Protein AF-0000000068185592 (afdb_homodimer)

Secondary structure (DSSP, 8-state):
-PPPP-BS-EEEEETTEEEEEEEE-GGG-EEEEEEEEETTTTEEEEPP---S----S-BS-EEEE-TTSSEEEEEEEE-SS-EEEEEEEEETTTTEEEEEEPPPPTTS---GGGG--S--TT-PPEE-PPPS-BS-EEEEETTEEEEEEEE-SS-EEEEEEEEETTTTEEEEE--EESPPPS-BS-EEEE-SSEEEEE--B-SS-B---EEEEETTTTEEEEPP-EESPPPS-BS-EEEEETTEEEEE--B-SS-B---EEEEETTTTEEEEE---SS-PPPP-BS-EEEEETTEEEEEEEE-SS-EEEEEEEEESSSS--PPP-HHHHHHTTTT--TT--EEEEETTEEEEE-HHHHHHH-HHHHHHHHTTHHHHTTTS----S---GGGSPEEE-TT--HHHHHHHHHHHHHS---S--HHHHHHHHHHHHHTT-HHHHHHHHHHHHTT--TTTHHHHHHHHHHTT-HHHHHHHHHHHHHTTT-HHHHHHGGGGGG-HHHHHH-/-PPPP-BS-EEEEETTEEEEE--B-GGG-B---EEEEETTTTEEEEPP---S----S-BS-EEEE-TTSSEEEEEEEE-SS-EEEEEEEEETTTTEEEEEEPPPPTTS---GGGG--S--TT-PPEE-PPPS-BS-EEEEETTEEEEEEEE-SS-EEEEEEEEETTTTEEEEE--EESPPPS-BS-EEEE-SSEEEEE--B-SS-B---EEEEETTTTEEEEPP-EESPPPS-BS-EEEEETTEEEEE--B-SS-B---EEEEETTTTEEEEE---SS-PPPP-BS-EEEEETTEEEEEEEE-SS-EEEEEEEEESSSS--PPP-HHHHHHTTTT--TT--EEEEETTEEEEE-HHHHHHH-HHHHHHHHTTHHHHTTTS----S---GGGSPEEE-TT--HHHHHHHHHHHHHS---S--HHHHHHHHHHHHHTT-HHHHHHHHHHHHTT--TTTHHHHHHHHHHTT-HHHHHHHHHHHHHTTT-HHHHHHGGGGGG-HHHHHH-

Nearest PDB structures (foldseek):
  6do3-assembly2_B  TM=8.396E-01  e=8.008E-27  Homo sapiens
  9bca-assembly2_B  TM=8.493E-01  e=1.902E-26  Homo sapiens
  9bc9-assembly1_A  TM=8.446E-01  e=1.017E-25  Homo sapiens
  8pif-assembly2_B  TM=8.420E-01  e=9.633E-26  Homo sapiens
  8glv-assembly1_Eb  TM=7.741E-01  e=6.278E-21  Chlamydomonas reinhardtii

Structure (mmCIF, N/CA/C/O backbone):
data_AF-0000000068185592-model_v1
#
loop_
_entity.id
_entity.type
_entity.pdbx_description
1 polymer 'BTB domain-containing protein'
#
loop_
_atom_site.group_PDB
_atom_site.id
_atom_site.type_symbol
_atom_site.label_atom_id
_atom_site.label_alt_id
_atom_site.label_comp_id
_atom_site.label_asym_id
_atom_site.label_entity_id
_atom_site.label_seq_id
_atom_site.pdbx_PDB_ins_code
_atom_site.Cartn_x
_atom_site.Cartn_y
_atom_site.Cartn_z
_atom_site.occupancy
_atom_site.B_iso_or_equiv
_atom_site.auth_seq_id
_atom_site.auth_comp_id
_atom_site.auth_asym_id
_atom_site.auth_atom_id
_atom_site.pdbx_PDB_model_num
ATOM 1 N N . MET A 1 1 ? 6.07 -42.594 -9.117 1 79.5 1 MET A N 1
ATOM 2 C CA . MET A 1 1 ? 7.492 -42.625 -8.797 1 79.5 1 MET A CA 1
ATOM 3 C C . MET A 1 1 ? 8.156 -41.281 -9.172 1 79.5 1 MET A C 1
ATOM 5 O O . MET A 1 1 ? 7.781 -40.656 -10.164 1 79.5 1 MET A O 1
ATOM 9 N N . VAL A 1 2 ? 9.125 -40.906 -8.383 1 92.25 2 VAL A N 1
ATOM 10 C CA . VAL A 1 2 ? 9.883 -39.656 -8.602 1 92.25 2 VAL A CA 1
ATOM 11 C C . VAL A 1 2 ? 10.656 -39.781 -9.914 1 92.25 2 VAL A C 1
ATOM 13 O O . VAL A 1 2 ? 11.227 -40.812 -10.227 1 92.25 2 VAL A O 1
ATOM 16 N N . PRO A 1 3 ? 10.602 -38.781 -10.727 1 96.44 3 PRO A N 1
ATOM 17 C CA . PRO A 1 3 ? 11.375 -38.844 -11.969 1 96.44 3 PRO A CA 1
ATOM 18 C C . PRO A 1 3 ? 12.852 -39.125 -11.734 1 96.44 3 PRO A C 1
ATOM 20 O O . PRO A 1 3 ? 13.391 -38.812 -10.672 1 96.44 3 PRO A O 1
ATOM 23 N N . PRO A 1 4 ? 13.516 -39.75 -12.695 1 96.62 4 PRO A N 1
ATOM 24 C CA . PRO A 1 4 ? 14.961 -39.969 -12.57 1 96.62 4 PRO A CA 1
ATOM 25 C C . PRO A 1 4 ? 15.742 -38.656 -12.492 1 96.62 4 PRO A C 1
ATOM 27 O O . PRO A 1 4 ? 15.203 -37.594 -12.828 1 96.62 4 PRO A O 1
ATOM 30 N N . PRO A 1 5 ? 17.031 -38.75 -12.047 1 97.31 5 PRO A N 1
ATOM 31 C CA . PRO A 1 5 ? 17.844 -37.562 -11.938 1 97.31 5 PRO A CA 1
ATOM 32 C C . PRO A 1 5 ? 17.906 -36.75 -13.242 1 97.31 5 PRO A C 1
ATOM 34 O O . PRO A 1 5 ? 17.984 -37.344 -14.32 1 97.31 5 PRO A O 1
ATOM 37 N N . ARG A 1 6 ? 17.906 -35.438 -13.117 1 97.56 6 ARG A N 1
ATOM 38 C CA . ARG A 1 6 ? 17.969 -34.625 -14.32 1 97.56 6 ARG A CA 1
ATOM 39 C C . ARG A 1 6 ? 18.344 -33.188 -13.977 1 97.56 6 ARG A C 1
ATOM 41 O O . ARG A 1 6 ? 18.094 -32.719 -12.867 1 97.56 6 ARG A O 1
ATOM 48 N N . SER A 1 7 ? 18.938 -32.531 -14.859 1 97.31 7 SER A N 1
ATOM 49 C CA . SER A 1 7 ? 19.219 -31.094 -14.836 1 97.31 7 SER A CA 1
ATOM 50 C C . SER A 1 7 ? 18.75 -30.422 -16.125 1 97.31 7 SER A C 1
ATOM 52 O O . SER A 1 7 ? 18.656 -31.062 -17.172 1 97.31 7 SER A O 1
ATOM 54 N N . GLY A 1 8 ? 18.328 -29.172 -15.992 1 96.69 8 GLY A N 1
ATOM 55 C CA . GLY A 1 8 ? 17.969 -28.391 -17.172 1 96.69 8 GLY A CA 1
ATOM 56 C C . GLY A 1 8 ? 16.625 -28.781 -17.75 1 96.69 8 GLY A C 1
ATOM 57 O O . GLY A 1 8 ? 16.391 -28.594 -18.938 1 96.69 8 GLY A O 1
ATOM 58 N N . ALA A 1 9 ? 15.781 -29.406 -16.969 1 96.5 9 ALA A N 1
ATOM 59 C CA . ALA A 1 9 ? 14.445 -29.766 -17.438 1 96.5 9 ALA A CA 1
ATOM 60 C C . ALA A 1 9 ? 13.547 -28.531 -17.547 1 96.5 9 ALA A C 1
ATOM 62 O O . ALA A 1 9 ? 13.711 -27.578 -16.781 1 96.5 9 ALA A O 1
ATOM 63 N N . ALA A 1 10 ? 12.609 -28.578 -18.453 1 95.06 10 ALA A N 1
ATOM 64 C CA . ALA A 1 10 ? 11.57 -27.562 -18.531 1 95.06 10 ALA A CA 1
ATOM 65 C C . ALA A 1 10 ? 10.445 -27.844 -17.547 1 95.06 10 ALA A C 1
ATOM 67 O O . ALA A 1 10 ? 10.133 -29 -17.25 1 95.06 10 ALA A O 1
ATOM 68 N N . SER A 1 11 ? 9.867 -26.797 -17.031 1 94.94 11 SER A N 1
ATOM 69 C CA . SER A 1 11 ? 8.805 -27.031 -16.062 1 94.94 11 SER A CA 1
ATOM 70 C C . SER A 1 11 ? 7.785 -25.906 -16.062 1 94.94 11 SER A C 1
ATOM 72 O O . SER A 1 11 ? 8.102 -24.781 -16.453 1 94.94 11 SER A O 1
ATOM 74 N N . VAL A 1 12 ? 6.531 -26.219 -15.656 1 93.75 12 VAL A N 1
ATOM 75 C CA . VAL A 1 12 ? 5.457 -25.234 -15.531 1 93.75 12 VAL A CA 1
ATOM 76 C C . VAL A 1 12 ? 4.387 -25.766 -14.578 1 93.75 12 VAL A C 1
ATOM 78 O O . VAL A 1 12 ? 4.184 -26.969 -14.461 1 93.75 12 VAL A O 1
ATOM 81 N N . VAL A 1 13 ? 3.785 -24.875 -13.891 1 93.44 13 VAL A N 1
ATOM 82 C CA . VAL A 1 13 ? 2.662 -25.25 -13.039 1 93.44 13 VAL A CA 1
ATOM 83 C C . VAL A 1 13 ? 1.348 -24.875 -13.719 1 93.44 13 VAL A C 1
ATOM 85 O O . VAL A 1 13 ? 1.17 -23.734 -14.156 1 93.44 13 VAL A O 1
ATOM 88 N N . VAL A 1 14 ? 0.496 -25.875 -13.836 1 91.56 14 VAL A N 1
ATOM 89 C CA . VAL A 1 14 ? -0.814 -25.641 -14.438 1 91.56 14 VAL A CA 1
ATOM 90 C C . VAL A 1 14 ? -1.884 -26.391 -13.633 1 91.56 14 VAL A C 1
ATOM 92 O O . VAL A 1 14 ? -1.796 -27.594 -13.445 1 91.56 14 VAL A O 1
ATOM 95 N N . LYS A 1 15 ? -2.896 -25.656 -13.234 1 88.88 15 LYS A N 1
ATOM 96 C CA . LYS A 1 15 ? -4.082 -26.219 -12.586 1 88.88 15 LYS A CA 1
ATOM 97 C C . LYS A 1 15 ? -3.701 -27.203 -11.484 1 88.88 15 LYS A C 1
ATOM 99 O O . LYS A 1 15 ? -4.164 -28.344 -11.477 1 88.88 15 LYS A O 1
ATOM 104 N N . GLY A 1 16 ? -2.816 -26.859 -10.672 1 92.56 16 GLY A N 1
ATOM 105 C CA . GLY A 1 16 ? -2.484 -27.609 -9.477 1 92.56 16 GLY A CA 1
ATOM 106 C C . GLY A 1 16 ? -1.477 -28.719 -9.734 1 92.56 16 GLY A C 1
ATOM 107 O O . GLY A 1 16 ? -1.299 -29.609 -8.906 1 92.56 16 GLY A O 1
ATOM 108 N N . ARG A 1 17 ? -0.857 -28.656 -10.914 1 94.81 17 ARG A N 1
ATOM 109 C CA . ARG A 1 17 ? 0.142 -29.672 -11.234 1 94.81 17 ARG A CA 1
ATOM 110 C C . ARG A 1 17 ? 1.427 -29.031 -11.75 1 94.81 17 ARG A C 1
ATOM 112 O O . ARG A 1 17 ? 1.383 -28.047 -12.484 1 94.81 17 ARG A O 1
ATOM 119 N N . LEU A 1 18 ? 2.482 -29.656 -11.328 1 96 18 LEU A N 1
ATOM 120 C CA . LEU A 1 18 ? 3.795 -29.328 -11.875 1 96 18 LEU A CA 1
ATOM 121 C C . LEU A 1 18 ? 4.176 -30.281 -13 1 96 18 LEU A C 1
ATOM 123 O O . LEU A 1 18 ? 4.277 -31.484 -12.781 1 96 18 LEU A O 1
ATOM 127 N N . TYR A 1 19 ? 4.352 -29.734 -14.203 1 95.56 19 TYR A N 1
ATOM 128 C CA . TYR A 1 19 ? 4.809 -30.531 -15.344 1 95.56 19 TYR A CA 1
ATOM 129 C C . TYR A 1 19 ? 6.309 -30.359 -15.555 1 95.56 19 TYR A C 1
ATOM 131 O O . TYR A 1 19 ? 6.84 -29.25 -15.453 1 95.56 19 TYR A O 1
ATOM 139 N N . VAL A 1 20 ? 6.98 -31.469 -15.789 1 96.56 20 VAL A N 1
ATOM 140 C CA . VAL A 1 20 ? 8.422 -31.484 -16 1 96.56 20 VAL A CA 1
ATOM 141 C C . VAL A 1 20 ? 8.75 -32.312 -17.25 1 96.56 20 VAL A C 1
ATOM 143 O O . VAL A 1 20 ? 8.344 -33.469 -17.359 1 96.56 20 VAL A O 1
ATOM 146 N N . PHE A 1 21 ? 9.523 -31.703 -18.172 1 96.5 21 PHE A N 1
ATOM 147 C CA . PHE A 1 21 ? 9.859 -32.375 -19.406 1 96.5 21 PHE A CA 1
ATOM 148 C C . PHE A 1 21 ? 11.359 -32.375 -19.656 1 96.5 21 PHE A C 1
ATOM 150 O O . PHE A 1 21 ? 12 -31.328 -19.547 1 96.5 21 PHE A O 1
ATOM 157 N N . GLY A 1 22 ? 11.891 -33.531 -20 1 96.56 22 GLY A N 1
ATOM 158 C CA . GLY A 1 22 ? 13.25 -33.656 -20.516 1 96.56 22 GLY A CA 1
ATOM 159 C C . GLY A 1 22 ? 14.312 -33.344 -19.469 1 96.56 22 GLY A C 1
ATOM 160 O O . GLY A 1 22 ? 14.203 -33.75 -18.312 1 96.56 22 GLY A O 1
ATOM 161 N N . GLY A 1 23 ? 15.414 -32.75 -19.969 1 97 23 GLY A N 1
ATOM 162 C CA . GLY A 1 23 ? 16.578 -32.469 -19.156 1 97 23 GLY A CA 1
ATOM 163 C C . GLY A 1 23 ? 17.766 -33.344 -19.5 1 97 23 GLY A C 1
ATOM 164 O O . GLY A 1 23 ? 17.766 -34.031 -20.531 1 97 23 GLY A O 1
ATOM 165 N N . TYR A 1 24 ? 18.766 -33.156 -18.734 1 97.5 24 TYR A N 1
ATOM 166 C CA . TYR A 1 24 ? 19.984 -33.938 -18.859 1 97.5 24 TYR A CA 1
ATOM 167 C C . TYR A 1 24 ? 20.156 -34.906 -17.688 1 97.5 24 TYR A C 1
ATOM 169 O O . TYR A 1 24 ? 20.188 -34.469 -16.531 1 97.5 24 TYR A O 1
ATOM 177 N N . GLY A 1 25 ? 20.312 -36.125 -18 1 96.19 25 GLY A N 1
ATOM 178 C CA . GLY A 1 25 ? 20.359 -37.156 -16.969 1 96.19 25 GLY A CA 1
ATOM 179 C C . GLY A 1 25 ? 21.766 -37.531 -16.562 1 96.19 25 GLY A C 1
ATOM 180 O O . GLY A 1 25 ? 21.984 -38.531 -15.859 1 96.19 25 GLY A O 1
ATOM 181 N N . GLY A 1 26 ? 22.719 -36.75 -16.984 1 93.12 26 GLY A N 1
ATOM 182 C CA . GLY A 1 26 ? 24.094 -37.125 -16.75 1 93.12 26 GLY A CA 1
ATOM 183 C C . GLY A 1 26 ? 24.562 -38.25 -17.656 1 93.12 26 GLY A C 1
ATOM 184 O O . GLY A 1 26 ? 24.609 -38.094 -18.875 1 93.12 26 GLY A O 1
ATOM 185 N N . GLY A 1 27 ? 24.797 -39.375 -17.016 1 90.25 27 GLY A N 1
ATOM 186 C CA . GLY A 1 27 ? 25.266 -40.562 -17.766 1 90.25 27 GLY A CA 1
ATOM 187 C C . GLY A 1 27 ? 24.266 -41.062 -18.781 1 90.25 27 GLY A C 1
ATOM 188 O O . GLY A 1 27 ? 24.641 -41.625 -19.812 1 90.25 27 GLY A O 1
ATOM 189 N N . THR A 1 28 ? 23.016 -40.812 -18.641 1 90.62 28 THR A N 1
ATOM 190 C CA . THR A 1 28 ? 21.969 -41.344 -19.516 1 90.62 28 THR A CA 1
ATOM 191 C C . THR A 1 28 ? 21.703 -40.375 -20.672 1 90.62 28 THR A C 1
ATOM 193 O O . THR A 1 28 ? 20.906 -40.656 -21.562 1 90.62 28 THR A O 1
ATOM 196 N N . GLY A 1 29 ? 22.422 -39.25 -20.625 1 93.69 29 GLY A N 1
ATOM 197 C CA . GLY A 1 29 ? 22.266 -38.281 -21.703 1 93.69 29 GLY A CA 1
ATOM 198 C C . GLY A 1 29 ? 21.031 -37.406 -21.562 1 93.69 29 GLY A C 1
ATOM 199 O O . GLY A 1 29 ? 20.547 -37.188 -20.453 1 93.69 29 GLY A O 1
ATOM 200 N N . ARG A 1 30 ? 20.625 -36.812 -22.672 1 96 30 ARG A N 1
ATOM 201 C CA . ARG A 1 30 ? 19.438 -35.969 -22.672 1 96 30 ARG A CA 1
ATOM 202 C C . ARG A 1 30 ? 18.172 -36.812 -22.641 1 96 30 ARG A C 1
ATOM 204 O O . ARG A 1 30 ? 18.141 -37.906 -23.203 1 96 30 ARG A O 1
ATOM 211 N N . LEU A 1 31 ? 17.172 -36.312 -22.047 1 96.56 31 LEU A N 1
ATOM 212 C CA . LEU A 1 31 ? 15.961 -37.062 -21.781 1 96.56 31 LEU A CA 1
ATOM 213 C C . LEU A 1 31 ? 14.781 -36.5 -22.547 1 96.56 31 LEU A C 1
ATOM 215 O O . LEU A 1 31 ? 14.812 -35.312 -22.969 1 96.56 31 LEU A O 1
ATOM 219 N N . ASP A 1 32 ? 13.711 -37.312 -22.766 1 95.44 32 ASP A N 1
ATOM 220 C CA . ASP A 1 32 ? 12.5 -36.875 -23.453 1 95.44 32 ASP A CA 1
ATOM 221 C C . ASP A 1 32 ? 11.25 -37.312 -22.688 1 95.44 32 ASP A C 1
ATOM 223 O O . ASP A 1 32 ? 10.148 -37.312 -23.25 1 95.44 32 ASP A O 1
ATOM 227 N N . ASP A 1 33 ? 11.43 -37.812 -21.484 1 95.44 33 ASP A N 1
ATOM 228 C CA . ASP A 1 33 ? 10.281 -38.219 -20.688 1 95.44 33 ASP A CA 1
ATOM 229 C C . ASP A 1 33 ? 9.523 -37.031 -20.125 1 95.44 33 ASP A C 1
ATOM 231 O O . ASP A 1 33 ? 10.031 -35.906 -20.156 1 95.44 33 ASP A O 1
ATOM 235 N N . PHE A 1 34 ? 8.289 -37.25 -19.75 1 96.19 34 PHE A N 1
ATOM 236 C CA . PHE A 1 34 ? 7.324 -36.219 -19.359 1 96.19 34 PHE A CA 1
ATOM 237 C C . PHE A 1 34 ? 6.605 -36.625 -18.078 1 96.19 34 PHE A C 1
ATOM 239 O O . PHE A 1 34 ? 5.883 -37.625 -18.062 1 96.19 34 PHE A O 1
ATOM 246 N N . PHE A 1 35 ? 6.828 -35.844 -17.031 1 97.19 35 PHE A N 1
ATOM 247 C CA . PHE A 1 35 ? 6.281 -36.188 -15.727 1 97.19 35 PHE A CA 1
ATOM 248 C C . PHE A 1 35 ? 5.379 -35.062 -15.211 1 97.19 35 PHE A C 1
ATOM 250 O O . PHE A 1 35 ? 5.441 -33.938 -15.703 1 97.19 35 PHE A O 1
ATOM 257 N N . GLN A 1 36 ? 4.547 -35.406 -14.297 1 96.5 36 GLN A N 1
ATOM 258 C CA . GLN A 1 36 ? 3.732 -34.438 -13.594 1 96.5 36 GLN A CA 1
ATOM 259 C C . GLN A 1 36 ? 3.697 -34.719 -12.094 1 96.5 36 GLN A C 1
ATOM 261 O O . GLN A 1 36 ? 3.756 -35.875 -11.68 1 96.5 36 GLN A O 1
ATOM 266 N N . TYR A 1 37 ? 3.596 -33.719 -11.305 1 97.56 37 TYR A N 1
ATOM 267 C CA . TYR A 1 37 ? 3.404 -33.781 -9.859 1 97.56 37 TYR A CA 1
ATOM 268 C C . TYR A 1 37 ? 2.094 -33.125 -9.445 1 97.56 37 TYR A C 1
ATOM 270 O O . TYR A 1 37 ? 1.854 -31.969 -9.758 1 97.56 37 TYR A O 1
ATOM 278 N N . SER A 1 38 ? 1.241 -33.906 -8.773 1 96.81 38 SER A N 1
ATOM 279 C CA . SER A 1 38 ? 0.006 -33.344 -8.227 1 96.81 38 SER A CA 1
ATOM 280 C C . SER A 1 38 ? 0.229 -32.75 -6.836 1 96.81 38 SER A C 1
ATOM 282 O O . SER A 1 38 ? 0.528 -33.469 -5.887 1 96.81 38 SER A O 1
ATOM 284 N N . PHE A 1 39 ? -0.03 -31.5 -6.695 1 94.62 39 PHE A N 1
ATOM 285 C CA . PHE A 1 39 ? 0.164 -30.875 -5.398 1 94.62 39 PHE A CA 1
ATOM 286 C C . PHE A 1 39 ? -0.891 -31.344 -4.402 1 94.62 39 PHE A C 1
ATOM 288 O O . PHE A 1 39 ? -0.657 -31.344 -3.193 1 94.62 39 PHE A O 1
ATOM 295 N N . GLU A 1 40 ? -1.971 -31.734 -4.887 1 91.5 40 GLU A N 1
ATOM 296 C CA . GLU A 1 40 ? -3.057 -32.219 -4.043 1 91.5 40 GLU A CA 1
ATOM 297 C C . GLU A 1 40 ? -2.717 -33.594 -3.443 1 91.5 40 GLU A C 1
ATOM 299 O O . GLU A 1 40 ? -2.844 -33.781 -2.234 1 91.5 40 GLU A O 1
ATOM 304 N N . THR A 1 41 ? -2.209 -34.469 -4.262 1 92.56 41 THR A N 1
ATOM 305 C CA . THR A 1 41 ? -1.987 -35.844 -3.812 1 92.56 41 THR A CA 1
ATOM 306 C C . THR A 1 41 ? -0.547 -36.031 -3.344 1 92.56 41 THR A C 1
ATOM 308 O O . THR A 1 41 ? -0.237 -37 -2.652 1 92.56 41 THR A O 1
ATOM 311 N N . GLY A 1 42 ? 0.292 -35.25 -3.768 1 93.62 42 GLY A N 1
ATOM 312 C CA . GLY A 1 42 ? 1.698 -35.375 -3.418 1 93.62 42 GLY A CA 1
ATOM 313 C C . GLY A 1 42 ? 2.402 -36.469 -4.164 1 93.62 42 GLY A C 1
ATOM 314 O O . GLY A 1 42 ? 3.322 -37.094 -3.635 1 93.62 42 GLY A O 1
ATOM 315 N N . GLN A 1 43 ? 1.928 -36.688 -5.363 1 96 43 GLN A N 1
ATOM 316 C CA . GLN A 1 43 ? 2.469 -37.844 -6.09 1 96 43 GLN A CA 1
ATOM 317 C C . GLN A 1 43 ? 2.969 -37.438 -7.473 1 96 43 GLN A C 1
ATOM 319 O O . GLN A 1 43 ? 2.359 -36.594 -8.133 1 96 43 GLN A O 1
ATOM 324 N N . TRP A 1 44 ? 4.086 -38.125 -7.836 1 97.31 44 TRP A N 1
ATOM 325 C CA . TRP A 1 44 ? 4.605 -38 -9.195 1 97.31 44 TRP A CA 1
ATOM 326 C C . TRP A 1 44 ? 4.02 -39.094 -10.094 1 97.31 44 TRP A C 1
ATOM 328 O O . TRP A 1 44 ? 3.859 -40.219 -9.664 1 97.31 44 TRP A O 1
ATOM 338 N N . ASP A 1 45 ? 3.781 -38.688 -11.32 1 96.75 45 ASP A N 1
ATOM 339 C CA . ASP A 1 45 ? 3.373 -39.656 -12.336 1 96.75 45 ASP A CA 1
ATOM 340 C C . ASP A 1 45 ? 3.957 -39.281 -13.703 1 96.75 45 ASP A C 1
ATOM 342 O O . ASP A 1 45 ? 4.242 -38.094 -13.969 1 96.75 45 ASP A O 1
ATOM 346 N N . GLU A 1 46 ? 4.188 -40.312 -14.453 1 96.56 46 GLU A N 1
ATOM 347 C CA . GLU A 1 46 ? 4.488 -40 -15.852 1 96.56 46 GLU A CA 1
ATOM 348 C C . GLU A 1 46 ? 3.24 -39.562 -16.594 1 96.56 46 GLU A C 1
ATOM 350 O O . GLU A 1 46 ? 2.164 -40.125 -16.422 1 96.56 46 GLU A O 1
ATOM 355 N N . VAL A 1 47 ? 3.367 -38.531 -17.391 1 95.5 47 VAL A N 1
ATOM 356 C CA . VAL A 1 47 ? 2.223 -38.031 -18.141 1 95.5 47 VAL A CA 1
ATOM 357 C C . VAL A 1 47 ? 1.859 -39 -19.25 1 95.5 47 VAL A C 1
ATOM 359 O O . VAL A 1 47 ? 2.729 -39.469 -20.016 1 95.5 47 VAL A O 1
ATOM 362 N N . LYS A 1 48 ? 0.621 -39.344 -19.297 1 94.25 48 LYS A N 1
ATOM 363 C CA . LYS A 1 48 ? 0.157 -40.188 -20.391 1 94.25 48 LYS A CA 1
ATOM 364 C C . LYS A 1 48 ? 0.089 -39.406 -21.703 1 94.25 48 LYS A C 1
ATOM 366 O O . LYS A 1 48 ? -0.632 -38.406 -21.797 1 94.25 48 LYS A O 1
ATOM 371 N N . VAL A 1 49 ? 0.854 -39.781 -22.641 1 95.81 49 VAL A N 1
ATOM 372 C CA . VAL A 1 49 ? 0.87 -39.156 -23.953 1 95.81 49 VAL A CA 1
ATOM 373 C C . VAL A 1 49 ? 0.238 -40.094 -24.984 1 95.81 49 VAL A C 1
ATOM 375 O O . VAL A 1 49 ? 0.72 -41.188 -25.203 1 95.81 49 VAL A O 1
ATOM 378 N N . LEU A 1 50 ? -0.806 -39.594 -25.641 1 96.25 50 LEU A N 1
ATOM 379 C CA . LEU A 1 50 ? -1.575 -40.438 -26.562 1 96.25 50 LEU A CA 1
ATOM 380 C C . LEU A 1 50 ? -1.139 -40.219 -28 1 96.25 50 LEU A C 1
ATOM 382 O O . LEU A 1 50 ? -1.483 -41 -28.891 1 96.25 50 LEU A O 1
ATOM 386 N N . SER A 1 51 ? -0.404 -39.188 -28.219 1 93.62 51 SER A N 1
ATOM 387 C CA . SER A 1 51 ? 0.088 -38.938 -29.578 1 93.62 51 SER A CA 1
ATOM 388 C C . SER A 1 51 ? 1.343 -39.75 -29.859 1 93.62 51 SER A C 1
ATOM 390 O O . SER A 1 51 ? 2.119 -40.062 -28.953 1 93.62 51 SER A O 1
ATOM 392 N N . GLU A 1 52 ? 1.506 -40.062 -31.094 1 92.44 52 GLU A N 1
ATOM 393 C CA . GLU A 1 52 ? 2.746 -40.719 -31.516 1 92.44 52 GLU A CA 1
ATOM 394 C C . GLU A 1 52 ? 3.902 -39.719 -31.547 1 92.44 52 GLU A C 1
ATOM 396 O O . GLU A 1 52 ? 4.992 -40 -31.047 1 92.44 52 GLU A O 1
ATOM 401 N N . ALA A 1 53 ? 3.553 -38.562 -32.125 1 91.56 53 ALA A N 1
ATOM 402 C CA . ALA A 1 53 ? 4.566 -37.531 -32.188 1 91.56 53 ALA A CA 1
ATOM 403 C C . ALA A 1 53 ? 4.793 -36.906 -30.812 1 91.56 53 ALA A C 1
ATOM 405 O O . ALA A 1 53 ? 3.842 -36.688 -30.047 1 91.56 53 ALA A O 1
ATOM 406 N N . LYS A 1 54 ? 6.012 -36.688 -30.531 1 93.62 54 LYS A N 1
ATOM 407 C CA . LYS A 1 54 ? 6.398 -36 -29.297 1 93.62 54 LYS A CA 1
ATOM 408 C C . LYS A 1 54 ? 7.758 -35.312 -29.438 1 93.62 54 LYS A C 1
ATOM 410 O O . LYS A 1 54 ? 8.547 -35.688 -30.328 1 93.62 54 LYS A O 1
ATOM 415 N N . PRO A 1 55 ? 7.938 -34.344 -28.672 1 94.19 55 PRO A N 1
ATOM 416 C CA . PRO A 1 55 ? 9.266 -33.719 -28.75 1 94.19 55 PRO A CA 1
ATOM 417 C C . PRO A 1 55 ? 10.391 -34.688 -28.422 1 94.19 55 PRO A C 1
ATOM 419 O O . PRO A 1 55 ? 10.219 -35.562 -27.562 1 94.19 55 PRO A O 1
ATOM 422 N N . GLY A 1 56 ? 11.531 -34.562 -29.062 1 94 56 GLY A N 1
ATOM 423 C CA . GLY A 1 56 ? 12.695 -35.375 -28.781 1 94 56 GLY A CA 1
ATOM 424 C C . GLY A 1 56 ? 13.438 -34.969 -27.516 1 94 56 GLY A C 1
ATOM 425 O O . GLY A 1 56 ? 13.039 -34 -26.844 1 94 56 GLY A O 1
ATOM 426 N N . ARG A 1 57 ? 14.539 -35.75 -27.25 1 95.75 57 ARG A N 1
ATOM 427 C CA . ARG A 1 57 ? 15.375 -35.469 -26.078 1 95.75 57 ARG A CA 1
ATOM 428 C C . ARG A 1 57 ? 15.961 -34.094 -26.141 1 95.75 57 ARG A C 1
ATOM 430 O O . ARG A 1 57 ? 16.375 -33.625 -27.203 1 95.75 57 ARG A O 1
ATOM 437 N N . ARG A 1 58 ? 15.984 -33.375 -24.984 1 95.31 58 ARG A N 1
ATOM 438 C CA . ARG A 1 58 ? 16.516 -32.031 -24.969 1 95.31 58 ARG A CA 1
ATOM 439 C C . ARG A 1 58 ? 16.672 -31.516 -23.547 1 95.31 58 ARG A C 1
ATOM 441 O O . ARG A 1 58 ? 16.078 -32.062 -22.625 1 95.31 58 ARG A O 1
ATOM 448 N N . GLU A 1 59 ? 17.5 -30.5 -23.375 1 94.06 59 GLU A N 1
ATOM 449 C CA . GLU A 1 59 ? 17.656 -29.766 -22.125 1 94.06 59 GLU A CA 1
ATOM 450 C C . GLU A 1 59 ? 17.625 -28.266 -22.375 1 94.06 59 GLU A C 1
ATOM 452 O O . GLU A 1 59 ? 17.828 -27.797 -23.5 1 94.06 59 GLU A O 1
ATOM 457 N N . ASN A 1 60 ? 17.281 -27.453 -21.234 1 85.94 60 ASN A N 1
ATOM 458 C CA . ASN A 1 60 ? 17.344 -25.984 -21.188 1 85.94 60 ASN A CA 1
ATOM 459 C C . ASN A 1 60 ? 16.469 -25.359 -22.266 1 85.94 60 ASN A C 1
ATOM 461 O O . ASN A 1 60 ? 16.891 -24.406 -22.938 1 85.94 60 ASN A O 1
ATOM 465 N N . ASN A 1 61 ? 15.266 -26.062 -22.422 1 79.81 61 ASN A N 1
ATOM 466 C CA . ASN A 1 61 ? 14.188 -25.516 -23.25 1 79.81 61 ASN A CA 1
ATOM 467 C C . ASN A 1 61 ? 13.203 -24.703 -22.406 1 79.81 61 ASN A C 1
ATOM 469 O O . ASN A 1 61 ? 13.203 -24.781 -21.188 1 79.81 61 ASN A O 1
ATOM 473 N N . GLY A 1 62 ? 12.586 -23.781 -23.125 1 80.44 62 GLY A N 1
ATOM 474 C CA . GLY A 1 62 ? 11.539 -23.031 -22.438 1 80.44 62 GLY A CA 1
ATOM 475 C C . GLY A 1 62 ? 10.164 -23.672 -22.578 1 80.44 62 GLY A C 1
ATOM 476 O O . GLY A 1 62 ? 9.875 -24.328 -23.594 1 80.44 62 GLY A O 1
ATOM 477 N N . VAL A 1 63 ? 9.438 -23.672 -21.516 1 79.56 63 VAL A N 1
ATOM 478 C CA . VAL A 1 63 ? 8.047 -24.109 -21.516 1 79.56 63 VAL A CA 1
ATOM 479 C C . VAL A 1 63 ? 7.145 -23 -21 1 79.56 63 VAL A C 1
ATOM 481 O O . VAL A 1 63 ? 7.5 -22.297 -20.047 1 79.56 63 VAL A O 1
ATOM 484 N N . VAL A 1 64 ? 6.07 -22.75 -21.781 1 81.88 64 VAL A N 1
ATOM 485 C CA . VAL A 1 64 ? 5.133 -21.719 -21.359 1 81.88 64 VAL A CA 1
ATOM 486 C C . VAL A 1 64 ? 3.703 -22.25 -21.438 1 81.88 64 VAL A C 1
ATOM 488 O O . VAL A 1 64 ? 3.441 -23.234 -22.125 1 81.88 64 VAL A O 1
ATOM 491 N N . ILE A 1 65 ? 2.906 -21.672 -20.625 1 78.62 65 ILE A N 1
ATOM 492 C CA . ILE A 1 65 ? 1.484 -22 -20.625 1 78.62 65 ILE A CA 1
ATOM 493 C C . ILE A 1 65 ? 0.704 -20.875 -21.297 1 78.62 65 ILE A C 1
ATOM 495 O O . ILE A 1 65 ? 0.963 -19.703 -21.047 1 78.62 65 ILE A O 1
ATOM 499 N N . SER A 1 66 ? -0.222 -21.328 -22.094 1 72.06 66 SER A N 1
ATOM 500 C CA . SER A 1 66 ? -1.089 -20.328 -22.734 1 72.06 66 SER A CA 1
ATOM 501 C C . SER A 1 66 ? -2.057 -19.719 -21.734 1 72.06 66 SER A C 1
ATOM 503 O O . SER A 1 66 ? -2.273 -20.266 -20.656 1 72.06 66 SER A O 1
ATOM 505 N N . ASP A 1 67 ? -2.557 -18.625 -22.125 1 68.06 67 ASP A N 1
ATOM 506 C CA . ASP A 1 67 ? -3.469 -17.859 -21.297 1 68.06 67 ASP A CA 1
ATOM 507 C C . ASP A 1 67 ? -4.672 -18.703 -20.875 1 68.06 67 ASP A C 1
ATOM 509 O O . ASP A 1 67 ? -5.184 -18.547 -19.766 1 68.06 67 ASP A O 1
ATOM 513 N N . SER A 1 68 ? -5.051 -19.625 -21.703 1 67.44 68 SER A N 1
ATOM 514 C CA . SER A 1 68 ? -6.242 -20.422 -21.406 1 67.44 68 SER A CA 1
ATOM 515 C C . SER A 1 68 ? -5.926 -21.562 -20.438 1 67.44 68 SER A C 1
ATOM 517 O O . SER A 1 68 ? -6.832 -22.219 -19.938 1 67.44 68 SER A O 1
ATOM 519 N N . SER A 1 69 ? -4.801 -21.781 -20.141 1 71.25 69 SER A N 1
ATOM 520 C CA . SER A 1 69 ? -4.324 -22.828 -19.234 1 71.25 69 SER A CA 1
ATOM 521 C C . SER A 1 69 ? -4.695 -24.203 -19.75 1 71.25 69 SER A C 1
ATOM 523 O O . SER A 1 69 ? -4.828 -25.156 -18.969 1 71.25 69 SER A O 1
ATOM 525 N N . ARG A 1 70 ? -4.82 -24.344 -21.078 1 84.75 70 ARG A N 1
ATOM 526 C CA . ARG A 1 70 ? -5.199 -25.609 -21.672 1 84.75 70 ARG A CA 1
ATOM 527 C C . ARG A 1 70 ? -4.016 -26.25 -22.391 1 84.75 70 ARG A C 1
ATOM 529 O O . ARG A 1 70 ? -4.027 -27.453 -22.672 1 84.75 70 ARG A O 1
ATOM 536 N N . SER A 1 71 ? -3.113 -25.422 -22.703 1 90.56 71 SER A N 1
ATOM 537 C CA . SER A 1 71 ? -2.025 -25.938 -23.531 1 90.56 71 SER A CA 1
ATOM 538 C C . SER A 1 71 ? -0.666 -25.531 -22.969 1 90.56 71 SER A C 1
ATOM 540 O O . SER A 1 71 ? -0.506 -24.422 -22.453 1 90.56 71 SER A O 1
ATOM 542 N N . ILE A 1 72 ? 0.266 -26.469 -23.109 1 92.44 72 ILE A N 1
ATOM 543 C CA . ILE A 1 72 ? 1.67 -26.234 -22.797 1 92.44 72 ILE A CA 1
ATOM 544 C C . ILE A 1 72 ? 2.484 -26.141 -24.078 1 92.44 72 ILE A C 1
ATOM 546 O O . ILE A 1 72 ? 2.32 -26.969 -24.984 1 92.44 72 ILE A O 1
ATOM 550 N N . TYR A 1 73 ? 3.291 -25.141 -24.188 1 92.75 73 TYR A N 1
ATOM 551 C CA . TYR A 1 73 ? 4.141 -24.984 -25.359 1 92.75 73 TYR A CA 1
ATOM 552 C C . TYR A 1 73 ? 5.609 -25.188 -25.016 1 92.75 73 TYR A C 1
ATOM 554 O O . TYR A 1 73 ? 6.062 -24.734 -23.953 1 92.75 73 TYR A O 1
ATOM 562 N N . LEU A 1 74 ? 6.336 -25.828 -25.844 1 94.5 74 LEU A N 1
ATOM 563 C CA . LEU A 1 74 ? 7.754 -26.141 -25.688 1 94.5 74 LEU A CA 1
ATOM 564 C C . LEU A 1 74 ? 8.547 -25.703 -26.906 1 94.5 74 LEU A C 1
ATOM 566 O O . LEU A 1 74 ? 8.203 -26.062 -28.047 1 94.5 74 LEU A O 1
ATOM 570 N N . PHE A 1 75 ? 9.586 -24.906 -26.672 1 94.81 75 PHE A N 1
ATOM 571 C CA . PHE A 1 75 ? 10.367 -24.391 -27.797 1 94.81 75 PHE A CA 1
ATOM 572 C C . PHE A 1 75 ? 11.852 -24.641 -27.578 1 94.81 75 PHE A C 1
ATOM 574 O O . PHE A 1 75 ? 12.383 -24.406 -26.5 1 94.81 75 PHE A O 1
ATOM 581 N N . GLY A 1 76 ? 12.508 -25.156 -28.609 1 94.69 76 GLY A N 1
ATOM 582 C CA . GLY A 1 76 ? 13.961 -25.172 -28.703 1 94.69 76 GLY A CA 1
ATOM 583 C C . GLY A 1 76 ? 14.609 -26.094 -27.672 1 94.69 76 GLY A C 1
ATOM 584 O O . GLY A 1 76 ? 14.07 -27.141 -27.328 1 94.69 76 GLY A O 1
ATOM 585 N N . GLY A 1 77 ? 15.93 -25.766 -27.312 1 95.25 77 GLY A N 1
ATOM 586 C CA . GLY A 1 77 ? 16.766 -26.578 -26.438 1 95.25 77 GLY A CA 1
ATOM 587 C C . GLY A 1 77 ? 17.953 -27.188 -27.156 1 95.25 77 GLY A C 1
ATOM 588 O O . GLY A 1 77 ? 18.328 -26.75 -28.25 1 95.25 77 GLY A O 1
ATOM 589 N N . TYR A 1 78 ? 18.547 -28.031 -26.406 1 95.69 78 TYR A N 1
ATOM 590 C CA . TYR A 1 78 ? 19.719 -28.734 -26.906 1 95.69 78 TYR A CA 1
ATOM 591 C C . TYR A 1 78 ? 19.562 -30.234 -26.734 1 95.69 78 TYR A C 1
ATOM 593 O O . TYR A 1 78 ? 19.266 -30.719 -25.641 1 95.69 78 TYR A O 1
ATOM 601 N N . ASN A 1 79 ? 19.766 -30.969 -27.812 1 94 79 ASN A N 1
ATOM 602 C CA . ASN A 1 79 ? 19.516 -32.406 -27.734 1 94 79 ASN A CA 1
ATOM 603 C C . ASN A 1 79 ? 20.812 -33.188 -27.562 1 94 79 ASN A C 1
ATOM 605 O O . ASN A 1 79 ? 20.812 -34.438 -27.625 1 94 79 ASN A O 1
ATOM 609 N N . GLY A 1 80 ? 21.922 -32.531 -27.312 1 91.5 80 GLY A N 1
ATOM 610 C CA . GLY A 1 80 ? 23.219 -33.188 -27.156 1 91.5 80 GLY A CA 1
ATOM 611 C C . GLY A 1 80 ? 24.078 -33.094 -28.406 1 91.5 80 GLY A C 1
ATOM 612 O O . GLY A 1 80 ? 25.297 -33.156 -28.328 1 91.5 80 GLY A O 1
ATOM 613 N N . SER A 1 81 ? 23.391 -32.969 -29.5 1 90.69 81 SER A N 1
ATOM 614 C CA . SER A 1 81 ? 24.094 -32.906 -30.781 1 90.69 81 SER A CA 1
ATOM 615 C C . SER A 1 81 ? 23.766 -31.609 -31.531 1 90.69 81 SER A C 1
ATOM 617 O O . SER A 1 81 ? 24.625 -31.047 -32.219 1 90.69 81 SER A O 1
ATOM 619 N N . SER A 1 82 ? 22.562 -31.156 -31.391 1 90.62 82 SER A N 1
ATOM 620 C CA . SER A 1 82 ? 22.109 -29.969 -32.094 1 90.62 82 SER A CA 1
ATOM 621 C C . SER A 1 82 ? 21.281 -29.062 -31.188 1 90.62 82 SER A C 1
ATOM 623 O O . SER A 1 82 ? 20.547 -29.547 -30.344 1 90.62 82 SER A O 1
ATOM 625 N N . TRP A 1 83 ? 21.484 -27.812 -31.516 1 92.25 83 TRP A N 1
ATOM 626 C CA . TRP A 1 83 ? 20.562 -26.828 -30.953 1 92.25 83 TRP A CA 1
ATOM 627 C C . TRP A 1 83 ? 19.25 -26.797 -31.75 1 92.25 83 TRP A C 1
ATOM 629 O O . TRP A 1 83 ? 19.25 -27.031 -32.969 1 92.25 83 TRP A O 1
ATOM 639 N N . LEU A 1 84 ? 18.188 -26.516 -31.094 1 93.56 84 LEU A N 1
ATOM 640 C CA . LEU A 1 84 ? 16.891 -26.688 -31.734 1 93.56 84 LEU A CA 1
ATOM 641 C C . LEU A 1 84 ? 16.109 -25.391 -31.734 1 93.56 84 LEU A C 1
ATOM 643 O O . LEU A 1 84 ? 16.391 -24.484 -30.938 1 93.56 84 LEU A O 1
ATOM 647 N N . ASN A 1 85 ? 15.086 -25.219 -32.625 1 93.38 85 ASN A N 1
ATOM 648 C CA . ASN A 1 85 ? 14.109 -24.141 -32.625 1 93.38 85 ASN A CA 1
ATOM 649 C C . ASN A 1 85 ? 12.711 -24.641 -33 1 93.38 85 ASN A C 1
ATOM 651 O O . ASN A 1 85 ? 11.945 -23.906 -33.625 1 93.38 85 ASN A O 1
ATOM 655 N N . ASP A 1 86 ? 12.438 -25.922 -32.75 1 92.31 86 ASP A N 1
ATOM 656 C CA . ASP A 1 86 ? 11.094 -26.438 -32.969 1 92.31 86 ASP A CA 1
ATOM 657 C C . ASP A 1 86 ? 10.133 -25.938 -31.891 1 92.31 86 ASP A C 1
ATOM 659 O O . ASP A 1 86 ? 10.57 -25.531 -30.812 1 92.31 86 ASP A O 1
ATOM 663 N N . LEU A 1 87 ? 8.883 -25.906 -32.219 1 93.06 87 LEU A N 1
ATOM 664 C CA . LEU A 1 87 ? 7.816 -25.5 -31.312 1 93.06 87 LEU A CA 1
ATOM 665 C C . LEU A 1 87 ? 6.75 -26.594 -31.219 1 93.06 87 LEU A C 1
ATOM 667 O O . LEU A 1 87 ? 6.191 -27 -32.25 1 93.06 87 LEU A O 1
ATOM 671 N N . TRP A 1 88 ? 6.504 -27.047 -30.016 1 92.56 88 TRP A N 1
ATOM 672 C CA . TRP A 1 88 ? 5.531 -28.094 -29.75 1 92.56 88 TRP A CA 1
ATOM 673 C C . TRP A 1 88 ? 4.41 -27.578 -28.844 1 92.56 88 TRP A C 1
ATOM 675 O O . TRP A 1 88 ? 4.629 -26.719 -28 1 92.56 88 TRP A O 1
ATOM 685 N N . LYS A 1 89 ? 3.254 -28.109 -29.094 1 92.12 89 LYS A N 1
ATOM 686 C CA . LYS A 1 89 ? 2.09 -27.844 -28.266 1 92.12 89 LYS A CA 1
ATOM 687 C C . LYS A 1 89 ? 1.548 -29.125 -27.641 1 92.12 89 LYS A C 1
ATOM 689 O O . LYS A 1 89 ? 1.343 -30.125 -28.328 1 92.12 89 LYS A O 1
ATOM 694 N N . PHE A 1 90 ? 1.353 -29.141 -26.359 1 93.81 90 PHE A N 1
ATOM 695 C CA . PHE A 1 90 ? 0.691 -30.234 -25.656 1 93.81 90 PHE A CA 1
ATOM 696 C C . PHE A 1 90 ? -0.691 -29.828 -25.172 1 93.81 90 PHE A C 1
ATOM 698 O O . PHE A 1 90 ? -0.821 -28.875 -24.391 1 93.81 90 PHE A O 1
ATOM 705 N N . ASP A 1 91 ? -1.625 -30.5 -25.578 1 93.31 91 ASP A N 1
ATOM 706 C CA . ASP A 1 91 ? -2.982 -30.281 -25.094 1 93.31 91 ASP A CA 1
ATOM 707 C C . ASP A 1 91 ? -3.25 -31.141 -23.844 1 93.31 91 ASP A C 1
ATOM 709 O O . ASP A 1 91 ? -3.27 -32.375 -23.922 1 93.31 91 ASP A O 1
ATOM 713 N N . ILE A 1 92 ? -3.525 -30.516 -22.781 1 92.38 92 ILE A N 1
ATOM 714 C CA . ILE A 1 92 ? -3.625 -31.188 -21.5 1 92.38 92 ILE A CA 1
ATOM 715 C C . ILE A 1 92 ? -4.863 -32.094 -21.484 1 92.38 92 ILE A C 1
ATOM 717 O O . ILE A 1 92 ? -4.82 -33.219 -20.969 1 92.38 92 ILE A O 1
ATOM 721 N N . GLU A 1 93 ? -5.922 -31.625 -22.047 1 92 93 GLU A N 1
ATOM 722 C CA . GLU A 1 93 ? -7.176 -32.375 -22.031 1 92 93 GLU A CA 1
ATOM 723 C C . GLU A 1 93 ? -7.09 -33.625 -22.906 1 92 93 GLU A C 1
ATOM 725 O O . GLU A 1 93 ? -7.426 -34.719 -22.469 1 92 93 GLU A O 1
ATOM 730 N N . SER A 1 94 ? -6.59 -33.438 -24.062 1 93.94 94 SER A N 1
ATOM 731 C CA . SER A 1 94 ? -6.531 -34.562 -24.984 1 93.94 94 SER A CA 1
ATOM 732 C C . SER A 1 94 ? -5.254 -35.375 -24.797 1 93.94 94 SER A C 1
ATOM 734 O O . SER A 1 94 ? -5.125 -36.469 -25.328 1 93.94 94 SER A O 1
ATOM 736 N N . GLN A 1 95 ? -4.32 -34.906 -24.062 1 95.38 95 GLN A N 1
ATOM 737 C CA . GLN A 1 95 ? -3.049 -35.531 -23.766 1 95.38 95 GLN A CA 1
ATOM 738 C C . GLN A 1 95 ? -2.279 -35.875 -25.031 1 95.38 95 GLN A C 1
ATOM 740 O O . GLN A 1 95 ? -1.786 -37 -25.188 1 95.38 95 GLN A O 1
ATOM 745 N N . ARG A 1 96 ? -2.137 -34.844 -25.922 1 95.69 96 ARG A N 1
ATOM 746 C CA . ARG A 1 96 ? -1.479 -35.031 -27.219 1 95.69 96 ARG A CA 1
ATOM 747 C C . ARG A 1 96 ? -0.493 -33.906 -27.516 1 95.69 96 ARG A C 1
ATOM 749 O O . ARG A 1 96 ? -0.809 -32.75 -27.312 1 95.69 96 ARG A O 1
ATOM 756 N N . TRP A 1 97 ? 0.648 -34.344 -27.969 1 94.19 97 TRP A N 1
ATOM 757 C CA . TRP A 1 97 ? 1.612 -33.406 -28.516 1 94.19 97 TRP A CA 1
ATOM 758 C C . TRP A 1 97 ? 1.348 -33.156 -30 1 94.19 97 TRP A C 1
ATOM 760 O O . TRP A 1 97 ? 1.007 -34.062 -30.734 1 94.19 97 TRP A O 1
ATOM 770 N N . THR A 1 98 ? 1.532 -31.969 -30.375 1 92.06 98 THR A N 1
ATOM 771 C CA . THR A 1 98 ? 1.519 -31.578 -31.781 1 92.06 98 THR A CA 1
ATOM 772 C C . THR A 1 98 ? 2.717 -30.703 -32.125 1 92.06 98 THR A C 1
ATOM 774 O O . THR A 1 98 ? 3.002 -29.734 -31.406 1 92.06 98 THR A O 1
ATOM 777 N N . CYS A 1 99 ? 3.441 -31.094 -33.156 1 92.19 99 CYS A N 1
ATOM 778 C CA . CYS A 1 99 ? 4.523 -30.234 -33.625 1 92.19 99 CYS A CA 1
ATOM 779 C C . CYS A 1 99 ? 3.982 -29.094 -34.5 1 92.19 99 CYS A C 1
ATOM 781 O O . CYS A 1 99 ? 3.418 -29.344 -35.562 1 92.19 99 CYS A O 1
ATOM 783 N N . ILE A 1 100 ? 4.188 -27.922 -34.094 1 88.06 100 ILE A N 1
ATOM 784 C CA . ILE A 1 100 ? 3.611 -26.828 -34.844 1 88.06 100 ILE A CA 1
ATOM 785 C C . ILE A 1 100 ? 4.715 -26.094 -35.625 1 88.06 100 ILE A C 1
ATOM 787 O O . ILE A 1 100 ? 4.43 -25.281 -36.5 1 88.06 100 ILE A O 1
ATOM 791 N N . GLN A 1 101 ? 5.934 -26.359 -35.281 1 89.25 101 GLN A N 1
ATOM 792 C CA . GLN A 1 101 ? 7.109 -25.859 -35.969 1 89.25 101 GLN A CA 1
ATOM 793 C C . GLN A 1 101 ? 8.266 -26.859 -35.875 1 89.25 101 GLN A C 1
ATOM 795 O O . GLN A 1 101 ? 8.695 -27.203 -34.781 1 89.25 101 GLN A O 1
ATOM 800 N N . GLU A 1 102 ? 8.828 -27.234 -36.969 1 89.19 102 GLU A N 1
ATOM 801 C CA . GLU A 1 102 ? 9.992 -28.109 -36.969 1 89.19 102 GLU A CA 1
ATOM 802 C C . GLU A 1 102 ? 11.281 -27.312 -36.844 1 89.19 102 GLU A C 1
ATOM 804 O O . GLU A 1 102 ? 11.352 -26.156 -37.281 1 89.19 102 GLU A O 1
ATOM 809 N N . SER A 1 103 ? 12.234 -28 -36.188 1 89.44 103 SER A N 1
ATOM 810 C CA . SER A 1 103 ? 13.523 -27.344 -36.031 1 89.44 103 SER A CA 1
ATOM 811 C C . SER A 1 103 ? 14.195 -27.156 -37.406 1 89.44 103 SER A C 1
ATOM 813 O O . SER A 1 103 ? 14.141 -28.047 -38.25 1 89.44 103 SER A O 1
ATOM 815 N N . SER A 1 104 ? 14.883 -26.031 -37.562 1 82.62 104 SER A N 1
ATOM 816 C CA . SER A 1 104 ? 15.633 -25.781 -38.781 1 82.62 104 SER A CA 1
ATOM 817 C C . SER A 1 104 ? 16.859 -26.703 -38.875 1 82.62 104 SER A C 1
ATOM 819 O O . SER A 1 104 ? 17.312 -27.234 -37.875 1 82.62 104 SER A O 1
ATOM 821 N N . ASP A 1 105 ? 17.344 -26.922 -40.094 1 67.81 105 ASP A N 1
ATOM 822 C CA . ASP A 1 105 ? 18.516 -27.75 -40.375 1 67.81 105 ASP A CA 1
ATOM 823 C C . ASP A 1 105 ? 19.797 -27.078 -39.906 1 67.81 105 ASP A C 1
ATOM 825 O O . ASP A 1 105 ? 20.078 -25.953 -40.312 1 67.81 105 ASP A O 1
ATOM 829 N N . PRO A 1 106 ? 20.578 -27.75 -38.969 1 62.06 106 PRO A N 1
ATOM 830 C CA . PRO A 1 106 ? 21.812 -27.141 -38.438 1 62.06 106 PRO A CA 1
ATOM 831 C C . PRO A 1 106 ? 22.812 -26.828 -39.531 1 62.06 106 PRO A C 1
ATOM 833 O O . PRO A 1 106 ? 23.641 -25.922 -39.375 1 62.06 106 PRO A O 1
ATOM 836 N N . ASP A 1 107 ? 22.984 -27.75 -40.531 1 59.06 107 ASP A N 1
ATOM 837 C CA . ASP A 1 107 ? 23.969 -27.594 -41.594 1 59.06 107 ASP A CA 1
ATOM 838 C C . ASP A 1 107 ? 23.531 -26.516 -42.594 1 59.06 107 ASP A C 1
ATOM 840 O O . ASP A 1 107 ? 24.297 -26.125 -43.469 1 59.06 107 ASP A O 1
ATOM 844 N N . ARG A 1 108 ? 22.344 -26.203 -42.719 1 53.56 108 ARG A N 1
ATOM 845 C CA . ARG A 1 108 ? 21.875 -25.172 -43.625 1 53.56 108 ARG A CA 1
ATOM 846 C C . ARG A 1 108 ? 21.812 -23.812 -42.938 1 53.56 108 ARG A C 1
ATOM 848 O O . ARG A 1 108 ? 21.562 -23.75 -41.719 1 53.56 108 ARG A O 1
ATOM 855 N N . ALA A 1 109 ? 22.5 -22.812 -43.469 1 45.5 109 ALA A N 1
ATOM 856 C CA . ALA A 1 109 ? 22.516 -21.438 -43 1 45.5 109 ALA A CA 1
ATOM 857 C C . ALA A 1 109 ? 21.172 -21.031 -42.438 1 45.5 109 ALA A C 1
ATOM 859 O O . ALA A 1 109 ? 20.141 -21.609 -42.781 1 45.5 109 ALA A O 1
ATOM 860 N N . ASP A 1 110 ? 21.094 -20.062 -41.344 1 47.41 110 ASP A N 1
ATOM 861 C CA . ASP A 1 110 ? 20.078 -19.453 -40.469 1 47.41 110 ASP A CA 1
ATOM 862 C C . ASP A 1 110 ? 18.828 -19.094 -41.281 1 47.41 110 ASP A C 1
ATOM 864 O O . ASP A 1 110 ? 18.5 -17.922 -41.438 1 47.41 110 ASP A O 1
ATOM 868 N N . ASP A 1 111 ? 18.547 -19.797 -42.281 1 42.06 111 ASP A N 1
ATOM 869 C CA . ASP A 1 111 ? 17.375 -19.25 -42.969 1 42.06 111 ASP A CA 1
ATOM 870 C C . ASP A 1 111 ? 16.125 -19.344 -42.094 1 42.06 111 ASP A C 1
ATOM 872 O O . ASP A 1 111 ? 15.727 -20.438 -41.688 1 42.06 111 ASP A O 1
ATOM 876 N N . ALA A 1 112 ? 15.805 -18.406 -41.406 1 44.56 112 ALA A N 1
ATOM 877 C CA . ALA A 1 112 ? 14.625 -18.156 -40.594 1 44.56 112 ALA A CA 1
ATOM 878 C C . ALA A 1 112 ? 13.422 -18.938 -41.125 1 44.56 112 ALA A C 1
ATOM 880 O O . ALA A 1 112 ? 12.57 -19.375 -40.344 1 44.56 112 ALA A O 1
ATOM 881 N N . ASN A 1 113 ? 13.359 -19 -42.438 1 44.19 113 ASN A N 1
ATOM 882 C CA . ASN A 1 113 ? 12.172 -19.578 -43.062 1 44.19 113 ASN A CA 1
ATOM 883 C C . ASN A 1 113 ? 12.188 -21.109 -43 1 44.19 113 ASN A C 1
ATOM 885 O O . ASN A 1 113 ? 11.281 -21.766 -43.531 1 44.19 113 ASN A O 1
ATOM 889 N N . ALA A 1 114 ? 13.297 -21.656 -42.531 1 43.06 114 ALA A N 1
ATOM 890 C CA . ALA A 1 114 ? 13.492 -23.078 -42.781 1 43.06 114 ALA A CA 1
ATOM 891 C C . ALA A 1 114 ? 12.758 -23.922 -41.75 1 43.06 114 ALA A C 1
ATOM 893 O O . ALA A 1 114 ? 12.836 -25.156 -41.781 1 43.06 114 ALA A O 1
ATOM 894 N N . ALA A 1 115 ? 12.328 -23.375 -40.75 1 47.66 115 ALA A N 1
ATOM 895 C CA . ALA A 1 115 ? 11.656 -24.25 -39.781 1 47.66 115 ALA A CA 1
ATOM 896 C C . ALA A 1 115 ? 10.43 -24.906 -40.375 1 47.66 115 ALA A C 1
ATOM 898 O O . ALA A 1 115 ? 9.555 -25.391 -39.688 1 47.66 115 ALA A O 1
ATOM 899 N N . SER A 1 116 ? 10.164 -24.688 -41.75 1 44.81 116 SER A N 1
ATOM 900 C CA . SER A 1 116 ? 8.891 -25.25 -42.188 1 44.81 116 SER A CA 1
ATOM 901 C C . SER A 1 116 ? 8.977 -26.766 -42.344 1 44.81 116 SER A C 1
ATOM 903 O O . SER A 1 116 ? 9.516 -27.266 -43.344 1 44.81 116 SER A O 1
ATOM 905 N N . GLY A 1 117 ? 9.578 -27.391 -41.438 1 43.81 117 GLY A N 1
ATOM 906 C CA . GLY A 1 117 ? 9.547 -28.812 -41.719 1 43.81 117 GLY A CA 1
ATOM 907 C C . GLY A 1 117 ? 8.211 -29.281 -42.25 1 43.81 117 GLY A C 1
ATOM 908 O O . GLY A 1 117 ? 7.379 -28.469 -42.656 1 43.81 117 GLY A O 1
ATOM 909 N N . ASP A 1 118 ? 8.078 -30.594 -42.594 1 46 118 ASP A N 1
ATOM 910 C CA . ASP A 1 118 ? 6.844 -31.219 -43.094 1 46 118 ASP A CA 1
ATOM 911 C C . ASP A 1 118 ? 5.734 -31.109 -42.031 1 46 118 ASP A C 1
ATOM 913 O O . ASP A 1 118 ? 5.492 -32.062 -41.281 1 46 118 ASP A O 1
ATOM 917 N N . VAL A 1 119 ? 5.559 -29.938 -41.5 1 53.47 119 VAL A N 1
ATOM 918 C CA . VAL A 1 119 ? 4.395 -29.766 -40.625 1 53.47 119 VAL A CA 1
ATOM 919 C C . VAL A 1 119 ? 3.115 -29.969 -41.438 1 53.47 119 VAL A C 1
ATOM 921 O O . VAL A 1 119 ? 3.012 -29.516 -42.562 1 53.47 119 VAL A O 1
ATOM 924 N N . PRO A 1 120 ? 2.359 -31.031 -41.188 1 49.56 120 PRO A N 1
ATOM 925 C CA . PRO A 1 120 ? 1.119 -31.156 -41.969 1 49.56 120 PRO A CA 1
ATOM 926 C C . PRO A 1 120 ? 0.472 -29.812 -42.281 1 49.56 120 PRO A C 1
ATOM 928 O O . PRO A 1 120 ? 0.664 -28.844 -41.562 1 49.56 120 PRO A O 1
ATOM 931 N N . ALA A 1 121 ? -0.287 -29.734 -43.375 1 45.56 121 ALA A N 1
ATOM 932 C CA . ALA A 1 121 ? -1.09 -28.625 -43.906 1 45.56 121 ALA A CA 1
ATOM 933 C C . ALA A 1 121 ? -2.01 -28.047 -42.812 1 45.56 121 ALA A C 1
ATOM 935 O O . ALA A 1 121 ? -2.703 -28.797 -42.125 1 45.56 121 ALA A O 1
ATOM 936 N N . GLY A 1 122 ? -1.833 -26.703 -42.25 1 50.12 122 GLY A N 1
ATOM 937 C CA . GLY A 1 122 ? -2.707 -26 -41.312 1 50.12 122 GLY A CA 1
ATOM 938 C C . GLY A 1 122 ? -1.995 -25.531 -40.062 1 50.12 122 GLY A C 1
ATOM 939 O O . GLY A 1 122 ? -2.545 -24.766 -39.281 1 50.12 122 GLY A O 1
ATOM 940 N N . HIS A 1 123 ? -0.924 -26.297 -39.812 1 57.75 123 HIS A N 1
ATOM 941 C CA . HIS A 1 123 ? -0.327 -25.891 -38.531 1 57.75 123 HIS A CA 1
ATOM 942 C C . HIS A 1 123 ? 0.938 -25.062 -38.75 1 57.75 123 HIS A C 1
ATOM 944 O O . HIS A 1 123 ? 1.738 -24.891 -37.844 1 57.75 123 HIS A O 1
ATOM 950 N N . GLN A 1 124 ? 1.066 -24.453 -39.969 1 65.19 124 GLN A N 1
ATOM 951 C CA . GLN A 1 124 ? 2.322 -23.812 -40.312 1 65.19 124 GLN A CA 1
ATOM 952 C C . GLN A 1 124 ? 2.471 -22.469 -39.594 1 65.19 124 GLN A C 1
ATOM 954 O O . GLN A 1 124 ? 1.536 -21.672 -39.562 1 65.19 124 GLN A O 1
ATOM 959 N N . VAL A 1 125 ? 3.551 -22.297 -38.844 1 81.25 125 VAL A N 1
ATOM 960 C CA . VAL A 1 125 ? 3.906 -21.047 -38.188 1 81.25 125 VAL A CA 1
ATOM 961 C C . VAL A 1 125 ? 4.375 -20.047 -39.25 1 81.25 125 VAL A C 1
ATOM 963 O O . VAL A 1 125 ? 4.938 -20.422 -40.281 1 81.25 125 VAL A O 1
ATOM 966 N N . ARG A 1 126 ? 3.885 -18.797 -39.188 1 84.75 126 ARG A N 1
ATOM 967 C CA . ARG A 1 126 ? 4.242 -17.703 -40.062 1 84.75 126 ARG A CA 1
ATOM 968 C C . ARG A 1 126 ? 5.262 -16.781 -39.406 1 84.75 126 ARG A C 1
ATOM 970 O O . ARG A 1 126 ? 5.457 -16.812 -38.188 1 84.75 126 ARG A O 1
ATOM 977 N N . GLY A 1 127 ? 5.984 -15.977 -40.281 1 88.12 127 GLY A N 1
ATOM 978 C CA . GLY A 1 127 ? 6.91 -14.969 -39.781 1 88.12 127 GLY A CA 1
ATOM 979 C C . GLY A 1 127 ? 8.32 -15.492 -39.594 1 88.12 127 GLY A C 1
ATOM 980 O O . GLY A 1 127 ? 8.594 -16.672 -39.844 1 88.12 127 GLY A O 1
ATOM 981 N N . LYS A 1 128 ? 9.203 -14.594 -39.156 1 87.31 128 LYS A N 1
ATOM 982 C CA . LYS A 1 128 ? 10.594 -14.961 -38.906 1 87.31 128 LYS A CA 1
ATOM 983 C C . LYS A 1 128 ? 10.75 -15.555 -37.5 1 87.31 128 LYS A C 1
ATOM 985 O O . LYS A 1 128 ? 10.656 -14.844 -36.5 1 87.31 128 LYS A O 1
ATOM 990 N N . ALA A 1 129 ? 11.039 -16.844 -37.469 1 90.19 129 ALA A N 1
ATOM 991 C CA . ALA A 1 129 ? 11.203 -17.531 -36.188 1 90.19 129 ALA A CA 1
ATOM 992 C C . ALA A 1 129 ? 12.594 -17.266 -35.594 1 90.19 129 ALA A C 1
ATOM 994 O O . ALA A 1 129 ? 13.539 -17 -36.344 1 90.19 129 ALA A O 1
ATOM 995 N N . PRO A 1 130 ? 12.695 -17.297 -34.312 1 92.94 130 PRO A N 1
ATOM 996 C CA . PRO A 1 130 ? 14.023 -17.188 -33.719 1 92.94 130 PRO A CA 1
ATOM 997 C C . PRO A 1 130 ? 14.953 -18.328 -34.125 1 92.94 130 PRO A C 1
ATOM 999 O O . PRO A 1 130 ? 14.484 -19.438 -34.438 1 92.94 130 PRO A O 1
ATOM 1002 N N . SER A 1 131 ? 16.266 -18.094 -34.094 1 92.44 131 SER A N 1
ATOM 1003 C CA . SER A 1 131 ? 17.266 -19.125 -34.375 1 92.44 131 SER A CA 1
ATOM 1004 C C . SER A 1 131 ? 17.234 -20.203 -33.281 1 92.44 131 SER A C 1
ATOM 1006 O O . SER A 1 131 ? 16.594 -20.047 -32.25 1 92.44 131 SER A O 1
ATOM 1008 N N . ARG A 1 132 ? 17.969 -21.297 -33.625 1 93.44 132 ARG A N 1
ATOM 1009 C CA . ARG A 1 132 ? 18.172 -22.344 -32.656 1 93.44 132 ARG A CA 1
ATOM 1010 C C . ARG A 1 132 ? 18.844 -21.781 -31.391 1 93.44 132 ARG A C 1
ATOM 1012 O O . ARG A 1 132 ? 19.75 -20.969 -31.484 1 93.44 132 ARG A O 1
ATOM 1019 N N . ARG A 1 133 ? 18.328 -22.234 -30.219 1 94.38 133 ARG A N 1
ATOM 1020 C CA . ARG A 1 133 ? 18.891 -21.656 -29.016 1 94.38 133 ARG A CA 1
ATOM 1021 C C . ARG A 1 133 ? 18.469 -22.422 -27.766 1 94.38 133 ARG A C 1
ATOM 1023 O O . ARG A 1 133 ? 17.484 -23.172 -27.812 1 94.38 133 ARG A O 1
ATOM 1030 N N . PHE A 1 134 ? 19.219 -22.297 -26.766 1 93.69 134 PHE A N 1
ATOM 1031 C CA . PHE A 1 134 ? 18.812 -22.734 -25.438 1 93.69 134 PHE A CA 1
ATOM 1032 C C . PHE A 1 134 ? 19.078 -21.641 -24.406 1 93.69 134 PHE A C 1
ATOM 1034 O O . PHE A 1 134 ? 19.672 -20.609 -24.719 1 93.69 134 PHE A O 1
ATOM 1041 N N . GLY A 1 135 ? 18.547 -21.781 -23.188 1 95.69 135 GLY A N 1
ATOM 1042 C CA . GLY A 1 135 ? 18.828 -20.906 -22.062 1 95.69 135 GLY A CA 1
ATOM 1043 C C . GLY A 1 135 ? 18.281 -19.5 -22.234 1 95.69 135 GLY A C 1
ATOM 1044 O O . GLY A 1 135 ? 18.922 -18.531 -21.844 1 95.69 135 GLY A O 1
ATOM 1045 N N . TYR A 1 136 ? 17.141 -19.359 -22.906 1 96.44 136 TYR A N 1
ATOM 1046 C CA . TYR A 1 136 ? 16.484 -18.062 -23.141 1 96.44 136 TYR A CA 1
ATOM 1047 C C . TYR A 1 136 ? 15.383 -17.812 -22.125 1 96.44 136 TYR A C 1
ATOM 1049 O O . TYR A 1 136 ? 14.93 -18.75 -21.438 1 96.44 136 TYR A O 1
ATOM 1057 N N . VAL A 1 137 ? 14.953 -16.594 -21.969 1 96.38 137 VAL A N 1
ATOM 1058 C CA . VAL A 1 137 ? 13.812 -16.188 -21.156 1 96.38 137 VAL A CA 1
ATOM 1059 C C . VAL A 1 137 ? 12.516 -16.438 -21.906 1 96.38 137 VAL A C 1
ATOM 1061 O O . VAL A 1 137 ? 12.422 -16.172 -23.109 1 96.38 137 VAL A O 1
ATOM 1064 N N . SER A 1 138 ? 11.586 -16.953 -21.266 1 94.56 138 SER A N 1
ATOM 1065 C CA . SER A 1 138 ? 10.32 -17.25 -21.922 1 94.56 138 SER A CA 1
ATOM 1066 C C . SER A 1 138 ? 9.133 -16.922 -21.031 1 94.56 138 SER A C 1
ATOM 1068 O O . SER A 1 138 ? 9.039 -17.406 -19.906 1 94.56 138 SER A O 1
ATOM 1070 N N . VAL A 1 139 ? 8.172 -16.125 -21.562 1 93.62 139 VAL A N 1
ATOM 1071 C CA . VAL A 1 139 ? 6.961 -15.766 -20.812 1 93.62 139 VAL A CA 1
ATOM 1072 C C . VAL A 1 139 ? 5.777 -15.672 -21.781 1 93.62 139 VAL A C 1
ATOM 1074 O O . VAL A 1 139 ? 5.965 -15.555 -23 1 93.62 139 VAL A O 1
ATOM 1077 N N . VAL A 1 140 ? 4.602 -15.781 -21.219 1 91.81 140 VAL A N 1
ATOM 1078 C CA . VAL A 1 140 ? 3.381 -15.562 -21.984 1 91.81 140 VAL A CA 1
ATOM 1079 C C . VAL A 1 140 ? 2.666 -14.312 -21.484 1 91.81 140 VAL A C 1
ATOM 1081 O O . VAL A 1 140 ? 2.537 -14.117 -20.266 1 91.81 140 VAL A O 1
ATOM 1084 N N . HIS A 1 141 ? 2.287 -13.531 -22.375 1 90.38 141 HIS A N 1
ATOM 1085 C CA . HIS A 1 141 ? 1.551 -12.32 -22.047 1 90.38 141 HIS A CA 1
ATOM 1086 C C . HIS A 1 141 ? 0.511 -12 -23.125 1 90.38 141 HIS A C 1
ATOM 1088 O O . HIS A 1 141 ? 0.844 -11.883 -24.297 1 90.38 141 HIS A O 1
ATOM 1094 N N . GLU A 1 142 ? -0.763 -11.898 -22.703 1 89.62 142 GLU A N 1
ATOM 1095 C CA . GLU A 1 142 ? -1.871 -11.5 -23.562 1 89.62 142 GLU A CA 1
ATOM 1096 C C . GLU A 1 142 ? -1.88 -12.305 -24.859 1 89.62 142 GLU A C 1
ATOM 1098 O O . GLU A 1 142 ? -1.902 -11.727 -25.953 1 89.62 142 GLU A O 1
ATOM 1103 N N . GLY A 1 143 ? -1.741 -13.602 -24.766 1 90 143 GLY A N 1
ATOM 1104 C CA . GLY A 1 143 ? -1.876 -14.516 -25.891 1 90 143 GLY A CA 1
ATOM 1105 C C . GLY A 1 143 ? -0.609 -14.633 -26.719 1 90 143 GLY A C 1
ATOM 1106 O O . GLY A 1 143 ? -0.637 -15.156 -27.828 1 90 143 GLY A O 1
ATOM 1107 N N . LYS A 1 144 ? 0.452 -14.125 -26.188 1 93.25 144 LYS A N 1
ATOM 1108 C CA . LYS A 1 144 ? 1.709 -14.164 -26.938 1 93.25 144 LYS A CA 1
ATOM 1109 C C . LYS A 1 144 ? 2.805 -14.844 -26.109 1 93.25 144 LYS A C 1
ATOM 1111 O O . LYS A 1 144 ? 2.92 -14.617 -24.906 1 93.25 144 LYS A O 1
ATOM 1116 N N . PHE A 1 145 ? 3.543 -15.695 -26.781 1 93.94 145 PHE A N 1
ATOM 1117 C CA . PHE A 1 145 ? 4.789 -16.25 -26.25 1 93.94 145 PHE A CA 1
ATOM 1118 C C . PHE A 1 145 ? 5.957 -15.312 -26.562 1 93.94 145 PHE A C 1
ATOM 1120 O O . PHE A 1 145 ? 6.281 -15.07 -27.719 1 93.94 145 PHE A O 1
ATOM 1127 N N . VAL A 1 146 ? 6.566 -14.758 -25.484 1 95.81 146 VAL A N 1
ATOM 1128 C CA . VAL A 1 146 ? 7.672 -13.812 -25.641 1 95.81 146 VAL A CA 1
ATOM 1129 C C . VAL A 1 146 ? 8.984 -14.492 -25.25 1 95.81 146 VAL A C 1
ATOM 1131 O O . VAL A 1 146 ? 9.07 -15.148 -24.203 1 95.81 146 VAL A O 1
ATOM 1134 N N . LEU A 1 147 ? 9.992 -14.289 -26.094 1 95.81 147 LEU A N 1
ATOM 1135 C CA . LEU A 1 147 ? 11.305 -14.906 -25.938 1 95.81 147 LEU A CA 1
ATOM 1136 C C . LEU A 1 147 ? 12.406 -13.852 -25.938 1 95.81 147 LEU A C 1
ATOM 1138 O O . LEU A 1 147 ? 12.375 -12.922 -26.75 1 95.81 147 LEU A O 1
ATOM 1142 N N . PHE A 1 148 ? 13.398 -14.023 -24.984 1 97.25 148 PHE A N 1
ATOM 1143 C CA . PHE A 1 148 ? 14.539 -13.117 -24.953 1 97.25 148 PHE A CA 1
ATOM 1144 C C . PHE A 1 148 ? 15.836 -13.891 -24.781 1 97.25 148 PHE A C 1
ATOM 1146 O O . PHE A 1 148 ? 15.953 -14.711 -23.859 1 97.25 148 PHE A O 1
ATOM 1153 N N . GLY A 1 149 ? 16.797 -13.586 -25.656 1 97.25 149 GLY A N 1
ATOM 1154 C CA . GLY A 1 149 ? 18.188 -14.008 -25.469 1 97.25 149 GLY A CA 1
ATOM 1155 C C . GLY A 1 149 ? 18.375 -15.5 -25.656 1 97.25 149 GLY A C 1
ATOM 1156 O O . GLY A 1 149 ? 17.719 -16.109 -26.5 1 97.25 149 GLY A O 1
ATOM 1157 N N . GLY A 1 150 ? 19.5 -16.047 -25.031 1 97.25 150 GLY A N 1
ATOM 1158 C CA . GLY A 1 150 ? 19.906 -17.438 -25.172 1 97.25 150 GLY A CA 1
ATOM 1159 C C . GLY A 1 150 ? 21.25 -17.594 -25.844 1 97.25 150 GLY A C 1
ATOM 1160 O O . GLY A 1 150 ? 22.016 -16.625 -25.969 1 97.25 150 GLY A O 1
ATOM 1161 N N . PHE A 1 151 ? 21.5 -18.812 -26.062 1 96.94 151 PHE A N 1
ATOM 1162 C CA . PHE A 1 151 ? 22.734 -19.203 -26.75 1 96.94 151 PHE A CA 1
ATOM 1163 C C . PHE A 1 151 ? 22.422 -20.094 -27.938 1 96.94 151 PHE A C 1
ATOM 1165 O O . PHE A 1 151 ? 21.656 -21.062 -27.828 1 96.94 151 PHE A O 1
ATOM 1172 N N . ASP A 1 152 ? 22.984 -19.812 -29.078 1 93.44 152 ASP A N 1
ATOM 1173 C CA . ASP A 1 152 ? 22.609 -20.531 -30.281 1 93.44 152 ASP A CA 1
ATOM 1174 C C . ASP A 1 152 ? 23.672 -21.547 -30.688 1 93.44 152 ASP A C 1
ATOM 1176 O O . ASP A 1 152 ? 23.641 -22.109 -31.781 1 93.44 152 ASP A O 1
ATOM 1180 N N . GLY A 1 153 ? 24.641 -21.766 -29.844 1 91.44 153 GLY A N 1
ATOM 1181 C CA . GLY A 1 153 ? 25.734 -22.688 -30.125 1 91.44 153 GLY A CA 1
ATOM 1182 C C . GLY A 1 153 ? 27 -21.984 -30.547 1 91.44 153 GLY A C 1
ATOM 1183 O O . GLY A 1 153 ? 28.094 -22.547 -30.469 1 91.44 153 GLY A O 1
ATOM 1184 N N . SER A 1 154 ? 26.797 -20.812 -30.984 1 91.94 154 SER A N 1
ATOM 1185 C CA . SER A 1 154 ? 27.938 -20.047 -31.438 1 91.94 154 SER A CA 1
ATOM 1186 C C . SER A 1 154 ? 28.016 -18.703 -30.719 1 91.94 154 SER A C 1
ATOM 1188 O O . SER A 1 154 ? 29.094 -18.25 -30.328 1 91.94 154 SER A O 1
ATOM 1190 N N . ARG A 1 155 ? 26.906 -18.031 -30.594 1 94 155 ARG A N 1
ATOM 1191 C CA . ARG A 1 155 ? 26.875 -16.719 -29.984 1 94 155 ARG A CA 1
ATOM 1192 C C . ARG A 1 155 ? 25.812 -16.641 -28.891 1 94 155 ARG A C 1
ATOM 1194 O O . ARG A 1 155 ? 24.781 -17.328 -28.969 1 94 155 ARG A O 1
ATOM 1201 N N . TRP A 1 156 ? 26.109 -15.82 -27.891 1 96.81 156 TRP A N 1
ATOM 1202 C CA . TRP A 1 156 ? 25.094 -15.406 -26.922 1 96.81 156 TRP A CA 1
ATOM 1203 C C . TRP A 1 156 ? 24.219 -14.297 -27.5 1 96.81 156 TRP A C 1
ATOM 1205 O O . TRP A 1 156 ? 24.703 -13.438 -28.234 1 96.81 156 TRP A O 1
ATOM 1215 N N . LEU A 1 157 ? 22.984 -14.305 -27.188 1 97 157 LEU A N 1
ATOM 1216 C CA . LEU A 1 157 ? 22.016 -13.461 -27.875 1 97 157 LEU A CA 1
ATOM 1217 C C . LEU A 1 157 ? 21.312 -12.531 -26.875 1 97 157 LEU A C 1
ATOM 1219 O O . LEU A 1 157 ? 21.297 -12.805 -25.672 1 97 157 LEU A O 1
ATOM 1223 N N . ASN A 1 158 ? 20.766 -11.43 -27.312 1 97.62 158 ASN A N 1
ATOM 1224 C CA . ASN A 1 158 ? 19.875 -10.562 -26.547 1 97.62 158 ASN A CA 1
ATOM 1225 C C . ASN A 1 158 ? 18.719 -10.047 -27.391 1 97.62 158 ASN A C 1
ATOM 1227 O O . ASN A 1 158 ? 18.172 -8.984 -27.109 1 97.62 158 ASN A O 1
ATOM 1231 N N . ASP A 1 159 ? 18.422 -10.812 -28.516 1 97.06 159 ASP A N 1
ATOM 1232 C CA . ASP A 1 159 ? 17.266 -10.477 -29.344 1 97.06 159 ASP A CA 1
ATOM 1233 C C . ASP A 1 159 ? 15.977 -10.938 -28.672 1 97.06 159 ASP A C 1
ATOM 1235 O O . ASP A 1 159 ? 16 -11.688 -27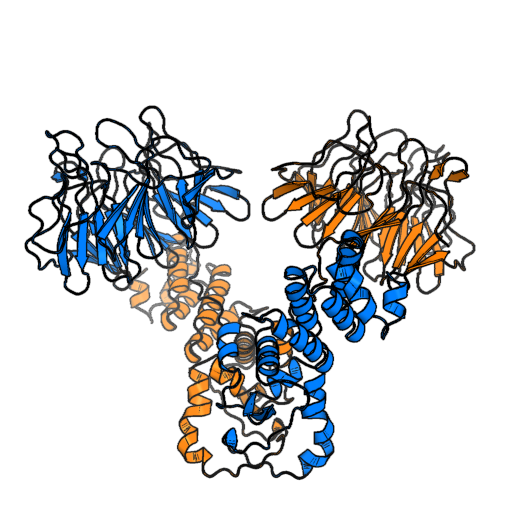.703 1 97.06 159 ASP A O 1
ATOM 1239 N N . MET A 1 160 ? 14.883 -10.367 -29.156 1 97.38 160 MET A N 1
ATOM 1240 C CA . MET A 1 160 ? 13.57 -10.656 -28.594 1 97.38 160 MET A CA 1
ATOM 1241 C C . MET A 1 160 ? 12.57 -11 -29.703 1 97.38 160 MET A C 1
ATOM 1243 O O . MET A 1 160 ? 12.578 -10.367 -30.766 1 97.38 160 MET A O 1
ATOM 1247 N N . PHE A 1 161 ? 11.75 -11.992 -29.438 1 96.44 161 PHE A N 1
ATOM 1248 C CA . PHE A 1 161 ? 10.711 -12.422 -30.375 1 96.44 161 PHE A CA 1
ATOM 1249 C C . PHE A 1 161 ? 9.383 -12.625 -29.656 1 96.44 161 PHE A C 1
ATOM 1251 O O . PHE A 1 161 ? 9.359 -12.828 -28.438 1 96.44 161 PHE A O 1
ATOM 1258 N N . GLU A 1 162 ? 8.344 -12.539 -30.344 1 96.25 162 GLU A N 1
ATOM 1259 C CA . GLU A 1 162 ? 7.039 -12.945 -29.844 1 96.25 162 GLU A CA 1
ATOM 1260 C C . GLU A 1 162 ? 6.332 -13.875 -30.812 1 96.25 162 GLU A C 1
ATOM 1262 O O . GLU A 1 162 ? 6.492 -13.742 -32.031 1 96.25 162 GLU A O 1
ATOM 1267 N N . PHE A 1 163 ? 5.609 -14.797 -30.359 1 94.25 163 PHE A N 1
ATOM 1268 C CA . PHE A 1 163 ? 4.746 -15.695 -31.109 1 94.25 163 PHE A CA 1
ATOM 1269 C C . PHE A 1 163 ? 3.287 -15.516 -30.719 1 94.25 163 PHE A C 1
ATOM 1271 O O . PHE A 1 163 ? 2.93 -15.711 -29.547 1 94.25 163 PHE A O 1
ATOM 1278 N N . ASP A 1 164 ? 2.465 -15.164 -31.641 1 93.31 164 ASP A N 1
ATOM 1279 C CA . ASP A 1 164 ? 1.031 -15.039 -31.406 1 93.31 164 ASP A CA 1
ATOM 1280 C C . ASP A 1 164 ? 0.334 -16.391 -31.516 1 93.31 164 ASP A C 1
ATOM 1282 O O . ASP A 1 164 ? 0.295 -16.984 -32.594 1 93.31 164 ASP A O 1
ATOM 1286 N N . PHE A 1 165 ? -0.226 -16.875 -30.5 1 89.62 165 PHE A N 1
ATOM 1287 C CA . PHE A 1 165 ? -0.81 -18.219 -30.469 1 89.62 165 PHE A CA 1
ATOM 1288 C C . PHE A 1 165 ? -2.002 -18.312 -31.406 1 89.62 165 PHE A C 1
ATOM 1290 O O . PHE A 1 165 ? -2.275 -19.375 -31.969 1 89.62 165 PHE A O 1
ATOM 1297 N N . SER A 1 166 ? -2.725 -17.25 -31.516 1 89.06 166 SER A N 1
ATOM 1298 C CA . SER A 1 166 ? -3.932 -17.25 -32.344 1 89.06 166 SER A CA 1
ATOM 1299 C C . SER A 1 166 ? -3.59 -17.25 -33.812 1 89.06 166 SER A C 1
ATOM 1301 O O . SER A 1 166 ? -4.121 -18.062 -34.594 1 89.06 166 SER A O 1
ATOM 1303 N N . THR A 1 167 ? -2.639 -16.438 -34.219 1 89.75 167 THR A N 1
ATOM 1304 C CA . THR A 1 167 ? -2.305 -16.312 -35.656 1 89.75 167 THR A CA 1
ATOM 1305 C C . THR A 1 167 ? -1.147 -17.234 -36.031 1 89.75 167 THR A C 1
ATOM 1307 O O . THR A 1 167 ? -0.854 -17.406 -37.188 1 89.75 167 THR A O 1
ATOM 1310 N N . LYS A 1 168 ? -0.5 -17.828 -35.031 1 90.12 168 LYS A N 1
ATOM 1311 C CA . LYS A 1 168 ? 0.664 -18.688 -35.219 1 90.12 168 LYS A CA 1
ATOM 1312 C C . LYS A 1 168 ? 1.751 -17.969 -36.031 1 90.12 168 LYS A C 1
ATOM 1314 O O . LYS A 1 168 ? 2.266 -18.5 -37 1 90.12 168 LYS A O 1
ATOM 1319 N N . THR A 1 169 ? 2.006 -16.812 -35.562 1 93.75 169 THR A N 1
ATOM 1320 C CA . THR A 1 169 ? 2.965 -15.969 -36.25 1 93.75 169 THR A CA 1
ATOM 1321 C C . THR A 1 169 ? 4.074 -15.508 -35.312 1 93.75 169 THR A C 1
ATOM 1323 O O . THR A 1 169 ? 3.801 -15.023 -34.219 1 93.75 169 THR A O 1
ATOM 1326 N N . TRP A 1 170 ? 5.328 -15.656 -35.75 1 94.5 170 TRP A N 1
ATOM 1327 C CA . TRP A 1 170 ? 6.484 -15.102 -35.062 1 94.5 170 TRP A CA 1
ATOM 1328 C C . TRP A 1 170 ? 6.762 -13.68 -35.531 1 94.5 170 TRP A C 1
ATOM 1330 O O . TRP A 1 170 ? 6.637 -13.367 -36.719 1 94.5 170 TRP A O 1
ATOM 1340 N N . SER A 1 171 ? 7.164 -12.859 -34.625 1 95.62 171 SER A N 1
ATOM 1341 C CA . SER A 1 171 ? 7.641 -11.516 -34.938 1 95.62 171 SER A CA 1
ATOM 1342 C C . SER A 1 171 ? 8.859 -11.156 -34.094 1 95.62 171 SER A C 1
ATOM 1344 O O . SER A 1 171 ? 8.914 -11.477 -32.906 1 95.62 171 SER A O 1
ATOM 1346 N N . GLU A 1 172 ? 9.836 -10.555 -34.812 1 96.19 172 GLU A N 1
ATOM 1347 C CA . GLU A 1 172 ? 10.953 -10.008 -34.031 1 96.19 172 GLU A CA 1
ATOM 1348 C C . GLU A 1 172 ? 10.57 -8.68 -33.375 1 96.19 172 GLU A C 1
ATOM 1350 O O . GLU A 1 172 ? 9.938 -7.832 -34 1 96.19 172 GLU A O 1
ATOM 1355 N N . ILE A 1 173 ? 10.914 -8.578 -32.125 1 96.69 173 ILE A N 1
ATOM 1356 C CA . ILE A 1 173 ? 10.555 -7.391 -31.359 1 96.69 173 ILE A CA 1
ATOM 1357 C C . ILE A 1 173 ? 11.703 -6.391 -31.375 1 96.69 173 ILE A C 1
ATOM 1359 O O . ILE A 1 173 ? 12.859 -6.758 -31.125 1 96.69 173 ILE A O 1
ATOM 1363 N N . ASP A 1 174 ? 11.398 -5.152 -31.719 1 95.06 174 ASP A N 1
ATOM 1364 C CA . ASP A 1 174 ? 12.359 -4.07 -31.531 1 95.06 174 ASP A CA 1
ATOM 1365 C C . ASP A 1 174 ? 12.289 -3.502 -30.125 1 95.06 174 ASP A C 1
ATOM 1367 O O . ASP A 1 174 ? 11.617 -2.5 -29.875 1 95.06 174 ASP A O 1
ATOM 1371 N N . ALA A 1 175 ? 12.992 -4.176 -29.25 1 95 175 ALA A N 1
ATOM 1372 C CA . ALA A 1 175 ? 12.93 -3.816 -27.844 1 95 175 ALA A CA 1
ATOM 1373 C C . ALA A 1 175 ? 13.57 -2.451 -27.594 1 95 175 ALA A C 1
ATOM 1375 O O . ALA A 1 175 ? 14.5 -2.057 -28.297 1 95 175 ALA A O 1
ATOM 1376 N N . LYS A 1 176 ? 13.031 -1.714 -26.641 1 94.5 176 LYS A N 1
ATOM 1377 C CA . LYS A 1 176 ? 13.477 -0.364 -26.312 1 94.5 176 LYS A CA 1
ATOM 1378 C C . LYS A 1 176 ? 14.055 -0.305 -24.891 1 94.5 176 LYS A C 1
ATOM 1380 O O . LYS A 1 176 ? 13.938 -1.265 -24.125 1 94.5 176 LYS A O 1
ATOM 1385 N N . GLY A 1 177 ? 14.742 0.808 -24.609 1 91.69 177 GLY A N 1
ATOM 1386 C CA . GLY A 1 177 ? 15.258 1.062 -23.266 1 91.69 177 GLY A CA 1
ATOM 1387 C C . GLY A 1 177 ? 16.656 0.507 -23.047 1 91.69 177 GLY A C 1
ATOM 1388 O O . GLY A 1 177 ? 17.469 0.493 -23.969 1 91.69 177 GLY A O 1
ATOM 1389 N N . SER A 1 178 ? 16.953 0.205 -21.75 1 92.31 178 SER A N 1
ATOM 1390 C CA . SER A 1 178 ? 18.25 -0.339 -21.359 1 92.31 178 SER A CA 1
ATOM 1391 C C . SER A 1 178 ? 18.266 -1.857 -21.5 1 92.31 178 SER A C 1
ATOM 1393 O O . SER A 1 178 ? 18.172 -2.576 -20.5 1 92.31 178 SER A O 1
ATOM 1395 N N . LEU A 1 179 ? 18.562 -2.348 -22.656 1 94.25 179 LEU A N 1
ATOM 1396 C CA . LEU A 1 179 ? 18.531 -3.781 -22.938 1 94.25 179 LEU A CA 1
ATOM 1397 C C . LEU A 1 179 ? 19.672 -4.5 -22.203 1 94.25 179 LEU A C 1
ATOM 1399 O O . LEU A 1 179 ? 20.797 -4.02 -22.203 1 94.25 179 LEU A O 1
ATOM 1403 N N . PRO A 1 180 ? 19.312 -5.602 -21.578 1 96.5 180 PRO A N 1
ATOM 1404 C CA . PRO A 1 180 ? 20.406 -6.402 -21.031 1 96.5 180 PRO A CA 1
ATOM 1405 C C . PRO A 1 180 ? 21.406 -6.848 -22.109 1 96.5 180 PRO A C 1
ATOM 1407 O O . PRO A 1 180 ? 21.016 -7.051 -23.266 1 96.5 180 PRO A O 1
ATOM 1410 N N . SER A 1 181 ? 22.672 -7.07 -21.734 1 96.88 181 SER A N 1
ATOM 1411 C CA . SER A 1 181 ? 23.688 -7.605 -22.641 1 96.88 181 SER A CA 1
ATOM 1412 C C . SER A 1 181 ? 23.344 -9.031 -23.062 1 96.88 181 SER A C 1
ATOM 1414 O O . SER A 1 181 ? 22.469 -9.672 -22.484 1 96.88 181 SER A O 1
ATOM 1416 N N . VAL A 1 182 ? 24.078 -9.469 -24.109 1 97.75 182 VAL A N 1
ATOM 1417 C CA . VAL A 1 182 ? 23.906 -10.844 -24.562 1 97.75 182 VAL A CA 1
ATOM 1418 C C . VAL A 1 182 ? 24.125 -11.805 -23.391 1 97.75 182 VAL A C 1
ATOM 1420 O O . VAL A 1 182 ? 24.984 -11.586 -22.547 1 97.75 182 VAL A O 1
ATOM 1423 N N . ARG A 1 183 ? 23.266 -12.836 -23.297 1 97.69 183 ARG A N 1
ATOM 1424 C CA . ARG A 1 183 ? 23.422 -13.758 -22.188 1 97.69 183 ARG A CA 1
ATOM 1425 C C . ARG A 1 183 ? 22.594 -15.016 -22.391 1 97.69 183 ARG A C 1
ATOM 1427 O O . ARG A 1 183 ? 21.594 -15 -23.125 1 97.69 183 ARG A O 1
ATOM 1434 N N . SER A 1 184 ? 23.031 -16.016 -21.75 1 97.38 184 SER A N 1
ATOM 1435 C CA . SER A 1 184 ? 22.25 -17.234 -21.656 1 97.38 184 SER A CA 1
ATOM 1436 C C . SER A 1 184 ? 21.984 -17.609 -20.188 1 97.38 184 SER A C 1
ATOM 1438 O O . SER A 1 184 ? 22.734 -17.203 -19.297 1 97.38 184 SER A O 1
ATOM 1440 N N . CYS A 1 185 ? 20.875 -18.25 -20.016 1 97.25 185 CYS A N 1
ATOM 1441 C CA . CYS A 1 185 ? 20.484 -18.906 -18.766 1 97.25 185 CYS A CA 1
ATOM 1442 C C . CYS A 1 185 ? 20.453 -17.906 -17.609 1 97.25 185 CYS A C 1
ATOM 1444 O O . CYS A 1 185 ? 20.953 -18.188 -16.531 1 97.25 185 CYS A O 1
ATOM 1446 N N . PRO A 1 186 ? 19.859 -16.703 -17.859 1 97.44 186 PRO A N 1
ATOM 1447 C CA . PRO A 1 186 ? 19.422 -15.93 -16.688 1 97.44 186 PRO A CA 1
ATOM 1448 C C . PRO A 1 186 ? 18.219 -16.562 -15.977 1 97.44 186 PRO A C 1
ATOM 1450 O O . PRO A 1 186 ? 17.656 -17.547 -16.469 1 97.44 186 PRO A O 1
ATOM 1453 N N . ALA A 1 187 ? 17.953 -16.141 -14.828 1 97.25 187 ALA A N 1
ATOM 1454 C CA . ALA A 1 187 ? 16.672 -16.469 -14.203 1 97.25 187 ALA A CA 1
ATOM 1455 C C . ALA A 1 187 ? 15.648 -15.359 -14.398 1 97.25 187 ALA A C 1
ATOM 1457 O O . ALA A 1 187 ? 16.016 -14.195 -14.555 1 97.25 187 ALA A O 1
ATOM 1458 N N . TRP A 1 188 ? 14.359 -15.734 -14.375 1 96.81 188 TRP A N 1
ATOM 1459 C CA . TRP A 1 188 ? 13.344 -14.719 -14.641 1 96.81 188 TRP A CA 1
ATOM 1460 C C . TRP A 1 188 ? 12.023 -15.07 -13.945 1 96.81 188 TRP A C 1
ATOM 1462 O O . TRP A 1 188 ? 11.836 -16.203 -13.508 1 96.81 188 TRP A O 1
ATOM 1472 N N . ALA A 1 189 ? 11.203 -14.133 -13.797 1 95.81 189 ALA A N 1
ATOM 1473 C CA . ALA A 1 189 ? 9.828 -14.242 -13.328 1 95.81 189 ALA A CA 1
ATOM 1474 C C . ALA A 1 189 ? 8.961 -13.117 -13.906 1 95.81 189 ALA A C 1
ATOM 1476 O O . ALA A 1 189 ? 9.477 -12.078 -14.312 1 95.81 189 ALA A O 1
ATOM 1477 N N . LYS A 1 190 ? 7.703 -13.406 -13.977 1 93.44 190 LYS A N 1
ATOM 1478 C CA . LYS A 1 190 ? 6.816 -12.414 -14.586 1 93.44 190 LYS A CA 1
ATOM 1479 C C . LYS A 1 190 ? 5.633 -12.109 -13.68 1 93.44 190 LYS A C 1
ATOM 1481 O O . LYS A 1 190 ? 5.137 -12.984 -12.977 1 93.44 190 LYS A O 1
ATOM 1486 N N . ASP A 1 191 ? 5.246 -10.875 -13.703 1 92.62 191 ASP A N 1
ATOM 1487 C CA . ASP A 1 191 ? 3.945 -10.508 -13.156 1 92.62 191 ASP A CA 1
ATOM 1488 C C . ASP A 1 191 ? 2.963 -10.148 -14.273 1 92.62 191 ASP A C 1
ATOM 1490 O O . ASP A 1 191 ? 3.078 -10.648 -15.391 1 92.62 191 ASP A O 1
ATOM 1494 N N . GLU A 1 192 ? 1.921 -9.375 -14.023 1 89.06 192 GLU A N 1
ATOM 1495 C CA . GLU A 1 192 ? 0.871 -9.109 -15 1 89.06 192 GLU A CA 1
ATOM 1496 C C . GLU A 1 192 ? 1.367 -8.18 -16.109 1 89.06 192 GLU A C 1
ATOM 1498 O O . GLU A 1 192 ? 0.84 -8.188 -17.219 1 89.06 192 GLU A O 1
ATOM 1503 N N . THR A 1 193 ? 2.438 -7.43 -15.75 1 92.44 193 THR A N 1
ATOM 1504 C CA . THR A 1 193 ? 2.785 -6.371 -16.688 1 92.44 193 THR A CA 1
ATOM 1505 C C . THR A 1 193 ? 4.246 -6.484 -17.109 1 92.44 193 THR A C 1
ATOM 1507 O O . THR A 1 193 ? 4.633 -5.977 -18.172 1 92.44 193 THR A O 1
ATOM 1510 N N . HIS A 1 194 ? 5.09 -7.078 -16.25 1 96.12 194 HIS A N 1
ATOM 1511 C CA . HIS A 1 194 ? 6.523 -7.066 -16.516 1 96.12 194 HIS A CA 1
ATOM 1512 C C . HIS A 1 194 ? 7.113 -8.469 -16.422 1 96.12 194 HIS A C 1
ATOM 1514 O O . HIS A 1 194 ? 6.598 -9.32 -15.695 1 96.12 194 HIS A O 1
ATOM 1520 N N . VAL A 1 195 ? 8.18 -8.688 -17.203 1 97.19 195 VAL A N 1
ATOM 1521 C CA . VAL A 1 195 ? 9.102 -9.781 -16.922 1 97.19 195 VAL A CA 1
ATOM 1522 C C . VAL A 1 195 ? 10.383 -9.227 -16.297 1 97.19 195 VAL A C 1
ATOM 1524 O O . VAL A 1 195 ? 10.875 -8.172 -16.703 1 97.19 195 VAL A O 1
ATOM 1527 N N . TYR A 1 196 ? 10.836 -9.93 -15.289 1 97.69 196 TYR A N 1
ATOM 1528 C CA . TYR A 1 196 ? 12.062 -9.578 -14.594 1 97.69 196 TYR A CA 1
ATOM 1529 C C . TYR A 1 196 ? 13.156 -10.609 -14.852 1 97.69 196 TYR A C 1
ATOM 1531 O O . TYR A 1 196 ? 12.891 -11.812 -14.844 1 97.69 196 TYR A O 1
ATOM 1539 N N . ILE A 1 197 ? 14.398 -10.148 -15.148 1 97.94 197 ILE A N 1
ATOM 1540 C CA . ILE A 1 197 ? 15.492 -11.078 -15.391 1 97.94 197 ILE A CA 1
ATOM 1541 C C . ILE A 1 197 ? 16.672 -10.734 -14.477 1 97.94 197 ILE A C 1
ATOM 1543 O O . ILE A 1 197 ? 16.969 -9.562 -14.258 1 97.94 197 ILE A O 1
ATOM 1547 N N . GLN A 1 198 ? 17.281 -11.719 -13.953 1 98 198 GLN A N 1
ATOM 1548 C CA . GLN A 1 198 ? 18.438 -11.562 -13.078 1 98 198 GLN A CA 1
ATOM 1549 C C . GLN A 1 198 ? 19.578 -12.5 -13.5 1 98 198 GLN A C 1
ATOM 1551 O O . GLN A 1 198 ? 19.344 -13.688 -13.734 1 98 198 GLN A O 1
ATOM 1556 N N . GLY A 1 199 ? 20.797 -11.938 -13.672 1 98 199 GLY A N 1
ATOM 1557 C CA . GLY A 1 199 ? 21.984 -12.734 -13.922 1 98 199 GLY A CA 1
ATOM 1558 C C . GLY A 1 199 ? 22.078 -13.234 -15.352 1 98 199 GLY A C 1
ATOM 1559 O O . GLY A 1 199 ? 21.688 -12.531 -16.281 1 98 199 GLY A O 1
ATOM 1560 N N . GLY A 1 200 ? 22.781 -14.406 -15.531 1 97.94 200 GLY A N 1
ATOM 1561 C CA . GLY A 1 200 ? 23.094 -14.969 -16.844 1 97.94 200 GLY A CA 1
ATOM 1562 C C . GLY A 1 200 ? 24.578 -14.961 -17.141 1 97.94 200 GLY A C 1
ATOM 1563 O O . GLY A 1 200 ? 25.391 -14.562 -16.312 1 97.94 200 GLY A O 1
ATOM 1564 N N . TYR A 1 201 ? 24.875 -15.531 -18.297 1 98.06 201 TYR A N 1
ATOM 1565 C CA . TYR A 1 201 ? 26.266 -15.664 -18.734 1 98.06 201 TYR A CA 1
ATOM 1566 C C . TYR A 1 201 ? 26.422 -15.195 -20.188 1 98.06 201 TYR A C 1
ATOM 1568 O O . TYR A 1 201 ? 25.641 -15.578 -21.062 1 98.06 201 TYR A O 1
ATOM 1576 N N . ASP A 1 202 ? 27.422 -14.406 -20.422 1 97.06 202 ASP A N 1
ATOM 1577 C CA . ASP A 1 202 ? 27.578 -13.844 -21.75 1 97.06 202 ASP A CA 1
ATOM 1578 C C . ASP A 1 202 ? 28.781 -14.445 -22.469 1 97.06 202 ASP A C 1
ATOM 1580 O O . ASP A 1 202 ? 29.25 -13.914 -23.484 1 97.06 202 ASP A O 1
ATOM 1584 N N . GLY A 1 203 ? 29.312 -15.484 -21.938 1 95.56 203 GLY A N 1
ATOM 1585 C CA . GLY A 1 203 ? 30.469 -16.125 -22.547 1 95.56 203 GLY A CA 1
ATOM 1586 C C . GLY A 1 203 ? 31.781 -15.688 -21.938 1 95.56 203 GLY A C 1
ATOM 1587 O O . GLY A 1 203 ? 32.812 -16.359 -22.094 1 95.56 203 GLY A O 1
ATOM 1588 N N . VAL A 1 204 ? 31.719 -14.602 -21.312 1 95.25 204 VAL A N 1
ATOM 1589 C CA . VAL A 1 204 ? 32.906 -14.062 -20.688 1 95.25 204 VAL A CA 1
ATOM 1590 C C . VAL A 1 204 ? 32.75 -14.016 -19.172 1 95.25 204 VAL A C 1
ATOM 1592 O O . VAL A 1 204 ? 33.594 -14.547 -18.438 1 95.25 204 VAL A O 1
ATOM 1595 N N . GLU A 1 205 ? 31.719 -13.484 -18.734 1 95.62 205 GLU A N 1
ATOM 1596 C CA . GLU A 1 205 ? 31.484 -13.375 -17.297 1 95.62 205 GLU A CA 1
ATOM 1597 C C . GLU A 1 205 ? 30.031 -13.656 -16.938 1 95.62 205 GLU A C 1
ATOM 1599 O O . GLU A 1 205 ? 29.141 -13.477 -17.781 1 95.62 205 GLU A O 1
ATOM 1604 N N . ARG A 1 206 ? 29.859 -14.07 -15.727 1 96.75 206 ARG A N 1
ATOM 1605 C CA . ARG A 1 206 ? 28.531 -14.203 -15.156 1 96.75 206 ARG A CA 1
ATOM 1606 C C . ARG A 1 206 ? 28 -12.852 -14.688 1 96.75 206 ARG A C 1
ATOM 1608 O O . ARG A 1 206 ? 28.766 -12.008 -14.211 1 96.75 206 ARG A O 1
ATOM 1615 N N . LYS A 1 207 ? 26.75 -12.68 -14.812 1 96.94 207 LYS A N 1
ATOM 1616 C CA . LYS A 1 207 ? 26.141 -11.383 -14.516 1 96.94 207 LYS A CA 1
ATOM 1617 C C . LYS A 1 207 ? 25.391 -11.414 -13.188 1 96.94 207 LYS A C 1
ATOM 1619 O O . LYS A 1 207 ? 24.969 -12.484 -12.734 1 96.94 207 LYS A O 1
ATOM 1624 N N . ALA A 1 208 ? 25.25 -10.273 -12.57 1 95.62 208 ALA A N 1
ATOM 1625 C CA . ALA A 1 208 ? 24.453 -10.117 -11.352 1 95.62 208 ALA A CA 1
ATOM 1626 C C . ALA A 1 208 ? 23.406 -9.031 -11.523 1 95.62 208 ALA A C 1
ATOM 1628 O O . ALA A 1 208 ? 22.625 -8.75 -10.602 1 95.62 208 ALA A O 1
ATOM 1629 N N . ASP A 1 209 ? 23.359 -8.461 -12.703 1 95.62 209 ASP A N 1
ATOM 1630 C CA . ASP A 1 209 ? 22.469 -7.324 -12.938 1 95.62 209 ASP A CA 1
ATOM 1631 C C . ASP A 1 209 ? 21.016 -7.766 -12.977 1 95.62 209 ASP A C 1
ATOM 1633 O O . ASP A 1 209 ? 20.719 -8.961 -13.023 1 95.62 209 ASP A O 1
ATOM 1637 N N . PHE A 1 210 ? 20.125 -6.836 -12.742 1 97.12 210 PHE A N 1
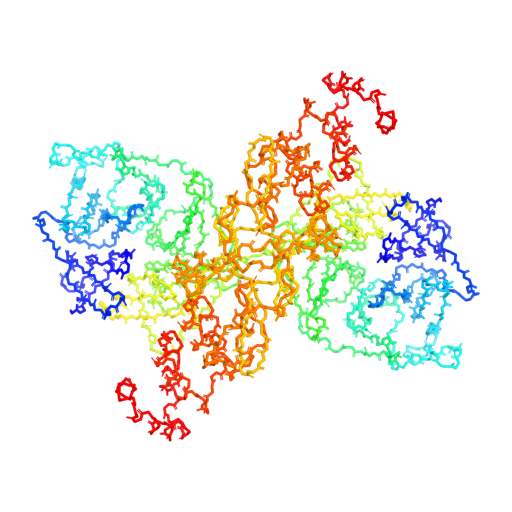ATOM 1638 C CA . PHE A 1 210 ? 18.688 -7.043 -12.586 1 97.12 210 PHE A CA 1
ATOM 1639 C C . PHE A 1 210 ? 17.906 -6.07 -13.453 1 97.12 210 PHE A C 1
ATOM 1641 O O . PHE A 1 210 ? 18.109 -4.859 -13.383 1 97.12 210 PHE A O 1
ATOM 1648 N N . PHE A 1 211 ? 16.969 -6.676 -14.367 1 97.38 211 PHE A N 1
ATOM 1649 C CA . PHE A 1 211 ? 16.25 -5.852 -15.328 1 97.38 211 PHE A CA 1
ATOM 1650 C C . PHE A 1 211 ? 14.758 -6.156 -15.281 1 97.38 211 PHE A C 1
ATOM 1652 O O . PHE A 1 211 ? 14.352 -7.258 -14.891 1 97.38 211 PHE A O 1
ATOM 1659 N N . ALA A 1 212 ? 13.992 -5.191 -15.625 1 97.38 212 ALA A N 1
ATOM 1660 C CA . ALA A 1 212 ? 12.562 -5.348 -15.891 1 97.38 212 ALA A CA 1
ATOM 1661 C C . ALA A 1 212 ? 12.227 -4.953 -17.328 1 97.38 212 ALA A C 1
ATOM 1663 O O . ALA A 1 212 ? 12.797 -4 -17.859 1 97.38 212 ALA A O 1
ATOM 1664 N N . CYS A 1 213 ? 11.305 -5.711 -17.922 1 97.75 213 CYS A N 1
ATOM 1665 C CA . CYS A 1 213 ? 10.789 -5.367 -19.234 1 97.75 213 CYS A CA 1
ATOM 1666 C C . CYS A 1 213 ? 9.273 -5.211 -19.203 1 97.75 213 CYS A C 1
ATOM 1668 O O . CYS A 1 213 ? 8.555 -6.137 -18.828 1 97.75 213 CYS A O 1
ATOM 1670 N N . ASP A 1 214 ? 8.797 -4.059 -19.625 1 95.81 214 ASP A N 1
ATOM 1671 C CA . ASP A 1 214 ? 7.367 -3.855 -19.812 1 95.81 214 ASP A CA 1
ATOM 1672 C C . ASP A 1 214 ? 6.844 -4.656 -21 1 95.81 214 ASP A C 1
ATOM 1674 O O . ASP A 1 214 ? 7.281 -4.449 -22.141 1 95.81 214 ASP A O 1
ATOM 1678 N N . LEU A 1 215 ? 5.883 -5.5 -20.828 1 95.81 215 LEU A N 1
ATOM 1679 C CA . LEU A 1 215 ? 5.477 -6.457 -21.859 1 95.81 215 LEU A CA 1
ATOM 1680 C C . LEU A 1 215 ? 4.461 -5.836 -22.812 1 95.81 215 LEU A C 1
ATOM 1682 O O . LEU A 1 215 ? 4.121 -6.43 -23.828 1 95.81 215 LEU A O 1
ATOM 1686 N N . ALA A 1 216 ? 3.971 -4.664 -22.5 1 92.38 216 ALA A N 1
ATOM 1687 C CA . ALA A 1 216 ? 3.09 -3.941 -23.406 1 92.38 216 ALA A CA 1
ATOM 1688 C C . ALA A 1 216 ? 3.896 -3.125 -24.422 1 92.38 216 ALA A C 1
ATOM 1690 O O . ALA A 1 216 ? 3.51 -3.006 -25.578 1 92.38 216 ALA A O 1
ATOM 1691 N N . THR A 1 217 ? 5.055 -2.633 -23.984 1 93.69 217 THR A N 1
ATOM 1692 C CA . THR A 1 217 ? 5.824 -1.726 -24.828 1 93.69 217 THR A CA 1
ATOM 1693 C C . THR A 1 217 ? 7.184 -2.328 -25.172 1 93.69 217 THR A C 1
ATOM 1695 O O . THR A 1 217 ? 7.898 -1.811 -26.031 1 93.69 217 THR A O 1
ATOM 1698 N N . TYR A 1 218 ? 7.535 -3.381 -24.484 1 96.5 218 TYR A N 1
ATOM 1699 C CA . TYR A 1 218 ? 8.828 -4.047 -24.625 1 96.5 218 TYR A CA 1
ATOM 1700 C C . TYR A 1 218 ? 9.969 -3.08 -24.328 1 96.5 218 TYR A C 1
ATOM 1702 O O . TYR A 1 218 ? 10.945 -3.025 -25.078 1 96.5 218 TYR A O 1
ATOM 1710 N N . THR A 1 219 ? 9.766 -2.301 -23.312 1 95.81 219 THR A N 1
ATOM 1711 C CA . THR A 1 219 ? 10.781 -1.367 -22.828 1 95.81 219 THR A CA 1
ATOM 1712 C C . THR A 1 219 ? 11.516 -1.937 -21.625 1 95.81 219 THR A C 1
ATOM 1714 O O . THR A 1 219 ? 10.891 -2.266 -20.609 1 95.81 219 THR A O 1
ATOM 1717 N N . TRP A 1 220 ? 12.898 -1.99 -21.781 1 96.56 220 TRP A N 1
ATOM 1718 C CA . TRP A 1 220 ? 13.719 -2.543 -20.719 1 96.56 220 TRP A CA 1
ATOM 1719 C C . TRP A 1 220 ? 14.227 -1.441 -19.781 1 96.56 220 TRP A C 1
ATOM 1721 O O . TRP A 1 220 ? 14.578 -0.352 -20.25 1 96.56 220 TRP A O 1
ATOM 1731 N N . THR A 1 221 ? 14.258 -1.735 -18.484 1 93.62 221 THR A N 1
ATOM 1732 C CA . THR A 1 221 ? 14.836 -0.868 -17.453 1 93.62 221 THR A CA 1
ATOM 1733 C C . THR A 1 221 ? 15.703 -1.671 -16.5 1 93.62 221 THR A C 1
ATOM 1735 O O . THR A 1 221 ? 15.312 -2.756 -16.062 1 93.62 221 THR A O 1
ATOM 1738 N N . GLU A 1 222 ? 16.906 -1.126 -16.25 1 93.44 222 GLU A N 1
ATOM 1739 C CA . GLU A 1 222 ? 17.703 -1.747 -15.195 1 93.44 222 GLU A CA 1
ATOM 1740 C C . GLU A 1 222 ? 17.234 -1.327 -13.812 1 93.44 222 GLU A C 1
ATOM 1742 O O . GLU A 1 222 ? 17.016 -0.14 -13.555 1 93.44 222 GLU A O 1
ATOM 1747 N N . LEU A 1 223 ? 17.016 -2.283 -12.922 1 92.31 223 LEU A N 1
ATOM 1748 C CA . LEU A 1 223 ? 16.5 -2 -11.586 1 92.31 223 LEU A CA 1
ATOM 1749 C C . LEU A 1 223 ? 17.641 -1.812 -10.586 1 92.31 223 LEU A C 1
ATOM 1751 O O . LEU A 1 223 ? 18.688 -2.453 -10.703 1 92.31 223 LEU A O 1
ATOM 1755 N N . PRO A 1 224 ? 17.391 -0.961 -9.547 1 83.69 224 PRO A N 1
ATOM 1756 C CA . PRO A 1 224 ? 18.406 -0.812 -8.5 1 83.69 224 PRO A CA 1
ATOM 1757 C C . PRO A 1 224 ? 18.531 -2.053 -7.621 1 83.69 224 PRO A C 1
ATOM 1759 O O . PRO A 1 224 ? 17.531 -2.711 -7.32 1 83.69 224 PRO A O 1
ATOM 1762 N N . CYS A 1 225 ? 19.734 -2.322 -7.25 1 88.5 225 CYS A N 1
ATOM 1763 C CA . CYS A 1 225 ? 20 -3.498 -6.43 1 88.5 225 CYS A CA 1
ATOM 1764 C C . CYS A 1 225 ? 20.609 -3.102 -5.094 1 88.5 225 CYS A C 1
ATOM 1766 O O . CYS A 1 225 ? 21.75 -3.48 -4.793 1 88.5 225 CYS A O 1
ATOM 1768 N N . TYR A 1 226 ? 19.781 -2.482 -4.277 1 78.5 226 TYR A N 1
ATOM 1769 C CA . TYR A 1 226 ? 20.266 -2.096 -2.957 1 78.5 226 TYR A CA 1
ATOM 1770 C C . TYR A 1 226 ? 20.297 -3.295 -2.016 1 78.5 226 TYR A C 1
ATOM 1772 O O . TYR A 1 226 ? 19.766 -4.359 -2.336 1 78.5 226 TYR A O 1
ATOM 1780 N N . GLY A 1 227 ? 21.062 -3.189 -0.881 1 87.75 227 GLY A N 1
ATOM 1781 C CA . GLY A 1 227 ? 21.156 -4.25 0.111 1 87.75 227 GLY A CA 1
ATOM 1782 C C . GLY A 1 227 ? 22.203 -5.297 -0.233 1 87.75 227 GLY A C 1
ATOM 1783 O O . GLY A 1 227 ? 23.359 -4.969 -0.514 1 87.75 227 GLY A O 1
ATOM 1784 N N . THR A 1 228 ? 21.719 -6.57 -0.078 1 92.25 228 THR A N 1
ATOM 1785 C CA . THR A 1 228 ? 22.609 -7.699 -0.316 1 92.25 228 THR A CA 1
ATOM 1786 C C . THR A 1 228 ? 22.172 -8.477 -1.555 1 92.25 228 THR A C 1
ATOM 1788 O O . THR A 1 228 ? 21.516 -9.516 -1.443 1 92.25 228 THR A O 1
ATOM 1791 N N . PRO A 1 229 ? 22.625 -7.988 -2.703 1 94.06 229 PRO A N 1
ATOM 1792 C CA . PRO A 1 229 ? 22.203 -8.688 -3.92 1 94.06 229 PRO A CA 1
ATOM 1793 C C . PRO A 1 229 ? 22.906 -10.039 -4.09 1 94.06 229 PRO A C 1
ATOM 1795 O O . PRO A 1 229 ? 23.953 -10.266 -3.504 1 94.06 229 PRO A O 1
ATOM 1798 N N . PRO A 1 230 ? 22.297 -10.945 -4.844 1 96.12 230 PRO A N 1
ATOM 1799 C CA . PRO A 1 230 ? 22.984 -12.203 -5.148 1 96.12 230 PRO A CA 1
ATOM 1800 C C . PRO A 1 230 ? 24.266 -12 -5.945 1 96.12 230 PRO A C 1
ATOM 1802 O O . PRO A 1 230 ? 24.359 -11.062 -6.742 1 96.12 230 PRO A O 1
ATOM 1805 N N . SER A 1 231 ? 25.219 -12.906 -5.789 1 96.25 231 SER A N 1
ATOM 1806 C CA . SER A 1 231 ? 26.438 -12.898 -6.586 1 96.25 231 SER A CA 1
ATOM 1807 C C . SER A 1 231 ? 26.141 -13.219 -8.047 1 96.25 231 SER A C 1
ATOM 1809 O O . SER A 1 231 ? 25.109 -13.797 -8.367 1 96.25 231 SER A O 1
ATOM 1811 N N . PRO A 1 232 ? 27.141 -12.836 -8.953 1 97.31 232 PRO A N 1
ATOM 1812 C CA . PRO A 1 232 ? 26.969 -13.219 -10.352 1 97.31 232 PRO A CA 1
ATOM 1813 C C . PRO A 1 232 ? 26.766 -14.719 -10.539 1 97.31 232 PRO A C 1
ATOM 1815 O O . PRO A 1 232 ? 27.453 -15.516 -9.898 1 97.31 232 PRO A O 1
ATOM 1818 N N . ARG A 1 233 ? 25.828 -15.07 -11.398 1 98.31 233 ARG A N 1
ATOM 1819 C CA . ARG A 1 233 ? 25.469 -16.484 -11.516 1 98.31 233 ARG A CA 1
ATOM 1820 C C . ARG A 1 233 ? 24.609 -16.719 -12.75 1 98.31 233 ARG A C 1
ATOM 1822 O O . ARG A 1 233 ? 24.094 -15.773 -13.344 1 98.31 233 ARG A O 1
ATOM 1829 N N . TYR A 1 234 ? 24.547 -17.906 -13.156 1 97.56 234 TYR A N 1
ATOM 1830 C CA . TYR A 1 234 ? 23.625 -18.375 -14.172 1 97.56 234 TYR A CA 1
ATOM 1831 C C . TYR A 1 234 ? 23.109 -19.781 -13.828 1 97.56 234 TYR A C 1
ATOM 1833 O O . TYR A 1 234 ? 23.594 -20.406 -12.875 1 97.56 234 TYR A O 1
ATOM 1841 N N . PHE A 1 235 ? 22.031 -20.266 -14.492 1 97.19 235 PHE A N 1
ATOM 1842 C CA . PHE A 1 235 ? 21.406 -21.562 -14.25 1 97.19 235 PHE A CA 1
ATOM 1843 C C . PHE A 1 235 ? 20.734 -21.578 -12.883 1 97.19 235 PHE A C 1
ATOM 1845 O O . PHE A 1 235 ? 20.594 -22.641 -12.266 1 97.19 235 PHE A O 1
ATOM 1852 N N . HIS A 1 236 ? 20.438 -20.375 -12.305 1 97.56 236 HIS A N 1
ATOM 1853 C CA . HIS A 1 236 ? 19.609 -20.219 -11.117 1 97.56 236 HIS A CA 1
ATOM 1854 C C . HIS A 1 236 ? 18.141 -20.031 -11.484 1 97.56 236 HIS A C 1
ATOM 1856 O O . HIS A 1 236 ? 17.781 -20.109 -12.664 1 97.56 236 HIS A O 1
ATOM 1862 N N . SER A 1 237 ? 17.297 -19.922 -10.477 1 95.44 237 SER A N 1
ATOM 1863 C CA . SER A 1 237 ? 15.875 -19.75 -10.711 1 95.44 237 SER A CA 1
ATOM 1864 C C . SER A 1 237 ? 15.328 -18.562 -9.938 1 95.44 237 SER A C 1
ATOM 1866 O O . SER A 1 237 ? 15.859 -18.203 -8.883 1 95.44 237 SER A O 1
ATOM 1868 N N . CYS A 1 238 ? 14.273 -18.016 -10.531 1 93.94 238 CYS A N 1
ATOM 1869 C CA . CYS A 1 238 ? 13.578 -16.922 -9.859 1 93.94 238 CYS A CA 1
ATOM 1870 C C . CYS A 1 238 ? 12.07 -17.156 -9.859 1 93.94 238 CYS A C 1
ATOM 1872 O O . CYS A 1 238 ? 11.547 -17.859 -10.727 1 93.94 238 CYS A O 1
ATOM 1874 N N . CYS A 1 239 ? 11.438 -16.609 -8.906 1 94.25 239 CYS A N 1
ATOM 1875 C CA . CYS A 1 239 ? 9.984 -16.609 -8.844 1 94.25 239 CYS A CA 1
ATOM 1876 C C . CYS A 1 239 ? 9.469 -15.352 -8.141 1 94.25 239 CYS A C 1
ATOM 1878 O O . CYS A 1 239 ? 10.219 -14.68 -7.434 1 94.25 239 CYS A O 1
ATOM 1880 N N . LEU A 1 240 ? 8.25 -15.07 -8.453 1 94.31 240 LEU A N 1
ATOM 1881 C CA . LEU A 1 240 ? 7.594 -13.961 -7.773 1 94.31 240 LEU A CA 1
ATOM 1882 C C . LEU A 1 240 ? 6.59 -14.469 -6.746 1 94.31 240 LEU A C 1
ATOM 1884 O O . LEU A 1 240 ? 5.883 -15.445 -6.992 1 94.31 240 LEU A O 1
ATOM 1888 N N . TYR A 1 241 ? 6.594 -13.836 -5.66 1 92.44 241 TYR A N 1
ATOM 1889 C CA . TYR A 1 241 ? 5.57 -14.07 -4.645 1 92.44 241 TYR A CA 1
ATOM 1890 C C . TYR A 1 241 ? 5.289 -12.797 -3.854 1 92.44 241 TYR A C 1
ATOM 1892 O O . TYR A 1 241 ? 6.191 -12.234 -3.227 1 92.44 241 TYR A O 1
ATOM 1900 N N . GLY A 1 242 ? 4.027 -12.43 -3.865 1 87.31 242 GLY A N 1
ATOM 1901 C CA . GLY A 1 242 ? 3.727 -11.133 -3.285 1 87.31 242 GLY A CA 1
ATOM 1902 C C . GLY A 1 242 ? 4.43 -9.984 -3.988 1 87.31 242 GLY A C 1
ATOM 1903 O O . GLY A 1 242 ? 4.355 -9.859 -5.211 1 87.31 242 GLY A O 1
ATOM 1904 N N . ASN A 1 243 ? 5.039 -9.078 -3.182 1 88.44 243 ASN A N 1
ATOM 1905 C CA . ASN A 1 243 ? 5.754 -7.941 -3.746 1 88.44 243 ASN A CA 1
ATOM 1906 C C . ASN A 1 243 ? 7.25 -8.219 -3.854 1 88.44 243 ASN A C 1
ATOM 1908 O O . ASN A 1 243 ? 8.062 -7.293 -3.902 1 88.44 243 ASN A O 1
ATOM 1912 N N . LYS A 1 244 ? 7.559 -9.531 -3.867 1 94.38 244 LYS A N 1
ATOM 1913 C CA . LYS A 1 244 ? 8.977 -9.867 -3.857 1 94.38 244 LYS A CA 1
ATOM 1914 C C . LYS A 1 244 ? 9.336 -10.797 -5.008 1 94.38 244 LYS A C 1
ATOM 1916 O O . LYS A 1 244 ? 8.492 -11.57 -5.469 1 94.38 244 LYS A O 1
ATOM 1921 N N . MET A 1 245 ? 10.539 -10.727 -5.461 1 96.5 245 MET A N 1
ATOM 1922 C CA . MET A 1 245 ? 11.148 -11.711 -6.348 1 96.5 245 MET A CA 1
ATOM 1923 C C . MET A 1 245 ? 12.211 -12.523 -5.613 1 96.5 245 MET A C 1
ATOM 1925 O O . MET A 1 245 ? 13.109 -11.961 -4.984 1 96.5 245 MET A O 1
ATOM 1929 N N . TYR A 1 246 ? 12.109 -13.82 -5.699 1 96 246 TYR A N 1
ATOM 1930 C CA . TYR A 1 246 ? 13.07 -14.719 -5.059 1 96 246 TYR A CA 1
ATOM 1931 C C . TYR A 1 246 ? 14.039 -15.297 -6.082 1 96 246 TYR A C 1
ATOM 1933 O O . TYR A 1 246 ? 13.641 -15.641 -7.199 1 96 246 TYR A O 1
ATOM 1941 N N . CYS A 1 247 ? 15.266 -15.344 -5.707 1 96.81 247 CYS A N 1
ATOM 1942 C CA . CYS A 1 247 ? 16.344 -15.945 -6.484 1 96.81 247 CYS A CA 1
ATOM 1943 C C . CYS A 1 247 ? 16.984 -17.094 -5.727 1 96.81 247 CYS A C 1
ATOM 1945 O O . CYS A 1 247 ? 17.344 -16.953 -4.555 1 96.81 247 CYS A O 1
ATOM 1947 N N . TYR A 1 248 ? 17.156 -18.25 -6.41 1 96.94 248 TYR A N 1
ATOM 1948 C CA . TYR A 1 248 ? 17.688 -19.406 -5.699 1 96.94 248 TYR A CA 1
ATOM 1949 C C . TYR A 1 248 ? 18.656 -20.188 -6.578 1 96.94 248 TYR A C 1
ATOM 1951 O O . TYR A 1 248 ? 18.375 -20.422 -7.758 1 96.94 248 TYR A O 1
ATOM 1959 N N . GLY A 1 249 ? 19.797 -20.641 -5.969 1 97.25 249 GLY A N 1
ATOM 1960 C CA . GLY A 1 249 ? 20.734 -21.547 -6.598 1 97.25 249 GLY A CA 1
ATOM 1961 C C . GLY A 1 249 ? 21.531 -20.906 -7.715 1 97.25 249 GLY A C 1
ATOM 1962 O O . GLY A 1 249 ? 21.812 -19.719 -7.68 1 97.25 249 GLY A O 1
ATOM 1963 N N . GLY A 1 250 ? 22.047 -21.766 -8.625 1 97.88 250 GLY A N 1
ATOM 1964 C CA . GLY A 1 250 ? 22.844 -21.312 -9.758 1 97.88 250 GLY A CA 1
ATOM 1965 C C . GLY A 1 250 ? 24.312 -21.703 -9.656 1 97.88 250 GLY A C 1
ATOM 1966 O O . GLY A 1 250 ? 24.688 -22.531 -8.805 1 97.88 250 GLY A O 1
ATOM 1967 N N . TYR A 1 251 ? 24.953 -21.25 -10.594 1 98.12 251 TYR A N 1
ATOM 1968 C CA . TYR A 1 251 ? 26.391 -21.531 -10.711 1 98.12 251 TYR A CA 1
ATOM 1969 C C . TYR A 1 251 ? 27.188 -20.234 -10.844 1 98.12 251 TYR A C 1
ATOM 1971 O O . TYR A 1 251 ? 26.922 -19.422 -11.727 1 98.12 251 TYR A O 1
ATOM 1979 N N . SER A 1 252 ? 28.188 -20.094 -10.008 1 96.62 252 SER A N 1
ATOM 1980 C CA . SER A 1 252 ? 28.984 -18.875 -10.008 1 96.62 252 SER A CA 1
ATOM 1981 C C . SER A 1 252 ? 30.188 -19 -10.938 1 96.62 252 SER A C 1
ATOM 1983 O O . SER A 1 252 ? 30.906 -18.016 -11.172 1 96.62 252 SER A O 1
ATOM 1985 N N . GLY A 1 253 ? 30.406 -20.094 -11.516 1 94.31 253 GLY A N 1
ATOM 1986 C CA . GLY A 1 253 ? 31.641 -20.391 -12.242 1 94.31 253 GLY A CA 1
ATOM 1987 C C . GLY A 1 253 ? 32.625 -21.219 -11.43 1 94.31 253 GLY A C 1
ATOM 1988 O O . GLY A 1 253 ? 33.5 -21.891 -12 1 94.31 253 GLY A O 1
ATOM 1989 N N . SER A 1 254 ? 32.5 -21.078 -10.172 1 94 254 SER A N 1
ATOM 1990 C CA . SER A 1 254 ? 33.406 -21.797 -9.281 1 94 254 SER A CA 1
ATOM 1991 C C . SER A 1 254 ? 32.625 -22.781 -8.406 1 94 254 SER A C 1
ATOM 1993 O O . SER A 1 254 ? 33.125 -23.891 -8.133 1 94 254 SER A O 1
ATOM 1995 N N . GLU A 1 255 ? 31.453 -22.406 -8.008 1 95 255 GLU A N 1
ATOM 1996 C CA . GLU A 1 255 ? 30.688 -23.266 -7.105 1 95 255 GLU A CA 1
ATOM 1997 C C . GLU A 1 255 ? 29.203 -23.266 -7.465 1 95 255 GLU A C 1
ATOM 1999 O O . GLU A 1 255 ? 28.703 -22.297 -8.055 1 95 255 GLU A O 1
ATOM 2004 N N . ARG A 1 256 ? 28.578 -24.453 -7.172 1 97.25 256 ARG A N 1
ATOM 2005 C CA . ARG A 1 256 ? 27.125 -24.516 -7.207 1 97.25 256 ARG A CA 1
ATOM 2006 C C . ARG A 1 256 ? 26.516 -23.922 -5.938 1 97.25 256 ARG A C 1
ATOM 2008 O O . ARG A 1 256 ? 26.953 -24.234 -4.828 1 97.25 256 ARG A O 1
ATOM 2015 N N . LEU A 1 257 ? 25.562 -23.047 -6.098 1 96.5 257 LEU A N 1
ATOM 2016 C CA . LEU A 1 257 ? 25.094 -22.203 -5.008 1 96.5 257 LEU A CA 1
ATOM 2017 C C . LEU A 1 257 ? 23.797 -22.766 -4.422 1 96.5 257 LEU A C 1
ATOM 2019 O O . LEU A 1 257 ? 22.969 -23.344 -5.141 1 96.5 257 LEU A O 1
ATOM 2023 N N . ALA A 1 258 ? 23.609 -22.562 -3.123 1 95.12 258 ALA A N 1
ATOM 2024 C CA . ALA A 1 258 ? 22.391 -23 -2.428 1 95.12 258 ALA A CA 1
ATOM 2025 C C . ALA A 1 258 ? 21.703 -21.828 -1.748 1 95.12 258 ALA A C 1
ATOM 2027 O O . ALA A 1 258 ? 20.703 -22.016 -1.038 1 95.12 258 ALA A O 1
ATOM 2028 N N . ASP A 1 259 ? 22.141 -20.641 -1.946 1 95.31 259 ASP A N 1
ATOM 2029 C CA . ASP A 1 259 ? 21.594 -19.469 -1.252 1 95.31 259 ASP A CA 1
ATOM 2030 C C . ASP A 1 259 ? 20.344 -18.953 -1.939 1 95.31 259 ASP A C 1
ATOM 2032 O O . ASP A 1 259 ? 20.094 -19.266 -3.105 1 95.31 259 ASP A O 1
ATOM 2036 N N . MET A 1 260 ? 19.531 -18.266 -1.161 1 96.12 260 MET A N 1
ATOM 2037 C CA . MET A 1 260 ? 18.312 -17.625 -1.63 1 96.12 260 MET A CA 1
ATOM 2038 C C . MET A 1 260 ? 18.281 -16.156 -1.27 1 96.12 260 MET A C 1
ATOM 2040 O O . MET A 1 260 ? 18.719 -15.766 -0.187 1 96.12 260 MET A O 1
ATOM 2044 N N . PHE A 1 261 ? 17.812 -15.391 -2.236 1 97.38 261 PHE A N 1
ATOM 2045 C CA . PHE A 1 261 ? 17.656 -13.953 -2.023 1 97.38 261 PHE A CA 1
ATOM 2046 C C . PHE A 1 261 ? 16.25 -13.492 -2.383 1 97.38 261 PHE A C 1
ATOM 2048 O O . PHE A 1 261 ? 15.57 -14.133 -3.191 1 97.38 261 PHE A O 1
ATOM 2055 N N . ALA A 1 262 ? 15.867 -12.453 -1.749 1 96.69 262 ALA A N 1
ATOM 2056 C CA . ALA A 1 262 ? 14.586 -11.828 -2.074 1 96.69 262 ALA A CA 1
ATOM 2057 C C . ALA A 1 262 ? 14.766 -10.344 -2.377 1 96.69 262 ALA A C 1
ATOM 2059 O O . ALA A 1 262 ? 15.477 -9.641 -1.66 1 96.69 262 ALA A O 1
ATOM 2060 N N . TYR A 1 263 ? 14.141 -9.945 -3.475 1 96.06 263 TYR A N 1
ATOM 2061 C CA . TYR A 1 263 ? 14.086 -8.539 -3.844 1 96.06 263 TYR A CA 1
ATOM 2062 C C . TYR A 1 263 ? 12.734 -7.934 -3.486 1 96.06 263 TYR A C 1
ATOM 2064 O O . TYR A 1 263 ? 11.695 -8.414 -3.941 1 96.06 263 TYR A O 1
ATOM 2072 N N . ASP A 1 264 ? 12.766 -6.926 -2.686 1 91 264 ASP A N 1
ATOM 2073 C CA . ASP A 1 264 ? 11.539 -6.203 -2.348 1 91 264 ASP A CA 1
ATOM 2074 C C . ASP A 1 264 ? 11.32 -5.027 -3.295 1 91 264 ASP A C 1
ATOM 2076 O O . ASP A 1 264 ? 12.078 -4.055 -3.275 1 91 264 ASP A O 1
ATOM 2080 N N . PHE A 1 265 ? 10.25 -5.039 -4.066 1 88.75 265 PHE A N 1
ATOM 2081 C CA . PHE A 1 265 ? 10.008 -4.043 -5.105 1 88.75 265 PHE A CA 1
ATOM 2082 C C . PHE A 1 265 ? 9.648 -2.695 -4.496 1 88.75 265 PHE A C 1
ATOM 2084 O O . PHE A 1 265 ? 9.758 -1.66 -5.152 1 88.75 265 PHE A O 1
ATOM 2091 N N . GLU A 1 266 ? 9.156 -2.746 -3.291 1 72.75 266 GLU A N 1
ATOM 2092 C CA . GLU A 1 266 ? 8.828 -1.493 -2.619 1 72.75 266 GLU A CA 1
ATOM 2093 C C . GLU A 1 266 ? 10.086 -0.763 -2.158 1 72.75 266 GLU A C 1
ATOM 2095 O O . GLU A 1 266 ? 10.18 0.46 -2.281 1 72.75 266 GLU A O 1
ATOM 2100 N N . THR A 1 267 ? 11.062 -1.484 -1.676 1 69.19 267 THR A N 1
ATOM 2101 C CA . THR A 1 267 ? 12.242 -0.865 -1.088 1 69.19 267 THR A CA 1
ATOM 2102 C C . THR A 1 267 ? 13.43 -0.943 -2.047 1 69.19 267 THR A C 1
ATOM 2104 O O . THR A 1 267 ? 14.445 -0.282 -1.837 1 69.19 267 THR A O 1
ATOM 2107 N N . ASN A 1 268 ? 13.297 -1.732 -3.09 1 81.94 268 ASN A N 1
ATOM 2108 C CA . ASN A 1 268 ? 14.344 -1.991 -4.074 1 81.94 268 ASN A CA 1
ATOM 2109 C C . ASN A 1 268 ? 15.57 -2.629 -3.432 1 81.94 268 ASN A C 1
ATOM 2111 O O . ASN A 1 268 ? 16.703 -2.381 -3.859 1 81.94 268 ASN A O 1
ATOM 2115 N N . HIS A 1 269 ? 15.344 -3.412 -2.328 1 84.94 269 HIS A N 1
ATOM 2116 C CA . HIS A 1 269 ? 16.438 -4.043 -1.593 1 84.94 269 HIS A CA 1
ATOM 2117 C C . HIS A 1 269 ? 16.422 -5.555 -1.771 1 84.94 269 HIS A C 1
ATOM 2119 O O . HIS A 1 269 ? 15.352 -6.176 -1.739 1 84.94 269 HIS A O 1
ATOM 2125 N N . TRP A 1 270 ? 17.656 -6.023 -2.01 1 93.94 270 TRP A N 1
ATOM 2126 C CA . TRP A 1 270 ? 17.875 -7.461 -1.897 1 93.94 270 TRP A CA 1
ATOM 2127 C C . TRP A 1 270 ? 18.234 -7.852 -0.466 1 93.94 270 TRP A C 1
ATOM 2129 O O . TRP A 1 270 ? 18.984 -7.148 0.206 1 93.94 270 TRP A O 1
ATOM 2139 N N . VAL A 1 271 ? 17.688 -8.938 -0.027 1 93.62 271 VAL A N 1
ATOM 2140 C CA . VAL A 1 271 ? 18.047 -9.523 1.26 1 93.62 271 VAL A CA 1
ATOM 2141 C C . VAL A 1 271 ? 18.281 -11.023 1.101 1 93.62 271 VAL A C 1
ATOM 2143 O O . VAL A 1 271 ? 17.609 -11.68 0.31 1 93.62 271 VAL A O 1
ATOM 2146 N N . GLN A 1 272 ? 19.266 -11.477 1.796 1 95 272 GLN A N 1
ATOM 2147 C CA . GLN A 1 272 ? 19.453 -12.922 1.805 1 95 272 GLN A CA 1
ATOM 2148 C C . GLN A 1 272 ? 18.406 -13.602 2.693 1 95 272 GLN A C 1
ATOM 2150 O O . GLN A 1 272 ? 18.172 -13.164 3.82 1 95 272 GLN A O 1
ATOM 2155 N N . VAL A 1 273 ? 17.797 -14.594 2.131 1 93.88 273 VAL A N 1
ATOM 2156 C CA . VAL A 1 273 ? 16.766 -15.352 2.85 1 93.88 273 VAL A CA 1
ATOM 2157 C C . VAL A 1 273 ? 17.422 -16.484 3.627 1 93.88 273 VAL A C 1
ATOM 2159 O O . VAL A 1 273 ? 18.25 -17.234 3.082 1 93.88 273 VAL A O 1
ATOM 2162 N N . ASP A 1 274 ? 17 -16.656 4.871 1 88.88 274 ASP A N 1
ATOM 2163 C CA . ASP A 1 274 ? 17.516 -17.75 5.688 1 88.88 274 ASP A CA 1
ATOM 2164 C C . ASP A 1 274 ? 16.812 -19.062 5.352 1 88.88 274 ASP A C 1
ATOM 2166 O O . ASP A 1 274 ? 15.625 -19.219 5.645 1 88.88 274 ASP A O 1
ATOM 2170 N N . CYS A 1 275 ? 17.547 -19.938 4.77 1 83.12 275 CYS A N 1
ATOM 2171 C CA . CYS A 1 275 ? 17 -21.25 4.402 1 83.12 275 CYS A CA 1
ATOM 2172 C C . CYS A 1 275 ? 17.625 -22.359 5.238 1 83.12 275 CYS A C 1
ATOM 2174 O O . CYS A 1 275 ? 17.609 -23.516 4.844 1 83.12 275 CYS A O 1
ATOM 2176 N N . SER A 1 276 ? 18.203 -22.031 6.289 1 75.88 276 SER A N 1
ATOM 2177 C CA . SER A 1 276 ? 18.984 -23.016 7.027 1 75.88 276 SER A CA 1
ATOM 2178 C C . SER A 1 276 ? 18.094 -23.844 7.957 1 75.88 276 SER A C 1
ATOM 2180 O O . SER A 1 276 ? 18.547 -24.859 8.508 1 75.88 276 SER A O 1
ATOM 2182 N N . SER A 1 277 ? 16.906 -23.359 8 1 74.5 277 SER A N 1
ATOM 2183 C CA . SER A 1 277 ? 16.016 -24.141 8.859 1 74.5 277 SER A CA 1
ATOM 2184 C C . SER A 1 277 ? 15.531 -25.406 8.141 1 74.5 277 SER A C 1
ATOM 2186 O O . SER A 1 277 ? 15.039 -25.328 7.016 1 74.5 277 SER A O 1
ATOM 2188 N N . GLY A 1 278 ? 15.938 -26.594 8.625 1 76.56 278 GLY A N 1
ATOM 2189 C CA . GLY A 1 278 ? 15.531 -27.859 8.031 1 76.56 278 GLY A CA 1
ATOM 2190 C C . GLY A 1 278 ? 16.594 -28.469 7.141 1 76.56 278 GLY A C 1
ATOM 2191 O O . GLY A 1 278 ? 17.797 -28.25 7.344 1 76.56 278 GLY A O 1
ATOM 2192 N N . ASP A 1 279 ? 16.078 -29.297 6.23 1 84.19 279 ASP A N 1
ATOM 2193 C CA . ASP A 1 279 ? 16.969 -29.969 5.285 1 84.19 279 ASP A CA 1
ATOM 2194 C C . ASP A 1 279 ? 17.156 -29.141 4.02 1 84.19 279 ASP A C 1
ATOM 2196 O O . ASP A 1 279 ? 16.438 -29.328 3.035 1 84.19 279 ASP A O 1
ATOM 2200 N N . ALA A 1 280 ? 18.125 -28.344 4.066 1 87.56 280 ALA A N 1
ATOM 2201 C CA . ALA A 1 280 ? 18.375 -27.469 2.93 1 87.56 280 ALA A CA 1
ATOM 2202 C C . ALA A 1 280 ? 19.016 -28.219 1.774 1 87.56 280 ALA A C 1
ATOM 2204 O O . ALA A 1 280 ? 19.906 -29.047 1.989 1 87.56 280 ALA A O 1
ATOM 2205 N N . PRO A 1 281 ? 18.562 -28.016 0.617 1 93 281 PRO A N 1
ATOM 2206 C CA . PRO A 1 281 ? 19.203 -28.672 -0.526 1 93 281 PRO A CA 1
ATOM 2207 C C . PRO A 1 281 ? 20.656 -28.234 -0.711 1 93 281 PRO A C 1
ATOM 2209 O O . PRO A 1 281 ? 21.031 -27.109 -0.356 1 93 281 PRO A O 1
ATOM 2212 N N . SER A 1 282 ? 21.453 -29.109 -1.267 1 94.31 282 SER A N 1
ATOM 2213 C CA . SER A 1 282 ? 22.812 -28.75 -1.637 1 94.31 282 SER A CA 1
ATOM 2214 C C . SER A 1 282 ? 22.828 -27.734 -2.771 1 94.31 282 SER A C 1
ATOM 2216 O O . SER A 1 282 ? 21.844 -27.578 -3.488 1 94.31 282 SER A O 1
ATOM 2218 N N . GLY A 1 283 ? 24.016 -27.062 -2.855 1 96.25 283 GLY A N 1
ATOM 2219 C CA . GLY A 1 283 ? 24.156 -26.188 -3.998 1 96.25 283 GLY A CA 1
ATOM 2220 C C . GLY A 1 283 ? 23.922 -26.875 -5.324 1 96.25 283 GLY A C 1
ATOM 2221 O O . GLY A 1 283 ? 24.344 -28.016 -5.52 1 96.25 283 GLY A O 1
ATOM 2222 N N . ARG A 1 284 ? 23.328 -26.156 -6.258 1 97.81 284 ARG A N 1
ATOM 2223 C CA . ARG A 1 284 ? 22.938 -26.797 -7.508 1 97.81 284 ARG A CA 1
ATOM 2224 C C . ARG A 1 284 ? 22.625 -25.766 -8.586 1 97.81 284 ARG A C 1
ATOM 2226 O O . ARG A 1 284 ? 22.297 -24.625 -8.273 1 97.81 284 ARG A O 1
ATOM 2233 N N . SER A 1 285 ? 22.75 -26.156 -9.781 1 97.62 285 SER A N 1
ATOM 2234 C CA . SER A 1 285 ? 22.375 -25.375 -10.945 1 97.62 285 SER A CA 1
ATOM 2235 C C . SER A 1 285 ? 21.391 -26.125 -11.836 1 97.62 285 SER A C 1
ATOM 2237 O O . SER A 1 285 ? 21.219 -27.344 -11.68 1 97.62 285 SER A O 1
ATOM 2239 N N . SER A 1 286 ? 20.734 -25.406 -12.727 1 97.44 286 SER A N 1
ATOM 2240 C CA . SER A 1 286 ? 19.844 -26 -13.719 1 97.44 286 SER A CA 1
ATOM 2241 C C . SER A 1 286 ? 18.734 -26.812 -13.062 1 97.44 286 SER A C 1
ATOM 2243 O O . SER A 1 286 ? 18.438 -27.922 -13.492 1 97.44 286 SER A O 1
ATOM 2245 N N . LEU A 1 287 ? 18.219 -26.281 -11.961 1 96.88 287 LEU A N 1
ATOM 2246 C CA . LEU A 1 287 ? 17.156 -26.906 -11.195 1 96.88 287 LEU A CA 1
ATOM 2247 C C . LEU A 1 287 ? 15.789 -26.484 -11.703 1 96.88 287 LEU A C 1
ATOM 2249 O O . LEU A 1 287 ? 15.672 -25.516 -12.445 1 96.88 287 LEU A O 1
ATOM 2253 N N . VAL A 1 288 ? 14.812 -27.281 -11.352 1 93.81 288 VAL A N 1
ATOM 2254 C CA . VAL A 1 288 ? 13.414 -26.891 -11.484 1 93.81 288 VAL A CA 1
ATOM 2255 C C . VAL A 1 288 ? 12.977 -26.125 -10.234 1 93.81 288 VAL A C 1
ATOM 2257 O O . VAL A 1 288 ? 13.25 -26.562 -9.109 1 93.81 288 VAL A O 1
ATOM 2260 N N . ALA A 1 289 ? 12.398 -25.016 -10.422 1 94.5 289 ALA A N 1
ATOM 2261 C CA . ALA A 1 289 ? 11.836 -24.25 -9.312 1 94.5 289 ALA A CA 1
ATOM 2262 C C . ALA A 1 289 ? 10.516 -23.594 -9.711 1 94.5 289 ALA A C 1
ATOM 2264 O O . ALA A 1 289 ? 10.461 -22.828 -10.68 1 94.5 289 ALA A O 1
ATOM 2265 N N . GLN A 1 290 ? 9.461 -23.938 -9.039 1 94 290 GLN A N 1
ATOM 2266 C CA . GLN A 1 290 ? 8.133 -23.391 -9.305 1 94 290 GLN A CA 1
ATOM 2267 C C . GLN A 1 290 ? 7.391 -23.078 -8.008 1 94 290 GLN A C 1
ATOM 2269 O O . GLN A 1 290 ? 7.598 -23.75 -6.992 1 94 290 GLN A O 1
ATOM 2274 N N . VAL A 1 291 ? 6.578 -22.062 -8.18 1 93.38 291 VAL A N 1
ATOM 2275 C CA . VAL A 1 291 ? 5.781 -21.688 -7.016 1 93.38 291 VAL A CA 1
ATOM 2276 C C . VAL A 1 291 ? 4.367 -22.25 -7.152 1 93.38 291 VAL A C 1
ATOM 2278 O O . VAL A 1 291 ? 3.777 -22.203 -8.234 1 93.38 291 VAL A O 1
ATOM 2281 N N . TYR A 1 292 ? 3.896 -22.812 -6.148 1 93.12 292 TYR A N 1
ATOM 2282 C CA . TYR A 1 292 ? 2.49 -23.172 -6.004 1 93.12 292 TYR A CA 1
ATOM 2283 C C . TYR A 1 292 ? 1.953 -22.75 -4.645 1 93.12 292 TYR A C 1
ATOM 2285 O O . TYR A 1 292 ? 2.512 -23.109 -3.607 1 93.12 292 TYR A O 1
ATOM 2293 N N . GLU A 1 293 ? 0.883 -21.953 -4.762 1 91.69 293 GLU A N 1
ATOM 2294 C CA . GLU A 1 293 ? 0.324 -21.344 -3.557 1 91.69 293 GLU A CA 1
ATOM 2295 C C . GLU A 1 293 ? 1.382 -20.547 -2.797 1 91.69 293 GLU A C 1
ATOM 2297 O O . GLU A 1 293 ? 1.977 -19.625 -3.34 1 91.69 293 GLU A O 1
ATOM 2302 N N . ASN A 1 294 ? 1.709 -20.922 -1.514 1 92.12 294 ASN A N 1
ATOM 2303 C CA . ASN A 1 294 ? 2.664 -20.141 -0.744 1 92.12 294 ASN A CA 1
ATOM 2304 C C . ASN A 1 294 ? 4.004 -20.844 -0.603 1 92.12 294 ASN A C 1
ATOM 2306 O O . ASN A 1 294 ? 4.75 -20.609 0.345 1 92.12 294 ASN A O 1
ATOM 2310 N N . CYS A 1 295 ? 4.277 -21.766 -1.543 1 93.81 295 CYS A N 1
ATOM 2311 C CA . CYS A 1 295 ? 5.512 -22.531 -1.409 1 93.81 295 CYS A CA 1
ATOM 2312 C C . CYS A 1 295 ? 6.305 -22.516 -2.711 1 93.81 295 CYS A C 1
ATOM 2314 O O . CYS A 1 295 ? 5.719 -22.531 -3.797 1 93.81 295 CYS A O 1
ATOM 2316 N N . LEU A 1 296 ? 7.598 -22.516 -2.531 1 95.19 296 LEU A N 1
ATOM 2317 C CA . LEU A 1 296 ? 8.531 -22.766 -3.621 1 95.19 296 LEU A CA 1
ATOM 2318 C C . LEU A 1 296 ? 8.961 -24.234 -3.652 1 95.19 296 LEU A C 1
ATOM 2320 O O . LEU A 1 296 ? 9.422 -24.766 -2.641 1 95.19 296 LEU A O 1
ATOM 2324 N N . TYR A 1 297 ? 8.789 -24.875 -4.77 1 96.12 297 TYR A N 1
ATOM 2325 C CA . TYR A 1 297 ? 9.203 -26.266 -4.965 1 96.12 297 TYR A CA 1
ATOM 2326 C C . TYR A 1 297 ? 10.461 -26.328 -5.828 1 96.12 297 TYR A C 1
ATOM 2328 O O . TYR A 1 297 ? 10.539 -25.688 -6.875 1 96.12 297 TYR A O 1
ATOM 2336 N N . VAL A 1 298 ? 11.414 -27.078 -5.363 1 96.44 298 VAL A N 1
ATOM 2337 C CA . VAL A 1 298 ? 12.695 -27.234 -6.047 1 96.44 298 VAL A CA 1
ATOM 2338 C C . VAL A 1 298 ? 12.953 -28.703 -6.348 1 96.44 298 VAL A C 1
ATOM 2340 O O . VAL A 1 298 ? 12.891 -29.547 -5.453 1 96.44 298 VAL A O 1
ATOM 2343 N N . PHE A 1 299 ? 13.273 -29.016 -7.594 1 97.38 299 PHE A N 1
ATOM 2344 C CA . PHE A 1 299 ? 13.484 -30.391 -8.016 1 97.38 299 PHE A CA 1
ATOM 2345 C C . PHE A 1 299 ? 14.75 -30.516 -8.852 1 97.38 299 PHE A C 1
ATOM 2347 O O . PHE A 1 299 ? 14.977 -29.734 -9.773 1 97.38 299 PHE A O 1
ATOM 2354 N N . GLY A 1 300 ? 15.562 -31.5 -8.492 1 97.69 300 GLY A N 1
ATOM 2355 C CA . GLY A 1 300 ? 16.688 -31.906 -9.312 1 97.69 300 GLY A CA 1
ATOM 2356 C C . GLY A 1 300 ? 17.766 -30.828 -9.414 1 97.69 300 GLY A C 1
ATOM 2357 O O . GLY A 1 300 ? 18.016 -30.109 -8.445 1 97.69 300 GLY A O 1
ATOM 2358 N N . GLY A 1 301 ? 18.484 -30.891 -10.555 1 97.75 301 GLY A N 1
ATOM 2359 C CA . GLY A 1 301 ? 19.625 -30.016 -10.773 1 97.75 301 GLY A CA 1
ATOM 2360 C C . GLY A 1 301 ? 20.953 -30.75 -10.742 1 97.75 301 GLY A C 1
ATOM 2361 O O . GLY A 1 301 ? 20.984 -31.984 -10.711 1 97.75 301 GLY A O 1
ATOM 2362 N N . TYR A 1 302 ? 21.953 -29.953 -10.922 1 97.88 302 TYR A N 1
ATOM 2363 C CA . TYR A 1 302 ? 23.312 -30.469 -10.953 1 97.88 302 TYR A CA 1
ATOM 2364 C C . TYR A 1 302 ? 24.156 -29.844 -9.844 1 97.88 302 TYR A C 1
ATOM 2366 O O . TYR A 1 302 ? 24.234 -28.625 -9.727 1 97.88 302 TYR A O 1
ATOM 2374 N N . ASN A 1 303 ? 24.781 -30.625 -9 1 97.06 303 ASN A N 1
ATOM 2375 C CA . ASN A 1 303 ? 25.516 -30.078 -7.863 1 97.06 303 ASN A CA 1
ATOM 2376 C C . ASN A 1 303 ? 27.016 -29.984 -8.156 1 97.06 303 ASN A C 1
ATOM 2378 O O . ASN A 1 303 ? 27.812 -29.75 -7.246 1 97.06 303 ASN A O 1
ATOM 2382 N N . GLY A 1 304 ? 27.422 -30.25 -9.406 1 94.62 304 GLY A N 1
ATOM 2383 C CA . GLY A 1 304 ? 28.828 -30.203 -9.781 1 94.62 304 GLY A CA 1
ATOM 2384 C C . GLY A 1 304 ? 29.469 -31.578 -9.906 1 94.62 304 GLY A C 1
ATOM 2385 O O . GLY A 1 304 ? 30.484 -31.734 -10.578 1 94.62 304 GLY A O 1
ATOM 2386 N N . ALA A 1 305 ? 28.828 -32.5 -9.266 1 95.06 305 ALA A N 1
ATOM 2387 C CA . ALA A 1 305 ? 29.344 -33.875 -9.297 1 95.06 305 ALA A CA 1
ATOM 2388 C C . ALA A 1 305 ? 28.328 -34.812 -9.906 1 95.06 305 ALA A C 1
ATOM 2390 O O . ALA A 1 305 ? 28.672 -35.656 -10.75 1 95.06 305 ALA A O 1
ATOM 2391 N N . THR A 1 306 ? 27.109 -34.688 -9.5 1 95.69 306 THR A N 1
ATOM 2392 C CA . THR A 1 306 ? 26.078 -35.562 -9.984 1 95.69 306 THR A CA 1
ATOM 2393 C C . THR A 1 306 ? 24.781 -34.781 -10.266 1 95.69 306 THR A C 1
ATOM 2395 O O . THR A 1 306 ? 24.562 -33.719 -9.703 1 95.69 306 THR A O 1
ATOM 2398 N N . VAL A 1 307 ? 24 -35.375 -11.172 1 97.5 307 VAL A N 1
ATOM 2399 C CA . VAL A 1 307 ? 22.641 -34.875 -11.391 1 97.5 307 VAL A CA 1
ATOM 2400 C C . VAL A 1 307 ? 21.703 -35.438 -10.32 1 97.5 307 VAL A C 1
ATOM 2402 O O . VAL A 1 307 ? 21.828 -36.594 -9.938 1 97.5 307 VAL A O 1
ATOM 2405 N N . LEU A 1 308 ? 20.797 -34.594 -9.891 1 97.56 308 LEU A N 1
ATOM 2406 C CA . LEU A 1 308 ? 20.016 -34.906 -8.703 1 97.56 308 LEU A CA 1
ATOM 2407 C C . LEU A 1 308 ? 18.547 -35.156 -9.078 1 97.56 308 LEU A C 1
ATOM 2409 O O . LEU A 1 308 ? 18.125 -34.781 -10.172 1 97.56 308 LEU A O 1
ATOM 2413 N N . ASN A 1 309 ? 17.766 -35.812 -8.195 1 97.5 309 ASN A N 1
ATOM 2414 C CA . ASN A 1 309 ? 16.328 -35.969 -8.367 1 97.5 309 ASN A CA 1
ATOM 2415 C C . ASN A 1 309 ? 15.578 -35.781 -7.055 1 97.5 309 ASN A C 1
ATOM 2417 O O . ASN A 1 309 ? 14.5 -36.344 -6.863 1 97.5 309 ASN A O 1
ATOM 2421 N N . ASP A 1 310 ? 16.234 -35.094 -6.137 1 96.62 310 ASP A N 1
ATOM 2422 C CA . ASP A 1 310 ? 15.57 -34.75 -4.875 1 96.62 310 ASP A CA 1
ATOM 2423 C C . ASP A 1 310 ? 14.562 -33.625 -5.07 1 96.62 310 ASP A C 1
ATOM 2425 O O . ASP A 1 310 ? 14.586 -32.938 -6.082 1 96.62 310 ASP A O 1
ATOM 2429 N N . PHE A 1 311 ? 13.594 -33.594 -4.168 1 96.38 311 PHE A N 1
ATOM 2430 C CA . PHE A 1 311 ? 12.445 -32.688 -4.262 1 96.38 311 PHE A CA 1
ATOM 2431 C C . PHE A 1 311 ? 12.188 -32 -2.922 1 96.38 311 PHE A C 1
ATOM 2433 O O . PHE A 1 311 ? 11.977 -32.688 -1.909 1 96.38 311 PHE A O 1
ATOM 2440 N N . TYR A 1 312 ? 12.242 -30.625 -2.98 1 95.12 312 TYR A N 1
ATOM 2441 C CA . TYR A 1 312 ? 12.141 -29.859 -1.75 1 95.12 312 TYR A CA 1
ATOM 2442 C C . TYR A 1 312 ? 11.008 -28.844 -1.837 1 95.12 312 TYR A C 1
ATOM 2444 O O . TYR A 1 312 ? 10.578 -28.469 -2.934 1 95.12 312 TYR A O 1
ATOM 2452 N N . LYS A 1 313 ? 10.539 -28.484 -0.733 1 92.25 313 LYS A N 1
ATOM 2453 C CA . LYS A 1 313 ? 9.539 -27.422 -0.603 1 92.25 313 LYS A CA 1
ATOM 2454 C C . LYS A 1 313 ? 9.992 -26.359 0.394 1 92.25 313 LYS A C 1
ATOM 2456 O O . LYS A 1 313 ? 10.562 -26.688 1.44 1 92.25 313 LYS A O 1
ATOM 2461 N N . PHE A 1 314 ? 9.852 -25.094 -0.037 1 93.12 314 PHE A N 1
ATOM 2462 C CA . PHE A 1 314 ? 10.156 -23.969 0.838 1 93.12 314 PHE A CA 1
ATOM 2463 C C . PHE A 1 314 ? 8.938 -23.062 1.004 1 93.12 314 PHE A C 1
ATOM 2465 O O . PHE A 1 314 ? 8.383 -22.562 0.018 1 93.12 314 PHE A O 1
ATOM 2472 N N . ARG A 1 315 ? 8.586 -22.828 2.221 1 90.69 315 ARG A N 1
ATOM 2473 C CA . ARG A 1 315 ? 7.43 -21.984 2.5 1 90.69 315 ARG A CA 1
ATOM 2474 C C . ARG A 1 315 ? 7.797 -20.5 2.406 1 90.69 315 ARG A C 1
ATOM 2476 O O . ARG A 1 315 ? 8.586 -20 3.207 1 90.69 315 ARG A O 1
ATOM 2483 N N . LEU A 1 316 ? 7.188 -19.844 1.458 1 91.5 316 LEU A N 1
ATOM 2484 C CA . LEU A 1 316 ? 7.461 -18.422 1.244 1 91.5 316 LEU A CA 1
ATOM 2485 C C . LEU A 1 316 ? 6.699 -17.562 2.248 1 91.5 316 LEU A C 1
ATOM 2487 O O . LEU A 1 316 ? 7.211 -16.547 2.709 1 91.5 316 LEU A O 1
ATOM 2491 N N . LYS A 1 317 ? 5.535 -17.922 2.506 1 89.75 317 LYS A N 1
ATOM 2492 C CA . LYS A 1 317 ? 4.719 -17.375 3.582 1 89.75 317 LYS A CA 1
ATOM 2493 C C . LYS A 1 317 ? 4.18 -18.469 4.484 1 89.75 317 LYS A C 1
ATOM 2495 O O . LYS A 1 317 ? 3.818 -19.547 4.008 1 89.75 317 LYS A O 1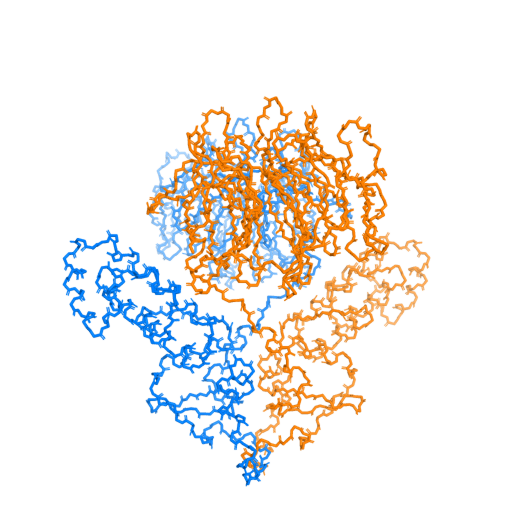
ATOM 2500 N N . PRO A 1 318 ? 4.133 -18.125 5.664 1 88.56 318 PRO A N 1
ATOM 2501 C CA . PRO A 1 318 ? 3.732 -19.203 6.586 1 88.56 318 PRO A CA 1
ATOM 2502 C C . PRO A 1 318 ? 2.32 -19.703 6.316 1 88.56 318 PRO A C 1
ATOM 2504 O O . PRO A 1 318 ? 2.076 -20.922 6.379 1 88.56 318 PRO A O 1
ATOM 2507 N N . ILE A 1 319 ? 1.429 -18.75 6.043 1 92.62 319 ILE A N 1
ATOM 2508 C CA . ILE A 1 319 ? 0.036 -19.141 5.832 1 92.62 319 ILE A CA 1
ATOM 2509 C C . ILE A 1 319 ? -0.45 -18.594 4.488 1 92.62 319 ILE A C 1
ATOM 2511 O O . ILE A 1 319 ? -0.168 -17.453 4.133 1 92.62 319 ILE A O 1
ATOM 2515 N N . LEU A 1 320 ? -1.103 -19.5 3.725 1 91.38 320 LEU A N 1
ATOM 2516 C CA . LEU A 1 320 ? -1.763 -19.062 2.502 1 91.38 320 LEU A CA 1
ATOM 2517 C C . LEU A 1 320 ? -2.977 -18.203 2.824 1 91.38 320 LEU A C 1
ATOM 2519 O O . LEU A 1 320 ? -3.943 -18.672 3.422 1 91.38 320 LEU A O 1
ATOM 2523 N N . MET A 1 321 ? -2.947 -16.953 2.379 1 90.94 321 MET A N 1
ATOM 2524 C CA . MET A 1 321 ? -4.008 -16 2.713 1 90.94 321 MET A CA 1
ATOM 2525 C C . MET A 1 321 ? -4.887 -15.719 1.501 1 90.94 321 MET A C 1
ATOM 2527 O O . MET A 1 321 ? -4.422 -15.156 0.507 1 90.94 321 MET A O 1
ATOM 2531 N N . PRO A 1 322 ? -6.156 -16.141 1.601 1 92.06 322 PRO A N 1
ATOM 2532 C CA . PRO A 1 322 ? -7.062 -15.711 0.533 1 92.06 322 PRO A CA 1
ATOM 2533 C C . PRO A 1 322 ? -7.203 -14.195 0.444 1 92.06 322 PRO A C 1
ATOM 2535 O O . PRO A 1 322 ? -7.102 -13.5 1.46 1 92.06 322 PRO A O 1
ATOM 2538 N N . PRO A 1 323 ? -7.422 -13.641 -0.746 1 90.69 323 PRO A N 1
ATOM 2539 C CA . PRO A 1 323 ? -7.574 -12.195 -0.888 1 90.69 323 PRO A CA 1
ATOM 2540 C C . PRO A 1 323 ? -8.82 -11.664 -0.185 1 90.69 323 PRO A C 1
ATOM 2542 O O . PRO A 1 323 ? -9.773 -12.414 0.046 1 90.69 323 PRO A O 1
ATOM 2545 N N . PRO A 1 324 ? -8.805 -10.336 0.134 1 93.06 324 PRO A N 1
ATOM 2546 C CA . PRO A 1 324 ? -10.023 -9.734 0.685 1 93.06 324 PRO A CA 1
ATOM 2547 C C . PRO A 1 324 ? -11.164 -9.688 -0.324 1 93.06 324 PRO A C 1
ATOM 2549 O O . PRO A 1 324 ? -10.93 -9.5 -1.521 1 93.06 324 PRO A O 1
ATOM 2552 N N . THR A 1 325 ? -12.391 -9.836 0.166 1 94.75 325 THR A N 1
ATOM 2553 C CA . THR A 1 325 ? -13.516 -9.883 -0.759 1 94.75 325 THR A CA 1
ATOM 2554 C C . THR A 1 325 ? -14.594 -8.883 -0.353 1 94.75 325 THR A C 1
ATOM 2556 O O . THR A 1 325 ? -15.648 -8.797 -0.993 1 94.75 325 THR A O 1
ATOM 2559 N N . LEU A 1 326 ? -14.344 -8.062 0.605 1 95.5 326 LEU A N 1
ATOM 2560 C CA . LEU A 1 326 ? -15.352 -7.156 1.143 1 95.5 326 LEU A CA 1
ATOM 2561 C C . LEU A 1 326 ? -15.953 -6.293 0.036 1 95.5 326 LEU A C 1
ATOM 2563 O O . LEU A 1 326 ? -17.172 -6.273 -0.149 1 95.5 326 LEU A O 1
ATOM 2567 N N . VAL A 1 327 ? -15.156 -5.66 -0.696 1 95.06 327 VAL A N 1
ATOM 2568 C CA . VAL A 1 327 ? -15.586 -4.715 -1.72 1 95.06 327 VAL A CA 1
ATOM 2569 C C . VAL A 1 327 ? -16.328 -5.457 -2.826 1 95.06 327 VAL A C 1
ATOM 2571 O O . VAL A 1 327 ? -17.391 -5.012 -3.275 1 95.06 327 VAL A O 1
ATOM 2574 N N . ASN A 1 328 ? -15.812 -6.582 -3.189 1 95.19 328 ASN A N 1
ATOM 2575 C CA . ASN A 1 328 ? -16.469 -7.379 -4.227 1 95.19 328 ASN A CA 1
ATOM 2576 C C . ASN A 1 328 ? -17.844 -7.855 -3.781 1 95.19 328 ASN A C 1
ATOM 2578 O O . ASN A 1 328 ? -18.797 -7.812 -4.555 1 95.19 328 ASN A O 1
ATOM 2582 N N . ASP A 1 329 ? -17.906 -8.305 -2.607 1 96.25 329 ASP A N 1
ATOM 2583 C CA . ASP A 1 329 ? -19.172 -8.805 -2.086 1 96.25 329 ASP A CA 1
ATOM 2584 C C . ASP A 1 329 ? -20.203 -7.688 -2 1 96.25 329 ASP A C 1
ATOM 2586 O O . ASP A 1 329 ? -21.359 -7.871 -2.408 1 96.25 329 ASP A O 1
ATOM 2590 N N . PHE A 1 330 ? -19.797 -6.586 -1.574 1 96.44 330 PHE A N 1
ATOM 2591 C CA . PHE A 1 330 ? -20.75 -5.484 -1.427 1 96.44 330 PHE A CA 1
ATOM 2592 C C . PHE A 1 330 ? -21.109 -4.898 -2.785 1 96.44 330 PHE A C 1
ATOM 2594 O O . PHE A 1 330 ? -22.203 -4.367 -2.963 1 96.44 330 PHE A O 1
ATOM 2601 N N . SER A 1 331 ? -20.219 -4.965 -3.691 1 97 331 SER A N 1
ATOM 2602 C CA . SER A 1 331 ? -20.547 -4.523 -5.047 1 97 331 SER A CA 1
ATOM 2603 C C . SER A 1 331 ? -21.703 -5.328 -5.633 1 97 331 SER A C 1
ATOM 2605 O O . SER A 1 331 ? -22.5 -4.801 -6.414 1 97 331 SER A O 1
ATOM 2607 N N . ARG A 1 332 ? -21.859 -6.547 -5.191 1 96.56 332 ARG A N 1
ATOM 2608 C CA . ARG A 1 332 ? -22.938 -7.406 -5.688 1 96.56 332 ARG A CA 1
ATOM 2609 C C . ARG A 1 332 ? -24.281 -6.98 -5.125 1 96.56 332 ARG A C 1
ATOM 2611 O O . ARG A 1 332 ? -25.328 -7.363 -5.648 1 96.56 332 ARG A O 1
ATOM 2618 N N . MET A 1 333 ? -24.266 -6.223 -4.113 1 96.81 333 MET A N 1
ATOM 2619 C CA . MET A 1 333 ? -25.484 -5.77 -3.471 1 96.81 333 MET A CA 1
ATOM 2620 C C . MET A 1 333 ? -26.094 -4.586 -4.219 1 96.81 333 MET A C 1
ATOM 2622 O O . MET A 1 333 ? -27.281 -4.301 -4.086 1 96.81 333 MET A O 1
ATOM 2626 N N . ILE A 1 334 ? -25.281 -3.961 -4.977 1 97.5 334 ILE A N 1
ATOM 2627 C CA . ILE A 1 334 ? -25.688 -2.721 -5.629 1 97.5 334 ILE A CA 1
ATOM 2628 C C . ILE A 1 334 ? -26.812 -3 -6.617 1 97.5 334 ILE A C 1
ATOM 2630 O O . ILE A 1 334 ? -26.656 -3.807 -7.539 1 97.5 334 ILE A O 1
ATOM 2634 N N . ASN A 1 335 ? -27.922 -2.326 -6.371 1 97.44 335 ASN A N 1
ATOM 2635 C CA . ASN A 1 335 ? -29.109 -2.412 -7.219 1 97.44 335 ASN A CA 1
ATOM 2636 C C . ASN A 1 335 ? -29.547 -3.859 -7.422 1 97.44 335 ASN A C 1
ATOM 2638 O O . ASN A 1 335 ? -29.938 -4.246 -8.531 1 97.44 335 ASN A O 1
ATOM 2642 N N . ASN A 1 336 ? -29.328 -4.684 -6.422 1 94.88 336 ASN A N 1
ATOM 2643 C CA . ASN A 1 336 ? -29.781 -6.07 -6.355 1 94.88 336 ASN A CA 1
ATOM 2644 C C . ASN A 1 336 ? -31.078 -6.199 -5.551 1 94.88 336 ASN A C 1
ATOM 2646 O O . ASN A 1 336 ? -31.109 -5.844 -4.367 1 94.88 336 ASN A O 1
ATOM 2650 N N . PRO A 1 337 ? -32.125 -6.633 -6.168 1 92.81 337 PRO A N 1
ATOM 2651 C CA . PRO A 1 337 ? -33.406 -6.73 -5.441 1 92.81 337 PRO A CA 1
ATOM 2652 C C . PRO A 1 337 ? -33.375 -7.758 -4.312 1 92.81 337 PRO A C 1
ATOM 2654 O O . PRO A 1 337 ? -34.125 -7.652 -3.348 1 92.81 337 PRO A O 1
ATOM 2657 N N . ASP A 1 338 ? -32.406 -8.617 -4.383 1 89.12 338 ASP A N 1
ATOM 2658 C CA . ASP A 1 338 ? -32.312 -9.641 -3.354 1 89.12 338 ASP A CA 1
ATOM 2659 C C . ASP A 1 338 ? -31.922 -9.031 -2.006 1 89.12 338 ASP A C 1
ATOM 2661 O O . ASP A 1 338 ? -30.891 -8.367 -1.89 1 89.12 338 ASP A O 1
ATOM 2665 N N . LEU A 1 339 ? -32.844 -9.164 -1.024 1 89.19 339 LEU A N 1
ATOM 2666 C CA . LEU A 1 339 ? -32.656 -8.766 0.364 1 89.19 339 LEU A CA 1
ATOM 2667 C C . LEU A 1 339 ? -32.625 -7.246 0.496 1 89.19 339 LEU A C 1
ATOM 2669 O O . LEU A 1 339 ? -32.188 -6.719 1.525 1 89.19 339 LEU A O 1
ATOM 2673 N N . SER A 1 340 ? -32.906 -6.609 -0.58 1 93.19 340 SER A N 1
ATOM 2674 C CA . SER A 1 340 ? -33.031 -5.156 -0.481 1 93.19 340 SER A CA 1
ATOM 2675 C C . SER A 1 340 ? -34.25 -4.75 0.342 1 93.19 340 SER A C 1
ATOM 2677 O O . SER A 1 340 ? -35.219 -5.488 0.414 1 93.19 340 SER A O 1
ATOM 2679 N N . ASP A 1 341 ? -34.156 -3.59 0.985 1 90.88 341 ASP A N 1
ATOM 2680 C CA . ASP A 1 341 ? -35.312 -3.158 1.8 1 90.88 341 ASP A CA 1
ATOM 2681 C C . ASP A 1 341 ? -35.656 -1.701 1.513 1 90.88 341 ASP A C 1
ATOM 2683 O O . ASP A 1 341 ? -36.469 -1.1 2.234 1 90.88 341 ASP A O 1
ATOM 2687 N N . VAL A 1 342 ? -35 -1.164 0.512 1 93 342 VAL A N 1
ATOM 2688 C CA . VAL A 1 342 ? -35.344 0.169 0.027 1 93 342 VAL A CA 1
ATOM 2689 C C . VAL A 1 342 ? -35.438 0.155 -1.496 1 93 342 VAL A C 1
ATOM 2691 O O . VAL A 1 342 ? -34.625 -0.491 -2.174 1 93 342 VAL A O 1
ATOM 2694 N N . ARG A 1 343 ? -36.438 0.732 -1.955 1 95.06 343 ARG A N 1
ATOM 2695 C CA . ARG A 1 343 ? -36.688 0.874 -3.391 1 95.06 343 ARG A CA 1
ATOM 2696 C C . ARG A 1 343 ? -36.844 2.342 -3.777 1 95.06 343 ARG A C 1
ATOM 2698 O O . ARG A 1 343 ? -37.688 3.037 -3.254 1 95.06 343 ARG A O 1
ATOM 2705 N N . PHE A 1 344 ? -36 2.781 -4.684 1 95.44 344 PHE A N 1
ATOM 2706 C CA . PHE A 1 344 ? -36.094 4.145 -5.195 1 95.44 344 PHE A CA 1
ATOM 2707 C C . PHE A 1 344 ? -36.656 4.156 -6.613 1 95.44 344 PHE A C 1
ATOM 2709 O O . PHE A 1 344 ? -36.5 3.186 -7.355 1 95.44 344 PHE A O 1
ATOM 2716 N N . LEU A 1 345 ? -37.312 5.176 -6.844 1 96 345 LEU A N 1
ATOM 2717 C CA . LEU A 1 345 ? -37.719 5.473 -8.219 1 96 345 LEU A CA 1
ATOM 2718 C C . LEU A 1 345 ? -36.938 6.656 -8.766 1 96 345 LEU A C 1
ATOM 2720 O O . LEU A 1 345 ? -37.094 7.781 -8.289 1 96 345 LEU A O 1
ATOM 2724 N N . VAL A 1 346 ? -36.125 6.352 -9.742 1 96.62 346 VAL A N 1
ATOM 2725 C CA . VAL A 1 346 ? -35.25 7.367 -10.336 1 96.62 346 VAL A CA 1
ATOM 2726 C C . VAL A 1 346 ? -35.438 7.387 -11.852 1 96.62 346 VAL A C 1
ATOM 2728 O O . VAL A 1 346 ? -35.094 6.426 -12.539 1 96.62 346 VAL A O 1
ATOM 2731 N N . GLU A 1 347 ? -35.938 8.438 -12.352 1 96.19 347 GLU A N 1
ATOM 2732 C CA . GLU A 1 347 ? -36.25 8.578 -13.766 1 96.19 347 GLU A CA 1
ATOM 2733 C C . GLU A 1 347 ? -37.125 7.418 -14.258 1 96.19 347 GLU A C 1
ATOM 2735 O O . GLU A 1 347 ? -36.844 6.832 -15.312 1 96.19 347 GLU A O 1
ATOM 2740 N N . GLY A 1 348 ? -38 7.027 -13.422 1 94 348 GLY A N 1
ATOM 2741 C CA . GLY A 1 348 ? -38.969 6.004 -13.789 1 94 348 GLY A CA 1
ATOM 2742 C C . GLY A 1 348 ? -38.406 4.594 -13.672 1 94 348 GLY A C 1
ATOM 2743 O O . GLY A 1 348 ? -39.094 3.625 -14 1 94 348 GLY A O 1
ATOM 2744 N N . LYS A 1 349 ? -37.25 4.461 -13.18 1 96.62 349 LYS A N 1
ATOM 2745 C CA . LYS A 1 349 ? -36.625 3.146 -13.031 1 96.62 349 LYS A CA 1
ATOM 2746 C C . LYS A 1 349 ? -36.469 2.785 -11.562 1 96.62 349 LYS A C 1
ATOM 2748 O O . LYS A 1 349 ? -36.094 3.641 -10.742 1 96.62 349 LYS A O 1
ATOM 2753 N N . ASP A 1 350 ? -36.688 1.574 -11.297 1 96.06 350 ASP A N 1
ATOM 2754 C CA . ASP A 1 350 ? -36.5 1.086 -9.938 1 96.06 350 ASP A CA 1
ATOM 2755 C C . ASP A 1 350 ? -35 0.893 -9.633 1 96.06 350 ASP A C 1
ATOM 2757 O O . ASP A 1 350 ? -34.25 0.395 -10.477 1 96.06 350 ASP A O 1
ATOM 2761 N N . VAL A 1 351 ? -34.594 1.374 -8.43 1 97.31 351 VAL A N 1
ATOM 2762 C CA . VAL A 1 351 ? -33.25 1.142 -7.914 1 97.31 351 VAL A CA 1
ATOM 2763 C C . VAL A 1 351 ? -33.344 0.584 -6.492 1 97.31 351 VAL A C 1
ATOM 2765 O O . VAL A 1 351 ? -33.969 1.186 -5.621 1 97.31 351 VAL A O 1
ATOM 2768 N N . PHE A 1 352 ? -32.688 -0.559 -6.297 1 96.62 352 PHE A N 1
ATOM 2769 C CA . PHE A 1 352 ? -32.781 -1.248 -5.016 1 96.62 352 PHE A CA 1
ATOM 2770 C C . PHE A 1 352 ? -31.531 -1.006 -4.191 1 96.62 352 PHE A C 1
ATOM 2772 O O . PHE A 1 352 ? -30.422 -0.945 -4.734 1 96.62 352 PHE A O 1
ATOM 2779 N N . ALA A 1 353 ? -31.734 -0.82 -2.881 1 96.75 353 ALA A N 1
ATOM 2780 C CA . ALA A 1 353 ? -30.625 -0.583 -1.953 1 96.75 353 ALA A CA 1
ATOM 2781 C C . ALA A 1 353 ? -30.953 -1.111 -0.561 1 96.75 353 ALA A C 1
ATOM 2783 O O . ALA A 1 353 ? -31.906 -1.881 -0.39 1 96.75 353 ALA A O 1
ATOM 2784 N N . HIS A 1 354 ? -30.156 -0.849 0.401 1 95.38 354 HIS A N 1
ATOM 2785 C CA . HIS A 1 354 ? -30.312 -1.333 1.769 1 95.38 354 HIS A CA 1
ATOM 2786 C C . HIS A 1 354 ? -30.281 -0.18 2.768 1 95.38 354 HIS A C 1
ATOM 2788 O O . HIS A 1 354 ? -29.328 0.588 2.811 1 95.38 354 HIS A O 1
ATOM 2794 N N . ARG A 1 355 ? -31.266 -0.108 3.545 1 94.56 355 ARG A N 1
ATOM 2795 C CA . ARG A 1 355 ? -31.453 0.985 4.492 1 94.56 355 ARG A CA 1
ATOM 2796 C C . ARG A 1 355 ? -30.25 1.118 5.422 1 94.56 355 ARG A C 1
ATOM 2798 O O . ARG A 1 355 ? -29.766 2.225 5.652 1 94.56 355 ARG A O 1
ATOM 2805 N N . SER A 1 356 ? -29.812 0.019 5.938 1 94.56 356 SER A N 1
ATOM 2806 C CA . SER A 1 356 ? -28.703 0.035 6.895 1 94.56 356 SER A CA 1
ATOM 2807 C C . SER A 1 356 ? -27.438 0.575 6.262 1 94.56 356 SER A C 1
ATOM 2809 O O . SER A 1 356 ? -26.766 1.441 6.832 1 94.56 356 SER A O 1
ATOM 2811 N N . VAL A 1 357 ? -27.094 0.078 5.039 1 96.5 357 VAL A N 1
ATOM 2812 C CA . VAL A 1 357 ? -25.891 0.518 4.348 1 96.5 357 VAL A CA 1
ATOM 2813 C C . VAL A 1 357 ? -25.969 2.02 4.082 1 96.5 357 VAL A C 1
ATOM 2815 O O . VAL A 1 357 ? -25.031 2.764 4.418 1 96.5 357 VAL A O 1
ATOM 2818 N N . LEU A 1 358 ? -27.078 2.457 3.57 1 96.56 358 LEU A N 1
ATOM 2819 C CA . LEU A 1 358 ? -27.234 3.861 3.205 1 96.56 358 LEU A CA 1
ATOM 2820 C C . LEU A 1 358 ? -27.172 4.754 4.441 1 96.56 358 LEU A C 1
ATOM 2822 O O . LEU A 1 358 ? -26.5 5.785 4.434 1 96.56 358 LEU A O 1
ATOM 2826 N N . ALA A 1 359 ? -27.797 4.332 5.516 1 95.38 359 ALA A N 1
ATOM 2827 C CA . ALA A 1 359 ? -27.906 5.148 6.723 1 95.38 359 ALA A CA 1
ATOM 2828 C C . ALA A 1 359 ? -26.562 5.285 7.414 1 95.38 359 ALA A C 1
ATOM 2830 O O . ALA A 1 359 ? -26.234 6.336 7.973 1 95.38 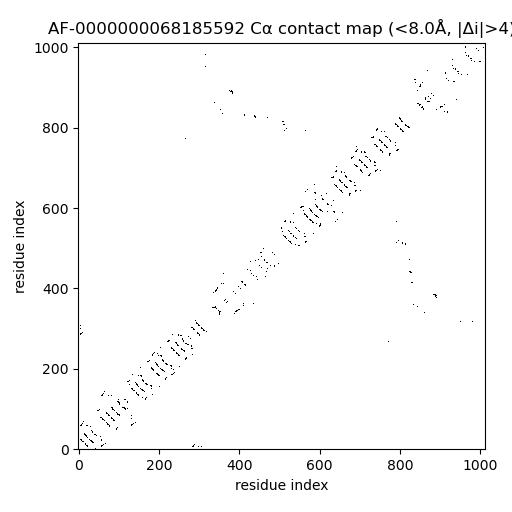359 ALA A O 1
ATOM 2831 N N . PHE A 1 360 ? -25.766 4.266 7.375 1 96.12 360 PHE A N 1
ATOM 2832 C CA . PHE A 1 360 ? -24.484 4.301 8.086 1 96.12 360 PHE A CA 1
ATOM 2833 C C . PHE A 1 360 ? -23.422 4.98 7.238 1 96.12 360 PHE A C 1
ATOM 2835 O O . PHE A 1 360 ? -22.406 5.449 7.766 1 96.12 360 PHE A O 1
ATOM 2842 N N . ARG A 1 361 ? -23.625 5.074 5.914 1 96.69 361 ARG A N 1
ATOM 2843 C CA . ARG A 1 361 ? -22.594 5.598 5.016 1 96.69 361 ARG A CA 1
ATOM 2844 C C . ARG A 1 361 ? -22.859 7.066 4.688 1 96.69 361 ARG A C 1
ATOM 2846 O O . ARG A 1 361 ? -21.969 7.762 4.191 1 96.69 361 ARG A O 1
ATOM 2853 N N . SER A 1 362 ? -24.141 7.531 4.922 1 96.38 362 SER A N 1
ATOM 2854 C CA . SER A 1 362 ? -24.531 8.883 4.535 1 96.38 362 SER A CA 1
ATOM 2855 C C . SER A 1 362 ? -25.5 9.492 5.535 1 96.38 362 SER A C 1
ATOM 2857 O O . SER A 1 362 ? -26.562 8.914 5.809 1 96.38 362 SER A O 1
ATOM 2859 N N . GLU A 1 363 ? -25.266 10.68 6.023 1 94.25 363 GLU A N 1
ATOM 2860 C CA . GLU A 1 363 ? -26.156 11.375 6.953 1 94.25 363 GLU A CA 1
ATOM 2861 C C . GLU A 1 363 ? -27.469 11.766 6.277 1 94.25 363 GLU A C 1
ATOM 2863 O O . GLU A 1 363 ? -28.516 11.742 6.906 1 94.25 363 GLU A O 1
ATOM 2868 N N . TYR A 1 364 ? -27.391 12.078 5.035 1 94.81 364 TYR A N 1
ATOM 2869 C CA . TYR A 1 364 ? -28.594 12.398 4.27 1 94.81 364 TYR A CA 1
ATOM 2870 C C . TYR A 1 364 ? -29.578 11.227 4.273 1 94.81 364 TYR A C 1
ATOM 2872 O O . TYR A 1 364 ? -30.75 11.391 4.609 1 94.81 364 TYR A O 1
ATOM 2880 N N . PHE A 1 365 ? -29.078 10.109 3.969 1 95.19 365 PHE A N 1
ATOM 2881 C CA . PHE A 1 365 ? -29.938 8.945 3.889 1 95.19 365 PHE A CA 1
ATOM 2882 C C . PHE A 1 365 ? -30.375 8.484 5.277 1 95.19 365 PHE A C 1
ATOM 2884 O O . PHE A 1 365 ? -31.469 7.945 5.453 1 95.19 365 PHE A O 1
ATOM 2891 N N . ARG A 1 366 ? -29.469 8.703 6.246 1 93.94 366 ARG A N 1
ATOM 2892 C CA . ARG A 1 366 ? -29.859 8.383 7.617 1 93.94 366 ARG A CA 1
ATOM 2893 C C . ARG A 1 366 ? -31.094 9.164 8.031 1 93.94 366 ARG A C 1
ATOM 2895 O O . ARG A 1 366 ? -32.062 8.594 8.562 1 93.94 366 ARG A O 1
ATOM 2902 N N . VAL A 1 367 ? -31.125 10.414 7.75 1 91.81 367 VAL A N 1
ATOM 2903 C CA . VAL A 1 367 ? -32.25 11.281 8.102 1 91.81 367 VAL A CA 1
ATOM 2904 C C . VAL A 1 367 ? -33.469 10.914 7.262 1 91.81 367 VAL A C 1
ATOM 2906 O O . VAL A 1 367 ? -34.594 10.797 7.789 1 91.81 367 VAL A O 1
ATOM 2909 N N . MET A 1 368 ? -33.281 10.68 6.035 1 89.88 368 MET A N 1
ATOM 2910 C CA . MET A 1 368 ? -34.344 10.367 5.105 1 89.88 368 MET A CA 1
ATOM 2911 C C . MET A 1 368 ? -35.031 9.055 5.488 1 89.88 368 MET A C 1
ATOM 2913 O O . MET A 1 368 ? -36.281 8.969 5.477 1 89.88 368 MET A O 1
ATOM 2917 N N . LEU A 1 369 ? -34.25 8.141 5.898 1 88.12 369 LEU A N 1
ATOM 2918 C CA . LEU A 1 369 ? -34.781 6.793 6.062 1 88.12 369 LEU A CA 1
ATOM 2919 C C . LEU A 1 369 ? -35.125 6.523 7.52 1 88.12 369 LEU A C 1
ATOM 2921 O O . LEU A 1 369 ? -35.938 5.629 7.812 1 88.12 369 LEU A O 1
ATOM 2925 N N . CYS A 1 370 ? -34.5 7.32 8.453 1 79.38 370 CYS A N 1
ATOM 2926 C CA . CYS A 1 370 ? -34.75 7.062 9.867 1 79.38 370 CYS A CA 1
ATOM 2927 C C . CYS A 1 370 ? -35.5 8.219 10.508 1 79.38 370 CYS A C 1
ATOM 2929 O O . CYS A 1 370 ? -36 8.094 11.633 1 79.38 370 CYS A O 1
ATOM 2931 N N . GLY A 1 371 ? -35.438 9.508 10.109 1 65.56 371 GLY A N 1
ATOM 2932 C CA . GLY A 1 371 ? -36.031 10.672 10.742 1 65.56 371 GLY A CA 1
ATOM 2933 C C . GLY A 1 371 ? -37.531 10.57 10.867 1 65.56 371 GLY A C 1
ATOM 2934 O O . GLY A 1 371 ? -38.125 10.938 11.898 1 65.56 371 GLY A O 1
ATOM 2935 N N . GLY A 1 372 ? -38.312 10.578 9.664 1 52.47 372 GLY A N 1
ATOM 2936 C CA . GLY A 1 372 ? -39.75 10.625 9.781 1 52.47 372 GLY A CA 1
ATOM 2937 C C . GLY A 1 372 ? -40.344 9.422 10.492 1 52.47 372 GLY A C 1
ATOM 2938 O O . GLY A 1 372 ? -41.562 9.32 10.664 1 52.47 372 GLY A O 1
ATOM 2939 N N . MET A 1 373 ? -39.656 8.453 10.695 1 43.75 373 MET A N 1
ATOM 2940 C CA . MET A 1 373 ? -40.188 7.145 11.086 1 43.75 373 MET A CA 1
ATOM 2941 C C . MET A 1 373 ? -40.562 7.125 12.562 1 43.75 373 MET A C 1
ATOM 2943 O O . MET A 1 373 ? -41.094 6.129 13.055 1 43.75 373 MET A O 1
ATOM 2947 N N . ARG A 1 374 ? -40.25 8 13.367 1 37.75 374 ARG A N 1
ATOM 2948 C CA . ARG A 1 374 ? -40.875 7.883 14.688 1 37.75 374 ARG A CA 1
ATOM 2949 C C . ARG A 1 374 ? -42.406 7.879 14.586 1 37.75 374 ARG A C 1
ATOM 2951 O O . ARG A 1 374 ? -43.062 7.113 15.273 1 37.75 374 ARG A O 1
ATOM 2958 N N . GLU A 1 375 ? -42.969 8.844 13.812 1 35.25 375 GLU A N 1
ATOM 2959 C CA . GLU A 1 375 ? -44.438 8.906 13.805 1 35.25 375 GLU A CA 1
ATOM 2960 C C . GLU A 1 375 ? -45.031 7.777 12.969 1 35.25 375 GLU A C 1
ATOM 2962 O O . GLU A 1 375 ? -46.031 7.188 13.344 1 35.25 375 GLU A O 1
ATOM 2967 N N . SER A 1 376 ? -44.625 7.625 11.672 1 34.22 376 SER A N 1
ATOM 2968 C CA . SER A 1 376 ? -45.281 6.688 10.758 1 34.22 376 SER A CA 1
ATOM 2969 C C . SER A 1 376 ? -44.781 5.266 10.984 1 34.22 376 SER A C 1
ATOM 2971 O O . SER A 1 376 ? -45.312 4.316 10.406 1 34.22 376 SER A O 1
ATOM 2973 N N . LEU A 1 377 ? -43.656 5.098 11.555 1 34.78 377 LEU A N 1
ATOM 2974 C CA . LEU A 1 377 ? -43.281 3.73 11.867 1 34.78 377 LEU A CA 1
ATOM 2975 C C . LEU A 1 377 ? -44.219 3.104 12.875 1 34.78 377 LEU A C 1
ATOM 2977 O O . LEU A 1 377 ? -44.188 1.894 13.117 1 34.78 377 LEU A O 1
ATOM 2981 N N . ALA A 1 378 ? -45 3.924 13.664 1 30.14 378 ALA A N 1
ATOM 2982 C CA . ALA A 1 378 ? -45.969 3.277 14.539 1 30.14 378 ALA A CA 1
ATOM 2983 C C . ALA A 1 378 ? -47 2.51 13.734 1 30.14 378 ALA A C 1
ATOM 2985 O O . ALA A 1 378 ? -47.562 1.511 14.203 1 30.14 378 ALA A O 1
ATOM 2986 N N . ARG A 1 379 ? -47.531 3.238 12.625 1 31.55 379 ARG A N 1
ATOM 2987 C CA . ARG A 1 379 ? -48.75 2.588 12.195 1 31.55 379 ARG A CA 1
ATOM 2988 C C . ARG A 1 379 ? -48.469 1.373 11.32 1 31.55 379 ARG A C 1
ATOM 2990 O O . ARG A 1 379 ? -49.375 0.681 10.875 1 31.55 379 ARG A O 1
ATOM 2997 N N . GLN A 1 380 ? -47.406 1.513 10.422 1 30.08 380 GLN A N 1
ATOM 2998 C CA . GLN A 1 380 ? -47.438 0.376 9.508 1 30.08 380 GLN A CA 1
ATOM 2999 C C . GLN A 1 380 ? -47 -0.906 10.219 1 30.08 380 GLN A C 1
ATOM 3001 O O . GLN A 1 380 ? -46.062 -0.894 11.031 1 30.08 380 GLN A O 1
ATOM 3006 N N . ASP A 1 381 ? -47.844 -1.888 10.242 1 27.42 381 ASP A N 1
ATOM 3007 C CA . ASP A 1 381 ? -47.938 -3.242 10.773 1 27.42 381 ASP A CA 1
ATOM 3008 C C . ASP A 1 381 ? -46.688 -4.051 10.445 1 27.42 381 ASP A C 1
ATOM 3010 O O . ASP A 1 381 ? -46.188 -3.969 9.328 1 27.42 381 ASP A O 1
ATOM 3014 N N . ALA A 1 382 ? -45.938 -4.461 11.398 1 30.17 382 ALA A N 1
ATOM 3015 C CA . ALA A 1 382 ? -44.781 -5.297 11.648 1 30.17 382 ALA A CA 1
ATOM 3016 C C . ALA A 1 382 ? -44.781 -6.551 10.781 1 30.17 382 ALA A C 1
ATOM 3018 O O . ALA A 1 382 ? -44.156 -7.551 11.102 1 30.17 382 ALA A O 1
ATOM 3019 N N . GLY A 1 383 ? -45.5 -6.656 9.695 1 27.88 383 GLY A N 1
ATOM 3020 C CA . GLY A 1 383 ? -45.406 -8.039 9.242 1 27.88 383 GLY A CA 1
ATOM 3021 C C . GLY A 1 383 ? -44 -8.438 8.859 1 27.88 383 GLY A C 1
ATOM 3022 O O . GLY A 1 383 ? -43.188 -7.59 8.492 1 27.88 383 GLY A O 1
ATOM 3023 N N . THR A 1 384 ? -43.375 -9.438 9.383 1 31.66 384 THR A N 1
ATOM 3024 C CA . THR A 1 384 ? -42.156 -10.25 9.438 1 31.66 384 THR A CA 1
ATOM 3025 C C . THR A 1 384 ? -41.594 -10.484 8.031 1 31.66 384 THR A C 1
ATOM 3027 O O . THR A 1 384 ? -40.594 -11.156 7.863 1 31.66 384 THR A O 1
ATOM 3030 N N . SER A 1 385 ? -42.438 -10.594 6.898 1 31.73 385 SER A N 1
ATOM 3031 C CA . SER A 1 385 ? -42.062 -11.414 5.75 1 31.73 385 SER A CA 1
ATOM 3032 C C . SER A 1 385 ? -41.062 -10.695 4.875 1 31.73 385 SER A C 1
ATOM 3034 O O . SER A 1 385 ? -40.969 -9.469 4.879 1 31.73 385 SER A O 1
ATOM 3036 N N . CYS A 1 386 ? -39.969 -11.344 4.434 1 35.69 386 CYS A N 1
ATOM 3037 C CA . CYS A 1 386 ? -39.125 -10.977 3.287 1 35.69 386 CYS A CA 1
ATOM 3038 C C . CYS A 1 386 ? -39.969 -10.312 2.205 1 35.69 386 CYS A C 1
ATOM 3040 O O . CYS A 1 386 ? -40.688 -10.984 1.465 1 35.69 386 CYS A O 1
ATOM 3042 N N . VAL A 1 387 ? -40.656 -9.25 2.365 1 40.12 387 VAL A N 1
ATOM 3043 C CA . VAL A 1 387 ? -41.406 -8.57 1.304 1 40.12 387 VAL A CA 1
ATOM 3044 C C . VAL A 1 387 ? -40.531 -8.492 0.046 1 40.12 387 VAL A C 1
ATOM 3046 O O . VAL A 1 387 ? -39.344 -8.133 0.113 1 40.12 387 VAL A O 1
ATOM 3049 N N . PRO A 1 388 ? -41.031 -9.281 -0.959 1 46.75 388 PRO A N 1
ATOM 3050 C CA . PRO A 1 388 ? -40.281 -9.125 -2.209 1 46.75 388 PRO A CA 1
ATOM 3051 C C . PRO A 1 388 ? -39.938 -7.672 -2.514 1 46.75 388 PRO A C 1
ATOM 3053 O O . PRO A 1 388 ? -40.719 -6.773 -2.229 1 46.75 388 PRO A O 1
ATOM 3056 N N . SER A 1 389 ? -38.719 -7.328 -2.68 1 54.31 389 SER A N 1
ATOM 3057 C CA . SER A 1 389 ? -38.125 -6.023 -2.977 1 54.31 389 SER A CA 1
ATOM 3058 C C . SER A 1 389 ? -39.062 -5.191 -3.855 1 54.31 389 SER A C 1
ATOM 3060 O O . SER A 1 389 ? -39.125 -3.971 -3.711 1 54.31 389 SER A O 1
ATOM 3062 N N . HIS A 1 390 ? -39.938 -5.91 -4.637 1 54.59 390 HIS A N 1
ATOM 3063 C CA . HIS A 1 390 ? -40.781 -5.184 -5.586 1 54.59 390 HIS A CA 1
ATOM 3064 C C . HIS A 1 390 ? -42 -4.582 -4.895 1 54.59 390 HIS A C 1
ATOM 3066 O O . HIS A 1 390 ? -42.625 -3.67 -5.43 1 54.59 390 HIS A O 1
ATOM 3072 N N . ASP A 1 391 ? -42.312 -5.062 -3.666 1 61.53 391 ASP A N 1
ATOM 3073 C CA . ASP A 1 391 ? -43.5 -4.574 -2.965 1 61.53 391 ASP A CA 1
ATOM 3074 C C . ASP A 1 391 ? -43.156 -3.391 -2.064 1 61.53 391 ASP A C 1
ATOM 3076 O O . ASP A 1 391 ? -44.031 -2.826 -1.41 1 61.53 391 ASP A O 1
ATOM 3080 N N . LEU A 1 392 ? -41.969 -3.07 -2.18 1 70.44 392 LEU A N 1
ATOM 3081 C CA . LEU A 1 392 ? -41.531 -1.931 -1.387 1 70.44 392 LEU A CA 1
ATOM 3082 C C . LEU A 1 392 ? -42.062 -0.624 -1.97 1 70.44 392 LEU A C 1
ATOM 3084 O O . LEU A 1 392 ? -42.125 -0.471 -3.189 1 70.44 392 LEU A O 1
ATOM 3088 N N . GLN A 1 393 ? -42.625 0.216 -1.12 1 81.06 393 GLN A N 1
ATOM 3089 C CA . GLN A 1 393 ? -42.969 1.556 -1.584 1 81.06 393 GLN A CA 1
ATOM 3090 C C . GLN A 1 393 ? -41.75 2.287 -2.113 1 81.06 393 GLN A C 1
ATOM 3092 O O . GLN A 1 393 ? -40.688 2.293 -1.469 1 81.06 393 GLN A O 1
ATOM 3097 N N . ALA A 1 394 ? -42 2.764 -3.211 1 90.56 394 ALA A N 1
ATOM 3098 C CA . ALA A 1 394 ? -40.875 3.406 -3.879 1 90.56 394 ALA A CA 1
ATOM 3099 C C . ALA A 1 394 ? -40.656 4.824 -3.355 1 90.56 394 ALA A C 1
ATOM 3101 O O . ALA A 1 394 ? -41.625 5.551 -3.109 1 90.56 394 ALA A O 1
ATOM 3102 N N . ILE A 1 395 ? -39.469 5.18 -3.043 1 92.88 395 ILE A N 1
ATOM 3103 C CA . ILE A 1 395 ? -39.094 6.543 -2.689 1 92.88 395 ILE A CA 1
ATOM 3104 C C . ILE A 1 395 ? -38.625 7.289 -3.938 1 92.88 395 ILE A C 1
ATOM 3106 O O . ILE A 1 395 ? -37.656 6.887 -4.586 1 92.88 395 ILE A O 1
ATOM 3110 N N . ASP A 1 396 ? -39.25 8.328 -4.188 1 93.06 396 ASP A N 1
ATOM 3111 C CA . ASP A 1 396 ? -38.906 9.117 -5.371 1 93.06 396 ASP A CA 1
ATOM 3112 C C . ASP A 1 396 ? -37.656 9.977 -5.117 1 93.06 396 ASP A C 1
ATOM 3114 O O . ASP A 1 396 ? -37.594 10.68 -4.105 1 93.06 396 ASP A O 1
ATOM 3118 N N . LEU A 1 397 ? -36.75 9.859 -5.902 1 92.62 397 LEU A N 1
ATOM 3119 C CA . LEU A 1 397 ? -35.594 10.727 -5.855 1 92.62 397 LEU A CA 1
ATOM 3120 C C . LEU A 1 397 ? -35.531 11.625 -7.086 1 92.62 397 LEU A C 1
ATOM 3122 O O . LEU A 1 397 ? -34.938 11.25 -8.109 1 92.62 397 LEU A O 1
ATOM 3126 N N . PRO A 1 398 ? -36.031 12.836 -6.77 1 89.69 398 PRO A N 1
ATOM 3127 C CA . PRO A 1 398 ? -36.031 13.758 -7.906 1 89.69 398 PRO A CA 1
ATOM 3128 C C . PRO A 1 398 ? -34.688 14.422 -8.148 1 89.69 398 PRO A C 1
ATOM 3130 O O . PRO A 1 398 ? -33.812 14.359 -7.293 1 89.69 398 PRO A O 1
ATOM 3133 N N . ASN A 1 399 ? -34.281 14.836 -9.367 1 89.25 399 ASN A N 1
ATOM 3134 C CA . ASN A 1 399 ? -33.188 15.703 -9.727 1 89.25 399 ASN A CA 1
ATOM 3135 C C . ASN A 1 399 ? -31.859 14.93 -9.805 1 89.25 399 ASN A C 1
ATOM 3137 O O . ASN A 1 399 ? -30.797 15.484 -9.539 1 89.25 399 ASN A O 1
ATOM 3141 N N . VAL A 1 400 ? -32 13.641 -9.773 1 94.94 400 VAL A N 1
ATOM 3142 C CA . VAL A 1 400 ? -30.812 12.828 -10 1 94.94 400 VAL A CA 1
ATOM 3143 C C . VAL A 1 400 ? -31.078 11.805 -11.102 1 94.94 400 VAL A C 1
ATOM 3145 O O . VAL A 1 400 ? -32.156 11.203 -11.133 1 94.94 400 VAL A O 1
ATOM 3148 N N . SER A 1 401 ? -30.172 11.688 -12.008 1 96.38 401 SER A N 1
ATOM 3149 C CA . SER A 1 401 ? -30.359 10.711 -13.07 1 96.38 401 SER A CA 1
ATOM 3150 C C . SER A 1 401 ? -30.094 9.297 -12.562 1 96.38 401 SER A C 1
ATOM 3152 O O . SER A 1 401 ? -29.484 9.109 -11.508 1 96.38 401 SER A O 1
ATOM 3154 N N . HIS A 1 402 ? -30.578 8.367 -13.336 1 97.38 402 HIS A N 1
ATOM 3155 C CA . HIS A 1 402 ? -30.438 6.961 -12.977 1 97.38 402 HIS A CA 1
ATOM 3156 C C . HIS A 1 402 ? -28.969 6.555 -12.906 1 97.38 402 HIS A C 1
ATOM 3158 O O . HIS A 1 402 ? -28.531 5.957 -11.922 1 97.38 402 HIS A O 1
ATOM 3164 N N . LEU A 1 403 ? -28.219 6.969 -13.883 1 97.19 403 LEU A N 1
ATOM 3165 C CA . LEU A 1 403 ? -26.812 6.609 -13.953 1 97.19 403 LEU A CA 1
ATOM 3166 C C . LEU A 1 403 ? -26.047 7.234 -12.789 1 97.19 403 LEU A C 1
ATOM 3168 O O . LEU A 1 403 ? -25.219 6.566 -12.164 1 97.19 403 LEU A O 1
ATOM 3172 N N . VAL A 1 404 ? -26.281 8.438 -12.492 1 97.88 404 VAL A N 1
ATOM 3173 C CA . VAL A 1 404 ? -25.578 9.156 -11.422 1 97.88 404 VAL A CA 1
ATOM 3174 C C . VAL A 1 404 ? -25.906 8.516 -10.078 1 97.88 404 VAL A C 1
ATOM 3176 O O . VAL A 1 404 ? -25.016 8.328 -9.242 1 97.88 404 VAL A O 1
ATOM 3179 N N . PHE A 1 405 ? -27.172 8.148 -9.883 1 98.19 405 PHE A N 1
ATOM 3180 C CA . PHE A 1 405 ? -27.547 7.562 -8.602 1 98.19 405 PHE A CA 1
ATOM 3181 C C . PHE A 1 405 ? -26.891 6.199 -8.414 1 98.19 405 PHE A C 1
ATOM 3183 O O . PHE A 1 405 ? -26.484 5.848 -7.309 1 98.19 405 PHE A O 1
ATOM 3190 N N . LEU A 1 406 ? -26.75 5.477 -9.477 1 98.31 406 LEU A N 1
ATOM 3191 C CA . LEU A 1 406 ? -26.062 4.195 -9.398 1 98.31 406 LEU A CA 1
ATOM 3192 C C . LEU A 1 406 ? -24.609 4.391 -8.992 1 98.31 406 LEU A C 1
ATOM 3194 O O . LEU A 1 406 ? -24.047 3.586 -8.242 1 98.31 406 LEU A O 1
ATOM 3198 N N . LYS A 1 407 ? -24 5.469 -9.445 1 98.56 407 LYS A N 1
ATOM 3199 C CA . LYS A 1 407 ? -22.625 5.762 -9.07 1 98.56 407 LYS A CA 1
ATOM 3200 C C . LYS A 1 407 ? -22.531 6.191 -7.609 1 98.56 407 LYS A C 1
ATOM 3202 O O . LYS A 1 407 ? -21.547 5.895 -6.934 1 98.56 407 LYS A O 1
ATOM 3207 N N . VAL A 1 408 ? -23.531 6.863 -7.191 1 98.5 408 VAL A N 1
ATOM 3208 C CA . VAL A 1 408 ? -23.609 7.207 -5.773 1 98.5 408 VAL A CA 1
ATOM 3209 C C . VAL A 1 408 ? -23.656 5.934 -4.934 1 98.5 408 VAL A C 1
ATOM 3211 O O . VAL A 1 408 ? -22.922 5.809 -3.945 1 98.5 408 VAL A O 1
ATOM 3214 N N . LEU A 1 409 ? -24.469 5 -5.371 1 98.44 409 LEU A N 1
ATOM 3215 C CA . LEU A 1 409 ? -24.578 3.736 -4.652 1 98.44 409 LEU A CA 1
ATOM 3216 C C . LEU A 1 409 ? -23.25 2.982 -4.676 1 98.44 409 LEU A C 1
ATOM 3218 O O . LEU A 1 409 ? -22.844 2.4 -3.668 1 98.44 409 LEU A O 1
ATOM 3222 N N . GLU A 1 410 ? -22.656 3.008 -5.816 1 98.31 410 GLU A N 1
ATOM 3223 C CA . GLU A 1 410 ? -21.344 2.361 -5.926 1 98.31 410 GLU A CA 1
ATOM 3224 C C . GLU A 1 410 ? -20.375 2.889 -4.867 1 98.31 410 GLU A C 1
ATOM 3226 O O . GLU A 1 410 ? -19.688 2.109 -4.203 1 98.31 410 GLU A O 1
ATOM 3231 N N . PHE A 1 411 ? -20.391 4.133 -4.691 1 98.19 411 PHE A N 1
ATOM 3232 C CA . PHE A 1 411 ? -19.531 4.746 -3.693 1 98.19 411 PHE A CA 1
ATOM 3233 C C . PHE A 1 411 ? -19.938 4.328 -2.287 1 98.19 411 PHE A C 1
ATOM 3235 O O . PHE A 1 411 ? -19.094 3.99 -1.46 1 98.19 411 PHE A O 1
ATOM 3242 N N . LEU A 1 412 ? -21.156 4.383 -2.088 1 98.38 412 LEU A N 1
ATOM 3243 C CA . LEU A 1 412 ? -21.641 4.098 -0.744 1 98.38 412 LEU A CA 1
ATOM 3244 C C . LEU A 1 412 ? -21.312 2.664 -0.338 1 98.38 412 LEU A C 1
ATOM 3246 O O . LEU A 1 412 ? -21.062 2.391 0.837 1 98.38 412 LEU A O 1
ATOM 3250 N N . TYR A 1 413 ? -21.328 1.763 -1.28 1 98.06 413 TYR A N 1
ATOM 3251 C CA . TYR A 1 413 ? -21.109 0.354 -0.97 1 98.06 413 TYR A CA 1
ATOM 3252 C C . TYR A 1 413 ? -19.625 0.012 -0.987 1 98.06 413 TYR A C 1
ATOM 3254 O O . TYR A 1 413 ? -19.203 -0.98 -0.388 1 98.06 413 TYR A O 1
ATOM 3262 N N . THR A 1 414 ? -18.797 0.825 -1.674 1 97.06 414 THR A N 1
ATOM 3263 C CA . THR A 1 414 ? -17.422 0.369 -1.905 1 97.06 414 THR A CA 1
ATOM 3264 C C . THR A 1 414 ? -16.422 1.461 -1.545 1 97.06 414 THR A C 1
ATOM 3266 O O . THR A 1 414 ? -15.227 1.201 -1.446 1 97.06 414 THR A O 1
ATOM 3269 N N . ASP A 1 415 ? -16.859 2.666 -1.419 1 96.5 415 ASP A N 1
ATOM 3270 C CA . ASP A 1 415 ? -16.016 3.826 -1.136 1 96.5 415 ASP A CA 1
ATOM 3271 C C . ASP A 1 415 ? -15.203 4.23 -2.363 1 96.5 415 ASP A C 1
ATOM 3273 O O . ASP A 1 415 ? -14.195 4.934 -2.244 1 96.5 415 ASP A O 1
ATOM 3277 N N . SER A 1 416 ? -15.664 3.76 -3.539 1 95.56 416 SER A N 1
ATOM 3278 C CA . SER A 1 416 ? -14.984 4.066 -4.793 1 95.56 416 SER A CA 1
ATOM 3279 C C . SER A 1 416 ? -15.969 4.164 -5.949 1 95.56 416 SER A C 1
ATOM 3281 O O . SER A 1 416 ? -17.141 3.781 -5.812 1 95.56 416 SER A O 1
ATOM 3283 N N . VAL A 1 417 ? -15.523 4.781 -7.016 1 96.19 417 VAL A N 1
ATOM 3284 C CA . VAL A 1 417 ? -16.297 4.84 -8.25 1 96.19 417 VAL A CA 1
ATOM 3285 C C . VAL A 1 417 ? -15.383 4.574 -9.445 1 96.19 417 VAL A C 1
ATOM 3287 O O . VAL A 1 417 ? -14.242 5.035 -9.477 1 96.19 417 VAL A O 1
ATOM 3290 N N . LYS A 1 418 ? -15.836 3.744 -10.352 1 94 418 LYS A N 1
ATOM 3291 C CA . LYS A 1 418 ? -15.047 3.398 -11.531 1 94 418 LYS A CA 1
ATOM 3292 C C . LYS A 1 418 ? -15.781 3.777 -12.812 1 94 418 LYS A C 1
ATOM 3294 O O . LYS A 1 418 ? -17 3.959 -12.805 1 94 418 LYS A O 1
ATOM 3299 N N . ASP A 1 419 ? -15.07 4.012 -13.867 1 93.44 419 ASP A N 1
ATOM 3300 C CA . ASP A 1 419 ? -15.602 4.207 -15.211 1 93.44 419 ASP A CA 1
ATOM 3301 C C . ASP A 1 419 ? -16.578 5.383 -15.258 1 93.44 419 ASP A C 1
ATOM 3303 O O . ASP A 1 419 ? -17.703 5.242 -15.734 1 93.44 419 ASP A O 1
ATOM 3307 N N . VAL A 1 420 ? -16.141 6.551 -14.797 1 95.69 420 VAL A N 1
ATOM 3308 C CA . VAL A 1 420 ? -16.953 7.762 -14.781 1 95.69 420 VAL A CA 1
ATOM 3309 C C . VAL A 1 420 ? -16.469 8.727 -15.859 1 95.69 420 VAL A C 1
ATOM 3311 O O . VAL A 1 420 ? -15.305 9.125 -15.867 1 95.69 420 VAL A O 1
ATOM 3314 N N . SER A 1 421 ? -17.297 9.062 -16.812 1 94.25 421 SER A N 1
ATOM 3315 C CA . SER A 1 421 ? -16.969 10.07 -17.812 1 94.25 421 SER A CA 1
ATOM 3316 C C . SER A 1 421 ? -16.953 11.469 -17.219 1 94.25 421 SER A C 1
ATOM 3318 O O . SER A 1 421 ? -17.422 11.672 -16.094 1 94.25 421 SER A O 1
ATOM 3320 N N . LEU A 1 422 ? -16.469 12.461 -18 1 93.25 422 LEU A N 1
ATOM 3321 C CA . LEU A 1 422 ? -16.422 13.836 -17.531 1 93.25 422 LEU A CA 1
ATOM 3322 C C . LEU A 1 422 ? -17.844 14.367 -17.281 1 93.25 422 LEU A C 1
ATOM 3324 O O . LEU A 1 422 ? -18.094 15.008 -16.266 1 93.25 422 LEU A O 1
ATOM 3328 N N . GLU A 1 423 ? -18.703 14.102 -18.203 1 92.88 423 GLU A N 1
ATOM 3329 C CA . GLU A 1 423 ? -20.078 14.57 -18.078 1 92.88 423 GLU A CA 1
ATOM 3330 C C . GLU A 1 423 ? -20.75 14 -16.828 1 92.88 423 GLU A C 1
ATOM 3332 O O . GLU A 1 423 ? -21.344 14.742 -16.031 1 92.88 423 GLU A O 1
ATOM 3337 N N . THR A 1 424 ? -20.641 12.727 -16.641 1 95.62 424 THR A N 1
ATOM 3338 C CA . THR A 1 424 ? -21.219 12.086 -15.461 1 95.62 424 THR A CA 1
ATOM 3339 C C . THR A 1 424 ? -20.562 12.594 -14.18 1 95.62 424 THR A C 1
ATOM 3341 O O . THR A 1 424 ? -21.219 12.727 -13.148 1 95.62 424 THR A O 1
ATOM 3344 N N . GLY A 1 425 ? -19.281 12.891 -14.336 1 96.75 425 GLY A N 1
ATOM 3345 C CA . GLY A 1 425 ? -18.531 13.375 -13.188 1 96.75 425 GLY A CA 1
ATOM 3346 C C . GLY A 1 425 ? -19.062 14.68 -12.633 1 96.75 425 GLY A C 1
ATOM 3347 O O . GLY A 1 425 ? -19.109 14.875 -11.414 1 96.75 425 GLY A O 1
ATOM 3348 N N . ILE A 1 426 ? -19.484 15.531 -13.484 1 94.81 426 ILE A N 1
ATOM 3349 C CA . ILE A 1 426 ? -20.016 16.812 -13.055 1 94.81 426 ILE A CA 1
ATOM 3350 C C . ILE A 1 426 ? -21.328 16.609 -12.32 1 94.81 426 ILE A C 1
ATOM 3352 O O . ILE A 1 426 ? -21.547 17.172 -11.25 1 94.81 426 ILE A O 1
ATOM 3356 N N . TYR A 1 427 ? -22.188 15.758 -12.852 1 96.06 427 TYR A N 1
ATOM 3357 C CA . TYR A 1 427 ? -23.453 15.477 -12.195 1 96.06 427 TYR A CA 1
ATOM 3358 C C . TYR A 1 427 ? -23.234 14.742 -10.883 1 96.06 427 TYR A C 1
ATOM 3360 O O . TYR A 1 427 ? -23.984 14.953 -9.914 1 96.06 427 TYR A O 1
ATOM 3368 N N . LEU A 1 428 ? -22.266 13.891 -10.867 1 97.75 428 LEU A N 1
ATOM 3369 C CA . LEU A 1 428 ? -21.938 13.164 -9.648 1 97.75 428 LEU A CA 1
ATOM 3370 C C . LEU A 1 428 ? -21.406 14.102 -8.578 1 97.75 428 LEU A C 1
ATOM 3372 O O . LEU A 1 428 ? -21.688 13.914 -7.391 1 97.75 428 LEU A O 1
ATOM 3376 N N . LEU A 1 429 ? -20.656 15.094 -9.047 1 97.38 429 LEU A N 1
ATOM 3377 C CA . LEU A 1 429 ? -20.172 16.125 -8.133 1 97.38 429 LEU A CA 1
ATOM 3378 C C . LEU A 1 429 ? -21.344 16.844 -7.465 1 97.38 429 LEU A C 1
ATOM 3380 O O . LEU A 1 429 ? -21.344 17.047 -6.25 1 97.38 429 LEU A O 1
ATOM 3384 N N . ILE A 1 430 ? -22.344 17.125 -8.188 1 95.12 430 ILE A N 1
ATOM 3385 C CA . ILE A 1 430 ? -23.531 17.797 -7.68 1 95.12 430 ILE A CA 1
ATOM 3386 C C . ILE A 1 430 ? -24.266 16.875 -6.719 1 95.12 430 ILE A C 1
ATOM 3388 O O . ILE A 1 430 ? -24.656 17.297 -5.621 1 95.12 430 ILE A O 1
ATOM 3392 N N . ALA A 1 431 ? -24.391 15.641 -7.078 1 96.75 431 ALA A N 1
ATOM 3393 C CA . ALA A 1 431 ? -25.078 14.664 -6.242 1 96.75 431 ALA A CA 1
ATOM 3394 C C . ALA A 1 431 ? -24.344 14.445 -4.926 1 96.75 431 ALA A C 1
ATOM 3396 O O . ALA A 1 431 ? -24.953 14.242 -3.883 1 96.75 431 ALA A O 1
ATOM 3397 N N . SER A 1 432 ? -23.016 14.43 -4.98 1 97.19 432 SER A N 1
ATOM 3398 C CA . SER A 1 432 ? -22.219 14.219 -3.781 1 97.19 432 SER A CA 1
ATOM 3399 C C . SER A 1 432 ? -22.484 15.297 -2.738 1 97.19 432 SER A C 1
ATOM 3401 O O . SER A 1 432 ? -22.484 15.023 -1.536 1 97.19 432 SER A O 1
ATOM 3403 N N . GLU A 1 433 ? -22.703 16.5 -3.225 1 94.81 433 GLU A N 1
ATOM 3404 C CA . GLU A 1 433 ? -23.062 17.578 -2.32 1 94.81 433 GLU A CA 1
ATOM 3405 C C . GLU A 1 433 ? -24.469 17.391 -1.764 1 94.81 433 GLU A C 1
ATOM 3407 O O . GLU A 1 433 ? -24.688 17.578 -0.566 1 94.81 433 GLU A O 1
ATOM 3412 N N . GLN A 1 434 ? -25.344 17.016 -2.621 1 93.69 434 GLN A N 1
ATOM 3413 C CA . GLN A 1 434 ? -26.734 16.797 -2.227 1 93.69 434 GLN A CA 1
ATOM 3414 C C . GLN A 1 434 ? -26.828 15.727 -1.145 1 93.69 434 GLN A C 1
ATOM 3416 O O . GLN A 1 434 ? -27.578 15.883 -0.17 1 93.69 434 GLN A O 1
ATOM 3421 N N . PHE A 1 435 ? -26.078 14.68 -1.311 1 96 435 PHE A N 1
ATOM 3422 C CA . PHE A 1 435 ? -26.172 13.547 -0.4 1 96 435 PHE A CA 1
ATOM 3423 C C . PHE A 1 435 ? -25.109 13.633 0.685 1 96 435 PHE A C 1
ATOM 3425 O O . PHE A 1 435 ? -24.906 12.68 1.438 1 96 435 PHE A O 1
ATOM 3432 N N . MET A 1 436 ? -24.328 14.703 0.719 1 94.56 436 MET A N 1
ATOM 3433 C CA . MET A 1 436 ? -23.359 15.023 1.758 1 94.56 436 MET A CA 1
ATOM 3434 C C . MET A 1 436 ? -22.266 13.961 1.82 1 94.56 436 MET A C 1
ATOM 3436 O O . MET A 1 436 ? -21.984 13.414 2.889 1 94.56 436 MET A O 1
ATOM 3440 N N . LEU A 1 437 ? -21.688 13.68 0.709 1 97.5 437 LEU A N 1
ATOM 3441 C CA . LEU A 1 437 ? -20.609 12.711 0.581 1 97.5 437 LEU A CA 1
ATOM 3442 C C . LEU A 1 437 ? -19.297 13.414 0.224 1 97.5 437 LEU A C 1
ATOM 3444 O O . LEU A 1 437 ? -18.953 13.516 -0.954 1 97.5 437 LEU A O 1
ATOM 3448 N N . ASP A 1 438 ? -18.562 13.719 1.18 1 96.12 438 ASP A N 1
ATOM 3449 C CA . ASP A 1 438 ? -17.375 14.57 1.013 1 96.12 438 ASP A CA 1
ATOM 3450 C C . ASP A 1 438 ? -16.297 13.852 0.208 1 96.12 438 ASP A C 1
ATOM 3452 O O . ASP A 1 438 ? -15.672 14.445 -0.67 1 96.12 438 ASP A O 1
ATOM 3456 N N . ARG A 1 439 ? -16.031 12.586 0.523 1 96.69 439 ARG A N 1
ATOM 3457 C CA . ARG A 1 439 ? -14.984 11.867 -0.196 1 96.69 439 ARG A CA 1
ATOM 3458 C C . ARG A 1 439 ? -15.367 11.656 -1.655 1 96.69 439 ARG A C 1
ATOM 3460 O O . ARG A 1 439 ? -14.523 11.742 -2.547 1 96.69 439 ARG A O 1
ATOM 3467 N N . LEU A 1 440 ? -16.594 11.352 -1.869 1 97.88 440 LEU A N 1
ATOM 3468 C CA . LEU A 1 440 ? -17.031 11.219 -3.252 1 97.88 440 LEU A CA 1
ATOM 3469 C C . LEU A 1 440 ? -16.828 12.523 -4.016 1 97.88 440 LEU A C 1
ATOM 3471 O O . LEU A 1 440 ? -16.406 12.516 -5.172 1 97.88 440 LEU A O 1
ATOM 3475 N N . LYS A 1 441 ? -17.203 13.594 -3.373 1 97.44 441 LYS A N 1
ATOM 3476 C CA . LYS A 1 441 ? -17 14.906 -3.99 1 97.44 441 LYS A CA 1
ATOM 3477 C C . LYS A 1 441 ? -15.547 15.109 -4.391 1 97.44 441 LYS A C 1
ATOM 3479 O O . LYS A 1 441 ? -15.258 15.523 -5.516 1 97.44 441 LYS A O 1
ATOM 3484 N N . ALA A 1 442 ? -14.727 14.789 -3.504 1 96.75 442 ALA A N 1
ATOM 3485 C CA . ALA A 1 442 ? -13.305 14.93 -3.773 1 96.75 442 ALA A CA 1
ATOM 3486 C C . ALA A 1 442 ? -12.867 14.023 -4.922 1 96.75 442 ALA A C 1
ATOM 3488 O O . ALA A 1 442 ? -12.062 14.422 -5.766 1 96.75 442 ALA A O 1
ATOM 3489 N N . LEU A 1 443 ? -13.336 12.812 -4.93 1 96.88 443 LEU A N 1
ATOM 3490 C CA . LEU A 1 443 ? -13.031 11.898 -6.02 1 96.88 443 LEU A CA 1
ATOM 3491 C C . LEU A 1 443 ? -13.477 12.477 -7.359 1 96.88 443 LEU A C 1
ATOM 3493 O O . LEU A 1 443 ? -12.766 12.367 -8.359 1 96.88 443 LEU A O 1
ATOM 3497 N N . CYS A 1 444 ? -14.602 13.102 -7.371 1 97.31 444 CYS A N 1
ATOM 3498 C CA . CYS A 1 444 ? -15.125 13.711 -8.586 1 97.31 444 CYS A CA 1
ATOM 3499 C C . CYS A 1 444 ? -14.258 14.898 -9.016 1 97.31 444 CYS A C 1
ATOM 3501 O O . CYS A 1 444 ? -13.969 15.062 -10.195 1 97.31 444 CYS A O 1
ATOM 3503 N N . GLU A 1 445 ? -13.906 15.719 -8.031 1 97.06 445 GLU A N 1
ATOM 3504 C CA . GLU A 1 445 ? -13.008 16.828 -8.336 1 97.06 445 GLU A CA 1
ATOM 3505 C C . GLU A 1 445 ? -11.734 16.344 -9.023 1 97.06 445 GLU A C 1
ATOM 3507 O O . GLU A 1 445 ? -11.289 16.938 -10.008 1 97.06 445 GLU A O 1
ATOM 3512 N N . ASP A 1 446 ? -11.242 15.32 -8.492 1 95.88 446 ASP A N 1
ATOM 3513 C CA . ASP A 1 446 ? -10 14.773 -9.023 1 95.88 446 ASP A CA 1
ATOM 3514 C C . ASP A 1 446 ? -10.195 14.25 -10.445 1 95.88 446 ASP A C 1
ATOM 3516 O O . ASP A 1 446 ? -9.328 14.422 -11.305 1 95.88 446 ASP A O 1
ATOM 3520 N N . LEU A 1 447 ? -11.25 13.617 -10.633 1 95.56 447 LEU A N 1
ATOM 3521 C CA . LEU A 1 447 ? -11.57 13.086 -11.953 1 95.56 447 LEU A CA 1
ATOM 3522 C C . LEU A 1 447 ? -11.734 14.211 -12.969 1 95.56 447 LEU A C 1
ATOM 3524 O O . LEU A 1 447 ? -11.188 14.148 -14.07 1 95.56 447 LEU A O 1
ATOM 3528 N N . ILE A 1 448 ? -12.406 15.219 -12.633 1 96.38 448 ILE A N 1
ATOM 3529 C CA . ILE A 1 448 ? -12.758 16.312 -13.531 1 96.38 448 ILE A CA 1
ATOM 3530 C C . ILE A 1 448 ? -11.508 17.125 -13.859 1 96.38 448 ILE A C 1
ATOM 3532 O O . ILE A 1 448 ? -11.305 17.531 -15.008 1 96.38 448 ILE A O 1
ATOM 3536 N N . ARG A 1 449 ? -10.719 17.344 -12.844 1 95.44 449 ARG A N 1
ATOM 3537 C CA . ARG A 1 449 ? -9.555 18.203 -13.062 1 95.44 449 ARG A CA 1
ATOM 3538 C C . ARG A 1 449 ? -8.625 17.609 -14.109 1 95.44 449 ARG A C 1
ATOM 3540 O O . ARG A 1 449 ? -7.957 18.344 -14.836 1 95.44 449 ARG A O 1
ATOM 3547 N N . ARG A 1 450 ? -8.578 16.297 -14.25 1 93.38 450 ARG A N 1
ATOM 3548 C CA . ARG A 1 450 ? -7.695 15.617 -15.188 1 93.38 450 ARG A CA 1
ATOM 3549 C C . ARG A 1 450 ? -8.156 15.828 -16.625 1 93.38 450 ARG A C 1
ATOM 3551 O O . ARG A 1 450 ? -7.375 15.648 -17.562 1 93.38 450 ARG A O 1
ATOM 3558 N N . ASP A 1 451 ? -9.391 16.312 -16.828 1 93.88 451 ASP A N 1
ATOM 3559 C CA . ASP A 1 451 ? -9.961 16.422 -18.156 1 93.88 451 ASP A CA 1
ATOM 3560 C C . ASP A 1 451 ? -10.219 17.875 -18.531 1 93.88 451 ASP A C 1
ATOM 3562 O O . ASP A 1 451 ? -10.969 18.156 -19.469 1 93.88 451 ASP A O 1
ATOM 3566 N N . ILE A 1 452 ? -9.664 18.75 -17.828 1 94.81 452 ILE A N 1
ATOM 3567 C CA . ILE A 1 452 ? -9.852 20.172 -18.109 1 94.81 452 ILE A CA 1
ATOM 3568 C C . ILE A 1 452 ? -9.211 20.531 -19.453 1 94.81 452 ILE A C 1
ATOM 3570 O O . ILE A 1 452 ? -8.062 20.141 -19.719 1 94.81 452 ILE A O 1
ATOM 3574 N N . GLN A 1 453 ? -9.898 21.156 -20.266 1 95.25 453 GLN A N 1
ATOM 3575 C CA . GLN A 1 453 ? -9.484 21.703 -21.562 1 95.25 453 GLN A CA 1
ATOM 3576 C C . GLN A 1 453 ? -10.031 23.125 -21.766 1 95.25 453 GLN A C 1
ATOM 3578 O O . GLN A 1 453 ? -10.867 23.578 -20.984 1 95.25 453 GLN A O 1
ATOM 3583 N N . VAL A 1 454 ? -9.516 23.766 -22.828 1 95.38 454 VAL A N 1
ATOM 3584 C CA . VAL A 1 454 ? -9.906 25.156 -23.094 1 95.38 454 VAL A CA 1
ATOM 3585 C C . VAL A 1 454 ? -11.398 25.219 -23.391 1 95.38 454 VAL A C 1
ATOM 3587 O O . VAL A 1 454 ? -12.062 26.203 -23.047 1 95.38 454 VAL A O 1
ATOM 3590 N N . GLU A 1 455 ? -11.938 24.109 -23.906 1 94.69 455 GLU A N 1
ATOM 3591 C CA . GLU A 1 455 ? -13.32 24.094 -24.359 1 94.69 455 GLU A CA 1
ATOM 3592 C C . GLU A 1 455 ? -14.289 23.938 -23.188 1 94.69 455 GLU A C 1
ATOM 3594 O O . GLU A 1 455 ? -15.453 24.328 -23.281 1 94.69 455 GLU A O 1
ATOM 3599 N N . ASN A 1 456 ? -13.797 23.391 -22.094 1 94.81 456 ASN A N 1
ATOM 3600 C CA . ASN A 1 456 ? -14.766 23.047 -21.062 1 94.81 456 ASN A CA 1
ATOM 3601 C C . ASN A 1 456 ? -14.461 23.75 -19.734 1 94.81 456 ASN A C 1
ATOM 3603 O O . ASN A 1 456 ? -15.258 23.688 -18.797 1 94.81 456 ASN A O 1
ATOM 3607 N N . VAL A 1 457 ? -13.383 24.484 -19.609 1 96.12 457 VAL A N 1
ATOM 3608 C CA . VAL A 1 457 ? -12.875 25 -18.344 1 96.12 457 VAL A CA 1
ATOM 3609 C C . VAL A 1 457 ? -13.852 26.031 -17.781 1 96.12 457 VAL A C 1
ATOM 3611 O O . VAL A 1 457 ? -14.023 26.125 -16.562 1 96.12 457 VAL A O 1
ATOM 3614 N N . ILE A 1 458 ? -14.5 26.781 -18.609 1 94.44 458 ILE A N 1
ATOM 3615 C CA . ILE A 1 458 ? -15.414 27.812 -18.125 1 94.44 458 ILE A CA 1
ATOM 3616 C C . ILE A 1 458 ? -16.625 27.172 -17.453 1 94.44 458 ILE A C 1
ATOM 3618 O O . ILE A 1 458 ? -17.047 27.578 -16.375 1 94.44 458 ILE A O 1
ATOM 3622 N N . GLY A 1 459 ? -17.156 26.172 -18.078 1 92.81 459 GLY A N 1
ATOM 3623 C CA . GLY A 1 459 ? -18.25 25.438 -17.484 1 92.81 459 GLY A CA 1
ATOM 3624 C C . GLY A 1 459 ? -17.875 24.75 -16.188 1 92.81 459 GLY A C 1
ATOM 3625 O O . GLY A 1 459 ? -18.656 24.734 -15.242 1 92.81 459 GLY A O 1
ATOM 3626 N N . ILE A 1 460 ? -16.688 24.203 -16.156 1 95 460 ILE A N 1
ATOM 3627 C CA . ILE A 1 460 ? -16.172 23.531 -14.977 1 95 460 ILE A CA 1
ATOM 3628 C C . ILE A 1 460 ? -16.031 24.516 -13.828 1 95 460 ILE A C 1
ATOM 3630 O O . ILE A 1 460 ? -16.406 24.219 -12.695 1 95 460 ILE A O 1
ATOM 3634 N N . LEU A 1 461 ? -15.516 25.703 -14.18 1 95.31 461 LEU A N 1
ATOM 3635 C CA . LEU A 1 461 ? -15.367 26.75 -13.172 1 95.31 461 LEU A CA 1
ATOM 3636 C C . LEU A 1 461 ? -16.719 27.141 -12.578 1 95.31 461 LEU A C 1
ATOM 3638 O O . LEU A 1 461 ? -16.859 27.25 -11.359 1 95.31 461 LEU A O 1
ATOM 3642 N N . ALA A 1 462 ? -17.672 27.281 -13.414 1 92.75 462 ALA A N 1
ATOM 3643 C CA . ALA A 1 462 ? -19.016 27.656 -12.969 1 92.75 462 ALA A CA 1
ATOM 3644 C C . ALA A 1 462 ? -19.609 26.578 -12.07 1 92.75 462 ALA A C 1
ATOM 3646 O O . ALA A 1 462 ? -20.188 26.891 -11.023 1 92.75 462 ALA A O 1
ATOM 3647 N N . ALA A 1 463 ? -19.438 25.375 -12.422 1 92.06 463 ALA A N 1
ATOM 3648 C CA . ALA A 1 463 ? -19.969 24.25 -11.641 1 92.06 463 ALA A CA 1
ATOM 3649 C C . ALA A 1 463 ? -19.266 24.141 -10.289 1 92.06 463 ALA A C 1
ATOM 3651 O O . ALA A 1 463 ? -19.906 23.938 -9.266 1 92.06 463 ALA A O 1
ATOM 3652 N N . ALA A 1 464 ? -17.953 24.266 -10.336 1 94.62 464 ALA A N 1
ATOM 3653 C CA . ALA A 1 464 ? -17.172 24.172 -9.109 1 94.62 464 ALA A CA 1
ATOM 3654 C C . ALA A 1 464 ? -17.562 25.266 -8.117 1 94.62 464 ALA A C 1
ATOM 3656 O O . ALA A 1 464 ? -17.688 25 -6.922 1 94.62 464 ALA A O 1
ATOM 3657 N N . HIS A 1 465 ? -17.812 26.438 -8.68 1 93.81 465 HIS A N 1
ATOM 3658 C CA . HIS A 1 465 ? -18.203 27.562 -7.848 1 93.81 465 HIS A CA 1
ATOM 3659 C C . HIS A 1 465 ? -19.594 27.344 -7.254 1 93.81 465 HIS A C 1
ATOM 3661 O O . HIS A 1 465 ? -19.797 27.5 -6.047 1 93.81 465 HIS A O 1
ATOM 3667 N N . SER A 1 466 ? -20.516 26.922 -7.996 1 92.56 466 SER A N 1
ATOM 3668 C CA . SER A 1 466 ? -21.906 26.797 -7.586 1 92.56 466 SER A CA 1
ATOM 3669 C C . SER A 1 466 ? -22.078 25.656 -6.582 1 92.56 466 SER A C 1
ATOM 3671 O O . SER A 1 466 ? -22.984 25.688 -5.742 1 92.56 466 SER A O 1
ATOM 3673 N N . HIS A 1 467 ? -21.156 24.734 -6.633 1 93.62 467 HIS A N 1
ATOM 3674 C CA . HIS A 1 467 ? -21.344 23.562 -5.797 1 93.62 467 HIS A CA 1
ATOM 3675 C C . HIS A 1 467 ? -20.203 23.406 -4.789 1 93.62 467 HIS A C 1
ATOM 3677 O O . HIS A 1 467 ? -19.922 22.297 -4.332 1 93.62 467 HIS A O 1
ATOM 3683 N N . HIS A 1 468 ? -19.5 24.391 -4.555 1 93 468 HIS A N 1
ATOM 3684 C CA . HIS A 1 468 ? -18.547 24.531 -3.459 1 93 468 HIS A CA 1
ATOM 3685 C C . HIS A 1 468 ? -17.422 23.5 -3.562 1 93 468 HIS A C 1
ATOM 3687 O O . HIS A 1 468 ? -17.062 22.875 -2.566 1 93 468 HIS A O 1
ATOM 3693 N N . ALA A 1 469 ? -17 23.234 -4.75 1 94.69 469 ALA A N 1
ATOM 3694 C CA . ALA A 1 469 ? -15.812 22.422 -4.996 1 94.69 469 ALA A CA 1
ATOM 3695 C C . ALA A 1 469 ? -14.562 23.297 -5.066 1 94.69 469 ALA A C 1
ATOM 3697 O O . ALA A 1 469 ? -14.078 23.609 -6.156 1 94.69 469 ALA A O 1
ATOM 3698 N N . ALA A 1 470 ? -14.039 23.562 -3.963 1 91.88 470 ALA A N 1
ATOM 3699 C CA . ALA A 1 470 ? -13.016 24.609 -3.83 1 91.88 470 ALA A CA 1
ATOM 3700 C C . ALA A 1 470 ? -11.742 24.203 -4.566 1 91.88 470 ALA A C 1
ATOM 3702 O O . ALA A 1 470 ? -11.125 25.031 -5.238 1 91.88 470 ALA A O 1
ATOM 3703 N N . GLY A 1 471 ? -11.336 22.953 -4.434 1 93 471 GLY A N 1
ATOM 3704 C CA . GLY A 1 471 ? -10.133 22.516 -5.117 1 93 471 GLY A CA 1
ATOM 3705 C C . GLY A 1 471 ? -10.234 22.594 -6.629 1 93 471 GLY A C 1
ATOM 3706 O O . GLY A 1 471 ? -9.32 23.094 -7.293 1 93 471 GLY A O 1
ATOM 3707 N N . LEU A 1 472 ? -11.289 22.156 -7.078 1 95.62 472 LEU A N 1
ATOM 3708 C CA . LEU A 1 472 ? -11.523 22.188 -8.516 1 95.62 472 LEU A CA 1
ATOM 3709 C C . LEU A 1 472 ? -11.641 23.625 -9.016 1 95.62 472 LEU A C 1
ATOM 3711 O O . LEU A 1 472 ? -11.148 23.953 -10.102 1 95.62 472 LEU A O 1
ATOM 3715 N N . LYS A 1 473 ? -12.289 24.469 -8.281 1 95.12 473 LYS A N 1
ATOM 3716 C CA . LYS A 1 473 ? -12.422 25.875 -8.625 1 95.12 473 LYS A CA 1
ATOM 3717 C C . LYS A 1 473 ? -11.055 26.547 -8.781 1 95.12 473 LYS A C 1
ATOM 3719 O O . LYS A 1 473 ? -10.797 27.219 -9.773 1 95.12 473 LYS A O 1
ATOM 3724 N N . ASP A 1 474 ? -10.258 26.281 -7.852 1 92.5 474 ASP A N 1
ATOM 3725 C CA . ASP A 1 474 ? -8.914 26.859 -7.867 1 92.5 474 ASP A CA 1
ATOM 3726 C C . ASP A 1 474 ? -8.141 26.406 -9.102 1 92.5 474 ASP A C 1
ATOM 3728 O O . ASP A 1 474 ? -7.469 27.219 -9.75 1 92.5 474 ASP A O 1
ATOM 3732 N N . ILE A 1 475 ? -8.227 25.188 -9.391 1 93.75 475 ILE A N 1
ATOM 3733 C CA . ILE A 1 475 ? -7.488 24.609 -10.508 1 93.75 475 ILE A CA 1
ATOM 3734 C C . ILE A 1 475 ? -8.031 25.172 -11.82 1 93.75 475 ILE A C 1
ATOM 3736 O O . ILE A 1 475 ? -7.258 25.531 -12.719 1 93.75 475 ILE A O 1
ATOM 3740 N N . ALA A 1 476 ? -9.305 25.281 -11.891 1 95 476 ALA A N 1
ATOM 3741 C CA . ALA A 1 476 ? -9.922 25.844 -13.094 1 95 476 ALA A CA 1
ATOM 3742 C C . ALA A 1 476 ? -9.523 27.297 -13.281 1 95 476 ALA A C 1
ATOM 3744 O O . ALA A 1 476 ? -9.211 27.719 -14.398 1 95 476 ALA A O 1
ATOM 3745 N N . LEU A 1 477 ? -9.516 28.062 -12.227 1 93.19 477 LEU A N 1
ATOM 3746 C CA . LEU A 1 477 ? -9.117 29.469 -12.273 1 93.19 477 LEU A CA 1
ATOM 3747 C C . LEU A 1 477 ? -7.672 29.609 -12.742 1 93.19 477 LEU A C 1
ATOM 3749 O O . LEU A 1 477 ? -7.359 30.469 -13.562 1 93.19 477 LEU A O 1
ATOM 3753 N N . GLU A 1 478 ? -6.867 28.797 -12.211 1 90.5 478 GLU A N 1
ATOM 3754 C CA . GLU A 1 478 ? -5.461 28.828 -12.602 1 90.5 478 GLU A CA 1
ATOM 3755 C C . GLU A 1 478 ? -5.301 28.516 -14.094 1 90.5 478 GLU A C 1
ATOM 3757 O O . GLU A 1 478 ? -4.496 29.141 -14.781 1 90.5 478 GLU A O 1
ATOM 3762 N N . TYR A 1 479 ? -6.043 27.531 -14.531 1 93.19 479 TYR A N 1
ATOM 3763 C CA . TYR A 1 479 ? -5.996 27.156 -15.945 1 93.19 479 TYR A CA 1
ATOM 3764 C C . TYR A 1 479 ? -6.441 28.328 -16.828 1 93.19 479 TYR A C 1
ATOM 3766 O O . TYR A 1 479 ? -5.828 28.594 -17.859 1 93.19 479 TYR A O 1
ATOM 3774 N N . ILE A 1 480 ? -7.41 29 -16.422 1 93.94 480 ILE A N 1
ATOM 3775 C CA . ILE A 1 480 ? -7.945 30.125 -17.172 1 93.94 480 ILE A CA 1
ATOM 3776 C C . ILE A 1 480 ? -6.918 31.25 -17.203 1 93.94 480 ILE A C 1
ATOM 3778 O O . ILE A 1 480 ? -6.656 31.844 -18.25 1 93.94 480 ILE A O 1
ATOM 3782 N N . MET A 1 481 ? -6.312 31.531 -16.078 1 90.62 481 MET A N 1
ATOM 3783 C CA . MET A 1 481 ? -5.328 32.594 -15.977 1 90.62 481 MET A CA 1
ATOM 3784 C C . MET A 1 481 ? -4.121 32.312 -16.859 1 90.62 481 MET A C 1
ATOM 3786 O O . MET A 1 481 ? -3.578 33.219 -17.5 1 90.62 481 MET A O 1
ATOM 3790 N N . ARG A 1 482 ? -3.756 31.094 -16.984 1 89.75 482 ARG A N 1
ATOM 3791 C CA . ARG A 1 482 ? -2.605 30.703 -17.781 1 89.75 482 ARG A CA 1
ATOM 3792 C C . ARG A 1 482 ? -2.926 30.781 -19.266 1 89.75 482 ARG A C 1
ATOM 3794 O O . ARG A 1 482 ? -2.023 30.922 -20.094 1 89.75 482 ARG A O 1
ATOM 3801 N N . ASN A 1 483 ? -4.242 30.703 -19.562 1 92.88 483 ASN A N 1
ATOM 3802 C CA . ASN A 1 483 ? -4.648 30.672 -20.969 1 92.88 483 ASN A CA 1
ATOM 3803 C C . ASN A 1 483 ? -5.617 31.812 -21.297 1 92.88 483 ASN A C 1
ATOM 3805 O O . ASN A 1 483 ? -6.531 31.641 -22.094 1 92.88 483 ASN A O 1
ATOM 3809 N N . LEU A 1 484 ? -5.383 32.844 -20.609 1 91.06 484 LEU A N 1
ATOM 3810 C CA . LEU A 1 484 ? -6.336 33.938 -20.703 1 91.06 484 LEU A CA 1
ATOM 3811 C C . LEU A 1 484 ? -6.398 34.5 -22.125 1 91.06 484 LEU A C 1
ATOM 3813 O O . LEU A 1 484 ? -7.434 35.031 -22.547 1 91.06 484 LEU A O 1
ATOM 3817 N N . ASN A 1 485 ? -5.332 34.312 -22.906 1 92.06 485 ASN A N 1
ATOM 3818 C CA . ASN A 1 485 ? -5.281 34.875 -24.266 1 92.06 485 ASN A CA 1
ATOM 3819 C C . ASN A 1 485 ? -5.91 33.938 -25.281 1 92.06 485 ASN A C 1
ATOM 3821 O O . ASN A 1 485 ? -6.07 34.281 -26.453 1 92.06 485 ASN A O 1
ATOM 3825 N N . ASP A 1 486 ? -6.293 32.844 -24.891 1 94.5 486 ASP A N 1
ATOM 3826 C CA . ASP A 1 486 ? -6.953 31.891 -25.781 1 94.5 486 ASP A CA 1
ATOM 3827 C C . ASP A 1 486 ? -8.336 32.406 -26.188 1 94.5 486 ASP A C 1
ATOM 3829 O O . ASP A 1 486 ? -9.141 32.781 -25.344 1 94.5 486 ASP A O 1
ATOM 3833 N N . PRO A 1 487 ? -8.633 32.375 -27.422 1 94.12 487 PRO A N 1
ATOM 3834 C CA . PRO A 1 487 ? -9.898 32.938 -27.906 1 94.12 487 PRO A CA 1
ATOM 3835 C C . PRO A 1 487 ? -11.117 32.188 -27.344 1 94.12 487 PRO A C 1
ATOM 3837 O O . PRO A 1 487 ? -12.148 32.812 -27.094 1 94.12 487 PRO A O 1
ATOM 3840 N N . VAL A 1 488 ? -10.992 30.938 -27.203 1 94.25 488 VAL A N 1
ATOM 3841 C CA . VAL A 1 488 ? -12.109 30.141 -26.688 1 94.25 488 VAL A CA 1
ATOM 3842 C C . VAL A 1 488 ? -12.406 30.562 -25.234 1 94.25 488 VAL A C 1
ATOM 3844 O O . VAL A 1 488 ? -13.57 30.719 -24.859 1 94.25 488 VAL A O 1
ATOM 3847 N N . ILE A 1 489 ? -11.398 30.734 -24.453 1 93.88 489 ILE A N 1
ATOM 3848 C CA . ILE A 1 489 ? -11.539 31.141 -23.062 1 93.88 489 ILE A CA 1
ATOM 3849 C C . ILE A 1 489 ? -12.102 32.562 -22.984 1 93.88 489 ILE A C 1
ATOM 3851 O O . ILE A 1 489 ? -13.047 32.812 -22.219 1 93.88 489 ILE A O 1
ATOM 3855 N N . MET A 1 490 ? -11.602 33.406 -23.812 1 92.06 490 MET A N 1
ATOM 3856 C CA . MET A 1 490 ? -12.055 34.781 -23.828 1 92.06 490 MET A CA 1
ATOM 3857 C C . MET A 1 490 ? -13.531 34.875 -24.172 1 92.06 490 MET A C 1
ATOM 3859 O O . MET A 1 490 ? -14.281 35.625 -23.562 1 92.06 490 MET A O 1
ATOM 3863 N N . ALA A 1 491 ? -13.883 34.125 -25.141 1 92.06 491 ALA A N 1
ATOM 3864 C CA . ALA A 1 491 ? -15.289 34.125 -25.547 1 92.06 491 ALA A CA 1
ATOM 3865 C C . ALA A 1 491 ? -16.172 33.531 -24.422 1 92.06 491 ALA A C 1
ATOM 3867 O O . ALA A 1 491 ? -17.297 34 -24.219 1 92.06 491 ALA A O 1
ATOM 3868 N N . GLY A 1 492 ? -15.609 32.594 -23.719 1 90.94 492 GLY A N 1
ATOM 3869 C CA . GLY A 1 492 ? -16.359 31.906 -22.688 1 90.94 492 GLY A CA 1
ATOM 3870 C C . GLY A 1 492 ? -16.547 32.75 -21.438 1 90.94 492 GLY A C 1
ATOM 3871 O O . GLY A 1 492 ? -17.469 32.5 -20.656 1 90.94 492 GLY A O 1
ATOM 3872 N N . LEU A 1 493 ? -15.703 33.75 -21.203 1 90.69 493 LEU A N 1
ATOM 3873 C CA . LEU A 1 493 ? -15.805 34.594 -20.031 1 90.69 493 LEU A CA 1
ATOM 3874 C C . LEU A 1 493 ? -17.141 35.344 -20.016 1 90.69 493 LEU A C 1
ATOM 3876 O O . LEU A 1 493 ? -17.641 35.688 -18.953 1 90.69 493 LEU A O 1
ATOM 3880 N N . ALA A 1 494 ? -17.688 35.5 -21.172 1 88.12 494 ALA A N 1
ATOM 3881 C CA . ALA A 1 494 ? -18.984 36.156 -21.281 1 88.12 494 ALA A CA 1
ATOM 3882 C C . ALA A 1 494 ? -20.078 35.312 -20.625 1 88.12 494 ALA A C 1
ATOM 3884 O O . ALA A 1 494 ? -21.078 35.875 -20.141 1 88.12 494 ALA A O 1
ATOM 3885 N N . ASP A 1 495 ? -19.891 34.062 -20.594 1 86.31 495 ASP A N 1
ATOM 3886 C CA . ASP A 1 495 ? -20.875 33.156 -20 1 86.31 495 ASP A CA 1
ATOM 3887 C C . ASP A 1 495 ? -20.906 33.281 -18.484 1 86.31 495 ASP A C 1
ATOM 3889 O O . ASP A 1 495 ? -21.859 32.844 -17.844 1 86.31 495 ASP A O 1
ATOM 3893 N N . LEU A 1 496 ? -19.844 33.906 -17.906 1 87.75 496 LEU A N 1
ATOM 3894 C CA . LEU A 1 496 ? -19.766 34.062 -16.453 1 87.75 496 LEU A CA 1
ATOM 3895 C C . LEU A 1 496 ? -20.453 35.344 -15.984 1 87.75 496 LEU A C 1
ATOM 3897 O O . LEU A 1 496 ? -20.359 35.688 -14.812 1 87.75 496 LEU A O 1
ATOM 3901 N N . LYS A 1 497 ? -21.156 35.969 -16.812 1 83.75 497 LYS A N 1
ATOM 3902 C CA . LYS A 1 497 ? -21.859 37.219 -16.484 1 83.75 497 LYS A CA 1
ATOM 3903 C C . LYS A 1 497 ? -22.859 37 -15.352 1 83.75 497 LYS A C 1
ATOM 3905 O O . LYS A 1 497 ? -23.078 37.906 -14.531 1 83.75 497 LYS A O 1
ATOM 3910 N N . SER A 1 498 ? -23.344 35.781 -15.312 1 83.44 498 SER A N 1
ATOM 3911 C CA . SER A 1 498 ? -24.328 35.438 -14.281 1 83.44 498 SER A CA 1
ATOM 3912 C C . SER A 1 498 ? -23.641 35.188 -12.945 1 83.44 498 SER A C 1
ATOM 3914 O O . SER A 1 498 ? -24.312 35.062 -11.922 1 83.44 498 SER A O 1
ATOM 3916 N N . GLU A 1 499 ? -22.359 35.156 -12.938 1 86.5 499 GLU A N 1
ATOM 3917 C CA . GLU A 1 499 ? -21.578 34.969 -11.727 1 86.5 499 GLU A CA 1
ATOM 3918 C C . GLU A 1 499 ? -20.516 36.094 -11.578 1 86.5 499 GLU A C 1
ATOM 3920 O O . GLU A 1 499 ? -19.328 35.812 -11.672 1 86.5 499 GLU A O 1
ATOM 3925 N N . PRO A 1 500 ? -20.922 37.219 -11.188 1 84.38 500 PRO A N 1
ATOM 3926 C CA . PRO A 1 500 ? -20.016 38.344 -11.188 1 84.38 500 PRO A CA 1
ATOM 3927 C C . PRO A 1 500 ? -18.844 38.188 -10.242 1 84.38 500 PRO A C 1
ATOM 3929 O O . PRO A 1 500 ? -17.75 38.688 -10.508 1 84.38 500 PRO A O 1
ATOM 3932 N N . ASP A 1 501 ? -19.078 37.438 -9.258 1 85.56 501 ASP A N 1
ATOM 3933 C CA . ASP A 1 501 ? -18 37.219 -8.297 1 85.56 501 ASP A CA 1
ATOM 3934 C C . ASP A 1 501 ? -16.844 36.469 -8.945 1 85.56 501 ASP A C 1
ATOM 3936 O O . ASP A 1 501 ? -15.672 36.75 -8.648 1 85.56 501 ASP A O 1
ATOM 3940 N N . LEU A 1 502 ? -17.172 35.594 -9.812 1 87.44 502 LEU A N 1
ATOM 3941 C CA . LEU A 1 502 ? -16.141 34.812 -10.5 1 87.44 502 LEU A CA 1
ATOM 3942 C C . LEU A 1 502 ? -15.367 35.688 -11.484 1 87.44 502 LEU A C 1
ATOM 3944 O O . LEU A 1 502 ? -14.156 35.562 -11.617 1 87.44 502 LEU A O 1
ATOM 3948 N N . LEU A 1 503 ? -16.141 36.531 -12.141 1 85.94 503 LEU A N 1
ATOM 3949 C CA . LEU A 1 503 ? -15.5 37.438 -13.102 1 85.94 503 LEU A CA 1
ATOM 3950 C C . LEU A 1 503 ? -14.523 38.375 -12.398 1 85.94 503 LEU A C 1
ATOM 3952 O O . LEU A 1 503 ? -13.438 38.625 -12.914 1 85.94 503 LEU A O 1
ATOM 3956 N N . LEU A 1 504 ? -14.922 38.781 -11.273 1 84.44 504 LEU A N 1
ATOM 3957 C CA . LEU A 1 504 ? -14.062 39.656 -10.484 1 84.44 504 LEU A CA 1
ATOM 3958 C C . LEU A 1 504 ? -12.789 38.938 -10.055 1 84.44 504 LEU A C 1
ATOM 3960 O O . LEU A 1 504 ? -11.711 39.531 -10.039 1 84.44 504 LEU A O 1
ATOM 3964 N N . GLU A 1 505 ? -12.953 37.719 -9.773 1 85.69 505 GLU A N 1
ATOM 3965 C CA . GLU A 1 505 ? -11.812 36.938 -9.328 1 85.69 505 GLU A CA 1
ATOM 3966 C C . GLU A 1 505 ? -10.812 36.719 -10.469 1 85.69 505 GLU A C 1
ATOM 3968 O O . GLU A 1 505 ? -9.602 36.75 -10.242 1 85.69 505 GLU A O 1
ATOM 3973 N N . ILE A 1 506 ? -11.289 36.656 -11.609 1 83.62 506 ILE A N 1
ATOM 3974 C CA . ILE A 1 506 ? -10.438 36.469 -12.781 1 83.62 506 ILE A CA 1
ATOM 3975 C C . ILE A 1 506 ? -9.742 37.781 -13.133 1 83.62 506 ILE A C 1
ATOM 3977 O O . ILE A 1 506 ? -8.547 37.812 -13.438 1 83.62 506 ILE A O 1
ATOM 3981 N N . MET B 1 1 ? -3.096 42.625 8.492 1 79.5 1 MET B N 1
ATOM 3982 C CA . MET B 1 1 ? -1.949 43 7.684 1 79.5 1 MET B CA 1
ATOM 3983 C C . MET B 1 1 ? -0.861 41.938 7.723 1 79.5 1 MET B C 1
ATOM 3985 O O . MET B 1 1 ? -0.662 41.281 8.75 1 79.5 1 MET B O 1
ATOM 3989 N N . VAL B 1 2 ? -0.16 41.781 6.613 1 92.44 2 VAL B N 1
ATOM 3990 C CA . VAL B 1 2 ? 0.935 40.844 6.48 1 92.44 2 VAL B CA 1
ATOM 3991 C C . VAL B 1 2 ? 2.068 41.219 7.43 1 92.44 2 VAL B C 1
ATOM 3993 O O . VAL B 1 2 ? 2.398 42.406 7.574 1 92.44 2 VAL B O 1
ATOM 3996 N N . PRO B 1 3 ? 2.584 40.312 8.164 1 96.56 3 PRO B N 1
ATOM 3997 C CA . PRO B 1 3 ? 3.709 40.625 9.047 1 96.56 3 PRO B CA 1
ATOM 3998 C C . PRO B 1 3 ? 4.859 41.312 8.312 1 96.56 3 PRO B C 1
ATOM 4000 O O . PRO B 1 3 ? 5.051 41.094 7.117 1 96.56 3 PRO B O 1
ATOM 4003 N N . PRO B 1 4 ? 5.621 42.156 9.008 1 96.69 4 PRO B N 1
ATOM 4004 C CA . PRO B 1 4 ? 6.812 42.75 8.391 1 96.69 4 PRO B CA 1
ATOM 4005 C C . PRO B 1 4 ? 7.84 41.688 7.973 1 96.69 4 PRO B C 1
ATOM 4007 O O . PRO B 1 4 ? 7.77 40.531 8.422 1 96.69 4 PRO B O 1
ATOM 4010 N N . PRO B 1 5 ? 8.797 42.156 7.102 1 97.31 5 PRO B N 1
ATOM 4011 C CA . PRO B 1 5 ? 9.82 41.188 6.648 1 97.31 5 PRO B CA 1
ATOM 4012 C C . PRO B 1 5 ? 10.562 40.531 7.805 1 97.31 5 PRO B C 1
ATOM 4014 O O . PRO B 1 5 ? 10.844 41.188 8.82 1 97.31 5 PRO B O 1
ATOM 4017 N N . ARG B 1 6 ? 10.883 39.25 7.621 1 97.62 6 ARG B N 1
ATOM 4018 C CA . ARG B 1 6 ? 11.594 38.562 8.672 1 97.62 6 ARG B CA 1
ATOM 4019 C C . ARG B 1 6 ? 12.211 37.25 8.148 1 97.62 6 ARG B C 1
ATOM 4021 O O . ARG B 1 6 ? 11.719 36.688 7.176 1 97.62 6 ARG B O 1
ATOM 4028 N N . SER B 1 7 ? 13.242 36.844 8.719 1 97.31 7 SER B N 1
ATOM 4029 C CA . SER B 1 7 ? 13.883 35.562 8.523 1 97.31 7 SER B CA 1
ATOM 4030 C C . SER B 1 7 ? 14.117 34.844 9.859 1 97.31 7 SER B C 1
ATOM 4032 O O . SER B 1 7 ? 14.234 35.5 10.898 1 97.31 7 SER B O 1
ATOM 4034 N N . GLY B 1 8 ? 14.047 33.531 9.82 1 96.75 8 GLY B N 1
ATOM 4035 C CA . GLY B 1 8 ? 14.359 32.75 11.008 1 96.75 8 GLY B CA 1
ATOM 4036 C C . GLY B 1 8 ? 13.258 32.781 12.055 1 96.75 8 GLY B C 1
ATOM 4037 O O . GLY B 1 8 ? 13.523 32.594 13.242 1 96.75 8 GLY B O 1
ATOM 4038 N N . ALA B 1 9 ? 12.062 33.094 11.664 1 96.56 9 ALA B N 1
ATOM 4039 C CA . ALA B 1 9 ? 10.938 33.094 12.594 1 96.56 9 ALA B CA 1
ATOM 4040 C C . ALA B 1 9 ? 10.516 31.672 12.945 1 96.56 9 ALA B C 1
ATOM 4042 O O . ALA B 1 9 ? 10.656 30.75 12.133 1 96.56 9 ALA B O 1
ATOM 4043 N N . ALA B 1 10 ? 9.992 31.5 14.141 1 95.25 10 ALA B N 1
ATOM 4044 C CA . ALA B 1 10 ? 9.383 30.234 14.531 1 95.25 10 ALA B CA 1
ATOM 4045 C C . ALA B 1 10 ? 7.945 30.141 14.023 1 95.25 10 ALA B C 1
ATOM 4047 O O . ALA B 1 10 ? 7.242 31.141 13.93 1 95.25 10 ALA B O 1
ATOM 4048 N N . SER B 1 11 ? 7.539 28.938 13.703 1 95.06 11 SER B N 1
ATOM 4049 C CA . SER B 1 11 ? 6.18 28.812 13.18 1 95.06 11 SER B CA 1
ATOM 4050 C C . SER B 1 11 ? 5.59 27.453 13.492 1 95.06 11 SER B C 1
ATOM 4052 O O . SER B 1 11 ? 6.328 26.484 13.695 1 95.06 11 SER B O 1
ATOM 4054 N N . VAL B 1 12 ? 4.234 27.375 13.57 1 93.94 12 VAL B N 1
ATOM 4055 C CA . VAL B 1 12 ? 3.51 26.125 13.789 1 93.94 12 VAL B CA 1
ATOM 4056 C C . VAL B 1 12 ? 2.068 26.281 13.305 1 93.94 12 VAL B C 1
ATOM 4058 O O . VAL B 1 12 ? 1.512 27.375 13.328 1 93.94 12 VAL B O 1
ATOM 4061 N N . VAL B 1 13 ? 1.535 25.234 12.82 1 93.5 13 VAL B N 1
ATOM 4062 C CA . VAL B 1 13 ? 0.127 25.219 12.438 1 93.5 13 VAL B CA 1
ATOM 4063 C C . VAL B 1 13 ? -0.698 24.531 13.523 1 93.5 13 VAL B C 1
ATOM 4065 O O . VAL B 1 13 ? -0.387 23.406 13.938 1 93.5 13 VAL B O 1
ATOM 4068 N N . VAL B 1 14 ? -1.695 25.266 13.984 1 91.75 14 VAL B N 1
ATOM 4069 C CA . VAL B 1 14 ? -2.588 24.719 15 1 91.75 14 VAL B CA 1
ATOM 4070 C C . VAL B 1 14 ? -4.035 25.078 14.672 1 91.75 14 VAL B C 1
ATOM 4072 O O . VAL B 1 14 ? -4.371 26.25 14.523 1 91.75 14 VAL B O 1
ATOM 4075 N N . LYS B 1 15 ? -4.883 24.062 14.609 1 89.06 15 LYS B N 1
ATOM 4076 C CA . LYS B 1 15 ? -6.324 24.234 14.453 1 89.06 15 LYS B CA 1
ATOM 4077 C C . LYS B 1 15 ? -6.652 25.219 13.344 1 89.06 15 LYS B C 1
ATOM 4079 O O . LYS B 1 15 ? -7.391 26.188 13.562 1 89.06 15 LYS B O 1
ATOM 4084 N N . GLY B 1 16 ? -6.059 25.094 12.258 1 92.69 16 GLY B N 1
ATOM 4085 C CA . GLY B 1 16 ? -6.402 25.859 11.062 1 92.69 16 GLY B CA 1
ATOM 4086 C C . GLY B 1 16 ? -5.723 27.219 11.008 1 92.69 16 GLY B C 1
ATOM 4087 O O . GLY B 1 16 ? -6.105 28.078 10.211 1 92.69 16 GLY B O 1
ATOM 4088 N N . ARG B 1 17 ? -4.73 27.391 11.875 1 94.88 17 ARG B N 1
ATOM 4089 C CA . ARG B 1 17 ? -4.008 28.672 11.875 1 94.88 17 ARG B CA 1
ATOM 4090 C C . ARG B 1 17 ? -2.502 28.438 11.859 1 94.88 17 ARG B C 1
ATOM 4092 O O . ARG B 1 17 ? -2 27.516 12.516 1 94.88 17 ARG B O 1
ATOM 4099 N N . LEU B 1 18 ? -1.881 29.312 11.133 1 96.06 18 LEU B N 1
ATOM 4100 C CA . LEU B 1 18 ? -0.424 29.391 11.156 1 96.06 18 LEU B CA 1
ATOM 4101 C C . LEU B 1 18 ? 0.046 30.469 12.117 1 96.06 18 LEU B C 1
ATOM 4103 O O . LEU B 1 18 ? -0.273 31.656 11.938 1 96.06 18 LEU B O 1
ATOM 4107 N N . TYR B 1 19 ? 0.784 30.078 13.156 1 95.62 19 TYR B N 1
ATOM 4108 C CA . TYR B 1 19 ? 1.376 31.016 14.102 1 95.62 19 TYR B CA 1
ATOM 4109 C C . TYR B 1 19 ? 2.836 31.297 13.75 1 95.62 19 TYR B C 1
ATOM 4111 O O . TYR B 1 19 ? 3.58 30.375 13.406 1 95.62 19 TYR B O 1
ATOM 4119 N N . VAL B 1 20 ? 3.207 32.562 13.781 1 96.62 20 VAL B N 1
ATOM 4120 C CA . VAL B 1 20 ? 4.57 32.969 13.477 1 96.62 20 VAL B CA 1
ATOM 4121 C C . VAL B 1 20 ? 5.074 33.938 14.562 1 96.62 20 VAL B C 1
ATOM 4123 O O . VAL B 1 20 ? 4.426 34.938 14.867 1 96.62 20 VAL B O 1
ATOM 4126 N N . PHE B 1 21 ? 6.25 33.625 15.117 1 96.56 21 PHE B N 1
ATOM 4127 C CA . PHE B 1 21 ? 6.801 34.438 16.188 1 96.56 21 PHE B CA 1
ATOM 4128 C C . PHE B 1 21 ? 8.227 34.844 15.883 1 96.56 21 PHE B C 1
ATOM 4130 O O . PHE B 1 21 ? 9.062 34.031 15.516 1 96.56 21 PHE B O 1
ATOM 4137 N N . GLY B 1 22 ? 8.5 36.156 16.062 1 96.62 22 GLY B N 1
ATOM 4138 C CA . GLY B 1 22 ? 9.859 36.656 16.062 1 96.62 22 GLY B CA 1
ATOM 4139 C C . GLY B 1 22 ? 10.531 36.594 14.711 1 96.62 22 GLY B C 1
ATOM 4140 O O . GLY B 1 22 ? 9.906 36.906 13.688 1 96.62 22 GLY B O 1
ATOM 4141 N N . GLY B 1 23 ? 11.867 36.344 14.75 1 97 23 GLY B N 1
ATOM 4142 C CA . GLY B 1 23 ? 12.695 36.344 13.555 1 97 23 GLY B CA 1
ATOM 4143 C C . GLY B 1 23 ? 13.633 37.562 13.5 1 97 23 GLY B C 1
ATOM 4144 O O . GLY B 1 23 ? 13.805 38.25 14.5 1 97 23 GLY B O 1
ATOM 4145 N N . TYR B 1 24 ? 14.305 37.594 12.414 1 97.5 24 TYR B N 1
ATOM 4146 C CA . TYR B 1 24 ? 15.219 38.719 12.141 1 97.5 24 TYR B CA 1
ATOM 4147 C C . TYR B 1 24 ? 14.68 39.594 11.031 1 97.5 24 TYR B C 1
ATOM 4149 O O . TYR B 1 24 ? 14.414 39.125 9.922 1 97.5 24 TYR B O 1
ATOM 4157 N N . GLY B 1 25 ? 14.594 40.875 11.336 1 96.25 25 GLY B N 1
ATOM 4158 C CA . GLY B 1 25 ? 13.977 41.812 10.414 1 96.25 25 GLY B CA 1
ATOM 4159 C C . GLY B 1 25 ? 14.984 42.531 9.539 1 96.25 25 GLY B C 1
ATOM 4160 O O . GLY B 1 25 ? 14.641 43.5 8.852 1 96.25 25 GLY B O 1
ATOM 4161 N N . GLY B 1 26 ? 16.203 42.062 9.562 1 93.19 26 GLY B N 1
ATOM 4162 C CA . GLY B 1 26 ? 17.234 42.812 8.867 1 93.19 26 GLY B CA 1
ATOM 4163 C C . GLY B 1 26 ? 17.672 44.062 9.609 1 93.19 26 GLY B C 1
ATOM 4164 O O . GLY B 1 26 ? 18.188 44 10.727 1 93.19 26 GLY B O 1
ATOM 4165 N N . GLY B 1 27 ? 17.312 45.188 9.008 1 90.19 27 GLY B N 1
ATOM 4166 C CA . GLY B 1 27 ? 17.672 46.469 9.594 1 90.19 27 GLY B CA 1
ATOM 4167 C C . GLY B 1 27 ? 17.016 46.719 10.938 1 90.19 27 GLY B C 1
ATOM 4168 O O . GLY B 1 27 ? 17.562 47.406 11.789 1 90.19 27 GLY B O 1
ATOM 4169 N N . THR B 1 28 ? 15.898 46.156 11.234 1 90.56 28 THR B N 1
ATOM 4170 C CA . THR B 1 28 ? 15.141 46.406 12.453 1 90.56 28 THR B CA 1
ATOM 4171 C C . THR B 1 28 ? 15.602 45.469 13.57 1 90.56 28 THR B C 1
ATOM 4173 O O . THR B 1 28 ? 15.133 45.562 14.703 1 90.56 28 THR B O 1
ATOM 4176 N N . GLY B 1 29 ? 16.531 44.594 13.203 1 93.75 29 GLY B N 1
ATOM 4177 C CA . GLY B 1 29 ? 17.062 43.688 14.203 1 93.75 29 GLY B CA 1
ATOM 4178 C C . GLY B 1 29 ? 16.141 42.5 14.469 1 93.75 29 GLY B C 1
ATOM 4179 O O . GLY B 1 29 ? 15.383 42.094 13.594 1 93.75 29 GLY B O 1
ATOM 4180 N N . ARG B 1 30 ? 16.344 41.844 15.625 1 96 30 ARG B N 1
ATOM 4181 C CA . ARG B 1 30 ? 15.516 40.719 16 1 96 30 ARG B CA 1
ATOM 4182 C C . ARG B 1 30 ? 14.133 41.188 16.469 1 96 30 ARG B C 1
ATOM 4184 O O . ARG B 1 30 ? 14 42.25 17.062 1 96 30 ARG B O 1
ATOM 4191 N N . LEU B 1 31 ? 13.188 40.375 16.25 1 96.69 31 LEU B N 1
ATOM 4192 C CA . LEU B 1 31 ? 11.797 40.75 16.469 1 96.69 31 LEU B CA 1
ATOM 4193 C C . LEU B 1 31 ? 11.18 39.906 17.578 1 96.69 31 LEU B C 1
ATOM 4195 O O . LEU B 1 31 ? 11.68 38.844 17.891 1 96.69 31 LEU B O 1
ATOM 4199 N N . ASP B 1 32 ? 10.062 40.406 18.219 1 95.5 32 ASP B N 1
ATOM 4200 C CA . ASP B 1 32 ? 9.352 39.688 19.25 1 95.5 32 ASP B CA 1
ATOM 4201 C C . ASP B 1 32 ? 7.844 39.719 19.016 1 95.5 32 ASP B C 1
ATOM 4203 O O . ASP B 1 32 ? 7.062 39.469 19.938 1 95.5 32 ASP B O 1
ATOM 4207 N N . ASP B 1 33 ? 7.438 40.156 17.844 1 95.5 33 ASP B N 1
ATOM 4208 C CA . ASP B 1 33 ? 6.012 40.219 17.531 1 95.5 33 ASP B CA 1
ATOM 4209 C C . ASP B 1 33 ? 5.473 38.812 17.219 1 95.5 33 ASP B C 1
ATOM 4211 O O . ASP B 1 33 ? 6.246 37.875 17.016 1 95.5 33 ASP B O 1
ATOM 4215 N N . PHE B 1 34 ? 4.172 38.656 17.328 1 96.25 34 PHE B N 1
ATOM 4216 C CA . PHE B 1 34 ? 3.461 37.375 17.234 1 96.25 34 PHE B CA 1
ATOM 4217 C C . PHE B 1 34 ? 2.25 37.5 16.328 1 96.25 34 PHE B C 1
ATOM 4219 O O . PHE B 1 34 ? 1.317 38.25 16.609 1 96.25 34 PHE B O 1
ATOM 4226 N N . PHE B 1 35 ? 2.293 36.75 15.234 1 97.31 35 PHE B N 1
ATOM 4227 C CA . PHE B 1 35 ? 1.244 36.844 14.227 1 97.31 35 PHE B CA 1
ATOM 4228 C C . PHE B 1 35 ? 0.571 35.5 14.016 1 97.31 35 PHE B C 1
ATOM 4230 O O . PHE B 1 35 ? 1.119 34.469 14.391 1 97.31 35 PHE B O 1
ATOM 4237 N N . GLN B 1 36 ? -0.599 35.562 13.484 1 96.62 36 GLN B N 1
ATOM 4238 C CA . GLN B 1 36 ? -1.303 34.344 13.055 1 96.62 36 GLN B CA 1
ATOM 4239 C C . GLN B 1 36 ? -1.944 34.531 11.688 1 96.62 36 GLN B C 1
ATOM 4241 O O . GLN B 1 36 ? -2.361 35.656 11.336 1 96.62 36 GLN B O 1
ATOM 4246 N N . TYR B 1 37 ? -2.043 33.5 10.93 1 97.62 37 TYR B N 1
ATOM 4247 C CA . TYR B 1 37 ? -2.75 33.469 9.656 1 97.62 37 TYR B CA 1
ATOM 4248 C C . TYR B 1 37 ? -3.881 32.438 9.703 1 97.62 37 TYR B C 1
ATOM 4250 O O . TYR B 1 37 ? -3.656 31.266 10.016 1 97.62 37 TYR B O 1
ATOM 4258 N N . SER B 1 38 ? -5.094 32.906 9.406 1 96.88 38 SER B N 1
ATOM 4259 C CA . SER B 1 38 ? -6.234 31.984 9.305 1 96.88 38 SER B CA 1
ATOM 4260 C C . SER B 1 38 ? -6.363 31.422 7.902 1 96.88 38 SER B C 1
ATOM 4262 O O . SER B 1 38 ? -6.633 32.156 6.945 1 96.88 38 SER B O 1
ATOM 4264 N N . PHE B 1 39 ? -6.297 30.125 7.801 1 94.75 39 PHE B N 1
ATOM 4265 C CA . PHE B 1 39 ? -6.41 29.5 6.488 1 94.75 39 PHE B CA 1
ATOM 4266 C C . PHE B 1 39 ? -7.84 29.609 5.965 1 94.75 39 PHE B C 1
ATOM 4268 O O . PHE B 1 39 ? -8.062 29.609 4.75 1 94.75 39 PHE B O 1
ATOM 4275 N N . GLU B 1 40 ? -8.734 29.703 6.812 1 91.56 40 GLU B N 1
ATOM 4276 C CA . GLU B 1 40 ? -10.141 29.828 6.441 1 91.56 40 GLU B CA 1
ATOM 4277 C C . GLU B 1 40 ? -10.438 31.203 5.832 1 91.56 40 GLU B C 1
ATOM 4279 O O . GLU B 1 40 ? -11.039 31.297 4.762 1 91.56 40 GLU B O 1
ATOM 4284 N N . THR B 1 41 ? -9.938 32.25 6.457 1 92.69 41 THR B N 1
ATOM 4285 C CA . THR B 1 41 ? -10.281 33.594 6.031 1 92.69 41 THR B CA 1
ATOM 4286 C C . THR B 1 41 ? -9.219 34.156 5.094 1 92.69 41 THR B C 1
ATOM 4288 O O . THR B 1 41 ? -9.453 35.125 4.387 1 92.69 41 THR B O 1
ATOM 4291 N N . GLY B 1 42 ? -8.094 33.625 5.141 1 93.81 42 GLY B N 1
ATOM 4292 C CA . GLY B 1 42 ? -6.996 34.125 4.32 1 93.81 42 GLY B CA 1
ATOM 4293 C C . GLY B 1 42 ? -6.414 35.438 4.828 1 93.81 42 GLY B C 1
ATOM 4294 O O . GLY B 1 42 ? -5.957 36.281 4.039 1 93.81 42 GLY B O 1
ATOM 4295 N N . GLN B 1 43 ? -6.477 35.594 6.133 1 96.06 43 GLN B N 1
ATOM 4296 C CA . GLN B 1 43 ? -6.055 36.875 6.68 1 96.06 43 GLN B CA 1
ATOM 4297 C C . GLN B 1 43 ? -4.996 36.688 7.766 1 96.06 43 GLN B C 1
ATOM 4299 O O . GLN B 1 43 ? -5.07 35.75 8.555 1 96.06 43 GLN B O 1
ATOM 4304 N N . TRP B 1 44 ? -4.066 37.688 7.754 1 97.38 44 TRP B N 1
ATOM 4305 C CA . TRP B 1 44 ? -3.088 37.781 8.828 1 97.38 44 TRP B CA 1
ATOM 4306 C C . TRP B 1 44 ? -3.596 38.719 9.93 1 97.38 44 TRP B C 1
ATOM 4308 O O . TRP B 1 44 ? -4.219 39.75 9.656 1 97.38 44 TRP B O 1
ATOM 4318 N N . ASP B 1 45 ? -3.258 38.312 11.141 1 96.81 45 ASP B N 1
ATOM 4319 C CA . ASP B 1 45 ? -3.527 39.188 12.297 1 96.81 45 ASP B CA 1
ATOM 4320 C C . ASP B 1 45 ? -2.42 39.062 13.336 1 96.81 45 ASP B C 1
ATOM 4322 O O . ASP B 1 45 ? -1.748 38.031 13.43 1 96.81 45 ASP B O 1
ATOM 4326 N N . GLU B 1 46 ? -2.229 40.156 14.008 1 96.62 46 GLU B N 1
ATOM 4327 C CA . GLU B 1 46 ? -1.381 40.031 15.188 1 96.62 46 GLU B CA 1
ATOM 4328 C C . GLU B 1 46 ? -2.1 39.312 16.312 1 96.62 46 GLU B C 1
ATOM 4330 O O . GLU B 1 46 ? -3.281 39.531 16.562 1 96.62 46 GLU B O 1
ATOM 4335 N N . VAL B 1 47 ? -1.424 38.406 16.953 1 95.62 47 VAL B N 1
ATOM 4336 C CA . VAL B 1 47 ? -2.035 37.625 18.031 1 95.62 47 VAL B CA 1
ATOM 4337 C C . VAL B 1 47 ? -2.24 38.531 19.25 1 95.62 47 VAL B C 1
ATOM 4339 O O . VAL B 1 47 ? -1.32 39.25 19.672 1 95.62 47 VAL B O 1
ATOM 4342 N N . LYS B 1 48 ? -3.42 38.5 19.75 1 94.25 48 LYS B N 1
ATOM 4343 C CA . LYS B 1 48 ? -3.682 39.25 20.969 1 94.25 48 LYS B CA 1
ATOM 4344 C C . LYS B 1 48 ? -3.055 38.562 22.188 1 94.25 48 LYS B C 1
ATOM 4346 O O . LYS B 1 48 ? -3.383 37.406 22.484 1 94.25 48 LYS B O 1
ATOM 4351 N N . VAL B 1 49 ? -2.146 39.188 22.797 1 95.88 49 VAL B N 1
ATOM 4352 C CA . VAL B 1 49 ? -1.485 38.656 23.984 1 95.88 49 VAL B CA 1
ATOM 4353 C C . VAL B 1 49 ? -1.944 39.406 25.219 1 95.88 49 VAL B C 1
ATOM 4355 O O . VAL B 1 49 ? -1.752 40.625 25.312 1 95.88 49 VAL B O 1
ATOM 4358 N N . LEU B 1 50 ? -2.496 38.688 26.188 1 96.38 50 LEU B N 1
ATOM 4359 C CA . LEU B 1 50 ? -3.094 39.312 27.359 1 96.38 50 LEU B CA 1
ATOM 4360 C C . LEU B 1 50 ? -2.129 39.312 28.547 1 96.38 50 LEU B C 1
ATOM 4362 O O . LEU B 1 50 ? -2.342 40 29.531 1 96.38 50 LEU B O 1
ATOM 4366 N N . SER B 1 51 ? -1.106 38.562 28.438 1 93.62 51 SER B N 1
ATOM 4367 C CA . SER B 1 51 ? -0.116 38.531 29.5 1 93.62 51 SER B CA 1
ATOM 4368 C C . SER B 1 51 ? 0.875 39.656 29.375 1 93.62 51 SER B C 1
ATOM 4370 O O . SER B 1 51 ? 1.156 40.125 28.266 1 93.62 51 SER B O 1
ATOM 4372 N N . GLU B 1 52 ? 1.367 40.062 30.469 1 92.5 52 GLU B N 1
ATOM 4373 C CA . GLU B 1 52 ? 2.439 41.062 30.453 1 92.5 52 GLU B CA 1
ATOM 4374 C C . GLU B 1 52 ? 3.762 40.438 30.016 1 92.5 52 GLU B C 1
ATOM 4376 O O . GLU B 1 52 ? 4.473 41 29.188 1 92.5 52 GLU B O 1
ATOM 4381 N N . ALA B 1 53 ? 3.973 39.281 30.609 1 91.56 53 ALA B N 1
ATOM 4382 C CA . ALA B 1 53 ? 5.195 38.562 30.25 1 91.56 53 ALA B CA 1
ATOM 4383 C C . ALA B 1 53 ? 5.082 37.938 28.859 1 91.56 53 ALA B C 1
ATOM 4385 O O . ALA B 1 53 ? 4.023 37.438 28.484 1 91.56 53 ALA B O 1
ATOM 4386 N N . LYS B 1 54 ? 6.133 38.062 28.156 1 93.69 54 LYS B N 1
ATOM 4387 C CA . LYS B 1 54 ? 6.227 37.438 26.828 1 93.69 54 LYS B CA 1
ATOM 4388 C C . LYS B 1 54 ? 7.68 37.188 26.438 1 93.69 54 LYS B C 1
ATOM 4390 O O . LYS B 1 54 ? 8.594 37.812 27 1 93.69 54 LYS B O 1
ATOM 4395 N N . PRO B 1 55 ? 7.852 36.25 25.609 1 94.25 55 PRO B N 1
ATOM 4396 C CA . PRO B 1 55 ? 9.234 36.062 25.172 1 94.25 55 PRO B CA 1
ATOM 4397 C C . PRO B 1 55 ? 9.844 37.281 24.516 1 94.25 55 PRO B C 1
ATOM 4399 O O . PRO B 1 55 ? 9.141 38.031 23.812 1 94.25 55 PRO B O 1
ATOM 4402 N N . GLY B 1 56 ? 11.133 37.5 24.703 1 94.12 56 GLY B N 1
ATOM 4403 C CA . GLY B 1 56 ? 11.828 38.594 24.062 1 94.12 56 GLY B CA 1
ATOM 4404 C C . GLY B 1 56 ? 12.164 38.344 22.609 1 94.12 56 GLY B C 1
ATOM 4405 O O . GLY B 1 56 ? 11.836 37.281 22.078 1 94.12 56 GLY B O 1
ATOM 4406 N N . ARG B 1 57 ? 12.836 39.375 22 1 95.81 57 ARG B N 1
ATOM 4407 C CA . ARG B 1 57 ? 13.25 39.281 20.609 1 95.81 57 ARG B CA 1
ATOM 4408 C C . ARG B 1 57 ? 14.18 38.094 20.375 1 95.81 57 ARG B C 1
ATOM 4410 O O . ARG B 1 57 ? 15.031 37.812 21.219 1 95.81 57 ARG B O 1
ATOM 4417 N N . ARG B 1 58 ? 13.984 37.406 19.266 1 95.38 58 ARG B N 1
ATOM 4418 C CA . ARG B 1 58 ? 14.828 36.25 19 1 95.38 58 ARG B CA 1
ATOM 4419 C C . ARG B 1 58 ? 14.609 35.719 17.578 1 95.38 58 ARG B C 1
ATOM 4421 O O . ARG B 1 58 ? 13.594 36.031 16.953 1 95.38 58 ARG B O 1
ATOM 4428 N N . GLU B 1 59 ? 15.562 34.969 17.078 1 94.06 59 GLU B N 1
ATOM 4429 C CA . GLU B 1 59 ? 15.469 34.219 15.812 1 94.06 59 GLU B CA 1
ATOM 4430 C C . GLU B 1 59 ? 15.945 32.781 15.977 1 94.06 59 GLU B C 1
ATOM 4432 O O . GLU B 1 59 ? 16.641 32.469 16.938 1 94.06 59 GLU B O 1
ATOM 4437 N N . ASN B 1 60 ? 15.477 31.859 14.953 1 85.44 60 ASN B N 1
ATOM 4438 C CA . ASN B 1 60 ? 15.93 30.484 14.812 1 85.44 60 ASN B CA 1
ATOM 4439 C C . ASN B 1 60 ? 15.711 29.688 16.094 1 85.44 60 ASN B C 1
ATOM 4441 O O . ASN B 1 60 ? 16.594 28.938 16.531 1 85.44 60 ASN B O 1
ATOM 4445 N N . ASN B 1 61 ? 14.461 29.969 16.656 1 79.56 61 ASN B N 1
ATOM 4446 C CA . ASN B 1 61 ? 13.953 29.203 17.797 1 79.56 61 ASN B CA 1
ATOM 4447 C C . ASN B 1 61 ? 12.984 28.125 17.344 1 79.56 61 ASN B C 1
ATOM 4449 O O . ASN B 1 61 ? 12.5 28.141 16.219 1 79.56 61 ASN B O 1
ATOM 4453 N N . GLY B 1 62 ? 12.969 27.094 18.172 1 79.62 62 GLY B N 1
ATOM 4454 C CA . GLY B 1 62 ? 11.992 26.062 17.875 1 79.62 62 GLY B CA 1
ATOM 4455 C C . GLY B 1 62 ? 10.648 26.312 18.531 1 79.62 62 GLY B C 1
ATOM 4456 O O . GLY B 1 62 ? 10.57 26.938 19.594 1 79.62 62 GLY B O 1
ATOM 4457 N N . VAL B 1 63 ? 9.617 26.062 17.797 1 79.69 63 VAL B N 1
ATOM 4458 C CA . VAL B 1 63 ? 8.258 26.109 18.328 1 79.69 63 VAL B CA 1
ATOM 4459 C C . VAL B 1 63 ? 7.578 24.75 18.109 1 79.69 63 VAL B C 1
ATOM 4461 O O . VAL B 1 63 ? 7.75 24.125 17.078 1 79.69 63 VAL B O 1
ATOM 4464 N N . VAL B 1 64 ? 6.977 24.266 19.219 1 82 64 VAL B N 1
ATOM 4465 C CA . VAL B 1 64 ? 6.281 22.984 19.109 1 82 64 VAL B CA 1
ATOM 4466 C C . VAL B 1 64 ? 4.895 23.094 19.734 1 82 64 VAL B C 1
ATOM 4468 O O . VAL B 1 64 ? 4.625 24.031 20.5 1 82 64 VAL B O 1
ATOM 4471 N N . ILE B 1 65 ? 4.043 22.281 19.234 1 78.88 65 ILE B N 1
ATOM 4472 C CA . ILE B 1 65 ? 2.693 22.203 19.781 1 78.88 65 ILE B CA 1
ATOM 4473 C C . ILE B 1 65 ? 2.555 20.938 20.625 1 78.88 65 ILE B C 1
ATOM 4475 O O . ILE B 1 65 ? 3.041 19.859 20.25 1 78.88 65 ILE B O 1
ATOM 4479 N N . SER B 1 66 ? 1.874 21.141 21.719 1 72.44 66 SER B N 1
ATOM 4480 C CA . SER B 1 66 ? 1.603 19.984 22.562 1 72.44 66 SER B CA 1
ATOM 4481 C C . SER B 1 66 ? 0.559 19.078 21.938 1 72.44 66 SER B C 1
ATOM 4483 O O . SER B 1 66 ? -0.16 19.469 21.016 1 72.44 66 SER B O 1
ATOM 4485 N N . ASP B 1 67 ? 0.568 17.891 22.438 1 68.38 67 ASP B N 1
ATOM 4486 C CA . ASP B 1 67 ? -0.328 16.859 21.938 1 68.38 67 ASP B CA 1
ATOM 4487 C C . ASP B 1 67 ? -1.786 17.297 22.031 1 68.38 67 ASP B C 1
ATOM 4489 O O . ASP B 1 67 ? -2.596 16.953 21.156 1 68.38 67 ASP B O 1
ATOM 4493 N N . SER B 1 68 ? -2.084 18.125 22.984 1 66.94 68 SER B N 1
ATOM 4494 C CA . SER B 1 68 ? -3.471 18.547 23.172 1 66.94 68 SER B CA 1
ATOM 4495 C C . SER B 1 68 ? -3.844 19.672 22.219 1 66.94 68 SER B C 1
ATOM 4497 O O . SER B 1 68 ? -5.016 20.047 22.109 1 66.94 68 SER B O 1
ATOM 4499 N N . SER B 1 69 ? -3.029 20.172 21.547 1 71.06 69 SER B N 1
ATOM 4500 C CA . SER B 1 69 ? -3.211 21.25 20.594 1 71.06 69 SER B CA 1
ATOM 4501 C C . SER B 1 69 ? -3.736 22.516 21.281 1 71.06 69 SER B C 1
ATOM 4503 O O . SER B 1 69 ? -4.398 23.344 20.641 1 71.06 69 SER B O 1
ATOM 4505 N N . ARG B 1 70 ? -3.412 22.688 22.562 1 84.88 70 ARG B N 1
ATOM 4506 C CA . ARG B 1 70 ? -3.898 23.844 23.312 1 84.88 70 ARG B CA 1
ATOM 4507 C C . ARG B 1 70 ? -2.766 24.828 23.594 1 84.88 70 ARG B C 1
ATOM 4509 O O . ARG B 1 70 ? -3.014 25.984 23.906 1 84.88 70 ARG B O 1
ATOM 4516 N N . SER B 1 71 ? -1.618 24.297 23.5 1 90.69 71 SER B N 1
ATOM 4517 C CA . SER B 1 71 ? -0.5 25.141 23.922 1 90.69 71 SER B CA 1
ATOM 4518 C C . SER B 1 71 ? 0.625 25.109 22.891 1 90.69 71 SER B C 1
ATOM 4520 O O . SER B 1 71 ? 0.9 24.062 22.297 1 90.69 71 SER B O 1
ATOM 4522 N N . ILE B 1 72 ? 1.244 26.281 22.75 1 92.56 72 ILE B N 1
ATOM 4523 C CA . ILE B 1 72 ? 2.447 26.422 21.938 1 92.56 72 ILE B CA 1
ATOM 4524 C C . ILE B 1 72 ? 3.656 26.641 22.844 1 92.56 72 ILE B C 1
ATOM 4526 O O . ILE B 1 72 ? 3.602 27.438 23.781 1 92.56 72 ILE B O 1
ATOM 4530 N N . TYR B 1 73 ? 4.691 25.922 22.594 1 92.75 73 TYR B N 1
ATOM 4531 C CA . TYR B 1 73 ? 5.914 26.062 23.391 1 92.75 73 TYR B CA 1
ATOM 4532 C C . TYR B 1 73 ? 7.043 26.641 22.547 1 92.75 73 TYR B C 1
ATOM 4534 O O . TYR B 1 73 ? 7.195 26.281 21.375 1 92.75 73 TYR B O 1
ATOM 4542 N N . LEU B 1 74 ? 7.805 27.5 23.094 1 94.56 74 LEU B N 1
ATOM 4543 C CA . LEU B 1 74 ? 8.922 28.188 22.469 1 94.56 74 LEU B CA 1
ATOM 4544 C C . LEU B 1 74 ? 10.188 28.047 23.312 1 94.56 74 LEU B C 1
ATOM 4546 O O . LEU B 1 74 ? 10.18 28.375 24.5 1 94.56 74 LEU B O 1
ATOM 4550 N N . PHE B 1 75 ? 11.25 27.562 22.688 1 94.88 75 PHE B N 1
ATOM 4551 C CA . PHE B 1 75 ? 12.492 27.359 23.422 1 94.88 75 PHE B CA 1
ATOM 4552 C C . PHE B 1 75 ? 13.664 28.016 22.703 1 94.88 75 PHE B C 1
ATOM 4554 O O . PHE B 1 75 ? 13.82 27.875 21.5 1 94.88 75 PHE B O 1
ATOM 4561 N N . GLY B 1 76 ? 14.477 28.75 23.453 1 94.62 76 GLY B N 1
ATOM 4562 C CA . GLY B 1 76 ? 15.797 29.172 23.031 1 94.62 76 GLY B CA 1
ATOM 4563 C C . GLY B 1 76 ? 15.758 30.172 21.891 1 94.62 76 GLY B C 1
ATOM 4564 O O . GLY B 1 76 ? 14.859 31.016 21.828 1 94.62 76 GLY B O 1
ATOM 4565 N N . GLY B 1 77 ? 16.891 30.203 21.062 1 95.31 77 GLY B N 1
ATOM 4566 C CA . GLY B 1 77 ? 17.094 31.172 20 1 95.31 77 GLY B CA 1
ATOM 4567 C C . GLY B 1 77 ? 18.234 32.125 20.266 1 95.31 77 GLY B C 1
ATOM 4568 O O . GLY B 1 77 ? 19.094 31.875 21.125 1 95.31 77 GLY B O 1
ATOM 4569 N N . TYR B 1 78 ? 18.266 33.062 19.406 1 95.62 78 TYR B N 1
ATOM 4570 C CA . TYR B 1 78 ? 19.297 34.094 19.5 1 95.62 78 TYR B CA 1
ATOM 4571 C C . TYR B 1 78 ? 18.688 35.5 19.469 1 95.62 78 TYR B C 1
ATOM 4573 O O . TYR B 1 78 ? 17.891 35.812 18.578 1 95.62 78 TYR B O 1
ATOM 4581 N N . ASN B 1 79 ? 19.031 36.312 20.438 1 94 79 ASN B N 1
ATOM 4582 C CA . ASN B 1 79 ? 18.375 37.625 20.516 1 94 79 ASN B CA 1
ATOM 4583 C C . ASN B 1 79 ? 19.25 38.719 19.938 1 94 79 ASN B C 1
ATOM 4585 O O . ASN B 1 79 ? 18.922 39.906 20.062 1 94 79 ASN B O 1
ATOM 4589 N N . GLY B 1 80 ? 20.344 38.375 19.266 1 91.44 80 GLY B N 1
ATOM 4590 C CA . GLY B 1 80 ? 21.25 39.344 18.703 1 91.44 80 GLY B CA 1
ATOM 4591 C C . GLY B 1 80 ? 22.484 39.562 19.547 1 91.44 80 GLY B C 1
ATOM 4592 O O . GLY B 1 80 ? 23.547 39.969 19.047 1 91.44 80 GLY B O 1
ATOM 4593 N N . SER B 1 81 ? 22.297 39.344 20.812 1 90.69 81 SER B N 1
ATOM 4594 C CA . SER B 1 81 ? 23.406 39.531 21.75 1 90.69 81 SER B CA 1
ATOM 4595 C C . SER B 1 81 ? 23.734 38.25 22.5 1 90.69 81 SER B C 1
ATOM 4597 O O . SER B 1 81 ? 24.906 38 22.828 1 90.69 81 SER B O 1
ATOM 4599 N N . SER B 1 82 ? 22.734 37.469 22.781 1 90.75 82 SER B N 1
ATOM 4600 C CA . SER B 1 82 ? 22.922 36.25 23.547 1 90.75 82 SER B CA 1
ATOM 4601 C C . SER B 1 82 ? 22.125 35.094 22.938 1 90.75 82 SER B C 1
ATOM 4603 O O . SER B 1 82 ? 21.031 35.281 22.438 1 90.75 82 SER B O 1
ATOM 4605 N N . TRP B 1 83 ? 22.766 33.969 23.109 1 92.31 83 TRP B N 1
ATOM 4606 C CA . TRP B 1 83 ? 22.031 32.719 22.875 1 92.31 83 TRP B CA 1
ATOM 4607 C C . TRP B 1 83 ? 21.156 32.375 24.078 1 92.31 83 TRP B C 1
ATOM 4609 O O . TRP B 1 83 ? 21.531 32.656 25.219 1 92.31 83 TRP B O 1
ATOM 4619 N N . LEU B 1 84 ? 20.062 31.781 23.828 1 93.62 84 LEU B N 1
ATOM 4620 C CA . LEU B 1 84 ? 19.062 31.625 24.891 1 93.62 84 LEU B CA 1
ATOM 4621 C C . LEU B 1 84 ? 18.734 30.141 25.094 1 93.62 84 LEU B C 1
ATOM 4623 O O . LEU B 1 84 ? 18.969 29.328 24.219 1 93.62 84 LEU B O 1
ATOM 4627 N N . ASN B 1 85 ? 18.188 29.75 26.297 1 93.44 85 ASN B N 1
ATOM 4628 C CA . ASN B 1 85 ? 17.625 28.438 26.578 1 93.44 85 ASN B CA 1
ATOM 4629 C C . ASN B 1 85 ? 16.375 28.547 27.453 1 93.44 85 ASN B C 1
ATOM 4631 O O . ASN B 1 85 ? 16.125 27.672 28.281 1 93.44 85 ASN B O 1
ATOM 4635 N N . ASP B 1 86 ? 15.688 29.688 27.406 1 92.38 86 ASP B N 1
ATOM 4636 C CA . ASP B 1 86 ? 14.414 29.828 28.094 1 92.38 86 ASP B CA 1
ATOM 4637 C C . ASP B 1 86 ? 13.32 29.016 27.391 1 92.38 86 ASP B C 1
ATOM 4639 O O . ASP B 1 86 ? 13.438 28.688 26.219 1 92.38 86 ASP B O 1
ATOM 4643 N N . LEU B 1 87 ? 12.328 28.641 28.156 1 93.06 87 LEU B N 1
ATOM 4644 C CA . LEU B 1 87 ? 11.164 27.906 27.672 1 93.06 87 LEU B CA 1
ATOM 4645 C C . LEU B 1 87 ? 9.875 28.641 28.016 1 93.06 87 LEU B C 1
ATOM 4647 O O . LEU B 1 87 ? 9.625 28.938 29.188 1 93.06 87 LEU B O 1
ATOM 4651 N N . TRP B 1 88 ? 9.102 28.938 27.016 1 92.62 88 TRP B N 1
ATOM 4652 C CA . TRP B 1 88 ? 7.84 29.656 27.156 1 92.62 88 TRP B CA 1
ATOM 4653 C C . TRP B 1 88 ? 6.664 28.812 26.703 1 92.62 88 TRP B C 1
ATOM 4655 O O . TRP B 1 88 ? 6.805 27.984 25.781 1 92.62 88 TRP B O 1
ATOM 4665 N N . LYS B 1 89 ? 5.574 29 27.359 1 92.12 89 LYS B N 1
ATOM 4666 C CA . LYS B 1 89 ? 4.312 28.375 26.984 1 92.12 89 LYS B CA 1
ATOM 4667 C C . LYS B 1 89 ? 3.248 29.422 26.656 1 92.12 89 LYS B C 1
ATOM 4669 O O . LYS B 1 89 ? 3.035 30.359 27.422 1 92.12 89 LYS B O 1
ATOM 4674 N N . PHE B 1 90 ? 2.611 29.312 25.531 1 93.94 90 PHE B N 1
ATOM 4675 C CA . PHE B 1 90 ? 1.466 30.141 25.172 1 93.94 90 PHE B CA 1
ATOM 4676 C C . PHE B 1 90 ? 0.179 29.328 25.203 1 93.94 90 PHE B C 1
ATOM 4678 O O . PHE B 1 90 ? 0.054 28.344 24.469 1 93.94 90 PHE B O 1
ATOM 4685 N N . ASP B 1 91 ? -0.697 29.719 25.938 1 93.38 91 ASP B N 1
ATOM 4686 C CA . ASP B 1 91 ? -2.025 29.109 25.953 1 93.38 91 ASP B CA 1
ATOM 4687 C C . ASP B 1 91 ? -2.943 29.797 24.938 1 93.38 91 ASP B C 1
ATOM 4689 O O . ASP B 1 91 ? -3.285 30.969 25.078 1 93.38 91 ASP B O 1
ATOM 4693 N N . ILE B 1 92 ? -3.393 29.062 24 1 92.5 92 ILE B N 1
ATOM 4694 C CA . ILE B 1 92 ? -4.133 29.609 22.875 1 92.5 92 ILE B CA 1
ATOM 4695 C C . ILE B 1 92 ? -5.492 30.125 23.344 1 92.5 92 ILE B C 1
ATOM 4697 O O . ILE B 1 92 ? -5.953 31.172 22.922 1 92.5 92 ILE B O 1
ATOM 4701 N N . GLU B 1 93 ? -6.102 29.422 24.234 1 92.25 93 GLU B N 1
ATOM 4702 C CA . GLU B 1 93 ? -7.434 29.781 24.703 1 92.25 93 GLU B CA 1
ATOM 4703 C C . GLU B 1 93 ? -7.391 31.047 25.562 1 92.25 93 GLU B C 1
ATOM 4705 O O . GLU B 1 93 ? -8.156 31.984 25.344 1 92.25 93 GLU B O 1
ATOM 4710 N N . SER B 1 94 ? -6.48 31.078 26.453 1 94.06 94 SER B N 1
ATOM 4711 C CA . SER B 1 94 ? -6.406 32.219 27.359 1 94.06 94 SER B CA 1
ATOM 4712 C C . SER B 1 94 ? -5.566 33.344 26.766 1 94.06 94 SER B C 1
ATOM 4714 O O . SER B 1 94 ? -5.57 34.469 27.281 1 94.06 94 SER B O 1
ATOM 4716 N N . GLN B 1 95 ? -4.859 33.094 25.734 1 95.38 95 GLN B N 1
ATOM 4717 C CA . GLN B 1 95 ? -4.016 34.062 25.016 1 95.38 95 GLN B CA 1
ATOM 4718 C C . GLN B 1 95 ? -2.971 34.656 25.953 1 95.38 95 GLN B C 1
ATOM 4720 O O . GLN B 1 95 ? -2.793 35.875 25.984 1 95.38 95 GLN B O 1
ATOM 4725 N N . ARG B 1 96 ? -2.242 33.75 26.672 1 95.75 96 ARG B N 1
ATOM 4726 C CA . ARG B 1 96 ? -1.256 34.219 27.656 1 95.75 96 ARG B CA 1
ATOM 4727 C C . ARG B 1 96 ? 0.045 33.438 27.516 1 95.75 96 ARG B C 1
ATOM 4729 O O . ARG B 1 96 ? 0.026 32.188 27.391 1 95.75 96 ARG B O 1
ATOM 4736 N N . TRP B 1 97 ? 1.098 34.188 27.562 1 94.31 97 TRP B N 1
ATOM 4737 C CA . TRP B 1 97 ? 2.418 33.594 27.672 1 94.31 97 TRP B CA 1
ATOM 4738 C C . TRP B 1 97 ? 2.779 33.344 29.141 1 94.31 97 TRP B C 1
ATOM 4740 O O . TRP B 1 97 ? 2.48 34.156 30 1 94.31 97 TRP B O 1
ATOM 4750 N N . THR B 1 98 ? 3.414 32.281 29.375 1 92.12 98 THR B N 1
ATOM 4751 C CA . THR B 1 98 ? 4.008 31.984 30.672 1 92.12 98 THR B CA 1
ATOM 4752 C C . THR B 1 98 ? 5.445 31.5 30.5 1 92.12 98 THR B C 1
ATOM 4754 O O . THR B 1 98 ? 5.715 30.625 29.688 1 92.12 98 THR B O 1
ATOM 4757 N N . CYS B 1 99 ? 6.348 32.156 31.234 1 92.25 99 CYS B N 1
ATOM 4758 C CA . CYS B 1 99 ? 7.719 31.641 31.25 1 92.25 99 CYS B CA 1
ATOM 4759 C C . CYS B 1 99 ? 7.863 30.453 32.188 1 92.25 99 CYS B C 1
ATOM 4761 O O . CYS B 1 99 ? 7.68 30.578 33.406 1 92.25 99 CYS B O 1
ATOM 4763 N N . ILE B 1 100 ? 8.227 29.359 31.672 1 88.19 100 ILE B N 1
ATOM 4764 C CA . ILE B 1 100 ? 8.297 28.188 32.531 1 88.19 100 ILE B CA 1
ATOM 4765 C C . ILE B 1 100 ? 9.75 27.844 32.812 1 88.19 100 ILE B C 1
ATOM 4767 O O . ILE B 1 100 ? 10.039 27.047 33.719 1 88.19 100 ILE B O 1
ATOM 4771 N N . GLN B 1 101 ? 10.641 28.406 32.062 1 89.38 101 GLN B N 1
ATOM 4772 C CA . GLN B 1 101 ? 12.078 28.312 32.281 1 89.38 101 GLN B CA 1
ATOM 4773 C C . GLN B 1 101 ? 12.797 29.578 31.828 1 89.38 101 GLN B C 1
ATOM 4775 O O . GLN B 1 101 ? 12.68 29.969 30.672 1 89.38 101 GLN B O 1
ATOM 4780 N N . GLU B 1 102 ? 13.586 30.156 32.688 1 89.38 102 GLU B N 1
ATOM 4781 C CA . GLU B 1 102 ? 14.375 31.312 32.312 1 89.38 102 GLU B CA 1
ATOM 4782 C C . GLU B 1 102 ? 15.711 30.906 31.688 1 89.38 102 GLU B C 1
ATOM 4784 O O . GLU B 1 102 ? 16.25 29.844 32 1 89.38 102 GLU B O 1
ATOM 4789 N N . SER B 1 103 ? 16.125 31.797 30.766 1 89.5 103 SER B N 1
ATOM 4790 C CA . SER B 1 103 ? 17.422 31.516 30.141 1 89.5 103 SER B CA 1
ATOM 4791 C C . SER B 1 103 ? 18.547 31.594 31.156 1 89.5 103 SER B C 1
ATOM 4793 O O . SER B 1 103 ? 18.562 32.469 32.031 1 89.5 103 SER B O 1
ATOM 4795 N N . SER B 1 104 ? 19.531 30.719 31 1 82.69 104 SER B N 1
ATOM 4796 C CA . SER B 1 104 ? 20.703 30.766 31.875 1 82.69 104 SER B CA 1
ATOM 4797 C C . SER B 1 104 ? 21.578 31.984 31.578 1 82.69 104 SER B C 1
ATOM 4799 O O . SER B 1 104 ? 21.469 32.594 30.5 1 82.69 104 SER B O 1
ATOM 4801 N N . ASP B 1 105 ? 22.391 32.406 32.562 1 67 105 ASP B N 1
ATOM 4802 C CA . ASP B 1 105 ? 23.297 33.531 32.438 1 67 105 ASP B CA 1
ATOM 4803 C C . ASP B 1 105 ? 24.453 33.219 31.516 1 67 105 ASP B C 1
ATOM 4805 O O . ASP B 1 105 ? 25.172 32.25 31.719 1 67 105 ASP B O 1
ATOM 4809 N N . PRO B 1 106 ? 24.609 34.031 30.375 1 62 106 PRO B N 1
ATOM 4810 C CA . PRO B 1 106 ? 25.703 33.781 29.422 1 62 106 PRO B CA 1
ATOM 4811 C C . PRO B 1 106 ? 27.078 33.812 30.078 1 62 106 PRO B C 1
ATOM 4813 O O . PRO B 1 106 ? 28.016 33.156 29.594 1 62 106 PRO B O 1
ATOM 4816 N N . ASP B 1 107 ? 27.328 34.812 30.984 1 58.97 107 ASP B N 1
ATOM 4817 C CA . ASP B 1 107 ? 28.625 34.969 31.625 1 58.97 107 ASP B CA 1
ATOM 4818 C C . ASP B 1 107 ? 28.875 33.875 32.688 1 58.97 107 ASP B C 1
ATOM 4820 O O . ASP B 1 107 ? 29.984 33.781 33.219 1 58.97 107 ASP B O 1
ATOM 4824 N N . ARG B 1 108 ? 27.938 33.25 33.188 1 53.59 108 ARG B N 1
ATOM 4825 C CA . ARG B 1 108 ? 28.141 32.188 34.156 1 53.59 108 ARG B CA 1
ATOM 4826 C C . ARG B 1 108 ? 28.188 30.828 33.5 1 53.59 108 ARG B C 1
ATOM 4828 O O . ARG B 1 108 ? 27.547 30.609 32.469 1 53.59 108 ARG B O 1
ATOM 4835 N N . ALA B 1 109 ? 29.25 30.109 33.656 1 46.06 109 ALA B N 1
ATOM 4836 C CA . ALA B 1 109 ? 29.469 28.734 33.188 1 46.06 109 ALA B CA 1
ATOM 4837 C C . ALA B 1 109 ? 28.156 27.969 33.125 1 46.06 109 ALA B C 1
ATOM 4839 O O . ALA B 1 109 ? 27.234 28.234 33.906 1 46.06 109 ALA B O 1
ATOM 4840 N N . ASP B 1 110 ? 27.875 27.078 32.062 1 47.44 110 ASP B N 1
ATOM 4841 C CA . ASP B 1 110 ? 26.781 26.219 31.625 1 47.44 110 ASP B CA 1
ATOM 4842 C C . ASP B 1 110 ? 26.156 25.5 32.812 1 47.44 110 ASP B C 1
ATOM 4844 O O . ASP B 1 110 ? 26.469 24.328 33.094 1 47.44 110 ASP B O 1
ATOM 4848 N N . ASP B 1 111 ? 26.125 26.125 33.938 1 41.62 111 ASP B N 1
ATOM 4849 C CA . ASP B 1 111 ? 25.547 25.297 35 1 41.62 111 ASP B CA 1
ATOM 4850 C C . ASP B 1 111 ? 24.094 24.938 34.656 1 41.62 111 ASP B C 1
ATOM 4852 O O . ASP B 1 111 ? 23.266 25.828 34.438 1 41.62 111 ASP B O 1
ATOM 4856 N N . ALA B 1 112 ? 23.844 23.891 34.156 1 43.66 112 ALA B N 1
ATOM 4857 C CA . ALA B 1 112 ? 22.578 23.234 33.844 1 43.66 112 ALA B CA 1
ATOM 4858 C C . ALA B 1 112 ? 21.469 23.719 34.781 1 43.66 112 ALA B C 1
ATOM 4860 O O . ALA B 1 112 ? 20.312 23.781 34.406 1 43.66 112 ALA B O 1
ATOM 4861 N N . ASN B 1 113 ? 21.859 23.922 36.031 1 44.06 113 ASN B N 1
ATOM 4862 C CA . ASN B 1 113 ? 20.859 24.219 37.031 1 44.06 113 ASN B CA 1
ATOM 4863 C C . ASN B 1 113 ? 20.422 25.672 36.969 1 44.06 113 ASN B C 1
ATOM 4865 O O . ASN B 1 113 ? 19.609 26.125 37.812 1 44.06 113 ASN B O 1
ATOM 4869 N N . ALA B 1 114 ? 21.062 26.469 36.156 1 42.94 114 ALA B N 1
ATOM 4870 C CA . ALA B 1 114 ? 20.922 27.906 36.312 1 42.94 114 ALA B CA 1
ATOM 4871 C C . ALA B 1 114 ? 19.656 28.422 35.625 1 42.94 114 ALA B C 1
ATOM 4873 O O . ALA B 1 114 ? 19.359 29.609 35.656 1 42.94 114 ALA B O 1
ATOM 4874 N N . ALA B 1 115 ? 19.078 27.688 34.812 1 47.5 115 ALA B N 1
ATOM 4875 C CA . ALA B 1 115 ? 17.875 28.234 34.188 1 47.5 115 ALA B CA 1
ATOM 4876 C C . ALA B 1 115 ? 16.812 28.547 35.25 1 47.5 115 ALA B C 1
ATOM 4878 O O . ALA B 1 115 ? 15.633 28.719 34.906 1 47.5 115 ALA B O 1
ATOM 4879 N N . SER B 1 116 ? 17.094 28.344 36.594 1 44.78 116 SER B N 1
ATOM 4880 C CA . SER B 1 116 ? 15.977 28.547 37.5 1 44.78 116 SER B CA 1
ATOM 4881 C C . SER B 1 116 ? 15.695 30.031 37.719 1 44.78 116 SER B C 1
ATOM 4883 O O . SER B 1 116 ? 16.359 30.703 38.5 1 44.78 116 SER B O 1
ATOM 4885 N N . GLY B 1 117 ? 15.711 30.75 36.688 1 43.81 117 GLY B N 1
ATOM 4886 C CA . GLY B 1 117 ? 15.391 32.125 37.031 1 43.81 117 GLY B CA 1
ATOM 4887 C C . GLY B 1 117 ? 14.273 32.219 38.062 1 43.81 117 GLY B C 1
ATOM 4888 O O . GLY B 1 117 ? 13.891 31.219 38.656 1 43.81 117 GLY B O 1
ATOM 4889 N N . ASP B 1 118 ? 13.906 33.469 38.5 1 46 118 ASP B N 1
ATOM 4890 C CA . ASP B 1 118 ? 12.805 33.719 39.438 1 46 118 ASP B CA 1
ATOM 4891 C C . ASP B 1 118 ? 11.477 33.25 38.844 1 46 118 ASP B C 1
ATOM 4893 O O . ASP B 1 118 ? 10.711 34.062 38.312 1 46 118 ASP B O 1
ATOM 4897 N N . VAL B 1 119 ? 11.461 32.062 38.312 1 53.31 119 VAL B N 1
ATOM 4898 C CA . VAL B 1 119 ? 10.164 31.516 37.906 1 53.31 119 VAL B CA 1
ATOM 4899 C C . VAL B 1 119 ? 9.258 31.375 39.125 1 53.31 119 VAL B C 1
ATOM 4901 O O . VAL B 1 119 ? 9.711 30.969 40.188 1 53.31 119 VAL B O 1
ATOM 4904 N N . PRO B 1 120 ? 8.219 32.188 39.25 1 49.19 120 PRO B N 1
ATOM 4905 C CA . PRO B 1 120 ? 7.355 32 40.438 1 49.19 120 PRO B CA 1
ATOM 4906 C C . PRO B 1 120 ? 7.281 30.531 40.875 1 49.19 120 PRO B C 1
ATOM 4908 O O . PRO B 1 120 ? 7.461 29.625 40.062 1 49.19 120 PRO B O 1
ATOM 4911 N N . ALA B 1 121 ? 7.027 30.281 42.125 1 45.09 121 ALA B N 1
ATOM 4912 C CA . ALA B 1 121 ? 6.812 29.031 42.844 1 45.09 121 ALA B CA 1
ATOM 4913 C C . ALA B 1 121 ? 5.773 28.156 42.125 1 45.09 121 ALA B C 1
ATOM 4915 O O . ALA B 1 121 ? 4.691 28.641 41.781 1 45.09 121 ALA B O 1
ATOM 4916 N N . GLY B 1 122 ? 6.098 26.891 41.438 1 49.62 122 GLY B N 1
ATOM 4917 C CA . GLY B 1 122 ? 5.188 25.922 40.875 1 49.62 122 GLY B CA 1
ATOM 4918 C C . GLY B 1 122 ? 5.496 25.609 39.406 1 49.62 122 GLY B C 1
ATOM 4919 O O . GLY B 1 122 ? 4.949 24.672 38.844 1 49.62 122 GLY B O 1
ATOM 4920 N N . HIS B 1 123 ? 6.137 26.625 38.812 1 57.56 123 HIS B N 1
ATOM 4921 C CA . HIS B 1 123 ? 6.309 26.359 37.406 1 57.56 123 HIS B CA 1
ATOM 4922 C C . HIS B 1 123 ? 7.742 25.938 37.094 1 57.56 123 HIS B C 1
ATOM 4924 O O . HIS B 1 123 ? 8.156 25.938 35.906 1 57.56 123 HIS B O 1
ATOM 4930 N N . GLN B 1 124 ? 8.461 25.484 38.094 1 64.88 124 GLN B N 1
ATOM 4931 C CA . GLN B 1 124 ? 9.891 25.25 37.906 1 64.88 124 GLN B CA 1
ATOM 4932 C C . GLN B 1 124 ? 10.148 23.969 37.125 1 64.88 124 GLN B C 1
ATOM 4934 O O . GLN B 1 124 ? 9.531 22.938 37.406 1 64.88 124 GLN B O 1
ATOM 4939 N N . VAL B 1 125 ? 10.914 24.062 36.031 1 81.69 125 VAL B N 1
ATOM 4940 C CA . VAL B 1 125 ? 11.352 22.906 35.25 1 81.69 125 VAL B CA 1
ATOM 4941 C C . VAL B 1 125 ? 12.414 22.125 36.031 1 81.69 125 VAL B C 1
ATOM 4943 O O . VAL B 1 125 ? 13.164 22.703 36.812 1 81.69 125 VAL B O 1
ATOM 4946 N N . ARG B 1 126 ? 12.305 20.844 36.062 1 85.5 126 ARG B N 1
ATOM 4947 C CA . ARG B 1 126 ? 13.242 19.938 36.688 1 85.5 126 ARG B CA 1
ATOM 4948 C C . ARG B 1 126 ? 14.18 19.297 35.688 1 85.5 126 ARG B C 1
ATOM 4950 O O . ARG B 1 126 ? 13.914 19.328 34.469 1 85.5 126 ARG B O 1
ATOM 4957 N N . GLY B 1 127 ? 15.367 18.734 36.188 1 88.5 127 GLY B N 1
ATOM 4958 C CA . GLY B 1 127 ? 16.297 18 35.344 1 88.5 127 GLY B CA 1
ATOM 4959 C C . GLY B 1 127 ? 17.328 18.906 34.688 1 88.5 127 GLY B C 1
ATOM 4960 O O . GLY B 1 127 ? 17.328 20.125 34.906 1 88.5 127 GLY B O 1
ATOM 4961 N N . LYS B 1 128 ? 18.25 18.281 33.938 1 87.56 128 LYS B N 1
ATOM 4962 C CA . LYS B 1 128 ? 19.281 19.016 33.219 1 87.56 128 LYS B CA 1
ATOM 4963 C C . LYS B 1 128 ? 18.766 19.547 31.891 1 87.56 128 LYS B C 1
ATOM 4965 O O . LYS B 1 128 ? 18.547 18.781 30.953 1 87.56 128 LYS B O 1
ATOM 4970 N N . ALA B 1 129 ? 18.641 20.844 31.812 1 90.44 129 ALA B N 1
ATOM 4971 C CA . ALA B 1 129 ? 18.141 21.484 30.594 1 90.44 129 ALA B CA 1
ATOM 4972 C C . ALA B 1 129 ? 19.234 21.578 29.547 1 90.44 129 ALA B C 1
ATOM 4974 O O . ALA B 1 129 ? 20.422 21.609 29.891 1 90.44 129 ALA B O 1
ATOM 4975 N N . PRO B 1 130 ? 18.875 21.578 28.328 1 92.94 130 PRO B N 1
ATOM 4976 C CA . PRO B 1 130 ? 19.891 21.812 27.281 1 92.94 130 PRO B CA 1
ATOM 4977 C C . PRO B 1 130 ? 20.531 23.188 27.391 1 92.94 130 PRO B C 1
ATOM 4979 O O . PRO B 1 130 ? 19.922 24.125 27.906 1 92.94 130 PRO B O 1
ATOM 4982 N N . SER B 1 131 ? 21.75 23.328 26.875 1 92.5 131 SER B N 1
ATOM 4983 C CA . SER B 1 131 ? 22.453 24.609 26.812 1 92.5 131 SER B CA 1
ATOM 4984 C C . SER B 1 131 ? 21.734 25.578 25.891 1 92.5 131 SER B C 1
ATOM 4986 O O . SER B 1 131 ? 20.844 25.188 25.141 1 92.5 131 SER B O 1
ATOM 4988 N N . ARG B 1 132 ? 22.203 26.844 26 1 93.56 132 ARG B N 1
ATOM 4989 C CA . ARG B 1 132 ? 21.734 27.844 25.062 1 93.56 132 ARG B CA 1
ATOM 4990 C C . ARG B 1 132 ? 22.047 27.422 23.625 1 93.56 132 ARG B C 1
ATOM 4992 O O . ARG B 1 132 ? 23.125 26.891 23.344 1 93.56 132 ARG B O 1
ATOM 4999 N N . ARG B 1 133 ? 21.047 27.672 22.734 1 94.5 133 ARG B N 1
ATOM 5000 C CA . ARG B 1 133 ? 21.281 27.188 21.375 1 94.5 133 ARG B CA 1
ATOM 5001 C C . ARG B 1 133 ? 20.234 27.75 20.422 1 94.5 133 ARG B C 1
ATOM 5003 O O . ARG B 1 133 ? 19.172 28.188 20.844 1 94.5 133 ARG B O 1
ATOM 5010 N N . PHE B 1 134 ? 20.578 27.781 19.203 1 93.81 134 PHE B N 1
ATOM 5011 C CA . PHE B 1 134 ? 19.625 28 18.141 1 93.81 134 PHE B CA 1
ATOM 5012 C C . PHE B 1 134 ? 19.797 26.984 17.016 1 93.81 134 PHE B C 1
ATOM 5014 O O . PHE B 1 134 ? 20.734 26.172 17.047 1 93.81 134 PHE B O 1
ATOM 5021 N N . GLY B 1 135 ? 18.859 26.906 16.078 1 95.88 135 GLY B N 1
ATOM 5022 C CA . GLY B 1 135 ? 18.953 26.078 14.875 1 95.88 135 GLY B CA 1
ATOM 5023 C C . GLY B 1 135 ? 18.922 24.594 15.172 1 95.88 135 GLY B C 1
ATOM 5024 O O . GLY B 1 135 ? 19.625 23.812 14.531 1 95.88 135 GLY B O 1
ATOM 5025 N N . TYR B 1 136 ? 18.188 24.172 16.188 1 96.56 136 TYR B N 1
ATOM 5026 C CA . TYR B 1 136 ? 18.047 22.766 16.578 1 96.56 136 TYR B CA 1
ATOM 5027 C C . TYR B 1 136 ? 16.766 22.172 16.016 1 96.56 136 TYR B C 1
ATOM 5029 O O . TYR B 1 136 ? 15.875 22.891 15.578 1 96.56 136 TYR B O 1
ATOM 5037 N N . VAL B 1 137 ? 16.688 20.844 15.961 1 96.44 137 VAL B N 1
ATOM 5038 C CA . VAL B 1 137 ? 15.484 20.094 15.578 1 96.44 137 VAL B CA 1
ATOM 5039 C C . VAL B 1 137 ? 14.523 20.031 16.766 1 96.44 137 VAL B C 1
ATOM 5041 O O . VAL B 1 137 ? 14.945 19.812 17.906 1 96.44 137 VAL B O 1
ATOM 5044 N N . SER B 1 138 ? 13.32 20.219 16.516 1 94.69 138 SER B N 1
ATOM 5045 C CA . SER B 1 138 ? 12.344 20.188 17.594 1 94.69 138 SER B CA 1
ATOM 5046 C C . SER B 1 138 ? 11.062 19.484 17.172 1 94.69 138 SER B C 1
ATOM 5048 O O . SER B 1 138 ? 10.438 19.875 16.172 1 94.69 138 SER B O 1
ATOM 5050 N N . VAL B 1 139 ? 10.617 18.484 17.969 1 93.75 139 VAL B N 1
ATOM 5051 C CA . VAL B 1 139 ? 9.375 17.766 17.703 1 93.75 139 VAL B CA 1
ATOM 5052 C C . VAL B 1 139 ? 8.688 17.406 19.016 1 93.75 139 VAL B C 1
ATOM 5054 O O . VAL B 1 139 ? 9.312 17.406 20.062 1 93.75 139 VAL B O 1
ATOM 5057 N N . VAL B 1 140 ? 7.402 17.156 18.922 1 92.06 140 VAL B N 1
ATOM 5058 C CA . VAL B 1 140 ? 6.652 16.641 20.062 1 92.06 140 VAL B CA 1
ATOM 5059 C C . VAL B 1 140 ? 6.176 15.219 19.766 1 92.06 140 VAL B C 1
ATOM 5061 O O . VAL B 1 140 ? 5.684 14.93 18.688 1 92.06 140 VAL B O 1
ATOM 5064 N N . HIS B 1 141 ? 6.379 14.406 20.703 1 90.56 141 HIS B N 1
ATOM 5065 C CA . HIS B 1 141 ? 5.941 13.023 20.594 1 90.56 141 HIS B CA 1
ATOM 5066 C C . HIS B 1 141 ? 5.488 12.484 21.953 1 90.56 141 HIS B C 1
ATOM 5068 O O . HIS B 1 141 ? 6.246 12.523 22.922 1 90.56 141 HIS B O 1
ATOM 5074 N N . GLU B 1 142 ? 4.227 12.008 22 1 89.69 142 GLU B N 1
ATOM 5075 C CA . GLU B 1 142 ? 3.658 11.359 23.188 1 89.69 142 GLU B CA 1
ATOM 5076 C C . GLU B 1 142 ? 3.895 12.195 24.438 1 89.69 142 GLU B C 1
ATOM 5078 O O . GLU B 1 142 ? 4.43 11.703 25.438 1 89.69 142 GLU B O 1
ATOM 5083 N N . GLY B 1 143 ? 3.627 13.477 24.359 1 90.19 143 GLY B N 1
ATOM 5084 C CA . GLY B 1 143 ? 3.654 14.375 25.5 1 90.19 143 GLY B CA 1
ATOM 5085 C C . GLY B 1 143 ? 5.047 14.891 25.828 1 90.19 143 GLY B C 1
ATOM 5086 O O . GLY B 1 143 ? 5.27 15.453 26.906 1 90.19 143 GLY B O 1
ATOM 5087 N N . LYS B 1 144 ? 5.945 14.672 24.938 1 93.38 144 LYS B N 1
ATOM 5088 C CA . LYS B 1 144 ? 7.32 15.102 25.188 1 93.38 144 LYS B CA 1
ATOM 5089 C C . LYS B 1 144 ? 7.816 16.016 24.062 1 93.38 144 LYS B C 1
ATOM 5091 O O . LYS B 1 144 ? 7.559 15.758 22.891 1 93.38 144 LYS B O 1
ATOM 5096 N N . PHE B 1 145 ? 8.477 17.078 24.469 1 94 145 PHE B N 1
ATOM 5097 C CA . PHE B 1 145 ? 9.25 17.906 23.562 1 94 145 PHE B CA 1
ATOM 5098 C C . PHE B 1 145 ? 10.656 17.359 23.375 1 94 145 PHE B C 1
ATOM 5100 O O . PHE B 1 145 ? 11.43 17.281 24.344 1 94 145 PHE B O 1
ATOM 5107 N N . VAL B 1 146 ? 10.977 16.953 22.141 1 95.88 146 VAL B N 1
ATOM 5108 C CA . VAL B 1 146 ? 12.281 16.359 21.828 1 95.88 146 VAL B CA 1
ATOM 5109 C C . VAL B 1 146 ? 13.125 17.359 21.031 1 95.88 146 VAL B C 1
ATOM 5111 O O . VAL B 1 146 ? 12.641 17.953 20.062 1 95.88 146 VAL B O 1
ATOM 5114 N N . LEU B 1 147 ? 14.383 17.484 21.469 1 95.94 147 LEU B N 1
ATOM 5115 C CA . LEU B 1 147 ? 15.32 18.438 20.875 1 95.94 147 LEU B CA 1
ATOM 5116 C C . LEU B 1 147 ? 16.594 17.734 20.438 1 95.94 147 LEU B C 1
ATOM 5118 O O . LEU B 1 147 ? 17.125 16.875 21.141 1 95.94 147 LEU B O 1
ATOM 5122 N N . PHE B 1 148 ? 17.094 18.125 19.203 1 97.25 148 PHE B N 1
ATOM 5123 C CA . PHE B 1 148 ? 18.359 17.562 18.719 1 97.25 148 PHE B CA 1
ATOM 5124 C C . PHE B 1 148 ? 19.234 18.656 18.125 1 97.25 148 PHE B C 1
ATOM 5126 O O . PHE B 1 148 ? 18.781 19.422 17.266 1 97.25 148 PHE B O 1
ATOM 5133 N N . GLY B 1 149 ? 20.5 18.703 18.594 1 97.31 149 GLY B N 1
ATOM 5134 C CA . GLY B 1 149 ? 21.531 19.484 17.938 1 97.31 149 GLY B CA 1
ATOM 5135 C C . GLY B 1 149 ? 21.359 20.969 18.125 1 97.31 149 GLY B C 1
ATOM 5136 O O . GLY B 1 149 ? 20.906 21.422 19.188 1 97.31 149 GLY B O 1
ATOM 5137 N N . GLY B 1 150 ? 21.969 21.781 17.172 1 97.38 150 GLY B N 1
ATOM 5138 C CA . GLY B 1 150 ? 22 23.234 17.219 1 97.38 150 GLY B CA 1
ATOM 5139 C C . GLY B 1 150 ? 23.391 23.797 17.391 1 97.38 150 GLY B C 1
ATOM 5140 O O . GLY B 1 150 ? 24.391 23.094 17.172 1 97.38 150 GLY B O 1
ATOM 5141 N N . PHE B 1 151 ? 23.359 25.047 17.562 1 97 151 PHE B N 1
ATOM 5142 C CA . PHE B 1 151 ? 24.594 25.797 17.781 1 97 151 PHE B CA 1
ATOM 5143 C C . PHE B 1 151 ? 24.484 26.625 19.062 1 97 151 PHE B C 1
ATOM 5145 O O . PHE B 1 151 ? 23.484 27.328 19.266 1 97 151 PHE B O 1
ATOM 5152 N N . ASP B 1 152 ? 25.484 26.578 19.891 1 93.56 152 ASP B N 1
ATOM 5153 C CA . ASP B 1 152 ? 25.359 27.234 21.203 1 93.56 152 ASP B CA 1
ATOM 5154 C C . ASP B 1 152 ? 26.172 28.531 21.25 1 93.56 152 ASP B C 1
ATOM 5156 O O . ASP B 1 152 ? 26.359 29.109 22.312 1 93.56 152 ASP B O 1
ATOM 5160 N N . GLY B 1 153 ? 26.672 28.953 20.109 1 91.56 153 GLY B N 1
ATOM 5161 C CA . GLY B 1 153 ? 27.5 30.156 20.047 1 91.56 153 GLY B CA 1
ATOM 5162 C C . GLY B 1 153 ? 28.984 29.859 19.953 1 91.56 153 GLY B C 1
ATOM 5163 O O . GLY B 1 153 ? 29.766 30.703 19.516 1 91.56 153 GLY B O 1
ATOM 5164 N N . SER B 1 154 ? 29.266 28.703 20.359 1 92.12 154 SER B N 1
ATOM 5165 C CA . SER B 1 154 ? 30.672 28.312 20.344 1 92.12 154 SER B CA 1
ATOM 5166 C C . SER B 1 154 ? 30.859 27 19.578 1 92.12 154 SER B C 1
ATOM 5168 O O . SER B 1 154 ? 31.828 26.859 18.812 1 92.12 154 SER B O 1
ATOM 5170 N N . ARG B 1 155 ? 30 26.062 19.812 1 94.12 155 ARG B N 1
ATOM 5171 C CA . ARG B 1 155 ? 30.125 24.75 19.188 1 94.12 155 ARG B CA 1
ATOM 5172 C C . ARG B 1 155 ? 28.812 24.328 18.547 1 94.12 155 ARG B C 1
ATOM 5174 O O . ARG B 1 155 ? 27.734 24.688 19.031 1 94.12 155 ARG B O 1
ATOM 5181 N N . TRP B 1 156 ? 28.938 23.562 17.469 1 96.88 156 TRP B N 1
ATOM 5182 C CA . TRP B 1 156 ? 27.812 22.828 16.906 1 96.88 156 TRP B CA 1
ATOM 5183 C C . TRP B 1 156 ? 27.547 21.547 17.703 1 96.88 156 TRP B C 1
ATOM 5185 O O . TRP B 1 156 ? 28.484 20.906 18.172 1 96.88 156 TRP B O 1
ATOM 5195 N N . LEU B 1 157 ? 26.344 21.203 17.844 1 97.06 157 LEU B N 1
ATOM 5196 C CA . LEU B 1 157 ? 25.953 20.156 18.781 1 97.06 157 LEU B CA 1
ATOM 5197 C C . LEU B 1 157 ? 25.234 19.016 18.047 1 97.06 157 LEU B C 1
ATOM 5199 O O . LEU B 1 157 ? 24.703 19.203 16.953 1 97.06 157 LEU B O 1
ATOM 5203 N N . ASN B 1 158 ? 25.203 17.828 18.594 1 97.69 158 ASN B N 1
ATOM 5204 C CA . ASN B 1 158 ? 24.391 16.703 18.156 1 97.69 158 ASN B CA 1
ATOM 5205 C C . ASN B 1 158 ? 23.797 15.93 19.328 1 97.69 158 ASN B C 1
ATOM 5207 O O . ASN B 1 158 ? 23.516 14.734 19.219 1 97.69 158 ASN B O 1
ATOM 5211 N N . ASP B 1 159 ? 23.734 16.656 20.531 1 97.19 159 ASP B N 1
ATOM 5212 C CA . ASP B 1 159 ? 23.078 16.047 21.688 1 97.19 159 ASP B CA 1
ATOM 5213 C C . ASP B 1 159 ? 21.562 16.094 21.562 1 97.19 159 ASP B C 1
ATOM 5215 O O . ASP B 1 159 ? 21.031 16.75 20.672 1 97.19 159 ASP B O 1
ATOM 5219 N N . MET B 1 160 ? 20.922 15.258 22.359 1 97.38 160 MET B N 1
ATOM 5220 C CA . MET B 1 160 ? 19.469 15.141 22.328 1 97.38 160 MET B CA 1
ATOM 5221 C C . MET B 1 160 ? 18.875 15.242 23.719 1 97.38 160 MET B C 1
ATOM 5223 O O . MET B 1 160 ? 19.438 14.703 24.688 1 97.38 160 MET B O 1
ATOM 5227 N N . PHE B 1 161 ? 17.781 15.961 23.828 1 96.5 161 PHE B N 1
ATOM 5228 C CA . PHE B 1 161 ? 17.062 16.125 25.094 1 96.5 161 PHE B CA 1
ATOM 5229 C C . PHE B 1 161 ? 15.57 15.914 24.891 1 96.5 161 PHE B C 1
ATOM 5231 O O . PHE B 1 161 ? 15.055 16.031 23.781 1 96.5 161 PHE B O 1
ATOM 5238 N N . GLU B 1 162 ? 14.914 15.578 25.906 1 96.38 162 GLU B N 1
ATOM 5239 C CA . GLU B 1 162 ? 13.453 15.57 25.922 1 96.38 162 GLU B CA 1
ATOM 5240 C C . GLU B 1 162 ? 12.906 16.312 27.141 1 96.38 162 GLU B C 1
ATOM 5242 O O . GLU B 1 162 ? 13.523 16.297 28.219 1 96.38 162 GLU B O 1
ATOM 5247 N N . PHE B 1 163 ? 11.844 16.984 27.031 1 94.31 163 PHE B N 1
ATOM 5248 C CA . PHE B 1 163 ? 11.094 17.641 28.078 1 94.31 163 PHE B CA 1
ATOM 5249 C C . PHE B 1 163 ? 9.703 17.047 28.219 1 94.31 163 PHE B C 1
ATOM 5251 O O . PHE B 1 163 ? 8.906 17.062 27.281 1 94.31 163 PHE B O 1
ATOM 5258 N N . ASP B 1 164 ? 9.398 16.516 29.359 1 93.38 164 ASP B N 1
ATOM 5259 C CA . ASP B 1 164 ? 8.07 15.984 29.641 1 93.38 164 ASP B CA 1
ATOM 5260 C C . ASP B 1 164 ? 7.109 17.094 30.062 1 93.38 164 ASP B C 1
ATOM 5262 O O . ASP B 1 164 ? 7.281 17.688 31.125 1 93.38 164 ASP B O 1
ATOM 5266 N N . PHE B 1 165 ? 6.109 17.344 29.344 1 89.62 165 PHE B N 1
ATOM 5267 C CA . PHE B 1 165 ? 5.199 18.453 29.594 1 89.62 165 PHE B CA 1
ATOM 5268 C C . PHE B 1 165 ? 4.445 18.266 30.891 1 89.62 165 PHE B C 1
ATOM 5270 O O . PHE B 1 165 ? 4.102 19.234 31.562 1 89.62 165 PHE B O 1
ATOM 5277 N N . SER B 1 166 ? 4.133 17.047 31.188 1 89 166 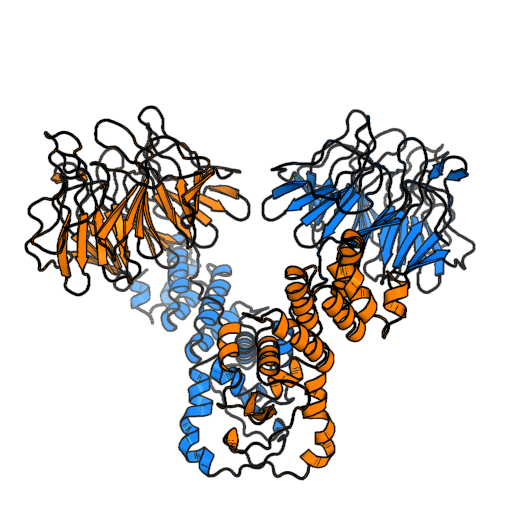SER B N 1
ATOM 5278 C CA . SER B 1 166 ? 3.35 16.766 32.375 1 89 166 SER B CA 1
ATOM 5279 C C . SER B 1 166 ? 4.184 16.938 33.656 1 89 166 SER B C 1
ATOM 5281 O O . SER B 1 166 ? 3.754 17.594 34.594 1 89 166 SER B O 1
ATOM 5283 N N . THR B 1 167 ? 5.41 16.453 33.656 1 89.88 167 THR B N 1
ATOM 5284 C CA . THR B 1 167 ? 6.25 16.5 34.844 1 89.88 167 THR B CA 1
ATOM 5285 C C . THR B 1 167 ? 7.16 17.719 34.812 1 89.88 167 THR B C 1
ATOM 5287 O O . THR B 1 167 ? 7.797 18.047 35.844 1 89.88 167 THR B O 1
ATOM 5290 N N . LYS B 1 168 ? 7.219 18.422 33.719 1 90.12 168 LYS B N 1
ATOM 5291 C CA . LYS B 1 168 ? 8.086 19.578 33.531 1 90.12 168 LYS B CA 1
ATOM 5292 C C . LYS B 1 168 ? 9.539 19.234 33.844 1 90.12 168 LYS B C 1
ATOM 5294 O O . LYS B 1 168 ? 10.195 19.938 34.594 1 90.12 168 LYS B O 1
ATOM 5299 N N . THR B 1 169 ? 9.922 18.188 33.25 1 93.81 169 THR B N 1
ATOM 5300 C CA . THR B 1 169 ? 11.258 17.672 33.531 1 93.81 169 THR B CA 1
ATOM 5301 C C . THR B 1 169 ? 12.047 17.5 32.219 1 93.81 169 THR B C 1
ATOM 5303 O O . THR B 1 169 ? 11.547 16.891 31.266 1 93.81 169 THR B O 1
ATOM 5306 N N . TRP B 1 170 ? 13.273 18 32.188 1 94.62 170 TRP B N 1
ATOM 5307 C CA . TRP B 1 170 ? 14.211 17.75 31.109 1 94.62 170 TRP B CA 1
ATOM 5308 C C . TRP B 1 170 ? 15.031 16.5 31.375 1 94.62 170 TRP B C 1
ATOM 5310 O O . TRP B 1 170 ? 15.422 16.219 32.5 1 94.62 170 TRP B O 1
ATOM 5320 N N . SER B 1 171 ? 15.289 15.789 30.359 1 95.75 171 SER B N 1
ATOM 5321 C CA . SER B 1 171 ? 16.203 14.648 30.406 1 95.75 171 SER B CA 1
ATOM 5322 C C . SER B 1 171 ? 17.094 14.594 29.172 1 95.75 171 SER B C 1
ATOM 5324 O O . SER B 1 171 ? 16.625 14.859 28.047 1 95.75 171 SER B O 1
ATOM 5326 N N . GLU B 1 172 ? 18.391 14.336 29.438 1 96.25 172 GLU B N 1
ATOM 5327 C CA . GLU B 1 172 ? 19.266 14.078 28.312 1 96.25 172 GLU B CA 1
ATOM 5328 C C . GLU B 1 172 ? 19.062 12.672 27.766 1 96.25 172 GLU B C 1
ATOM 5330 O O . GLU B 1 172 ? 18.938 11.711 28.531 1 96.25 172 GLU B O 1
ATOM 5335 N N . ILE B 1 173 ? 18.953 12.602 26.469 1 96.69 173 ILE B N 1
ATOM 5336 C CA . ILE B 1 173 ? 18.688 11.32 25.812 1 96.69 173 ILE B CA 1
ATOM 5337 C C . ILE B 1 173 ? 20 10.688 25.359 1 96.69 173 ILE B C 1
ATOM 5339 O O . ILE B 1 173 ? 20.844 11.344 24.75 1 96.69 173 ILE B O 1
ATOM 5343 N N . ASP B 1 174 ? 20.203 9.43 25.734 1 95.12 174 ASP B N 1
ATOM 5344 C CA . ASP B 1 174 ? 21.297 8.648 25.172 1 95.12 174 ASP B CA 1
ATOM 5345 C C . ASP B 1 174 ? 20.875 8.008 23.844 1 95.12 174 ASP B C 1
ATOM 5347 O O . ASP B 1 174 ? 20.469 6.844 23.812 1 95.12 174 ASP B O 1
ATOM 5351 N N . ALA B 1 175 ? 21 8.797 22.812 1 95.12 175 ALA B N 1
ATOM 5352 C CA . ALA B 1 175 ? 20.531 8.352 21.5 1 95.12 175 ALA B CA 1
ATOM 5353 C C . ALA B 1 175 ? 21.391 7.211 20.984 1 95.12 175 ALA B C 1
ATOM 5355 O O . ALA B 1 175 ? 22.578 7.125 21.281 1 95.12 175 ALA B O 1
ATOM 5356 N N . LYS B 1 176 ? 20.781 6.305 20.234 1 94.56 176 LYS B N 1
ATOM 5357 C CA . LYS B 1 176 ? 21.438 5.113 19.703 1 94.56 176 LYS B CA 1
ATOM 5358 C C . LYS B 1 176 ? 21.469 5.141 18.188 1 94.56 176 LYS B C 1
ATOM 5360 O O . LYS B 1 176 ? 20.828 5.984 17.562 1 94.56 176 LYS B O 1
ATOM 5365 N N . GLY B 1 177 ? 22.297 4.262 17.609 1 91.75 177 GLY B N 1
ATOM 5366 C CA . GLY B 1 177 ? 22.344 4.086 16.172 1 91.75 177 GLY B CA 1
ATOM 5367 C C . GLY B 1 177 ? 23.359 4.996 15.492 1 91.75 177 GLY B C 1
ATOM 5368 O O . GLY B 1 177 ? 24.406 5.293 16.062 1 91.75 177 GLY B O 1
ATOM 5369 N N . SER B 1 178 ? 23.062 5.309 14.188 1 92.31 178 SER B N 1
ATOM 5370 C CA . SER B 1 178 ? 23.938 6.168 13.391 1 92.31 178 SER B CA 1
ATOM 5371 C C . SER B 1 178 ? 23.578 7.641 13.578 1 92.31 178 SER B C 1
ATOM 5373 O O . SER B 1 178 ? 22.938 8.25 12.719 1 92.31 178 SER B O 1
ATOM 5375 N N . LEU B 1 179 ? 24.125 8.242 14.594 1 94.38 179 LEU B N 1
ATOM 5376 C CA . LEU B 1 179 ? 23.781 9.625 14.938 1 94.38 179 LEU B CA 1
ATOM 5377 C C . LEU B 1 179 ? 24.344 10.586 13.898 1 94.38 179 LEU B C 1
ATOM 5379 O O . LEU B 1 179 ? 25.484 10.445 13.461 1 94.38 179 LEU B O 1
ATOM 5383 N N . PRO B 1 180 ? 23.5 11.516 13.484 1 96.62 180 PRO B N 1
ATOM 5384 C CA . PRO B 1 180 ? 24.062 12.562 12.625 1 96.62 180 PRO B CA 1
ATOM 5385 C C . PRO B 1 180 ? 25.203 13.32 13.297 1 96.62 180 PRO B C 1
ATOM 5387 O O . PRO B 1 180 ? 25.203 13.477 14.516 1 96.62 180 PRO B O 1
ATOM 5390 N N . SER B 1 181 ? 26.141 13.875 12.531 1 96.94 181 SER B N 1
ATOM 5391 C CA . SER B 1 181 ? 27.219 14.719 13.039 1 96.94 181 SER B CA 1
ATOM 5392 C C . SER B 1 181 ? 26.672 16.016 13.617 1 96.94 181 SER B C 1
ATOM 5394 O O . SER B 1 181 ? 25.516 16.359 13.414 1 96.94 181 SER B 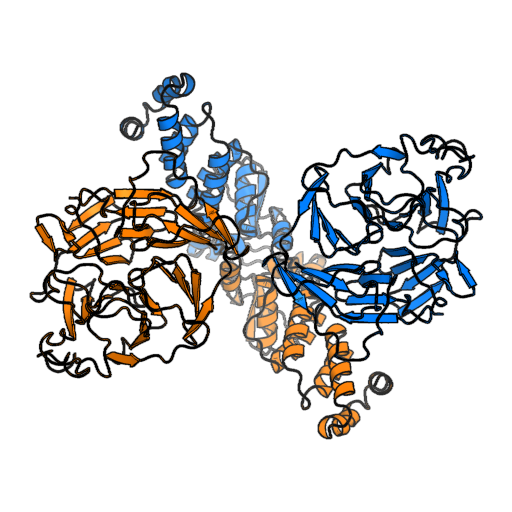O 1
ATOM 5396 N N . VAL B 1 182 ? 27.578 16.688 14.344 1 97.81 182 VAL B N 1
ATOM 5397 C CA . VAL B 1 182 ? 27.203 17.984 14.898 1 97.81 182 VAL B CA 1
ATOM 5398 C C . VAL B 1 182 ? 26.703 18.891 13.781 1 97.81 182 VAL B C 1
ATOM 5400 O O . VAL B 1 182 ? 27.234 18.875 12.672 1 97.81 182 VAL B O 1
ATOM 5403 N N . ARG B 1 183 ? 25.625 19.656 14.047 1 97.75 183 ARG B N 1
ATOM 5404 C CA . ARG B 1 183 ? 25.109 20.531 12.992 1 97.75 183 ARG B CA 1
ATOM 5405 C C . ARG B 1 183 ? 24.094 21.516 13.547 1 97.75 183 ARG B C 1
ATOM 5407 O O . ARG B 1 183 ? 23.469 21.25 14.586 1 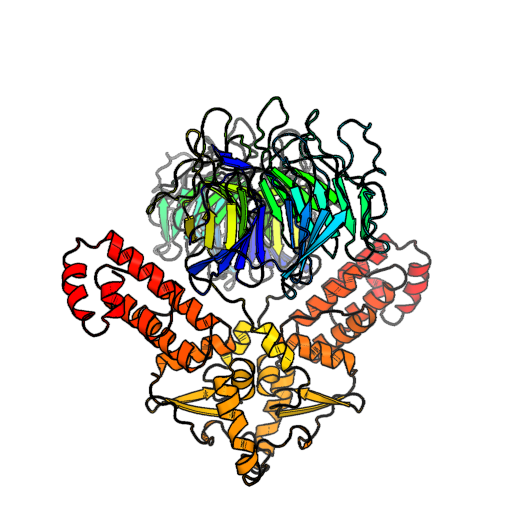97.75 183 ARG B O 1
ATOM 5414 N N . SER B 1 184 ? 23.969 22.547 12.852 1 97.38 184 SER B N 1
ATOM 5415 C CA . SER B 1 184 ? 22.891 23.5 13.094 1 97.38 184 SER B CA 1
ATOM 5416 C C . SER B 1 184 ? 22.031 23.688 11.852 1 97.38 184 SER B C 1
ATOM 5418 O O . SER B 1 184 ? 22.5 23.469 10.734 1 97.38 184 SER B O 1
ATOM 5420 N N . CYS B 1 185 ? 20.812 24 12.094 1 97.25 185 CYS B N 1
ATOM 5421 C CA . CYS B 1 185 ? 19.844 24.453 11.102 1 97.25 185 CYS B CA 1
ATOM 5422 C C . CYS B 1 185 ? 19.672 23.422 9.992 1 97.25 185 CYS B C 1
ATOM 5424 O O . CYS B 1 185 ? 19.672 23.766 8.812 1 97.25 185 CYS B O 1
ATOM 5426 N N . PRO B 1 186 ? 19.562 22.109 10.375 1 97.44 186 PRO B N 1
ATOM 5427 C CA . PRO B 1 186 ? 18.984 21.172 9.406 1 97.44 186 PRO B CA 1
ATOM 5428 C C . PRO B 1 186 ? 17.484 21.422 9.195 1 97.44 186 PRO B C 1
ATOM 5430 O O . PRO B 1 186 ? 16.875 22.234 9.898 1 97.44 186 PRO B O 1
ATOM 5433 N N . ALA B 1 187 ? 16.938 20.859 8.195 1 97.25 187 ALA B N 1
ATOM 5434 C CA . ALA B 1 187 ? 15.492 20.797 8.086 1 97.25 187 ALA B CA 1
ATOM 5435 C C . ALA B 1 187 ? 14.961 19.453 8.578 1 97.25 187 ALA B C 1
ATOM 5437 O O . ALA B 1 187 ? 15.664 18.453 8.539 1 97.25 187 ALA B O 1
ATOM 5438 N N . TRP B 1 188 ? 13.688 19.453 9.031 1 96.81 188 TRP B N 1
ATOM 5439 C CA . TRP B 1 188 ? 13.156 18.219 9.594 1 96.81 188 TRP B CA 1
ATOM 5440 C C . TRP B 1 188 ? 11.641 18.156 9.43 1 96.81 188 TRP B C 1
ATOM 5442 O O . TRP B 1 188 ? 11 19.156 9.148 1 96.81 188 TRP B O 1
ATOM 5452 N N . ALA B 1 189 ? 11.117 17.016 9.539 1 95.81 189 ALA B N 1
ATOM 5453 C CA . ALA B 1 189 ? 9.695 16.703 9.594 1 95.81 189 ALA B CA 1
ATOM 5454 C C . ALA B 1 189 ? 9.438 15.422 10.383 1 95.81 189 ALA B C 1
ATOM 5456 O O . ALA B 1 189 ? 10.344 14.594 10.547 1 95.81 189 ALA B O 1
ATOM 5457 N N . LYS B 1 190 ? 8.258 15.336 10.914 1 93.5 190 LYS B N 1
ATOM 5458 C CA . LYS B 1 190 ? 7.957 14.18 11.75 1 93.5 190 LYS B CA 1
ATOM 5459 C C . LYS B 1 190 ? 6.664 13.5 11.305 1 93.5 190 LYS B C 1
ATOM 5461 O O . LYS B 1 190 ? 5.727 14.172 10.867 1 93.5 190 LYS B O 1
ATOM 5466 N N . ASP B 1 191 ? 6.68 12.219 11.414 1 92.69 191 ASP B N 1
ATOM 5467 C CA . ASP B 1 191 ? 5.426 11.469 11.352 1 92.69 191 ASP B CA 1
ATOM 5468 C C . ASP B 1 191 ? 5.047 10.922 12.727 1 92.69 191 ASP B C 1
ATOM 5470 O O . ASP B 1 191 ? 5.418 11.492 13.758 1 92.69 191 ASP B O 1
ATOM 5474 N N . GLU B 1 192 ? 4.25 9.883 12.836 1 89.19 192 GLU B N 1
ATOM 5475 C CA . GLU B 1 192 ? 3.736 9.391 14.109 1 89.19 192 GLU B CA 1
ATOM 5476 C C . GLU B 1 192 ? 4.832 8.695 14.914 1 89.19 192 GLU B C 1
ATOM 5478 O O . GLU B 1 192 ? 4.754 8.625 16.141 1 89.19 192 GLU B O 1
ATOM 5483 N N . THR B 1 193 ? 5.855 8.258 14.164 1 92.56 193 THR B N 1
ATOM 5484 C CA . THR B 1 193 ? 6.797 7.387 14.867 1 92.56 193 THR B CA 1
ATOM 5485 C C . THR B 1 193 ? 8.219 7.926 14.742 1 92.56 193 THR B C 1
ATOM 5487 O O . THR B 1 193 ? 9.086 7.602 15.562 1 92.56 193 THR B O 1
ATOM 5490 N N . HIS B 1 194 ? 8.508 8.688 13.664 1 96.19 194 HIS B N 1
ATOM 5491 C CA . HIS B 1 194 ? 9.883 9.086 13.398 1 96.19 194 HIS B CA 1
ATOM 5492 C C . HIS B 1 194 ? 9.984 10.586 13.172 1 96.19 194 HIS B C 1
ATOM 5494 O O . HIS B 1 194 ? 9.031 11.219 12.711 1 96.19 194 HIS B O 1
ATOM 5500 N N . VAL B 1 195 ? 11.156 11.133 13.523 1 97.25 195 VAL B N 1
ATOM 5501 C CA . VAL B 1 195 ? 11.57 12.422 12.984 1 97.25 195 VAL B CA 1
ATOM 5502 C C . VAL B 1 195 ? 12.648 12.219 11.922 1 97.25 195 VAL B C 1
ATOM 5504 O O . VAL B 1 195 ? 13.523 11.359 12.07 1 97.25 195 VAL B O 1
ATOM 5507 N N . TYR B 1 196 ? 12.492 12.961 10.852 1 97.69 196 TYR B N 1
ATOM 5508 C CA . TYR B 1 196 ? 13.438 12.93 9.742 1 97.69 196 TYR B CA 1
ATOM 5509 C C . TYR B 1 196 ? 14.219 14.234 9.648 1 97.69 196 TYR B C 1
ATOM 5511 O O . TYR B 1 196 ? 13.641 15.32 9.781 1 97.69 196 TYR B O 1
ATOM 5519 N N . ILE B 1 197 ? 15.562 14.156 9.461 1 98 197 ILE B N 1
ATOM 5520 C CA . ILE B 1 197 ? 16.375 15.359 9.352 1 98 197 ILE B CA 1
ATOM 5521 C C . ILE B 1 197 ? 17.188 15.312 8.062 1 98 197 ILE B C 1
ATOM 5523 O O . ILE B 1 197 ? 17.703 14.258 7.684 1 98 197 ILE B O 1
ATOM 5527 N N . GLN B 1 198 ? 17.266 16.391 7.387 1 98 198 GLN B N 1
ATOM 5528 C CA . GLN B 1 198 ? 18.031 16.531 6.152 1 98 198 GLN B CA 1
ATOM 5529 C C . GLN B 1 198 ? 18.922 17.766 6.191 1 98 198 GLN B C 1
ATOM 5531 O O . GLN B 1 198 ? 18.469 18.844 6.551 1 98 198 GLN B O 1
ATOM 5536 N N . GLY B 1 199 ? 20.234 17.562 5.891 1 98 199 GLY B N 1
ATOM 5537 C CA . GLY B 1 199 ? 21.156 18.672 5.742 1 98 199 GLY B CA 1
ATOM 5538 C C . GLY B 1 199 ? 21.609 19.25 7.07 1 98 199 GLY B C 1
ATOM 5539 O O . GLY B 1 199 ? 21.781 18.531 8.047 1 98 199 GLY B O 1
ATOM 5540 N N . GLY B 1 200 ? 21.984 20.594 7.059 1 97.94 200 GLY B N 1
ATOM 5541 C CA . GLY B 1 200 ? 22.578 21.281 8.195 1 97.94 200 GLY B CA 1
ATOM 5542 C C . GLY B 1 200 ? 24.016 21.719 7.945 1 97.94 200 GLY B C 1
ATOM 5543 O O . GLY B 1 200 ? 24.547 21.516 6.855 1 97.94 200 GLY B O 1
ATOM 5544 N N . TYR B 1 201 ? 24.516 22.406 8.953 1 98.06 201 TYR B N 1
ATOM 5545 C CA . TYR B 1 201 ? 25.875 22.953 8.867 1 98.06 201 TYR B CA 1
ATOM 5546 C C . TYR B 1 201 ? 26.672 22.625 10.125 1 98.06 201 TYR B C 1
ATOM 5548 O O . TYR B 1 201 ? 26.172 22.812 11.242 1 98.06 201 TYR B O 1
ATOM 5556 N N . ASP B 1 202 ? 27.859 22.172 9.961 1 97.12 202 ASP B N 1
ATOM 5557 C CA . ASP B 1 202 ? 28.625 21.75 11.125 1 97.12 202 ASP B CA 1
ATOM 5558 C C . ASP B 1 202 ? 29.797 22.703 11.391 1 97.12 202 ASP B C 1
ATOM 5560 O O . ASP B 1 202 ? 30.719 22.375 12.141 1 97.12 202 ASP B O 1
ATOM 5564 N N . GLY B 1 203 ? 29.781 23.812 10.758 1 95.69 203 GLY B N 1
ATOM 5565 C CA . GLY B 1 203 ? 30.859 24.781 10.945 1 95.69 203 GLY B CA 1
ATOM 5566 C C . GLY B 1 203 ? 31.922 24.703 9.875 1 95.69 203 GLY B C 1
ATOM 5567 O O . GLY B 1 203 ? 32.719 25.641 9.703 1 95.69 203 GLY B O 1
ATOM 5568 N N . VAL B 1 204 ? 31.938 23.609 9.258 1 95.31 204 VAL B N 1
ATOM 5569 C CA . VAL B 1 204 ? 32.969 23.406 8.219 1 95.31 204 VAL B CA 1
ATOM 5570 C C . VAL B 1 204 ? 32.281 23.219 6.863 1 95.31 204 VAL B C 1
ATOM 5572 O O . VAL B 1 204 ? 32.594 23.922 5.902 1 95.31 204 VAL B O 1
ATOM 5575 N N . GLU B 1 205 ? 31.359 22.406 6.789 1 95.56 205 GLU B N 1
ATOM 5576 C CA . GLU B 1 205 ? 30.672 22.141 5.527 1 95.56 205 GLU B CA 1
ATOM 5577 C C . GLU B 1 205 ? 29.156 21.984 5.738 1 95.56 205 GLU B C 1
ATOM 5579 O O . GLU B 1 205 ? 28.719 21.609 6.828 1 95.56 205 GLU B O 1
ATOM 5584 N N . ARG B 1 206 ? 28.453 22.25 4.688 1 96.75 206 ARG B N 1
ATOM 5585 C CA . ARG B 1 206 ? 27.031 21.969 4.637 1 96.75 206 ARG B CA 1
ATOM 5586 C C . ARG B 1 206 ? 26.766 20.5 4.32 1 96.75 206 ARG B C 1
ATOM 5588 O O . ARG B 1 206 ? 27.516 19.891 3.568 1 96.75 206 ARG B O 1
ATOM 5595 N N . LYS B 1 207 ? 25.734 20 4.871 1 97 207 LYS B N 1
ATOM 5596 C CA . LYS B 1 207 ? 25.453 18.578 4.742 1 97 207 LYS B CA 1
ATOM 5597 C C . LYS B 1 207 ? 24.297 18.328 3.773 1 97 207 LYS B C 1
ATOM 5599 O O . LYS B 1 207 ? 23.469 19.219 3.562 1 97 207 LYS B O 1
ATOM 5604 N N . ALA B 1 208 ? 24.266 17.156 3.191 1 95.69 208 ALA B N 1
ATOM 5605 C CA . ALA B 1 208 ? 23.172 16.719 2.336 1 95.69 208 ALA B CA 1
ATOM 5606 C C . ALA B 1 208 ? 22.594 15.391 2.822 1 95.69 208 ALA B C 1
ATOM 5608 O O . ALA B 1 208 ? 21.656 14.859 2.229 1 95.69 208 ALA B O 1
ATOM 5609 N N . ASP B 1 209 ? 23.141 14.898 3.896 1 95.69 209 ASP B N 1
ATOM 5610 C CA . ASP B 1 209 ? 22.75 13.578 4.379 1 95.69 209 ASP B CA 1
ATOM 5611 C C . ASP B 1 209 ? 21.344 13.594 4.957 1 95.69 209 ASP B C 1
ATOM 5613 O O . ASP B 1 209 ? 20.766 14.664 5.156 1 95.69 209 ASP B O 1
ATOM 5617 N N . PHE B 1 210 ? 20.734 12.445 5.016 1 97.19 210 PHE B N 1
ATOM 5618 C CA . PHE B 1 210 ? 19.344 12.234 5.391 1 97.19 210 PHE B CA 1
ATOM 5619 C C . PHE B 1 210 ? 19.219 11.133 6.434 1 97.19 210 PHE B C 1
ATOM 5621 O O . PHE B 1 210 ? 19.703 10.023 6.23 1 97.19 210 PHE B O 1
ATOM 5628 N N . PHE B 1 211 ? 18.547 11.5 7.645 1 97.38 211 PHE B N 1
ATOM 5629 C CA . PHE B 1 211 ? 18.469 10.562 8.758 1 97.38 211 PHE B CA 1
ATOM 5630 C C . PHE B 1 211 ? 17.031 10.438 9.258 1 97.38 211 PHE B C 1
ATOM 5632 O O . PHE B 1 211 ? 16.234 11.359 9.102 1 97.38 211 PHE B O 1
ATOM 5639 N N . ALA B 1 212 ? 16.75 9.312 9.82 1 97.44 212 ALA B N 1
ATOM 5640 C CA . ALA B 1 212 ? 15.523 9.086 10.586 1 97.44 212 ALA B CA 1
ATOM 5641 C C . ALA B 1 212 ? 15.844 8.688 12.023 1 97.44 212 ALA B C 1
ATOM 5643 O O . ALA B 1 212 ? 16.797 7.953 12.273 1 97.44 212 ALA B O 1
ATOM 5644 N N . CYS B 1 213 ? 15.016 9.188 12.93 1 97.81 213 CYS B N 1
ATOM 5645 C CA . CYS B 1 213 ? 15.125 8.789 14.328 1 97.81 213 CYS B CA 1
ATOM 5646 C C . CYS B 1 213 ? 13.805 8.211 14.828 1 97.81 213 CYS B C 1
ATOM 5648 O O . CYS B 1 213 ? 12.766 8.875 14.773 1 97.81 213 CYS B O 1
ATOM 5650 N N . ASP B 1 214 ? 13.859 6.996 15.336 1 95.88 214 ASP B N 1
ATOM 5651 C CA . ASP B 1 214 ? 12.703 6.41 16 1 95.88 214 ASP B CA 1
ATOM 5652 C C . ASP B 1 214 ? 12.445 7.094 17.344 1 95.88 214 ASP B C 1
ATOM 5654 O O . ASP B 1 214 ? 13.297 7.074 18.234 1 95.88 214 ASP B O 1
ATOM 5658 N N . LEU B 1 215 ? 11.289 7.633 17.562 1 95.94 215 LEU B N 1
ATOM 5659 C CA . LEU B 1 215 ? 11.023 8.492 18.719 1 95.94 215 LEU B CA 1
ATOM 5660 C C . LEU B 1 215 ? 10.633 7.664 19.938 1 95.94 215 LEU B C 1
ATOM 5662 O O . LEU B 1 215 ? 10.531 8.195 21.047 1 95.94 215 LEU B O 1
ATOM 5666 N N . ALA B 1 216 ? 10.406 6.391 19.766 1 92.5 216 ALA B N 1
ATOM 5667 C CA . ALA B 1 216 ? 10.148 5.5 20.891 1 92.5 216 ALA B CA 1
ATOM 5668 C C . ALA B 1 216 ? 11.453 4.996 21.5 1 92.5 216 ALA B C 1
ATOM 5670 O O . ALA B 1 216 ? 11.555 4.84 22.719 1 92.5 216 ALA B O 1
ATOM 5671 N N . THR B 1 217 ? 12.469 4.824 20.672 1 93.81 217 THR B N 1
ATOM 5672 C CA . THR B 1 217 ? 13.711 4.211 21.125 1 93.81 217 THR B CA 1
ATOM 5673 C C . THR B 1 217 ? 14.875 5.184 21 1 93.81 217 THR B C 1
ATOM 5675 O O . THR B 1 217 ? 15.969 4.934 21.516 1 93.81 217 THR B O 1
ATOM 5678 N N . TYR B 1 218 ? 14.656 6.258 20.281 1 96.56 218 TYR B N 1
ATOM 5679 C CA . TYR B 1 218 ? 15.672 7.262 19.984 1 96.56 218 TYR B CA 1
ATOM 5680 C C . TYR B 1 218 ? 16.859 6.637 19.25 1 96.56 218 TYR B C 1
ATOM 5682 O O . TYR B 1 218 ? 18.016 6.895 19.594 1 96.56 218 TYR B O 1
ATOM 5690 N N . THR B 1 219 ? 16.516 5.781 18.328 1 95.88 219 THR B N 1
ATOM 5691 C CA . THR B 1 219 ? 17.516 5.141 17.484 1 95.88 219 THR B CA 1
ATOM 5692 C C . THR B 1 219 ? 17.578 5.824 16.109 1 95.88 219 THR B C 1
ATOM 5694 O O . THR B 1 219 ? 16.578 5.914 15.406 1 95.88 219 THR B O 1
ATOM 5697 N N . TRP B 1 220 ? 18.859 6.266 15.773 1 96.62 220 TRP B N 1
ATOM 5698 C CA . TRP B 1 220 ? 19.062 6.969 14.516 1 96.62 220 TRP B CA 1
ATOM 5699 C C . TRP B 1 220 ? 19.484 6.004 13.414 1 96.62 220 TRP B C 1
ATOM 5701 O O . TRP B 1 220 ? 20.266 5.082 13.656 1 96.62 220 TRP B O 1
ATOM 5711 N N . THR B 1 221 ? 18.969 6.223 12.203 1 93.69 221 THR B N 1
ATOM 5712 C CA . THR B 1 221 ? 19.375 5.5 11 1 93.69 221 THR B CA 1
ATOM 5713 C C . THR B 1 221 ? 19.578 6.461 9.828 1 93.69 221 THR B C 1
ATOM 5715 O O . THR B 1 221 ? 18.766 7.371 9.625 1 93.69 221 THR B O 1
ATOM 5718 N N . GLU B 1 222 ? 20.703 6.258 9.141 1 93.56 222 GLU B N 1
ATOM 5719 C CA . GLU B 1 222 ? 20.875 7.02 7.91 1 93.56 222 GLU B CA 1
ATOM 5720 C C . GLU B 1 222 ? 20.062 6.41 6.77 1 93.56 222 GLU B C 1
ATOM 5722 O O . GLU B 1 222 ? 20.125 5.199 6.543 1 93.56 222 GLU B O 1
ATOM 5727 N N . LEU B 1 223 ? 19.281 7.211 6.059 1 92.62 223 LEU B N 1
ATOM 5728 C CA . LEU B 1 223 ? 18.438 6.719 4.988 1 92.62 223 LEU B CA 1
ATOM 5729 C C . LEU B 1 223 ? 19.141 6.801 3.641 1 92.62 223 LEU B C 1
ATOM 5731 O O . LEU B 1 223 ? 19.938 7.715 3.408 1 92.62 223 LEU B O 1
ATOM 5735 N N . PRO B 1 224 ? 18.797 5.859 2.721 1 83.75 224 PRO B N 1
ATOM 5736 C CA . PRO B 1 224 ? 19.375 5.941 1.376 1 83.75 224 PRO B CA 1
ATOM 5737 C C . PRO B 1 224 ? 18.828 7.117 0.571 1 83.75 224 PRO B C 1
ATOM 5739 O O . PRO B 1 224 ? 17.641 7.449 0.678 1 83.75 224 PRO B O 1
ATOM 5742 N N . CYS B 1 225 ? 19.672 7.691 -0.194 1 88.5 225 CYS B N 1
ATOM 5743 C CA . CYS B 1 225 ? 19.281 8.852 -0.997 1 88.5 225 CYS B CA 1
ATOM 5744 C C . CYS B 1 225 ? 19.469 8.57 -2.482 1 88.5 225 CYS B C 1
ATOM 5746 O O . CYS B 1 225 ? 20.281 9.227 -3.148 1 88.5 225 CYS B O 1
ATOM 5748 N N . TYR B 1 226 ? 18.625 7.707 -2.977 1 78.62 226 TYR B N 1
ATOM 5749 C CA . TYR B 1 226 ? 18.688 7.398 -4.402 1 78.62 226 TYR B CA 1
ATOM 5750 C C . TYR B 1 226 ? 18.047 8.508 -5.23 1 78.62 226 TYR B C 1
ATOM 5752 O O . TYR B 1 226 ? 17.391 9.398 -4.684 1 78.62 226 TYR B O 1
ATOM 5760 N N . GLY B 1 227 ? 18.359 8.555 -6.57 1 87.75 227 GLY B N 1
ATOM 5761 C CA . GLY B 1 227 ? 17.797 9.539 -7.473 1 87.75 227 GLY B CA 1
ATOM 5762 C C . GLY B 1 227 ? 18.547 10.859 -7.469 1 87.75 227 GLY B C 1
ATOM 5763 O O . GLY B 1 227 ? 19.781 10.875 -7.633 1 87.75 227 GLY B O 1
ATOM 5764 N N . THR B 1 228 ? 17.719 11.93 -7.379 1 92.31 228 THR B N 1
ATOM 5765 C CA . THR B 1 228 ? 18.281 13.273 -7.418 1 92.31 228 THR B CA 1
ATOM 5766 C C . THR B 1 228 ? 18.109 13.969 -6.07 1 92.31 228 THR B C 1
ATOM 5768 O O . THR B 1 228 ? 17.203 14.766 -5.887 1 92.31 228 THR B O 1
ATOM 5771 N N . PRO B 1 229 ? 19.047 13.695 -5.176 1 94.06 229 PRO B N 1
ATOM 5772 C CA . PRO B 1 229 ? 18.922 14.32 -3.857 1 94.06 229 PRO B CA 1
ATOM 5773 C C . PRO B 1 229 ? 19.219 15.82 -3.879 1 94.06 229 PRO B C 1
ATOM 5775 O O . PRO B 1 229 ? 19.891 16.297 -4.793 1 94.06 229 PRO B O 1
ATOM 5778 N N . PRO B 1 230 ? 18.703 16.547 -2.926 1 96.19 230 PRO B N 1
ATOM 5779 C CA . PRO B 1 230 ? 19.078 17.969 -2.816 1 96.19 230 PRO B CA 1
ATOM 5780 C C . PRO B 1 230 ? 20.562 18.172 -2.547 1 96.19 230 PRO B C 1
ATOM 5782 O O . PRO B 1 230 ? 21.188 17.344 -1.88 1 96.19 230 PRO B O 1
ATOM 5785 N N . SER B 1 231 ? 21.094 19.297 -2.982 1 96.25 231 SER B N 1
ATOM 5786 C CA . SER B 1 231 ? 22.469 19.672 -2.676 1 96.25 231 SER B CA 1
ATOM 5787 C C . SER B 1 231 ? 22.641 19.969 -1.191 1 96.25 231 SER B C 1
ATOM 5789 O O . SER B 1 231 ? 21.672 20.25 -0.491 1 96.25 231 SER B O 1
ATOM 5791 N N . PRO B 1 232 ? 23.953 19.938 -0.725 1 97.38 232 PRO B N 1
ATOM 5792 C CA . PRO B 1 232 ? 24.203 20.328 0.666 1 97.38 232 PRO B CA 1
ATOM 5793 C C . PRO B 1 232 ? 23.672 21.734 0.981 1 97.38 232 PRO B C 1
ATOM 5795 O O . PRO B 1 232 ? 23.828 22.656 0.179 1 97.38 232 PRO B O 1
ATOM 5798 N N . ARG B 1 233 ? 23.047 21.859 2.139 1 98.31 233 ARG B N 1
ATOM 5799 C CA . ARG B 1 233 ? 22.375 23.109 2.447 1 98.31 233 ARG B CA 1
ATOM 5800 C C . ARG B 1 233 ? 21.969 23.172 3.918 1 98.31 233 ARG B C 1
ATOM 5802 O O . ARG B 1 233 ? 21.984 22.156 4.609 1 98.31 233 ARG B O 1
ATOM 5809 N N . TYR B 1 234 ? 21.734 24.297 4.387 1 97.56 234 TYR B N 1
ATOM 5810 C CA . TYR B 1 234 ? 21.125 24.547 5.688 1 97.56 234 TYR B CA 1
ATOM 5811 C C . TYR B 1 234 ? 20.172 25.734 5.621 1 97.56 234 TYR B C 1
ATOM 5813 O O . TYR B 1 234 ? 20.078 26.422 4.594 1 97.56 234 TYR B O 1
ATOM 5821 N N . PHE B 1 235 ? 19.312 25.953 6.648 1 97.19 235 PHE B N 1
ATOM 5822 C CA . PHE B 1 235 ? 18.297 27 6.703 1 97.19 235 PHE B CA 1
ATOM 5823 C C . PHE B 1 235 ? 17.203 26.75 5.672 1 97.19 235 PHE B C 1
ATOM 5825 O O . PHE B 1 235 ? 16.562 27.688 5.199 1 97.19 235 PHE B O 1
ATOM 5832 N N . HIS B 1 236 ? 17.062 25.484 5.172 1 97.56 236 HIS B N 1
ATOM 5833 C CA . HIS B 1 236 ? 15.953 25.047 4.352 1 97.56 236 HIS B CA 1
ATOM 5834 C C . HIS B 1 236 ? 14.828 24.469 5.211 1 97.56 236 HIS B C 1
ATOM 5836 O O . HIS B 1 236 ? 14.898 24.5 6.441 1 97.56 236 HIS B O 1
ATOM 5842 N N . SER B 1 237 ? 13.758 24.078 4.559 1 95.5 237 SER B N 1
ATOM 5843 C CA . SER B 1 237 ? 12.609 23.531 5.281 1 95.5 237 SER B CA 1
ATOM 5844 C C . SER B 1 237 ? 12.18 22.188 4.691 1 95.5 237 SER B C 1
ATOM 5846 O O . SER B 1 237 ? 12.391 21.938 3.504 1 95.5 237 SER B O 1
ATOM 5848 N N . CYS B 1 238 ? 11.609 21.406 5.605 1 93.94 238 CYS B N 1
ATOM 5849 C CA . CYS B 1 238 ? 11.055 20.125 5.172 1 93.94 238 CYS B CA 1
ATOM 5850 C C . CYS B 1 238 ? 9.641 19.922 5.723 1 93.94 238 CYS B C 1
ATOM 5852 O O . CYS B 1 238 ? 9.289 20.5 6.754 1 93.94 238 CYS B O 1
ATOM 5854 N N . CYS B 1 239 ? 8.891 19.172 5.016 1 94.31 239 CYS B N 1
ATOM 5855 C CA . CYS B 1 239 ? 7.57 18.766 5.473 1 94.31 239 CYS B CA 1
ATOM 5856 C C . CYS B 1 239 ? 7.211 17.391 4.941 1 94.31 239 CYS B C 1
ATOM 5858 O O . CYS B 1 239 ? 7.809 16.906 3.973 1 94.31 239 CYS B O 1
ATOM 5860 N N . LEU B 1 240 ? 6.312 16.797 5.656 1 94.44 240 LEU B N 1
ATOM 5861 C CA . LEU B 1 240 ? 5.793 15.516 5.203 1 94.44 240 LEU B CA 1
ATOM 5862 C C . LEU B 1 240 ? 4.391 15.672 4.625 1 94.44 240 LEU B C 1
ATOM 5864 O O . LEU B 1 240 ? 3.576 16.422 5.156 1 94.44 240 LEU B O 1
ATOM 5868 N N . TYR B 1 241 ? 4.188 15.008 3.568 1 92.62 241 TYR B N 1
ATOM 5869 C CA . TYR B 1 241 ? 2.85 14.891 2.998 1 92.62 241 TYR B CA 1
ATOM 5870 C C . TYR B 1 241 ? 2.668 13.547 2.297 1 92.62 241 TYR B C 1
ATOM 5872 O O . TYR B 1 241 ? 3.404 13.227 1.36 1 92.62 241 TYR B O 1
ATOM 5880 N N . GLY B 1 242 ? 1.651 12.852 2.738 1 87.62 242 GLY B N 1
ATOM 5881 C CA . GLY B 1 242 ? 1.536 11.492 2.238 1 87.62 242 GLY B CA 1
ATOM 5882 C C . GLY B 1 242 ? 2.734 10.625 2.582 1 87.62 242 GLY B C 1
ATOM 5883 O O . GLY B 1 242 ? 3.145 10.555 3.742 1 87.62 242 GLY B O 1
ATOM 5884 N N . ASN B 1 243 ? 3.234 9.875 1.576 1 88.56 243 ASN B N 1
ATOM 5885 C CA . ASN B 1 243 ? 4.391 9.016 1.787 1 88.56 243 ASN B CA 1
ATOM 5886 C C . ASN B 1 243 ? 5.688 9.703 1.369 1 88.56 243 ASN B C 1
ATOM 5888 O O . ASN B 1 243 ? 6.684 9.031 1.081 1 88.56 243 ASN B O 1
ATOM 5892 N N . LYS B 1 244 ? 5.605 11.047 1.343 1 94.44 244 LYS B N 1
ATOM 5893 C CA . LYS B 1 244 ? 6.777 11.758 0.841 1 94.44 244 LYS B CA 1
ATOM 5894 C C . LYS B 1 244 ? 7.242 12.82 1.833 1 94.44 244 LYS B C 1
ATOM 5896 O O . LYS B 1 244 ? 6.441 13.359 2.596 1 94.44 244 LYS B O 1
ATOM 5901 N N . MET B 1 245 ? 8.5 13.102 1.833 1 96.5 245 MET B N 1
ATOM 5902 C CA . MET B 1 245 ? 9.086 14.266 2.492 1 96.5 245 MET B CA 1
ATOM 5903 C C . MET B 1 245 ? 9.539 15.297 1.469 1 96.5 245 MET B C 1
ATOM 5905 O O . MET B 1 245 ? 10.281 14.977 0.542 1 96.5 245 MET B O 1
ATOM 5909 N N . TYR B 1 246 ? 9.117 16.516 1.637 1 96.12 246 TYR B N 1
ATOM 5910 C CA . TYR B 1 246 ? 9.5 17.609 0.745 1 96.12 246 TYR B CA 1
ATOM 5911 C C . TYR B 1 246 ? 10.562 18.5 1.383 1 96.12 246 TYR B C 1
ATOM 5913 O O . TYR B 1 246 ? 10.516 18.766 2.584 1 96.12 246 TYR B O 1
ATOM 5921 N N . CYS B 1 247 ? 11.516 18.859 0.609 1 96.88 247 CYS B N 1
ATOM 5922 C CA . CYS B 1 247 ? 12.586 19.766 0.983 1 96.88 247 CYS B CA 1
ATOM 5923 C C . CYS B 1 247 ? 12.578 21.016 0.101 1 96.88 247 CYS B C 1
ATOM 5925 O O . CYS B 1 247 ? 12.531 20.906 -1.126 1 96.88 247 CYS B O 1
ATOM 5927 N N . TYR B 1 248 ? 12.641 22.188 0.734 1 96.94 248 TYR B N 1
ATOM 5928 C CA . TYR B 1 248 ? 12.539 23.406 -0.06 1 96.94 248 TYR B CA 1
ATOM 5929 C C . TYR B 1 248 ? 13.492 24.484 0.456 1 96.94 248 TYR B C 1
ATOM 5931 O O . TYR B 1 248 ? 13.602 24.688 1.666 1 96.94 248 TYR B O 1
ATOM 5939 N N . GLY B 1 249 ? 14.18 25.203 -0.488 1 97.19 249 GLY B N 1
ATOM 5940 C CA . GLY B 1 249 ? 14.977 26.375 -0.19 1 97.19 249 GLY B CA 1
ATOM 5941 C C . GLY B 1 249 ? 16.266 26.047 0.54 1 97.19 249 GLY B C 1
ATOM 5942 O O . GLY B 1 249 ? 16.844 24.969 0.348 1 97.19 249 GLY B O 1
ATOM 5943 N N . GLY B 1 250 ? 16.812 27.078 1.241 1 97.88 250 GLY B N 1
ATOM 5944 C CA . GLY B 1 250 ? 18.047 26.922 1.989 1 97.88 250 GLY B CA 1
ATOM 5945 C C . GLY B 1 250 ? 19.203 27.703 1.395 1 97.88 250 GLY B C 1
ATOM 5946 O O . GLY B 1 250 ? 19.016 28.547 0.522 1 97.88 250 GLY B O 1
ATOM 5947 N N . TYR B 1 251 ? 20.25 27.484 2.014 1 98.12 251 TYR B N 1
ATOM 5948 C CA . TYR B 1 251 ? 21.484 28.172 1.627 1 98.12 251 TYR B CA 1
ATOM 5949 C C . TYR B 1 251 ? 22.609 27.172 1.401 1 98.12 251 TYR B C 1
ATOM 5951 O O . TYR B 1 251 ? 22.906 26.344 2.275 1 98.12 251 TYR B O 1
ATOM 5959 N N . SER B 1 252 ? 23.234 27.266 0.266 1 96.62 252 SER B N 1
ATOM 5960 C CA . SER B 1 252 ? 24.297 26.312 -0.085 1 96.62 252 SER B CA 1
ATOM 5961 C C . SER B 1 252 ? 25.656 26.828 0.366 1 96.62 252 SER B C 1
ATOM 5963 O O . SER B 1 252 ? 26.656 26.109 0.276 1 96.62 252 SER B O 1
ATOM 5965 N N . GLY B 1 253 ? 25.75 27.984 0.886 1 94.25 253 GLY B N 1
ATOM 5966 C CA . GLY B 1 253 ? 27.016 28.656 1.141 1 94.25 253 GLY B CA 1
ATOM 5967 C C . GLY B 1 253 ? 27.391 29.672 0.076 1 94.25 253 GLY B C 1
ATOM 5968 O O . GLY B 1 253 ? 28.156 30.594 0.329 1 94.25 253 GLY B O 1
ATOM 5969 N N . SER B 1 254 ? 26.859 29.422 -1.059 1 93.94 254 SER B N 1
ATOM 5970 C CA . SER B 1 254 ? 27.141 30.328 -2.17 1 93.94 254 SER B CA 1
ATOM 5971 C C . SER B 1 254 ? 25.859 31 -2.664 1 93.94 254 SER B C 1
ATOM 5973 O O . SER B 1 254 ? 25.875 32.188 -3.041 1 93.94 254 SER B O 1
ATOM 5975 N N . GLU B 1 255 ? 24.781 30.281 -2.652 1 95 255 GLU B N 1
ATOM 5976 C CA . GLU B 1 255 ? 23.547 30.828 -3.182 1 95 255 GLU B CA 1
ATOM 5977 C C . GLU B 1 255 ? 22.344 30.438 -2.314 1 95 255 GLU B C 1
ATOM 5979 O O . GLU B 1 255 ? 22.391 29.406 -1.632 1 95 255 GLU B O 1
ATOM 5984 N N . ARG B 1 256 ? 21.359 31.391 -2.314 1 97.31 256 ARG B N 1
ATOM 5985 C CA . ARG B 1 256 ? 20.062 31.047 -1.758 1 97.31 256 ARG B CA 1
ATOM 5986 C C . ARG B 1 256 ? 19.234 30.234 -2.756 1 97.31 256 ARG B C 1
ATOM 5988 O O . ARG B 1 256 ? 19.141 30.594 -3.93 1 97.31 256 ARG B O 1
ATOM 5995 N N . LEU B 1 257 ? 18.688 29.141 -2.309 1 96.56 257 LEU B N 1
ATOM 5996 C CA . LEU B 1 257 ? 18.109 28.141 -3.199 1 96.56 257 LEU B CA 1
ATOM 5997 C C . LEU B 1 257 ? 16.594 28.281 -3.258 1 96.56 257 LEU B C 1
ATOM 5999 O O . LEU B 1 257 ? 15.961 28.641 -2.268 1 96.56 257 LEU B O 1
ATOM 6003 N N . ALA B 1 258 ? 16 27.953 -4.406 1 95.12 258 ALA B N 1
ATOM 6004 C CA . ALA B 1 258 ? 14.562 28 -4.602 1 95.12 258 ALA B CA 1
ATOM 6005 C C . ALA B 1 258 ? 14.023 26.641 -5.043 1 95.12 258 ALA B C 1
ATOM 6007 O O . ALA B 1 258 ? 12.836 26.5 -5.336 1 95.12 258 ALA B O 1
ATOM 6008 N N . ASP B 1 259 ? 14.828 25.625 -5.082 1 95.31 259 ASP B N 1
ATOM 6009 C CA . ASP B 1 259 ? 14.43 24.328 -5.594 1 95.31 259 ASP B CA 1
ATOM 6010 C C . ASP B 1 259 ? 13.695 23.516 -4.527 1 95.31 259 ASP B C 1
ATOM 6012 O O . ASP B 1 259 ? 13.797 23.812 -3.334 1 95.31 259 ASP B O 1
ATOM 6016 N N . MET B 1 260 ? 12.891 22.594 -5.008 1 96.19 260 MET B N 1
ATOM 6017 C CA . MET B 1 260 ? 12.141 21.672 -4.164 1 96.19 260 MET B CA 1
ATOM 6018 C C . MET B 1 260 ? 12.406 20.219 -4.562 1 96.19 260 MET B C 1
ATOM 6020 O O . MET B 1 260 ? 12.523 19.922 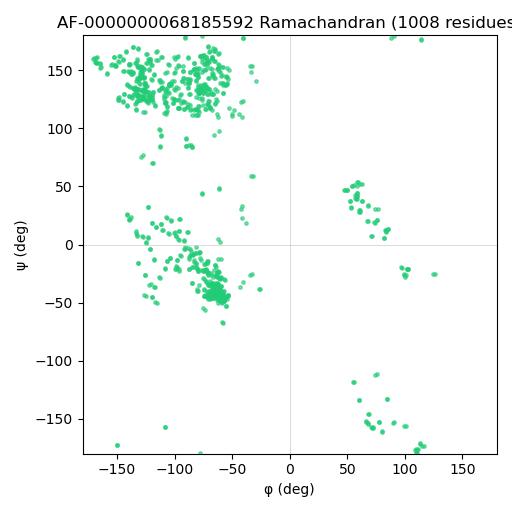-5.75 1 96.19 260 MET B O 1
ATOM 6024 N N . PHE B 1 261 ? 12.531 19.422 -3.535 1 97.44 261 PHE B N 1
ATOM 6025 C CA . PHE B 1 261 ? 12.727 17.984 -3.752 1 97.44 261 PHE B CA 1
ATOM 6026 C C . PHE B 1 261 ? 11.727 17.172 -2.936 1 97.44 261 PHE B C 1
ATOM 6028 O O . PHE B 1 261 ? 11.227 17.641 -1.911 1 97.44 261 PHE B O 1
ATOM 6035 N N . ALA B 1 262 ? 11.453 16.031 -3.441 1 96.75 262 ALA B N 1
ATOM 6036 C CA . ALA B 1 262 ? 10.602 15.094 -2.709 1 96.75 262 ALA B CA 1
ATOM 6037 C C . ALA B 1 262 ? 11.281 13.734 -2.568 1 96.75 262 ALA B C 1
ATOM 6039 O O . ALA B 1 262 ? 11.852 13.219 -3.529 1 96.75 262 ALA B O 1
ATOM 6040 N N . TYR B 1 263 ? 11.219 13.242 -1.336 1 96.12 263 TYR B N 1
ATOM 6041 C CA . TYR B 1 263 ? 11.695 11.898 -1.043 1 96.12 263 TYR B CA 1
ATOM 6042 C C . TYR B 1 263 ? 10.531 10.922 -0.927 1 96.12 263 TYR B C 1
ATOM 6044 O O . TYR B 1 263 ? 9.625 11.117 -0.108 1 96.12 263 TYR B O 1
ATOM 6052 N N . ASP B 1 264 ? 10.562 9.914 -1.743 1 90.94 264 ASP B N 1
ATOM 6053 C CA . ASP B 1 264 ? 9.555 8.867 -1.659 1 90.94 264 ASP B CA 1
ATOM 6054 C C . ASP B 1 264 ? 10.016 7.727 -0.755 1 90.94 264 ASP B C 1
ATOM 6056 O O . ASP B 1 264 ? 10.961 7.004 -1.093 1 90.94 264 ASP B O 1
ATOM 6060 N N . PHE B 1 265 ? 9.336 7.477 0.345 1 88.88 265 PHE B N 1
ATOM 6061 C CA . PHE B 1 265 ? 9.766 6.516 1.352 1 88.88 265 PHE B CA 1
ATOM 6062 C C . PHE B 1 265 ? 9.602 5.086 0.843 1 88.88 265 PHE B C 1
ATOM 6064 O O . PHE B 1 265 ? 10.219 4.16 1.369 1 88.88 265 PHE B O 1
ATOM 6071 N N . GLU B 1 266 ? 8.719 4.938 -0.112 1 73.12 266 GLU B N 1
ATOM 6072 C CA . GLU B 1 266 ? 8.531 3.607 -0.683 1 73.12 266 GLU B CA 1
ATOM 6073 C C . GLU B 1 266 ? 9.695 3.234 -1.598 1 73.12 266 GLU B C 1
ATOM 6075 O O . GLU B 1 266 ? 10.172 2.096 -1.573 1 73.12 266 GLU B O 1
ATOM 6080 N N . THR B 1 267 ? 10.203 4.172 -2.355 1 68.94 267 THR B N 1
ATOM 6081 C CA . THR B 1 267 ? 11.227 3.877 -3.355 1 68.94 267 THR B CA 1
ATOM 6082 C C . THR B 1 267 ? 12.594 4.336 -2.877 1 68.94 267 THR B C 1
ATOM 6084 O O . THR B 1 267 ? 13.617 3.98 -3.469 1 68.94 267 THR B O 1
ATOM 6087 N N . ASN B 1 268 ? 12.633 5.109 -1.815 1 81.94 268 ASN B N 1
ATOM 6088 C CA . ASN B 1 268 ? 13.836 5.707 -1.255 1 81.94 268 ASN B CA 1
ATOM 6089 C C . ASN B 1 268 ? 14.531 6.625 -2.26 1 81.94 268 ASN B C 1
ATOM 6091 O O . ASN B 1 268 ? 15.758 6.73 -2.27 1 81.94 268 ASN B O 1
ATOM 6095 N N . HIS B 1 269 ? 13.711 7.25 -3.176 1 84.81 269 HIS B N 1
ATOM 6096 C CA . HIS B 1 269 ? 14.25 8.117 -4.219 1 84.81 269 HIS B CA 1
ATOM 6097 C C . HIS B 1 269 ? 13.875 9.578 -3.965 1 84.81 269 HIS B C 1
ATOM 6099 O O . HIS B 1 269 ? 12.742 9.875 -3.578 1 84.81 269 HIS B O 1
ATOM 6105 N N . TRP B 1 270 ? 14.945 10.375 -4.152 1 94 270 TRP B N 1
ATOM 6106 C CA . TRP B 1 270 ? 14.695 11.812 -4.266 1 94 270 TRP B CA 1
ATOM 6107 C C . TRP B 1 270 ? 14.391 12.203 -5.707 1 94 270 TRP B C 1
ATOM 6109 O O . TRP B 1 270 ? 15.023 11.695 -6.641 1 94 270 TRP B O 1
ATOM 6119 N N . VAL B 1 271 ? 13.438 13.062 -5.871 1 93.5 271 VAL B N 1
ATOM 6120 C CA . VAL B 1 271 ? 13.141 13.656 -7.176 1 93.5 271 VAL B CA 1
ATOM 6121 C C . VAL B 1 271 ? 12.992 15.164 -7.035 1 93.5 271 VAL B C 1
ATOM 6123 O O . VAL B 1 271 ? 12.492 15.656 -6.02 1 93.5 271 VAL B O 1
ATOM 6126 N N . GLN B 1 272 ? 13.5 15.844 -8.016 1 95.06 272 GLN B N 1
ATOM 6127 C CA . GLN B 1 272 ? 13.25 17.281 -8.016 1 95.06 272 GLN B CA 1
ATOM 6128 C C . GLN B 1 272 ? 11.812 17.594 -8.438 1 95.06 272 GLN B C 1
ATOM 6130 O O . GLN B 1 272 ? 11.32 17.047 -9.43 1 95.06 272 GLN B O 1
ATOM 6135 N N . VAL B 1 273 ? 11.195 18.406 -7.645 1 93.94 273 VAL B N 1
ATOM 6136 C CA . VAL B 1 273 ? 9.82 18.812 -7.914 1 93.94 273 VAL B CA 1
ATOM 6137 C C . VAL B 1 273 ? 9.805 20.047 -8.812 1 93.94 273 VAL B C 1
ATOM 6139 O O . VAL B 1 273 ? 10.531 21.016 -8.57 1 93.94 273 VAL B O 1
ATOM 6142 N N . ASP B 1 274 ? 8.938 20 -9.82 1 88.94 274 ASP B N 1
ATOM 6143 C CA . ASP B 1 274 ? 8.805 21.156 -10.711 1 88.94 274 ASP B CA 1
ATOM 6144 C C . ASP B 1 274 ? 7.934 22.234 -10.086 1 88.94 274 ASP B C 1
ATOM 6146 O O . ASP B 1 274 ? 6.727 22.047 -9.922 1 88.94 274 ASP B O 1
ATOM 6150 N N . CYS B 1 275 ? 8.555 23.312 -9.758 1 83.19 275 CYS B N 1
ATOM 6151 C CA . CYS B 1 275 ? 7.832 24.438 -9.156 1 83.19 275 CYS B CA 1
ATOM 6152 C C . CYS B 1 275 ? 7.781 25.625 -10.102 1 83.19 275 CYS B C 1
ATOM 6154 O O . CYS B 1 275 ? 7.574 26.766 -9.672 1 83.19 275 CYS B O 1
ATOM 6156 N N . SER B 1 276 ? 8.016 25.422 -11.305 1 76.06 276 SER B N 1
ATOM 6157 C CA . SER B 1 276 ? 8.18 26.531 -12.227 1 76.06 276 SER B CA 1
ATOM 6158 C C . SER B 1 276 ? 6.836 27.031 -12.742 1 76.06 276 SER B C 1
ATOM 6160 O O . SER B 1 276 ? 6.758 28.094 -13.367 1 76.06 276 SER B O 1
ATOM 6162 N N . SER B 1 277 ? 5.875 26.234 -12.367 1 74.81 277 SER B N 1
ATOM 6163 C CA . SER B 1 277 ? 4.562 26.703 -12.812 1 74.81 277 SER B CA 1
ATOM 6164 C C . SER B 1 277 ? 4.039 27.812 -11.906 1 74.81 277 SER B C 1
ATOM 6166 O O . SER B 1 277 ? 4.039 27.688 -10.68 1 74.81 277 SER B O 1
ATOM 6168 N N . GLY B 1 278 ? 3.873 29.031 -12.453 1 76.75 278 GLY B N 1
ATOM 6169 C CA . GLY B 1 278 ? 3.371 30.156 -11.688 1 76.75 278 GLY B CA 1
ATOM 6170 C C . GLY B 1 278 ? 4.469 31.094 -11.203 1 76.75 278 GLY B C 1
ATOM 6171 O O . GLY B 1 278 ? 5.523 31.188 -11.836 1 76.75 278 GLY B O 1
ATOM 6172 N N . ASP B 1 279 ? 4.109 31.797 -10.133 1 84.31 279 ASP B N 1
ATOM 6173 C CA . ASP B 1 279 ? 5.051 32.75 -9.539 1 84.31 279 ASP B CA 1
ATOM 6174 C C . ASP B 1 279 ? 5.898 32.062 -8.461 1 84.31 279 ASP B C 1
ATOM 6176 O O . ASP B 1 279 ? 5.555 32.125 -7.281 1 84.31 279 ASP B O 1
ATOM 6180 N N . ALA B 1 280 ? 6.973 31.578 -8.891 1 87.62 280 ALA B N 1
ATOM 6181 C CA . ALA B 1 280 ? 7.836 30.859 -7.953 1 87.62 280 ALA B CA 1
ATOM 6182 C C . ALA B 1 280 ? 8.609 31.844 -7.07 1 87.62 280 ALA B C 1
ATOM 6184 O O . ALA B 1 280 ? 9.094 32.875 -7.543 1 87.62 280 ALA B O 1
ATOM 6185 N N . PRO B 1 281 ? 8.68 31.578 -5.836 1 93.06 281 PRO B N 1
ATOM 6186 C CA . PRO B 1 281 ? 9.477 32.438 -4.965 1 93.06 281 PRO B CA 1
ATOM 6187 C C . PRO B 1 281 ? 10.961 32.438 -5.328 1 93.06 281 PRO B C 1
ATOM 6189 O O . PRO B 1 281 ? 11.477 31.453 -5.84 1 93.06 281 PRO B O 1
ATOM 6192 N N . SER B 1 282 ? 11.609 33.531 -5.043 1 94.38 282 SER B N 1
ATOM 6193 C CA . SER B 1 282 ? 13.062 33.594 -5.199 1 94.38 282 SER B CA 1
ATOM 6194 C C . SER B 1 282 ? 13.758 32.688 -4.195 1 94.38 282 SER B C 1
ATOM 6196 O O . SER B 1 282 ? 13.172 32.312 -3.182 1 94.38 282 SER B O 1
ATOM 6198 N N . GLY B 1 283 ? 15.031 32.375 -4.57 1 96.31 283 GLY B N 1
ATOM 6199 C CA . GLY B 1 283 ? 15.805 31.625 -3.6 1 96.31 283 GLY B CA 1
ATOM 6200 C C . GLY B 1 283 ? 15.867 32.312 -2.24 1 96.31 283 GLY B C 1
ATOM 6201 O O . GLY B 1 283 ? 16 33.531 -2.15 1 96.31 283 GLY B O 1
ATOM 6202 N N . ARG B 1 284 ? 15.875 31.5 -1.191 1 97.88 284 ARG B N 1
ATOM 6203 C CA . ARG B 1 284 ? 15.797 32.094 0.145 1 97.88 284 ARG B CA 1
ATOM 6204 C C . ARG B 1 284 ? 16.188 31.062 1.208 1 97.88 284 ARG B C 1
ATOM 6206 O O . ARG B 1 284 ? 16.109 29.859 0.981 1 97.88 284 ARG B O 1
ATOM 6213 N N . SER B 1 285 ? 16.609 31.531 2.299 1 97.69 285 SER B N 1
ATOM 6214 C CA . SER B 1 285 ? 16.922 30.734 3.484 1 97.69 285 SER B CA 1
ATOM 6215 C C . SER B 1 285 ? 16.141 31.25 4.699 1 97.69 285 SER B C 1
ATOM 6217 O O . SER B 1 285 ? 15.586 32.344 4.676 1 97.69 285 SER B O 1
ATOM 6219 N N . SER B 1 286 ? 16.078 30.422 5.734 1 97.5 286 SER B N 1
ATOM 6220 C CA . SER B 1 286 ? 15.469 30.781 7.008 1 97.5 286 SER B CA 1
ATOM 6221 C C . SER B 1 286 ? 14.016 31.219 6.824 1 97.5 286 SER B C 1
ATOM 6223 O O . SER B 1 286 ? 13.594 32.219 7.391 1 97.5 286 SER B O 1
ATOM 6225 N N . LEU B 1 287 ? 13.328 30.5 5.941 1 97.06 287 LEU B N 1
ATOM 6226 C CA . LEU B 1 287 ? 11.922 30.781 5.633 1 97.06 287 LEU B CA 1
ATOM 6227 C C . LEU B 1 287 ? 11 30.016 6.582 1 97.06 287 LEU B C 1
ATOM 6229 O O . LEU B 1 287 ? 11.438 29.094 7.27 1 97.06 287 LEU B O 1
ATOM 6233 N N . VAL B 1 288 ? 9.773 30.484 6.637 1 94.44 288 VAL B N 1
ATOM 6234 C CA . VAL B 1 288 ? 8.688 29.719 7.234 1 94.44 288 VAL B CA 1
ATOM 6235 C C . VAL B 1 288 ? 8.062 28.797 6.184 1 94.44 288 VAL B C 1
ATOM 6237 O O . VAL B 1 288 ? 7.781 29.234 5.066 1 94.44 288 VAL B O 1
ATOM 6240 N N . ALA B 1 289 ? 7.93 27.578 6.512 1 94.75 289 ALA B N 1
ATOM 6241 C CA . ALA B 1 289 ? 7.242 26.641 5.637 1 94.75 289 ALA B CA 1
ATOM 6242 C C . ALA B 1 289 ? 6.391 25.656 6.445 1 94.75 289 ALA B C 1
ATOM 6244 O O . ALA B 1 289 ? 6.898 24.969 7.328 1 94.75 289 ALA B O 1
ATOM 6245 N N . GLN B 1 290 ? 5.117 25.641 6.207 1 94.19 290 GLN B N 1
ATOM 6246 C CA . GLN B 1 290 ? 4.18 24.766 6.902 1 94.19 290 GLN B CA 1
ATOM 6247 C C . GLN B 1 290 ? 3.145 24.188 5.938 1 94.19 290 GLN B C 1
ATOM 6249 O O . GLN B 1 290 ? 2.775 24.844 4.957 1 94.19 290 GLN B O 1
ATOM 6254 N N . VAL B 1 291 ? 2.77 23 6.324 1 93.56 291 VAL B N 1
ATOM 6255 C CA . VAL B 1 291 ? 1.751 22.344 5.508 1 93.56 291 VAL B CA 1
ATOM 6256 C C . VAL B 1 291 ? 0.383 22.5 6.168 1 93.56 291 VAL B C 1
ATOM 6258 O O . VAL B 1 291 ? 0.255 22.359 7.387 1 93.56 291 VAL B O 1
ATOM 6261 N N . TYR B 1 292 ? -0.557 22.859 5.43 1 93.31 292 TYR B N 1
ATOM 6262 C CA . TYR B 1 292 ? -1.963 22.812 5.812 1 93.31 292 TYR B CA 1
ATOM 6263 C C . TYR B 1 292 ? -2.803 22.172 4.715 1 93.31 292 TYR B C 1
ATOM 6265 O O . TYR B 1 292 ? -2.777 22.609 3.564 1 93.31 292 TYR B O 1
ATOM 6273 N N . GLU B 1 293 ? -3.486 21.125 5.168 1 91.81 293 GLU B N 1
ATOM 6274 C CA . GLU B 1 293 ? -4.246 20.312 4.215 1 91.81 293 GLU B CA 1
ATOM 6275 C C . GLU B 1 293 ? -3.357 19.812 3.082 1 91.81 293 GLU B C 1
ATOM 6277 O O . GLU B 1 293 ? -2.363 19.125 3.326 1 91.81 293 GLU B O 1
ATOM 6282 N N . ASN B 1 294 ? -3.627 20.188 1.787 1 92.31 294 ASN B N 1
ATOM 6283 C CA . ASN B 1 294 ? -2.836 19.656 0.683 1 92.31 294 ASN B CA 1
ATOM 6284 C C . ASN B 1 294 ? -1.893 20.719 0.112 1 92.31 294 ASN B C 1
ATOM 6286 O O . ASN B 1 294 ? -1.497 20.641 -1.053 1 92.31 294 ASN B O 1
ATOM 6290 N N . CYS B 1 295 ? -1.558 21.719 0.94 1 93.94 295 CYS B N 1
ATOM 6291 C CA . CYS B 1 295 ? -0.719 22.797 0.417 1 93.94 295 CYS B CA 1
ATOM 6292 C C . CYS B 1 295 ? 0.453 23.062 1.35 1 93.94 295 CYS B C 1
ATOM 6294 O O . CYS B 1 295 ? 0.317 22.969 2.57 1 93.94 295 CYS B O 1
ATOM 6296 N N . LEU B 1 296 ? 1.543 23.422 0.723 1 95.38 296 LEU B N 1
ATOM 6297 C CA . LEU B 1 296 ? 2.699 23.969 1.419 1 95.38 296 LEU B CA 1
ATOM 6298 C C . LEU B 1 296 ? 2.686 25.5 1.37 1 95.38 296 LEU B C 1
ATOM 6300 O O . LEU B 1 296 ? 2.586 26.094 0.292 1 95.38 296 LEU B O 1
ATOM 6304 N N . TYR B 1 297 ? 2.744 26.141 2.506 1 96.19 297 TYR B N 1
ATOM 6305 C CA . TYR B 1 297 ? 2.797 27.594 2.613 1 96.19 297 TYR B CA 1
ATOM 6306 C C . TYR B 1 297 ? 4.199 28.062 2.977 1 96.19 297 TYR B C 1
ATOM 6308 O O . TYR B 1 297 ? 4.824 27.516 3.893 1 96.19 297 TYR B O 1
ATOM 6316 N N . VAL B 1 298 ? 4.684 29.016 2.242 1 96.56 298 VAL B N 1
ATOM 6317 C CA . VAL B 1 298 ? 6.027 29.562 2.432 1 96.56 298 VAL B CA 1
ATOM 6318 C C . VAL B 1 298 ? 5.949 31.062 2.703 1 96.56 298 VAL B C 1
ATOM 6320 O O . VAL B 1 298 ? 5.348 31.797 1.927 1 96.56 298 VAL B O 1
ATOM 6323 N N . PHE B 1 299 ? 6.586 31.5 3.773 1 97.44 299 PHE B N 1
ATOM 6324 C CA . PHE B 1 299 ? 6.539 32.906 4.16 1 97.44 299 PHE B CA 1
ATOM 6325 C C . PHE B 1 299 ? 7.93 33.438 4.492 1 97.44 299 PHE B C 1
ATOM 6327 O O . PHE B 1 299 ? 8.68 32.781 5.23 1 97.44 299 PHE B O 1
ATOM 6334 N N . GLY B 1 300 ? 8.25 34.594 3.926 1 97.69 300 GLY B N 1
ATOM 6335 C CA . GLY B 1 300 ? 9.438 35.344 4.309 1 97.69 300 GLY B CA 1
ATOM 6336 C C . GLY B 1 300 ? 10.727 34.625 3.963 1 97.69 300 GLY B C 1
ATOM 6337 O O . GLY B 1 300 ? 10.812 33.938 2.936 1 97.69 300 GLY B O 1
ATOM 6338 N N . GLY B 1 301 ? 11.758 34.938 4.773 1 97.75 301 GLY B N 1
ATOM 6339 C CA . GLY B 1 301 ? 13.094 34.406 4.527 1 97.75 301 GLY B CA 1
ATOM 6340 C C . GLY B 1 301 ? 14.062 35.5 4.066 1 97.75 301 GLY B C 1
ATOM 6341 O O . GLY B 1 301 ? 13.734 36.688 4.082 1 97.75 301 GLY B O 1
ATOM 6342 N N . TYR B 1 302 ? 15.258 35.031 3.832 1 97.88 302 TYR B N 1
ATOM 6343 C CA . TYR B 1 302 ? 16.344 35.906 3.398 1 97.88 302 TYR B CA 1
ATOM 6344 C C . TYR B 1 302 ? 16.859 35.469 2.033 1 97.88 302 TYR B C 1
ATOM 6346 O O . TYR B 1 302 ? 17.234 34.312 1.839 1 97.88 302 TYR B O 1
ATOM 6354 N N . ASN B 1 303 ? 16.906 36.344 1.066 1 97.06 303 ASN B N 1
ATOM 6355 C CA . ASN B 1 303 ? 17.297 35.969 -0.284 1 97.06 303 ASN B CA 1
ATOM 6356 C C . ASN B 1 303 ? 18.766 36.312 -0.55 1 97.06 303 ASN B C 1
ATOM 6358 O O . ASN B 1 303 ? 19.219 36.25 -1.692 1 97.06 303 ASN B O 1
ATOM 6362 N N . GLY B 1 304 ? 19.5 36.75 0.49 1 94.75 304 GLY B N 1
ATOM 6363 C CA . GLY B 1 304 ? 20.906 37.125 0.336 1 94.75 304 GLY B CA 1
ATOM 6364 C C . GLY B 1 304 ? 21.125 38.625 0.291 1 94.75 304 GLY B C 1
ATOM 6365 O O . GLY B 1 304 ? 22.234 39.094 0.571 1 94.75 304 GLY B O 1
ATOM 6366 N N . ALA B 1 305 ? 20.078 39.281 -0.034 1 95.19 305 ALA B N 1
ATOM 6367 C CA . ALA B 1 305 ? 20.156 40.719 -0.126 1 95.19 305 ALA B CA 1
ATOM 6368 C C . ALA B 1 305 ? 19.203 41.406 0.855 1 95.19 305 ALA B C 1
ATOM 6370 O O . ALA B 1 305 ? 19.578 42.344 1.549 1 95.19 305 ALA B O 1
ATOM 6371 N N . THR B 1 306 ? 18.031 40.906 0.896 1 95.75 306 THR B N 1
ATOM 6372 C CA . THR B 1 306 ? 17.016 41.5 1.769 1 95.75 306 THR B CA 1
ATOM 6373 C C . THR B 1 306 ? 16.188 40.406 2.449 1 95.75 306 THR B C 1
ATOM 6375 O O . THR B 1 306 ? 16.078 39.281 1.943 1 95.75 306 THR B O 1
ATOM 6378 N N . VAL B 1 307 ? 15.656 40.812 3.615 1 97.56 307 VAL B N 1
ATOM 6379 C CA . VAL B 1 307 ? 14.664 39.969 4.281 1 97.56 307 VAL B CA 1
ATOM 6380 C C . VAL B 1 307 ? 13.289 40.188 3.648 1 97.56 307 VAL B C 1
ATOM 6382 O O . VAL B 1 307 ? 12.93 41.312 3.305 1 97.56 307 VAL B O 1
ATOM 6385 N N . LEU B 1 308 ? 12.562 39.094 3.508 1 97.62 308 LEU B N 1
ATOM 6386 C CA . LEU B 1 308 ? 11.344 39.125 2.707 1 97.62 308 LEU B CA 1
ATOM 6387 C C . LEU B 1 308 ? 10.109 38.969 3.588 1 97.62 308 LEU B C 1
ATOM 6389 O O . LEU B 1 308 ? 10.219 38.562 4.746 1 97.62 308 LEU B O 1
ATOM 6393 N N . ASN B 1 309 ? 8.906 39.344 3.084 1 97.62 309 ASN B N 1
ATOM 6394 C CA . ASN B 1 309 ? 7.645 39.094 3.768 1 97.62 309 ASN B CA 1
ATOM 6395 C C . ASN B 1 309 ? 6.566 38.625 2.797 1 97.62 309 ASN B C 1
ATOM 6397 O O . ASN B 1 309 ? 5.375 38.844 3.029 1 97.62 309 ASN B O 1
ATOM 6401 N N . ASP B 1 310 ? 7.004 38.062 1.669 1 96.69 310 ASP B N 1
ATOM 6402 C CA . ASP B 1 310 ? 6.062 37.5 0.712 1 96.69 310 ASP B CA 1
ATOM 6403 C C . ASP B 1 310 ? 5.543 36.156 1.194 1 96.69 310 ASP B C 1
ATOM 6405 O O . ASP B 1 310 ? 6.125 35.531 2.096 1 96.69 310 ASP B O 1
ATOM 6409 N N . PHE B 1 311 ? 4.371 35.781 0.692 1 96.44 311 PHE B N 1
ATOM 6410 C CA . PHE B 1 311 ? 3.635 34.625 1.136 1 96.44 311 PHE B CA 1
ATOM 6411 C C . PHE B 1 311 ? 3.121 33.812 -0.056 1 96.44 311 PHE B C 1
ATOM 6413 O O . PHE B 1 311 ? 2.379 34.344 -0.888 1 96.44 311 PHE B O 1
ATOM 6420 N N . TYR B 1 312 ? 3.582 32.5 -0.094 1 95.25 312 TYR B N 1
ATOM 6421 C CA . TYR B 1 312 ? 3.27 31.672 -1.246 1 95.25 312 TYR B CA 1
ATOM 6422 C C . TYR B 1 312 ? 2.57 30.391 -0.814 1 95.25 312 TYR B C 1
ATOM 6424 O O . TYR B 1 312 ? 2.684 29.969 0.341 1 95.25 312 TYR B O 1
ATOM 6432 N N . LYS B 1 313 ? 1.861 29.859 -1.694 1 92.38 313 LYS B N 1
ATOM 6433 C CA . LYS B 1 313 ? 1.22 28.562 -1.517 1 92.38 313 LYS B CA 1
ATOM 6434 C C . LYS B 1 313 ? 1.567 27.609 -2.66 1 92.38 313 LYS B C 1
ATOM 6436 O O . LYS B 1 313 ? 1.61 28.031 -3.822 1 92.38 313 LYS B O 1
ATOM 6441 N N . PHE B 1 314 ? 1.944 26.375 -2.279 1 93.25 314 PHE B N 1
ATOM 6442 C CA . PHE B 1 314 ? 2.219 25.328 -3.26 1 93.25 314 PHE B CA 1
ATOM 6443 C C . PHE B 1 314 ? 1.326 24.125 -3.025 1 93.25 314 PHE B C 1
ATOM 6445 O O . PHE B 1 314 ? 1.32 23.547 -1.935 1 93.25 314 PHE B O 1
ATOM 6452 N N . ARG B 1 315 ? 0.649 23.719 -4.055 1 90.81 315 ARG B N 1
ATOM 6453 C CA . ARG B 1 315 ? -0.247 22.578 -3.941 1 90.81 315 ARG B CA 1
ATOM 6454 C C . ARG B 1 315 ? 0.525 21.266 -4.055 1 90.81 315 ARG B C 1
ATOM 6456 O O . ARG B 1 315 ? 1.09 20.969 -5.105 1 90.81 315 ARG B O 1
ATOM 6463 N N . LEU B 1 316 ? 0.488 20.516 -2.992 1 91.75 316 LEU B N 1
ATOM 6464 C CA . LEU B 1 316 ? 1.198 19.25 -2.959 1 91.75 316 LEU B CA 1
ATOM 6465 C C . LEU B 1 316 ? 0.396 18.156 -3.664 1 91.75 316 LEU B C 1
ATOM 6467 O O . LEU B 1 316 ? 0.968 17.297 -4.324 1 91.75 316 LEU B O 1
ATOM 6471 N N . LYS B 1 317 ? -0.822 18.156 -3.479 1 90.06 317 LYS B N 1
ATOM 6472 C CA . LYS B 1 317 ? -1.787 17.344 -4.215 1 90.06 317 LYS B CA 1
ATOM 6473 C C . LYS B 1 317 ? -2.895 18.219 -4.809 1 90.06 317 LYS B C 1
ATOM 6475 O O . LYS B 1 317 ? -3.352 19.172 -4.176 1 90.06 317 LYS B O 1
ATOM 6480 N N . PRO B 1 318 ? -3.26 17.812 -5.918 1 88.69 318 PRO B N 1
ATOM 6481 C CA . PRO B 1 318 ? -4.238 18.672 -6.578 1 88.69 318 PRO B CA 1
ATOM 6482 C C . PRO B 1 318 ? -5.547 18.797 -5.801 1 88.69 318 PRO B C 1
ATOM 6484 O O . PRO B 1 318 ? -6.125 19.875 -5.711 1 88.69 318 PRO B O 1
ATOM 6487 N N . ILE B 1 319 ? -5.98 17.656 -5.281 1 92.75 319 ILE B N 1
ATOM 6488 C CA . ILE B 1 319 ? -7.254 17.641 -4.57 1 92.75 319 ILE B CA 1
ATOM 6489 C C . ILE B 1 319 ? -7.062 17.062 -3.172 1 92.75 319 ILE B C 1
ATOM 6491 O O . ILE B 1 319 ? -6.367 16.062 -3 1 92.75 319 ILE B O 1
ATOM 6495 N N . LEU B 1 320 ? -7.629 17.797 -2.184 1 91.75 320 LEU B N 1
ATOM 6496 C CA . LEU B 1 320 ? -7.656 17.25 -0.831 1 91.75 320 LEU B CA 1
ATOM 6497 C C . LEU B 1 320 ? -8.617 16.062 -0.74 1 91.75 320 LEU B C 1
ATOM 6499 O O . LEU B 1 320 ? -9.828 16.234 -0.918 1 91.75 320 LEU B O 1
ATOM 6503 N N . MET B 1 321 ? -8.086 14.898 -0.416 1 91.06 321 MET B N 1
ATOM 6504 C CA . MET B 1 321 ? -8.891 13.68 -0.397 1 91.06 321 MET B CA 1
ATOM 6505 C C . MET B 1 321 ? -9.164 13.234 1.034 1 91.06 321 MET B C 1
ATOM 6507 O O . MET B 1 321 ? -8.242 12.875 1.769 1 91.06 321 MET B O 1
ATOM 6511 N N . PRO B 1 322 ? -10.453 13.273 1.412 1 92.19 322 PRO B N 1
ATOM 6512 C CA . PRO B 1 322 ? -10.766 12.68 2.711 1 92.19 322 PRO B CA 1
ATOM 6513 C C . PRO B 1 322 ? -10.438 11.188 2.768 1 92.19 322 PRO B C 1
ATOM 6515 O O . PRO B 1 322 ? -10.516 10.492 1.749 1 92.19 322 PRO B O 1
ATOM 6518 N N . PRO B 1 323 ? -10.07 10.656 3.934 1 90.69 323 PRO B N 1
ATOM 6519 C CA . PRO B 1 323 ? -9.75 9.234 4.051 1 90.69 323 PRO B CA 1
ATOM 6520 C C . PRO B 1 323 ? -10.969 8.336 3.814 1 90.69 323 PRO B C 1
ATOM 6522 O O . PRO B 1 323 ? -12.109 8.789 3.965 1 90.69 323 PRO B O 1
ATOM 6525 N N . PRO B 1 324 ? -10.688 7.047 3.451 1 93 324 PRO B N 1
ATOM 6526 C CA . PRO B 1 324 ? -11.797 6.098 3.336 1 93 324 PRO B CA 1
ATOM 6527 C C . PRO B 1 324 ? -12.461 5.797 4.68 1 93 324 PRO B C 1
ATOM 6529 O O . PRO B 1 324 ? -11.781 5.758 5.711 1 93 324 PRO B O 1
ATOM 6532 N N . THR B 1 325 ? -13.766 5.586 4.66 1 94.81 325 THR B N 1
ATOM 6533 C CA . THR B 1 325 ? -14.461 5.379 5.922 1 94.81 325 THR B CA 1
ATOM 6534 C C . THR B 1 325 ? -15.289 4.098 5.879 1 94.81 325 THR B C 1
ATOM 6536 O O . THR B 1 325 ? -15.977 3.76 6.848 1 94.81 325 THR B O 1
ATOM 6539 N N . LEU B 1 326 ? -15.188 3.322 4.859 1 95.5 326 LEU B N 1
ATOM 6540 C CA . LEU B 1 326 ? -16.031 2.146 4.664 1 95.5 326 LEU B CA 1
ATOM 6541 C C . LEU B 1 326 ? -15.938 1.211 5.867 1 95.5 326 LEU B C 1
ATOM 6543 O O . LEU B 1 326 ? -16.953 0.867 6.469 1 95.5 326 LEU B O 1
ATOM 6547 N N . VAL B 1 327 ? -14.797 0.861 6.234 1 95.19 327 VAL B N 1
ATOM 6548 C CA . VAL B 1 327 ? -14.562 -0.114 7.293 1 95.19 327 VAL B CA 1
ATOM 6549 C C . VAL B 1 327 ? -15.039 0.45 8.633 1 95.19 327 VAL B C 1
ATOM 6551 O O . VAL B 1 327 ? -15.703 -0.245 9.406 1 95.19 327 VAL B O 1
ATOM 6554 N N . ASN B 1 328 ? -14.742 1.691 8.844 1 95.25 328 ASN B N 1
ATOM 6555 C CA . ASN B 1 328 ? -15.172 2.33 10.086 1 95.25 328 ASN B CA 1
ATOM 6556 C C . ASN B 1 328 ? -16.703 2.391 10.188 1 95.25 328 ASN B C 1
ATOM 6558 O O . ASN B 1 328 ? -17.266 2.129 11.25 1 95.25 328 ASN B O 1
ATOM 6562 N N . ASP B 1 329 ? -17.281 2.74 9.133 1 96.31 329 ASP B N 1
ATOM 6563 C CA . ASP B 1 329 ? -18.734 2.848 9.117 1 96.31 329 ASP B CA 1
ATOM 6564 C C . ASP B 1 329 ? -19.391 1.487 9.352 1 96.31 329 ASP B C 1
ATOM 6566 O O . ASP B 1 329 ? -20.328 1.37 10.148 1 96.31 329 ASP B O 1
ATOM 6570 N N . PHE B 1 330 ? -18.875 0.512 8.75 1 96.44 330 PHE B N 1
ATOM 6571 C CA . PHE B 1 330 ? -19.484 -0.812 8.891 1 96.44 330 PHE B CA 1
ATOM 6572 C C . PHE B 1 330 ? -19.156 -1.406 10.258 1 96.44 330 PHE B C 1
ATOM 6574 O O . PHE B 1 330 ? -19.938 -2.209 10.789 1 96.44 330 PHE B O 1
ATOM 6581 N N . SER B 1 331 ? -18.062 -1.052 10.789 1 97 331 SER B N 1
ATOM 6582 C CA . SER B 1 331 ? -17.734 -1.494 12.148 1 97 331 SER B CA 1
ATOM 6583 C C . SER B 1 331 ? -18.781 -1.016 13.141 1 97 331 SER B C 1
ATOM 6585 O O . SER B 1 331 ? -19.078 -1.703 14.125 1 97 331 SER B O 1
ATOM 6587 N N . ARG B 1 332 ? -19.422 0.098 12.859 1 96.62 332 ARG B N 1
ATOM 6588 C CA . ARG B 1 332 ? -20.438 0.654 13.742 1 96.62 332 ARG B CA 1
ATOM 6589 C C . ARG B 1 332 ? -21.734 -0.157 13.68 1 96.62 332 ARG B C 1
ATOM 6591 O O . ARG B 1 332 ? -22.594 -0.048 14.555 1 96.62 332 ARG B O 1
ATOM 6598 N N . MET B 1 333 ? -21.875 -0.942 12.688 1 96.81 333 MET B N 1
ATOM 6599 C CA . MET B 1 333 ? -23.078 -1.751 12.5 1 96.81 333 MET B CA 1
ATOM 6600 C C . MET B 1 333 ? -23.016 -3.016 13.352 1 96.81 333 MET B C 1
ATOM 6602 O O . MET B 1 333 ? -24.047 -3.627 13.633 1 96.81 333 MET B O 1
ATOM 6606 N N . ILE B 1 334 ? -21.844 -3.348 13.742 1 97.56 334 ILE B N 1
ATOM 6607 C CA . ILE B 1 334 ? -21.641 -4.617 14.422 1 97.56 334 ILE B CA 1
ATOM 6608 C C . ILE B 1 334 ? -22.375 -4.613 15.766 1 97.56 334 ILE B C 1
ATOM 6610 O O . ILE B 1 334 ? -22.125 -3.752 16.609 1 97.56 334 ILE B O 1
ATOM 6614 N N . ASN B 1 335 ? -23.266 -5.586 15.891 1 97.44 335 ASN B N 1
ATOM 6615 C CA . ASN B 1 335 ? -24.047 -5.781 17.109 1 97.44 335 ASN B CA 1
ATOM 6616 C C . ASN B 1 335 ? -24.766 -4.504 17.531 1 97.44 335 ASN B C 1
ATOM 6618 O O . ASN B 1 335 ? -24.812 -4.176 18.719 1 97.44 335 ASN B O 1
ATOM 6622 N N . ASN B 1 336 ? -25.141 -3.703 16.562 1 94.88 336 ASN B N 1
ATOM 6623 C CA . ASN B 1 336 ? -25.953 -2.5 16.734 1 94.88 336 ASN B CA 1
ATOM 6624 C C . ASN B 1 336 ? -27.422 -2.768 16.453 1 94.88 336 ASN B C 1
ATOM 6626 O O . ASN B 1 336 ? -27.781 -3.174 15.344 1 94.88 336 ASN B O 1
ATOM 6630 N N . PRO B 1 337 ? -28.281 -2.613 17.422 1 92.75 337 PRO B N 1
ATOM 6631 C CA . PRO B 1 337 ? -29.688 -2.902 17.203 1 92.75 337 PRO B CA 1
ATOM 6632 C C . PRO B 1 337 ? -30.344 -1.96 16.188 1 92.75 337 PRO B C 1
ATOM 6634 O O . PRO B 1 337 ? -31.344 -2.318 15.555 1 92.75 337 PRO B O 1
ATOM 6637 N N . ASP B 1 338 ? -29.703 -0.869 15.961 1 89.12 338 ASP B N 1
ATOM 6638 C CA . ASP B 1 338 ? -30.25 0.099 15.016 1 89.12 338 ASP B CA 1
ATOM 6639 C C . ASP B 1 338 ? -30.234 -0.45 13.594 1 89.12 338 ASP B C 1
ATOM 6641 O O . ASP B 1 338 ? -29.172 -0.808 13.078 1 89.12 338 ASP B O 1
ATOM 6645 N N . LEU B 1 339 ? -31.438 -0.635 13.023 1 89.06 339 LEU B N 1
ATOM 6646 C CA . LEU B 1 339 ? -31.641 -1.028 11.633 1 89.06 339 LEU B CA 1
ATOM 6647 C C . LEU B 1 339 ? -31.25 -2.484 11.414 1 89.06 339 LEU B C 1
ATOM 6649 O O . LEU B 1 339 ? -31.094 -2.926 10.273 1 89.06 339 LEU B O 1
ATOM 6653 N N . SER B 1 340 ? -30.969 -3.125 12.492 1 93.06 340 SER B N 1
ATOM 6654 C CA . SER B 1 340 ? -30.703 -4.555 12.367 1 93.06 340 SER B CA 1
ATOM 6655 C C . SER B 1 340 ? -31.969 -5.32 12.016 1 93.06 340 SER B C 1
ATOM 6657 O O . SER B 1 340 ? -33.094 -4.883 12.344 1 93.06 340 SER B O 1
ATOM 6659 N N . ASP B 1 341 ? -31.812 -6.457 11.32 1 90.88 341 ASP B N 1
ATOM 6660 C CA . ASP B 1 341 ? -33 -7.223 10.945 1 90.88 341 ASP B CA 1
ATOM 6661 C C . ASP B 1 341 ? -32.812 -8.703 11.258 1 90.88 341 ASP B C 1
ATOM 6663 O O . ASP B 1 341 ? -33.625 -9.539 10.836 1 90.88 341 ASP B O 1
ATOM 6667 N N . VAL B 1 342 ? -31.703 -9 11.93 1 92.94 342 VAL B N 1
ATOM 6668 C CA . VAL B 1 342 ? -31.484 -10.352 12.438 1 92.94 342 VAL B CA 1
ATOM 6669 C C . VAL B 1 342 ? -31.031 -10.289 13.891 1 92.94 342 VAL B C 1
ATOM 6671 O O . VAL B 1 342 ? -30.25 -9.414 14.273 1 92.94 342 VAL B O 1
ATOM 6674 N N . ARG B 1 343 ? -31.609 -11.086 14.648 1 95.06 343 ARG B N 1
ATOM 6675 C CA . ARG B 1 343 ? -31.266 -11.211 16.062 1 95.06 343 ARG B CA 1
ATOM 6676 C C . ARG B 1 343 ? -30.859 -12.641 16.391 1 95.06 343 ARG B C 1
ATOM 6678 O O . ARG B 1 343 ? -31.641 -13.578 16.188 1 95.06 343 ARG B O 1
ATOM 6685 N N . PHE B 1 344 ? -29.672 -12.789 16.938 1 95.44 344 PHE B N 1
ATOM 6686 C CA . PHE B 1 344 ? -29.203 -14.102 17.359 1 95.44 344 PHE B CA 1
ATOM 6687 C C . PHE B 1 344 ? -29.188 -14.188 18.891 1 95.44 344 PHE B C 1
ATOM 6689 O O . PHE B 1 344 ? -29.047 -13.18 19.578 1 95.44 344 PHE B O 1
ATOM 6696 N N . LEU B 1 345 ? -29.438 -15.336 19.297 1 96 345 LEU B N 1
ATOM 6697 C CA . LEU B 1 345 ? -29.234 -15.656 20.703 1 96 345 LEU B CA 1
ATOM 6698 C C . LEU B 1 345 ? -28.016 -16.547 20.875 1 96 345 LEU B C 1
ATOM 6700 O O . LEU B 1 345 ? -28 -17.703 20.422 1 96 345 LEU B O 1
ATOM 6704 N N . VAL B 1 346 ? -27 -15.984 21.5 1 96.69 346 VAL B N 1
ATOM 6705 C CA . VAL B 1 346 ? -25.734 -16.688 21.703 1 96.69 346 VAL B CA 1
ATOM 6706 C C . VAL B 1 346 ? -25.359 -16.688 23.172 1 96.69 346 VAL B C 1
ATOM 6708 O O . VAL B 1 346 ? -25.062 -15.633 23.75 1 96.69 346 VAL B O 1
ATOM 6711 N N . GLU B 1 347 ? -25.344 -17.812 23.766 1 96.19 347 GLU B N 1
ATOM 6712 C CA . GLU B 1 347 ? -25.078 -17.953 25.188 1 96.19 347 GLU B CA 1
ATOM 6713 C C . GLU B 1 347 ? -25.984 -17.047 26.031 1 96.19 347 GLU B C 1
ATOM 6715 O O . GLU B 1 347 ? -25.531 -16.359 26.938 1 96.19 347 GLU B O 1
ATOM 6720 N N . GLY B 1 348 ? -27.188 -16.953 25.578 1 94 348 GLY B N 1
ATOM 6721 C CA . GLY B 1 348 ? -28.203 -16.219 26.312 1 94 348 GLY B CA 1
ATOM 6722 C C . GLY B 1 348 ? -28.141 -14.727 26.078 1 94 348 GLY B C 1
ATOM 6723 O O . GLY B 1 348 ? -28.891 -13.969 26.688 1 94 348 GLY B O 1
ATOM 6724 N N . LYS B 1 349 ? -27.297 -14.305 25.203 1 96.62 349 LYS B N 1
ATOM 6725 C CA . LYS B 1 349 ? -27.172 -12.883 24.922 1 96.62 349 LYS B CA 1
ATOM 6726 C C . LYS B 1 349 ? -27.625 -12.562 23.5 1 96.62 349 LYS B C 1
ATOM 6728 O O . LYS B 1 349 ? -27.375 -13.328 22.578 1 96.62 349 LYS B O 1
ATOM 6733 N N . ASP B 1 350 ? -28.266 -11.469 23.406 1 96 350 ASP B N 1
ATOM 6734 C CA . ASP B 1 350 ? -28.703 -11.016 22.094 1 96 350 ASP B CA 1
ATOM 6735 C C . ASP B 1 350 ? -27.547 -10.438 21.297 1 96 350 ASP B C 1
ATOM 6737 O O . ASP B 1 350 ? -26.703 -9.711 21.828 1 96 350 ASP B O 1
ATOM 6741 N N . VAL B 1 351 ? -27.484 -10.852 20 1 97.31 351 VAL B N 1
ATOM 6742 C CA . VAL B 1 351 ? -26.531 -10.289 19.047 1 97.31 351 VAL B CA 1
ATOM 6743 C C . VAL B 1 351 ? -27.25 -9.852 17.781 1 97.31 351 VAL B C 1
ATOM 6745 O O . VAL B 1 351 ? -27.969 -10.641 17.156 1 97.31 351 VAL B O 1
ATOM 6748 N N . PHE B 1 352 ? -27.078 -8.578 17.438 1 96.56 352 PHE B N 1
ATOM 6749 C CA . PHE B 1 352 ? -27.797 -8.008 16.312 1 96.56 352 PHE B CA 1
ATOM 6750 C C . PHE B 1 352 ? -26.891 -7.938 15.078 1 96.56 352 PHE B C 1
ATOM 6752 O O . PHE B 1 352 ? -25.703 -7.672 15.188 1 96.56 352 PHE B O 1
ATOM 6759 N N . ALA B 1 353 ? -27.5 -8.242 13.914 1 96.75 353 ALA B N 1
ATOM 6760 C CA . ALA B 1 353 ? -26.781 -8.219 12.641 1 96.75 353 ALA B CA 1
ATOM 6761 C C . ALA B 1 353 ? -27.719 -7.871 11.484 1 96.75 353 ALA B C 1
ATOM 6763 O O . ALA B 1 353 ? -28.828 -7.391 11.711 1 96.75 353 ALA B O 1
ATOM 6764 N N . HIS B 1 354 ? -27.266 -7.957 10.289 1 95.38 354 HIS B N 1
ATOM 6765 C CA . HIS B 1 354 ? -28.031 -7.602 9.094 1 95.38 354 HIS B CA 1
ATOM 6766 C C . HIS B 1 354 ? -28.047 -8.75 8.094 1 95.38 354 HIS B C 1
ATOM 6768 O O . HIS B 1 354 ? -27 -9.227 7.668 1 95.38 354 HIS B O 1
ATOM 6774 N N . ARG B 1 355 ? -29.188 -9.133 7.723 1 94.62 355 ARG B N 1
ATOM 6775 C CA . ARG B 1 355 ? -29.391 -10.281 6.848 1 94.62 355 ARG B CA 1
ATOM 6776 C C . ARG B 1 355 ? -28.609 -10.125 5.547 1 94.62 355 ARG B C 1
ATOM 6778 O O . ARG B 1 355 ? -27.953 -11.062 5.094 1 94.62 355 ARG B O 1
ATOM 6785 N N . SER B 1 356 ? -28.688 -8.977 4.969 1 94.62 356 SER B N 1
ATOM 6786 C CA . SER B 1 356 ? -28.047 -8.727 3.684 1 94.62 356 SER B CA 1
ATOM 6787 C C . SER B 1 356 ? -26.531 -8.867 3.793 1 94.62 356 SER B C 1
ATOM 6789 O O . SER B 1 356 ? -25.906 -9.539 2.977 1 94.62 356 SER B O 1
ATOM 6791 N N . VAL B 1 357 ? -25.938 -8.234 4.84 1 96.5 357 VAL B N 1
ATOM 6792 C CA . VAL B 1 357 ? -24.484 -8.297 5.031 1 96.5 357 VAL B CA 1
ATOM 6793 C C . VAL B 1 357 ? -24.047 -9.75 5.223 1 96.5 357 VAL B C 1
ATOM 6795 O O . VAL B 1 357 ? -23.141 -10.219 4.539 1 96.5 357 VAL B O 1
ATOM 6798 N N . LEU B 1 358 ? -24.75 -10.445 6.07 1 96.56 358 LEU B N 1
ATOM 6799 C CA . LEU B 1 358 ? -24.375 -11.812 6.391 1 96.56 358 LEU B CA 1
ATOM 6800 C C . LEU B 1 358 ? -24.516 -12.719 5.168 1 96.56 358 LEU B C 1
ATOM 6802 O O . LEU B 1 358 ? -23.625 -13.516 4.879 1 96.56 358 LEU B O 1
ATOM 6806 N N . ALA B 1 359 ? -25.562 -12.547 4.418 1 95.38 359 ALA B N 1
ATOM 6807 C CA . ALA B 1 359 ? -25.859 -13.422 3.285 1 95.38 359 ALA B CA 1
ATOM 6808 C C . ALA B 1 359 ? -24.875 -13.211 2.15 1 95.38 359 ALA B C 1
ATOM 6810 O O . ALA B 1 359 ? -24.5 -14.156 1.458 1 95.38 359 ALA B O 1
ATOM 6811 N N . PHE B 1 360 ? -24.422 -12.016 1.951 1 96.12 360 PHE B N 1
ATOM 6812 C CA . PHE B 1 360 ? -23.531 -11.734 0.836 1 96.12 360 PHE B CA 1
ATOM 6813 C C . PHE B 1 360 ? -22.078 -12.047 1.209 1 96.12 360 PHE B C 1
ATOM 6815 O O . PHE B 1 360 ? -21.25 -12.258 0.333 1 96.12 360 PHE B O 1
ATOM 6822 N N . ARG B 1 361 ? -21.781 -12.117 2.506 1 96.62 361 ARG B N 1
ATOM 6823 C CA . ARG B 1 361 ? -20.406 -12.297 2.955 1 96.62 361 ARG B CA 1
ATOM 6824 C C . ARG B 1 361 ? -20.109 -13.758 3.271 1 96.62 361 ARG B C 1
ATOM 6826 O O . ARG B 1 361 ? -18.953 -14.164 3.377 1 96.62 361 ARG B O 1
ATOM 6833 N N . SER B 1 362 ? -21.219 -14.57 3.5 1 96.38 362 SER B N 1
ATOM 6834 C CA . SER B 1 362 ? -21.047 -15.953 3.926 1 96.38 362 SER B CA 1
ATOM 6835 C C . SER B 1 362 ? -22.109 -16.859 3.309 1 96.38 362 SER B C 1
ATOM 6837 O O . SER B 1 362 ? -23.297 -16.609 3.461 1 96.38 362 SER B O 1
ATOM 6839 N N . GLU B 1 363 ? -21.734 -17.969 2.701 1 94.06 363 GLU B N 1
ATOM 6840 C CA . GLU B 1 363 ? -22.672 -18.922 2.115 1 94.06 363 GLU B CA 1
ATOM 6841 C C . GLU B 1 363 ? -23.484 -19.625 3.195 1 94.06 363 GLU B C 1
ATOM 6843 O O . GLU B 1 363 ? -24.672 -19.922 2.988 1 94.06 363 GLU B O 1
ATOM 6848 N N . TYR B 1 364 ? -22.906 -19.844 4.312 1 94.75 364 TYR B N 1
ATOM 6849 C CA . TYR B 1 364 ? -23.609 -20.438 5.441 1 94.75 364 TYR B CA 1
ATOM 6850 C C . TYR B 1 364 ? -24.812 -19.594 5.848 1 94.75 364 TYR B C 1
ATOM 6852 O O . TYR B 1 364 ? -25.938 -20.078 5.941 1 94.75 364 TYR B O 1
ATOM 6860 N N . PHE B 1 365 ? -24.562 -18.359 6.016 1 95.19 365 PHE B N 1
ATOM 6861 C CA . PHE B 1 365 ? -25.625 -17.469 6.461 1 95.19 365 PHE B CA 1
ATOM 6862 C C . PHE B 1 365 ? -26.625 -17.219 5.34 1 95.19 365 PHE B C 1
ATOM 6864 O O . PHE B 1 365 ? -27.812 -17.016 5.594 1 95.19 365 PHE B O 1
ATOM 6871 N N . ARG B 1 366 ? -26.125 -17.234 4.102 1 93.81 366 ARG B N 1
ATOM 6872 C CA . ARG B 1 366 ? -27.047 -17.109 2.98 1 93.81 366 ARG B CA 1
ATOM 6873 C C . ARG B 1 366 ? -28.078 -18.219 2.994 1 93.81 366 ARG B C 1
ATOM 6875 O O . ARG B 1 366 ? -29.281 -17.969 2.875 1 93.81 366 ARG B O 1
ATOM 6882 N N . VAL B 1 367 ? -27.656 -19.422 3.199 1 91.56 367 VAL B N 1
ATOM 6883 C CA . VAL B 1 367 ? -28.547 -20.578 3.227 1 91.56 367 VAL B CA 1
ATOM 6884 C C . VAL B 1 367 ? -29.438 -20.516 4.465 1 91.56 367 VAL B C 1
ATOM 6886 O O . VAL B 1 367 ? -30.641 -20.734 4.375 1 91.56 367 VAL B O 1
ATOM 6889 N N . MET B 1 368 ? -28.891 -20.172 5.551 1 89.69 368 MET B N 1
ATOM 6890 C CA . MET B 1 368 ? -29.625 -20.109 6.82 1 89.69 368 MET B CA 1
ATOM 6891 C C . MET B 1 368 ? -30.719 -19.062 6.777 1 89.69 368 MET B C 1
ATOM 6893 O O . MET B 1 368 ? -31.844 -19.312 7.238 1 89.69 368 MET B O 1
ATOM 6897 N N . LEU B 1 369 ? -30.406 -18 6.145 1 88.38 369 LEU B N 1
ATOM 6898 C CA . LEU B 1 369 ? -31.312 -16.859 6.258 1 88.38 369 LEU B CA 1
ATOM 6899 C C . LEU B 1 369 ? -32.219 -16.766 5.039 1 88.38 369 LEU B C 1
ATOM 6901 O O . LEU B 1 369 ? -33.281 -16.125 5.098 1 88.38 369 LEU B O 1
ATOM 6905 N N . CYS B 1 370 ? -31.781 -17.406 3.893 1 79.75 370 CYS B N 1
ATOM 6906 C CA . CYS B 1 370 ? -32.594 -17.297 2.676 1 79.75 370 CYS B CA 1
ATOM 6907 C C . CYS B 1 370 ? -33.188 -18.641 2.295 1 79.75 370 CYS B C 1
ATOM 6909 O O . CYS B 1 370 ? -34.062 -18.719 1.441 1 79.75 370 CYS B O 1
ATOM 6911 N N . GLY B 1 371 ? -32.656 -19.859 2.555 1 65.81 371 GLY B N 1
ATOM 6912 C CA . GLY B 1 371 ? -33.094 -21.172 2.125 1 65.81 371 GLY B CA 1
ATOM 6913 C C . GLY B 1 371 ? -34.531 -21.484 2.553 1 65.81 371 GLY B C 1
ATOM 6914 O O . GLY B 1 371 ? -35.312 -22.047 1.775 1 65.81 371 GLY B O 1
ATOM 6915 N N . GLY B 1 372 ? -34.812 -21.656 3.924 1 52.66 372 GLY B N 1
ATOM 6916 C CA . GLY B 1 372 ? -36.125 -22.078 4.32 1 52.66 372 GLY B CA 1
ATOM 6917 C C . GLY B 1 372 ? -37.219 -21.125 3.898 1 52.66 372 GLY B C 1
ATOM 6918 O O . GLY B 1 372 ? -38.406 -21.359 4.168 1 52.66 372 GLY B O 1
ATOM 6919 N N . MET B 1 373 ? -36.969 -20.031 3.498 1 44.28 373 MET B N 1
ATOM 6920 C CA . MET B 1 373 ? -37.938 -18.922 3.373 1 44.28 373 MET B CA 1
ATOM 6921 C C . MET B 1 373 ? -38.812 -19.109 2.139 1 44.28 373 MET B C 1
ATOM 6923 O O . MET B 1 373 ? -39.719 -18.312 1.908 1 44.28 373 MET B O 1
ATOM 6927 N N . ARG B 1 374 ? -38.594 -19.938 1.195 1 37.06 374 ARG B N 1
ATOM 6928 C CA . ARG B 1 374 ? -39.656 -20.031 0.193 1 37.06 374 ARG B CA 1
ATOM 6929 C C . ARG B 1 374 ? -41 -20.406 0.833 1 37.06 374 ARG B C 1
ATOM 6931 O O . ARG B 1 374 ? -42.031 -19.891 0.458 1 37.06 374 ARG B O 1
ATOM 6938 N N . GLU B 1 375 ? -41 -21.484 1.724 1 34.94 375 GLU B N 1
ATOM 6939 C CA . GLU B 1 375 ? -42.281 -21.938 2.236 1 34.94 375 GLU B CA 1
ATOM 6940 C C . GLU B 1 375 ? -42.844 -20.969 3.275 1 34.94 375 GLU B C 1
ATOM 6942 O O . GLU B 1 375 ? -44.031 -20.688 3.299 1 34.94 375 GLU B O 1
ATOM 6947 N N . SER B 1 376 ? -42.094 -20.656 4.383 1 34.38 376 SER B N 1
ATOM 6948 C CA . SER B 1 376 ? -42.625 -19.875 5.5 1 34.38 376 SER B CA 1
ATOM 6949 C C . SER B 1 376 ? -42.656 -18.391 5.176 1 34.38 376 SER B C 1
ATOM 6951 O O . SER B 1 376 ? -43.188 -17.578 5.934 1 34.38 376 SER B O 1
ATOM 6953 N N . LEU B 1 377 ? -41.875 -17.953 4.254 1 33.56 377 LEU B N 1
ATOM 6954 C CA . LEU B 1 377 ? -41.969 -16.531 3.896 1 33.56 377 LEU B CA 1
ATOM 6955 C C . LEU B 1 377 ? -43.312 -16.203 3.277 1 33.56 377 LEU B C 1
ATOM 6957 O O . LEU B 1 377 ? -43.656 -15.039 3.125 1 33.56 377 LEU B O 1
ATOM 6961 N N . ALA B 1 378 ? -44.031 -17.203 2.732 1 31.5 378 ALA B N 1
ATOM 6962 C CA . ALA B 1 378 ? -45.375 -16.938 2.254 1 31.5 378 ALA B CA 1
ATOM 6963 C C . ALA B 1 378 ? -46.281 -16.5 3.4 1 31.5 378 ALA B C 1
ATOM 6965 O O . ALA B 1 378 ? -47.25 -15.773 3.189 1 31.5 378 ALA B O 1
ATOM 6966 N N . ARG B 1 379 ? -46.25 -17.312 4.504 1 30.58 379 ARG B N 1
ATOM 6967 C CA . ARG B 1 379 ? -47.375 -17.016 5.402 1 30.58 379 ARG B CA 1
ATOM 6968 C C . ARG B 1 379 ? -47.094 -15.766 6.227 1 30.58 379 ARG B C 1
ATOM 6970 O O . ARG B 1 379 ? -47.938 -15.336 7.016 1 30.58 379 ARG B O 1
ATOM 6977 N N . GLN B 1 380 ? -45.812 -15.523 6.617 1 29.41 380 GLN B N 1
ATOM 6978 C CA . GLN B 1 380 ? -45.75 -14.422 7.578 1 29.41 380 GLN B CA 1
ATOM 6979 C C . GLN B 1 380 ? -45.938 -13.078 6.883 1 29.41 380 GLN B C 1
ATOM 6981 O O . GLN B 1 380 ? -45.344 -12.844 5.82 1 29.41 380 GLN B O 1
ATOM 6986 N N . ASP B 1 381 ? -46.938 -12.305 7.219 1 27.53 381 ASP B N 1
ATOM 6987 C CA . ASP B 1 381 ? -47.562 -11.047 6.805 1 27.53 381 ASP B CA 1
ATOM 6988 C C . ASP B 1 381 ? -46.531 -9.93 6.73 1 27.53 381 ASP B C 1
ATOM 6990 O O . ASP B 1 381 ? -45.656 -9.82 7.602 1 27.53 381 ASP B O 1
ATOM 6994 N N . ALA B 1 382 ? -46.312 -9.383 5.629 1 31.25 382 ALA B N 1
ATOM 6995 C CA . ALA B 1 382 ? -45.531 -8.273 5.055 1 31.25 382 ALA B CA 1
ATOM 6996 C C . ALA B 1 382 ? -45.594 -7.051 5.965 1 31.25 382 ALA B C 1
ATOM 6998 O O . ALA B 1 382 ? -45.406 -5.918 5.504 1 31.25 382 ALA B O 1
ATOM 6999 N N . GLY B 1 383 ? -45.844 -7.066 7.203 1 27.84 383 GLY B N 1
ATOM 7000 C CA . GLY B 1 383 ? -45.969 -5.691 7.668 1 27.84 383 GLY B CA 1
ATOM 7001 C C . GLY B 1 383 ? -44.688 -4.906 7.543 1 27.84 383 GLY B C 1
ATOM 7002 O O . GLY B 1 383 ? -43.594 -5.484 7.551 1 27.84 383 GLY B O 1
ATOM 7003 N N . THR B 1 384 ? -44.562 -3.811 6.941 1 31.7 384 THR B N 1
ATOM 7004 C CA . THR B 1 384 ? -43.719 -2.705 6.504 1 31.7 384 THR B CA 1
ATOM 7005 C C . THR B 1 384 ? -42.781 -2.268 7.625 1 31.7 384 THR B C 1
ATOM 7007 O O . THR B 1 384 ? -41.938 -1.385 7.43 1 31.7 384 THR B O 1
ATOM 7010 N N . SER B 1 385 ? -43.156 -2.258 8.992 1 31.92 385 SER B N 1
ATOM 7011 C CA . SER B 1 385 ? -42.625 -1.307 9.953 1 31.92 385 SER B CA 1
ATOM 7012 C C . SER B 1 385 ? -41.219 -1.688 10.383 1 31.92 385 SER B C 1
ATOM 7014 O O . SER B 1 385 ? -40.844 -2.857 10.305 1 31.92 385 SER B O 1
ATOM 7016 N N . CYS B 1 386 ? -40.25 -0.74 10.492 1 35.97 386 CYS B N 1
ATOM 7017 C CA . CYS B 1 386 ? -39 -0.827 11.258 1 35.97 386 CYS B CA 1
ATOM 7018 C C . CYS B 1 386 ? -39.219 -1.651 12.523 1 35.97 386 CYS B C 1
ATOM 7020 O O . CYS B 1 386 ? -39.781 -1.163 13.508 1 35.97 386 CYS B O 1
ATOM 7022 N N . VAL B 1 387 ? -39.625 -2.861 12.562 1 40.59 387 VAL B N 1
ATOM 7023 C CA . VAL B 1 387 ? -39.719 -3.672 13.766 1 40.59 387 VAL B CA 1
ATOM 7024 C C . VAL B 1 387 ? -38.5 -3.451 14.641 1 40.59 387 VAL B C 1
ATOM 7026 O O . VAL B 1 387 ? -37.344 -3.488 14.148 1 40.59 387 VAL B O 1
ATOM 7029 N N . PRO B 1 388 ? -38.781 -2.762 15.797 1 47.53 388 PRO B N 1
ATOM 7030 C CA . PRO B 1 388 ? -37.625 -2.65 16.703 1 47.53 388 PRO B CA 1
ATOM 7031 C C . PRO B 1 388 ? -36.812 -3.947 16.781 1 47.53 388 PRO B C 1
ATOM 7033 O O . PRO B 1 388 ? -37.406 -5.039 16.766 1 47.53 388 PRO B O 1
ATOM 7036 N N . SER B 1 389 ? -35.562 -3.932 16.5 1 54.72 389 SER B N 1
ATOM 7037 C CA . SER B 1 389 ? -34.594 -5.02 16.5 1 54.72 389 SER B CA 1
ATOM 7038 C C . SER B 1 389 ? -34.906 -6.023 17.609 1 54.72 389 SER B C 1
ATOM 7040 O O . SER B 1 389 ? -34.688 -7.223 17.438 1 54.72 389 SER B O 1
ATOM 7042 N N . HIS B 1 390 ? -35.594 -5.527 18.703 1 55.03 390 HIS B N 1
ATOM 7043 C CA . HIS B 1 390 ? -35.781 -6.402 19.844 1 55.03 390 HIS B CA 1
ATOM 7044 C C . HIS B 1 390 ? -36.969 -7.344 19.609 1 55.03 390 HIS B C 1
ATOM 7046 O O . HIS B 1 390 ? -37.094 -8.367 20.297 1 55.03 390 HIS B O 1
ATOM 7052 N N . ASP B 1 391 ? -37.812 -7.023 18.625 1 61.94 391 ASP B N 1
ATOM 7053 C CA . ASP B 1 391 ? -39 -7.848 18.375 1 61.94 391 ASP B CA 1
ATOM 7054 C C . ASP B 1 391 ? -38.688 -8.938 17.344 1 61.94 391 ASP B C 1
ATOM 7056 O O . ASP B 1 391 ? -39.562 -9.766 17.031 1 61.94 391 ASP B O 1
ATOM 7060 N N . LEU B 1 392 ? -37.5 -8.93 17.016 1 70.75 392 LEU B N 1
ATOM 7061 C CA . LEU B 1 392 ? -37.094 -9.938 16.062 1 70.75 392 LEU B CA 1
ATOM 7062 C C . LEU B 1 392 ? -37 -11.312 16.719 1 70.75 392 LEU B C 1
ATOM 7064 O O . LEU B 1 392 ? -36.594 -11.422 17.875 1 70.75 392 LEU B O 1
ATOM 7068 N N . GLN B 1 393 ? -37.562 -12.312 16.078 1 81.12 393 GLN B N 1
ATOM 7069 C CA . GLN B 1 393 ? -37.344 -13.664 16.562 1 81.12 393 GLN B CA 1
ATOM 7070 C C . GLN B 1 393 ? -35.844 -14.008 16.594 1 81.12 393 GLN B C 1
ATOM 7072 O O . GLN B 1 393 ? -35.125 -13.758 15.617 1 81.12 393 GLN B O 1
ATOM 7077 N N . ALA B 1 394 ? -35.562 -14.477 17.688 1 90.56 394 ALA B N 1
ATOM 7078 C CA . ALA B 1 394 ? -34.156 -14.758 17.875 1 90.56 394 ALA B CA 1
ATOM 7079 C C . ALA B 1 394 ? -33.75 -16.094 17.234 1 90.56 394 ALA B C 1
ATOM 7081 O O . ALA B 1 394 ? -34.5 -17.062 17.312 1 90.56 394 ALA B O 1
ATOM 7082 N N . ILE B 1 395 ? -32.719 -16.141 16.516 1 92.81 395 ILE B N 1
ATOM 7083 C CA . ILE B 1 395 ? -32.125 -17.359 15.984 1 92.81 395 ILE B CA 1
ATOM 7084 C C . ILE B 1 395 ? -31.062 -17.875 16.938 1 92.81 395 ILE B C 1
ATOM 7086 O O . ILE B 1 395 ? -30.078 -17.188 17.219 1 92.81 395 ILE B O 1
ATOM 7090 N N . ASP B 1 396 ? -31.219 -19.031 17.328 1 93.06 396 ASP B N 1
ATOM 7091 C CA . ASP B 1 396 ? -30.266 -19.625 18.266 1 93.06 396 ASP B CA 1
ATOM 7092 C C . ASP B 1 396 ? -29.031 -20.125 17.547 1 93.06 396 ASP B C 1
ATOM 7094 O O . ASP B 1 396 ? -29.125 -20.828 16.531 1 93.06 396 ASP B O 1
ATOM 7098 N N . LEU B 1 397 ? -27.969 -19.734 17.969 1 92.56 397 LEU B N 1
ATOM 7099 C CA . LEU B 1 397 ? -26.703 -20.25 17.453 1 92.56 397 LEU B CA 1
ATOM 7100 C C . LEU B 1 397 ? -25.969 -21.031 18.531 1 92.56 397 LEU B C 1
ATOM 7102 O O . LEU B 1 397 ? -25.188 -20.469 19.312 1 92.56 397 LEU B O 1
ATOM 7106 N N . PRO B 1 398 ? -26.188 -22.344 18.344 1 89.5 398 PRO B N 1
ATOM 7107 C CA . PRO B 1 398 ? -25.562 -23.172 19.375 1 89.5 398 PRO B CA 1
ATOM 7108 C C . PRO B 1 398 ? -24.078 -23.438 19.078 1 89.5 398 PRO B C 1
ATOM 7110 O O . PRO B 1 398 ? -23.609 -23.172 17.969 1 89.5 398 PRO B O 1
ATOM 7113 N N . ASN B 1 399 ? -23.172 -23.641 20.062 1 89.06 399 ASN B N 1
ATOM 7114 C CA . ASN B 1 399 ? -21.812 -24.141 19.953 1 89.06 399 ASN B CA 1
ATOM 7115 C C . ASN B 1 399 ? -20.828 -23.031 19.594 1 89.06 399 ASN B C 1
ATOM 7117 O O . ASN B 1 399 ? -19.812 -23.297 18.938 1 89.06 399 ASN B O 1
ATOM 7121 N N . VAL B 1 400 ? -21.312 -21.859 19.672 1 94.75 400 VAL B N 1
ATOM 7122 C CA . VAL B 1 400 ? -20.391 -20.734 19.516 1 94.75 400 VAL B CA 1
ATOM 7123 C C . VAL B 1 400 ? -20.516 -19.766 20.688 1 94.75 400 VAL B C 1
ATOM 7125 O O . VAL B 1 400 ? -21.641 -19.484 21.141 1 94.75 400 VAL B O 1
ATOM 7128 N N . SER B 1 401 ? -19.422 -19.375 21.234 1 96.31 401 SER B N 1
ATOM 7129 C CA . SER B 1 401 ? -19.484 -18.422 22.328 1 96.31 401 SER B CA 1
ATOM 7130 C C . SER B 1 401 ? -19.797 -17.016 21.844 1 96.31 401 SER B C 1
ATOM 7132 O O . SER B 1 401 ? -19.672 -16.719 20.656 1 96.31 401 SER B O 1
ATOM 7134 N N . HIS B 1 402 ? -20.203 -16.234 22.781 1 97.38 402 HIS B N 1
ATOM 7135 C CA . HIS B 1 402 ? -20.594 -14.859 22.469 1 97.38 402 HIS B CA 1
ATOM 7136 C C . HIS B 1 402 ? -19.422 -14.062 21.906 1 97.38 402 HIS B C 1
ATOM 7138 O O . HIS B 1 402 ? -19.547 -13.422 20.859 1 97.38 402 HIS B O 1
ATOM 7144 N N . LEU B 1 403 ? -18.297 -14.203 22.531 1 97.19 403 LEU B N 1
ATOM 7145 C CA . LEU B 1 403 ? -17.109 -13.469 22.109 1 97.19 403 LEU B CA 1
ATOM 7146 C C . LEU B 1 403 ? -16.656 -13.906 20.719 1 97.19 403 LEU B C 1
ATOM 7148 O O . LEU B 1 403 ? -16.328 -13.07 19.875 1 97.19 403 LEU B O 1
ATOM 7152 N N . VAL B 1 404 ? -16.656 -15.148 20.453 1 97.81 404 VAL B N 1
ATOM 7153 C CA . VAL B 1 404 ? -16.219 -15.703 19.188 1 97.81 404 VAL B CA 1
ATOM 7154 C C . VAL B 1 404 ? -17.156 -15.242 18.078 1 97.81 404 VAL B C 1
ATOM 7156 O O . VAL B 1 404 ? -16.703 -14.852 16.984 1 97.81 404 VAL B O 1
ATOM 7159 N N . PHE B 1 405 ? -18.453 -15.25 18.359 1 98.19 405 PHE B N 1
ATOM 7160 C CA . PHE B 1 405 ? -19.406 -14.859 17.328 1 98.19 405 PHE B CA 1
ATOM 7161 C C . PHE B 1 405 ? -19.266 -13.375 16.984 1 98.19 405 PHE B C 1
ATOM 7163 O O . PHE B 1 405 ? -19.391 -12.984 15.828 1 98.19 405 PHE B O 1
ATOM 7170 N N . LEU B 1 406 ? -18.953 -12.602 17.969 1 98.31 406 LEU B N 1
ATOM 7171 C CA . LEU B 1 406 ? -18.719 -11.18 17.719 1 98.31 406 LEU B CA 1
ATOM 7172 C C . LEU B 1 406 ? -17.516 -10.984 16.812 1 98.31 406 LEU B C 1
ATOM 7174 O O . LEU B 1 406 ? -17.516 -10.102 15.953 1 98.31 406 LEU B O 1
ATOM 7178 N N . LYS B 1 407 ? -16.516 -11.82 16.969 1 98.56 407 LYS B N 1
ATOM 7179 C CA . LYS B 1 407 ? -15.344 -11.742 16.109 1 98.56 407 LYS B CA 1
ATOM 7180 C C . LYS B 1 407 ? -15.664 -12.203 14.695 1 98.56 407 LYS B C 1
ATOM 7182 O O . LYS B 1 407 ? -15.109 -11.68 13.727 1 98.56 407 LYS B O 1
ATOM 7187 N N . VAL B 1 408 ? -16.531 -13.148 14.625 1 98.5 408 VAL B N 1
ATOM 7188 C CA . VAL B 1 408 ? -17 -13.57 13.305 1 98.5 408 VAL B CA 1
ATOM 7189 C C . VAL B 1 408 ? -17.688 -12.398 12.609 1 98.5 408 VAL B C 1
ATOM 7191 O O . VAL B 1 408 ? -17.422 -12.133 11.43 1 98.5 408 VAL B O 1
ATOM 7194 N N . LEU B 1 409 ? -18.516 -11.703 13.359 1 98.44 409 LEU B N 1
ATOM 7195 C CA . LEU B 1 409 ? -19.219 -10.555 12.789 1 98.44 409 LEU B CA 1
ATOM 7196 C C . LEU B 1 409 ? -18.234 -9.461 12.383 1 98.44 409 LEU B C 1
ATOM 7198 O O . LEU B 1 409 ? -18.391 -8.844 11.328 1 98.44 409 LEU B O 1
ATOM 7202 N N . GLU B 1 410 ? -17.281 -9.266 13.227 1 98.31 410 GLU B N 1
ATOM 7203 C CA . GLU B 1 410 ? -16.25 -8.281 12.898 1 98.31 410 GLU B CA 1
ATOM 7204 C C . GLU B 1 410 ? -15.625 -8.57 11.539 1 98.31 410 GLU B C 1
ATOM 7206 O O . GLU B 1 410 ? -15.461 -7.668 10.719 1 98.31 410 GLU B O 1
ATOM 7211 N N . PHE B 1 411 ? -15.352 -9.781 11.312 1 98.19 411 PHE B N 1
ATOM 7212 C CA . PHE B 1 411 ? -14.766 -10.188 10.039 1 98.19 411 PHE B CA 1
ATOM 7213 C C . PHE B 1 411 ? -15.75 -9.969 8.898 1 98.19 411 PHE B C 1
ATOM 7215 O O . PHE B 1 411 ? -15.375 -9.453 7.844 1 98.19 411 PHE B O 1
ATOM 7222 N N . LEU B 1 412 ? -16.891 -10.367 9.133 1 98.38 412 LEU B N 1
ATOM 7223 C CA . LEU B 1 412 ? -17.891 -10.297 8.07 1 98.38 412 LEU B CA 1
ATOM 7224 C C . LEU B 1 412 ? -18.141 -8.852 7.648 1 98.38 412 LEU B C 1
ATOM 7226 O O . LEU B 1 412 ? -18.406 -8.578 6.477 1 98.38 412 LEU B O 1
ATOM 7230 N N . TYR B 1 413 ? -18.062 -7.941 8.594 1 98.12 413 TYR B N 1
ATOM 7231 C CA . TYR B 1 413 ? -18.359 -6.543 8.297 1 98.12 413 TYR B CA 1
ATOM 7232 C C . TYR B 1 413 ? -17.125 -5.805 7.809 1 98.12 413 TYR B C 1
ATOM 7234 O O . TYR B 1 413 ? -17.234 -4.766 7.156 1 98.12 413 TYR B O 1
ATOM 7242 N N . THR B 1 414 ? -15.914 -6.32 8.102 1 97.06 414 THR B N 1
ATOM 7243 C CA . THR B 1 414 ? -14.734 -5.496 7.855 1 97.06 414 THR B CA 1
ATOM 7244 C C . THR B 1 414 ? -13.664 -6.289 7.102 1 97.06 414 THR B C 1
ATOM 7246 O O . THR B 1 414 ? -12.703 -5.711 6.59 1 97.06 414 THR B O 1
ATOM 7249 N N . ASP B 1 415 ? -13.773 -7.566 7.07 1 96.56 415 ASP B N 1
ATOM 7250 C CA . ASP B 1 415 ? -12.812 -8.469 6.445 1 96.56 415 ASP B CA 1
ATOM 7251 C C . ASP B 1 415 ? -11.539 -8.578 7.281 1 96.56 415 ASP B C 1
ATOM 7253 O O . ASP B 1 415 ? -10.492 -8.992 6.777 1 96.56 415 ASP B O 1
ATOM 7257 N N . SER B 1 416 ? -11.664 -8.188 8.578 1 95.69 416 SER B N 1
ATOM 7258 C CA . SER B 1 416 ? -10.523 -8.234 9.492 1 95.69 416 SER B CA 1
ATOM 7259 C C . SER B 1 416 ? -10.969 -8.531 10.914 1 95.69 416 SER B C 1
ATOM 7261 O O . SER B 1 416 ? -12.164 -8.492 11.227 1 95.69 416 SER B O 1
ATOM 7263 N N . VAL B 1 417 ? -10.008 -8.945 11.719 1 96.19 417 VAL B N 1
ATOM 7264 C CA . VAL B 1 417 ? -10.242 -9.148 13.141 1 96.19 417 VAL B CA 1
ATOM 7265 C C . VAL B 1 417 ? -9.078 -8.578 13.945 1 96.19 417 VAL B C 1
ATOM 7267 O O . VAL B 1 417 ? -7.918 -8.703 13.547 1 96.19 417 VAL B O 1
ATOM 7270 N N . LYS B 1 418 ? -9.391 -7.855 14.992 1 94.06 418 LYS B N 1
ATOM 7271 C CA . LYS B 1 418 ? -8.359 -7.246 15.836 1 94.06 418 LYS B CA 1
ATOM 7272 C C . LYS B 1 418 ? -8.453 -7.75 17.266 1 94.06 418 LYS B C 1
ATOM 7274 O O . LYS B 1 418 ? -9.5 -8.258 17.688 1 94.06 418 LYS B O 1
ATOM 7279 N N . ASP B 1 419 ? -7.387 -7.734 17.984 1 93.44 419 ASP B N 1
ATOM 7280 C CA . ASP B 1 419 ? -7.32 -8 19.422 1 93.44 419 ASP B CA 1
ATOM 7281 C C . ASP B 1 419 ? -7.852 -9.398 19.75 1 93.44 419 ASP B C 1
ATOM 7283 O O . ASP B 1 419 ? -8.727 -9.555 20.609 1 93.44 419 ASP B O 1
ATOM 7287 N N . VAL B 1 420 ? -7.305 -10.422 19.094 1 95.69 420 VAL B N 1
ATOM 7288 C CA . VAL B 1 420 ? -7.711 -11.805 19.312 1 95.69 420 VAL B CA 1
ATOM 7289 C C . VAL B 1 420 ? -6.625 -12.547 20.094 1 95.69 420 VAL B C 1
ATOM 7291 O O . VAL B 1 420 ? -5.473 -12.617 19.656 1 95.69 420 VAL B O 1
ATOM 7294 N N . SER B 1 421 ? -6.93 -13.039 21.25 1 94.25 421 SER B N 1
ATOM 7295 C CA . SER B 1 421 ? -6.008 -13.867 22.016 1 94.25 421 SER B CA 1
ATOM 7296 C C . SER B 1 421 ? -5.824 -15.234 21.375 1 94.25 421 SER B C 1
ATOM 7298 O O . SER B 1 421 ? -6.586 -15.617 20.484 1 94.25 421 SER B O 1
ATOM 7300 N N . LEU B 1 422 ? -4.832 -16.016 21.891 1 93.12 422 LEU B N 1
ATOM 7301 C CA . LEU B 1 422 ? -4.586 -17.359 21.359 1 93.12 422 LEU B CA 1
ATOM 7302 C C . LEU B 1 422 ? -5.785 -18.266 21.609 1 93.12 422 LEU B C 1
ATOM 7304 O O . LEU B 1 422 ? -6.215 -19 20.719 1 93.12 422 LEU B O 1
ATOM 7308 N N . GLU B 1 423 ? -6.297 -18.203 22.781 1 92.81 423 GLU B N 1
ATOM 7309 C CA . GLU B 1 423 ? -7.438 -19.047 23.141 1 92.81 423 GLU B CA 1
ATOM 7310 C C . GLU B 1 423 ? -8.641 -18.75 22.25 1 92.81 423 GLU B C 1
ATOM 7312 O O . GLU B 1 423 ? -9.234 -19.656 21.672 1 92.81 423 GLU B O 1
ATOM 7317 N N . THR B 1 424 ? -8.961 -17.5 22.109 1 95.5 424 THR B N 1
ATOM 7318 C CA . THR B 1 424 ? -10.07 -17.094 21.25 1 95.5 424 THR B CA 1
ATOM 7319 C C . THR B 1 424 ? -9.805 -17.469 19.797 1 95.5 424 THR B C 1
ATOM 7321 O O . THR B 1 424 ? -10.727 -17.828 19.062 1 95.5 424 THR B O 1
ATOM 7324 N N . GLY B 1 425 ? -8.539 -17.406 19.469 1 96.69 425 GLY B N 1
ATOM 7325 C CA . GLY B 1 425 ? -8.141 -17.719 18.094 1 96.69 425 GLY B CA 1
ATOM 7326 C C . GLY B 1 425 ? -8.461 -19.141 17.703 1 96.69 425 GLY B C 1
ATOM 7327 O O . GLY B 1 425 ? -8.875 -19.406 16.578 1 96.69 425 GLY B O 1
ATOM 7328 N N . ILE B 1 426 ? -8.281 -20.031 18.594 1 94.75 426 ILE B N 1
ATOM 7329 C CA . ILE B 1 426 ? -8.562 -21.438 18.312 1 94.75 426 ILE B CA 1
ATOM 7330 C C . ILE B 1 426 ? -10.062 -21.641 18.109 1 94.75 426 ILE B C 1
ATOM 7332 O O . ILE B 1 426 ? -10.484 -22.297 17.156 1 94.75 426 ILE B O 1
ATOM 7336 N N . TYR B 1 427 ? -10.859 -21.031 18.969 1 96 427 TYR B N 1
ATOM 7337 C CA . TYR B 1 427 ? -12.305 -21.141 18.828 1 96 427 TYR B CA 1
ATOM 7338 C C . TYR B 1 427 ? -12.789 -20.438 17.547 1 96 427 TYR B C 1
ATOM 7340 O O . TYR B 1 427 ? -13.727 -20.906 16.906 1 96 427 TYR B O 1
ATOM 7348 N N . LEU B 1 428 ? -12.148 -19.359 17.234 1 97.75 428 LEU B N 1
ATOM 7349 C CA . LEU B 1 428 ? -12.492 -18.625 16.016 1 97.75 428 LEU B CA 1
ATOM 7350 C C . LEU B 1 428 ? -12.141 -19.438 14.781 1 97.75 428 LEU B C 1
ATOM 7352 O O . LEU B 1 428 ? -12.867 -19.406 13.781 1 97.75 428 LEU B O 1
ATOM 7356 N N . LEU B 1 429 ? -11.031 -20.156 14.906 1 97.38 429 LEU B N 1
ATOM 7357 C CA . LEU B 1 429 ? -10.648 -21.062 13.828 1 97.38 429 LEU B CA 1
ATOM 7358 C C . LEU B 1 429 ? -11.734 -22.109 13.578 1 97.38 429 LEU B C 1
ATOM 7360 O O . LEU B 1 429 ? -12.102 -22.375 12.438 1 97.38 429 LEU B O 1
ATOM 7364 N N . ILE B 1 430 ? -12.289 -22.609 14.594 1 94.94 430 ILE B N 1
ATOM 7365 C CA . ILE B 1 430 ? -13.344 -23.609 14.516 1 94.94 430 ILE B CA 1
ATOM 7366 C C . ILE B 1 430 ? -14.609 -22.984 13.93 1 94.94 430 ILE B C 1
ATOM 7368 O O . ILE B 1 430 ? -15.227 -23.547 13.016 1 94.94 430 ILE B O 1
ATOM 7372 N N . ALA B 1 431 ? -14.922 -21.812 14.375 1 96.69 431 ALA B N 1
ATOM 7373 C CA . ALA B 1 431 ? -16.094 -21.109 13.891 1 96.69 431 ALA B CA 1
ATOM 7374 C C . ALA B 1 431 ? -15.961 -20.766 12.406 1 96.69 431 ALA B C 1
ATOM 7376 O O . ALA B 1 431 ? -16.953 -20.797 11.664 1 96.69 431 ALA B O 1
ATOM 7377 N N . SER B 1 432 ? -14.773 -20.375 11.984 1 97.12 432 SER B N 1
ATOM 7378 C CA . SER B 1 432 ? -14.539 -20.016 10.586 1 97.12 432 SER B CA 1
ATOM 7379 C C . SER B 1 432 ? -14.852 -21.188 9.656 1 97.12 432 SER B C 1
ATOM 7381 O O . SER B 1 432 ? -15.352 -20.984 8.547 1 97.12 432 SER B O 1
ATOM 7383 N N . GLU B 1 433 ? -14.547 -22.375 10.125 1 94.75 433 GLU B N 1
ATOM 7384 C CA . GLU B 1 433 ? -14.891 -23.562 9.352 1 94.75 433 GLU B CA 1
ATOM 7385 C C . GLU B 1 433 ? -16.406 -23.797 9.344 1 94.75 433 GLU B C 1
ATOM 7387 O O . GLU B 1 433 ? -16.984 -24.109 8.305 1 94.75 433 GLU B O 1
ATOM 7392 N N . GLN B 1 434 ? -16.984 -23.641 10.484 1 93.69 434 GLN B N 1
ATOM 7393 C CA . GLN B 1 434 ? -18.422 -23.812 10.625 1 93.69 434 GLN B CA 1
ATOM 7394 C C . GLN B 1 434 ? -19.188 -22.875 9.703 1 93.69 434 GLN B C 1
ATOM 7396 O O . GLN B 1 434 ? -20.156 -23.281 9.047 1 93.69 434 GLN B O 1
ATOM 7401 N N . PHE B 1 435 ? -18.75 -21.656 9.633 1 95.88 435 PHE B N 1
ATOM 7402 C CA . PHE B 1 435 ? -19.469 -20.641 8.875 1 95.88 435 PHE B CA 1
ATOM 7403 C C . PHE B 1 435 ? -18.875 -20.484 7.477 1 95.88 435 PHE B C 1
ATOM 7405 O O . PHE B 1 435 ? -19.234 -19.562 6.75 1 95.88 435 PHE B O 1
ATOM 7412 N N . MET B 1 436 ? -17.906 -21.312 7.121 1 94.5 436 MET B N 1
ATOM 7413 C CA . MET B 1 436 ? -17.312 -21.406 5.789 1 94.5 436 MET B CA 1
ATOM 7414 C C . MET B 1 436 ? -16.656 -20.078 5.395 1 94.5 436 MET B C 1
ATOM 7416 O O . MET B 1 436 ? -16.938 -19.547 4.324 1 94.5 436 MET B O 1
ATOM 7420 N N . LEU B 1 437 ? -15.828 -19.594 6.25 1 97.5 437 LEU B N 1
ATOM 7421 C CA . LEU B 1 437 ? -15.086 -18.359 6.031 1 97.5 437 LEU B CA 1
ATOM 7422 C C . LEU B 1 437 ? -13.594 -18.656 5.859 1 97.5 437 LEU B C 1
ATOM 7424 O O . LEU B 1 437 ? -12.836 -18.594 6.828 1 97.5 437 LEU B O 1
ATOM 7428 N N . ASP B 1 438 ? -13.18 -18.797 4.684 1 96.06 438 ASP B N 1
ATOM 7429 C CA . ASP B 1 438 ? -11.836 -19.266 4.375 1 96.06 438 ASP B CA 1
ATOM 7430 C C . ASP B 1 438 ? -10.781 -18.25 4.777 1 96.06 438 ASP B C 1
ATOM 7432 O O . ASP B 1 438 ? -9.75 -18.594 5.344 1 96.06 438 ASP B O 1
ATOM 7436 N N . ARG B 1 439 ? -11.008 -16.969 4.461 1 96.69 439 ARG B N 1
ATOM 7437 C CA . ARG B 1 439 ? -10.016 -15.961 4.797 1 96.69 439 ARG B CA 1
ATOM 7438 C C . ARG B 1 439 ? -9.898 -15.789 6.309 1 96.69 439 ARG B C 1
ATOM 7440 O O . ARG B 1 439 ? -8.797 -15.594 6.832 1 96.69 439 ARG B O 1
ATOM 7447 N N . LEU B 1 440 ? -11.008 -15.812 6.953 1 97.88 440 LEU B N 1
ATOM 7448 C CA . LEU B 1 440 ? -10.953 -15.742 8.414 1 97.88 440 LEU B CA 1
ATOM 7449 C C . LEU B 1 440 ? -10.141 -16.906 8.977 1 97.88 440 LEU B C 1
ATOM 7451 O O . LEU B 1 440 ? -9.352 -16.719 9.914 1 97.88 440 LEU B O 1
ATOM 7455 N N . LYS B 1 441 ? -10.391 -18.047 8.453 1 97.31 441 LYS B N 1
ATOM 7456 C CA . LYS B 1 441 ? -9.641 -19.219 8.891 1 97.31 441 LYS B CA 1
ATOM 7457 C C . LYS B 1 441 ? -8.133 -19 8.734 1 97.31 441 LYS B C 1
ATOM 7459 O O . LYS B 1 441 ? -7.363 -19.266 9.656 1 97.31 441 LYS B O 1
ATOM 7464 N N . ALA B 1 442 ? -7.805 -18.516 7.633 1 96.69 442 ALA B N 1
ATOM 7465 C CA . ALA B 1 442 ? -6.395 -18.25 7.367 1 96.69 442 ALA B CA 1
ATOM 7466 C C . ALA B 1 442 ? -5.848 -17.203 8.336 1 96.69 442 ALA B C 1
ATOM 7468 O O . ALA B 1 442 ? -4.715 -17.312 8.805 1 96.69 442 ALA B O 1
ATOM 7469 N N . LEU B 1 443 ? -6.594 -16.172 8.57 1 96.81 443 LEU B N 1
ATOM 7470 C CA . LEU B 1 443 ? -6.188 -15.156 9.531 1 96.81 443 LEU B CA 1
ATOM 7471 C C . LEU B 1 443 ? -5.949 -15.766 10.906 1 96.81 443 LEU B C 1
ATOM 7473 O O . LEU B 1 443 ? -4.98 -15.414 11.586 1 96.81 443 LEU B O 1
ATOM 7477 N N . CYS B 1 444 ? -6.777 -16.672 11.289 1 97.25 444 CYS B N 1
ATOM 7478 C CA . CYS B 1 444 ? -6.637 -17.344 12.578 1 97.25 444 CYS B CA 1
ATOM 7479 C C . CYS B 1 444 ? -5.391 -18.219 12.602 1 97.25 444 CYS B C 1
ATOM 7481 O O . CYS B 1 444 ? -4.664 -18.25 13.594 1 97.25 444 CYS B O 1
ATOM 7483 N N . GLU B 1 445 ? -5.195 -18.953 11.516 1 97 445 GLU B N 1
ATOM 7484 C CA . GLU B 1 445 ? -3.982 -19.766 11.422 1 97 445 GLU B CA 1
ATOM 7485 C C . GLU B 1 445 ? -2.736 -18.906 11.633 1 97 445 GLU B C 1
ATOM 7487 O O . GLU B 1 445 ? -1.823 -19.297 12.359 1 97 445 GLU B O 1
ATOM 7492 N N . ASP B 1 446 ? -2.771 -17.828 11.023 1 95.81 446 ASP B N 1
ATOM 7493 C CA . ASP B 1 446 ? -1.619 -16.938 11.109 1 95.81 446 ASP B CA 1
ATOM 7494 C C . ASP B 1 446 ? -1.433 -16.406 12.531 1 95.81 446 ASP B C 1
ATOM 7496 O O . ASP B 1 446 ? -0.303 -16.297 13.016 1 95.81 446 ASP B O 1
ATOM 7500 N N . LEU B 1 447 ? -2.473 -16.078 13.109 1 95.56 447 LEU B N 1
ATOM 7501 C CA . LEU B 1 447 ? -2.439 -15.594 14.484 1 95.56 447 LEU B CA 1
ATOM 7502 C C . LEU B 1 447 ? -1.914 -16.672 15.43 1 95.56 447 LEU B C 1
ATOM 7504 O O . LEU B 1 447 ? -1.045 -16.406 16.266 1 95.56 447 LEU B O 1
ATOM 7508 N N . ILE B 1 448 ? -2.355 -17.828 15.297 1 96.31 448 ILE B N 1
ATOM 7509 C CA . ILE B 1 448 ? -2.049 -18.938 16.203 1 96.31 448 ILE B CA 1
ATOM 7510 C C . ILE B 1 448 ? -0.593 -19.359 16.031 1 96.31 448 ILE B C 1
ATOM 7512 O O . ILE B 1 448 ? 0.109 -19.625 17 1 96.31 448 ILE B O 1
ATOM 7516 N N . ARG B 1 449 ? -0.197 -19.406 14.781 1 95.44 449 ARG B N 1
ATOM 7517 C CA . ARG B 1 449 ? 1.15 -19.906 14.523 1 95.44 449 ARG B CA 1
ATOM 7518 C C . ARG B 1 449 ? 2.197 -19.031 15.195 1 95.44 449 ARG B C 1
ATOM 7520 O O . ARG B 1 449 ? 3.254 -19.516 15.602 1 95.44 449 ARG B O 1
ATOM 7527 N N . ARG B 1 450 ? 1.935 -17.734 15.383 1 93.38 450 ARG B N 1
ATOM 7528 C CA . ARG B 1 450 ? 2.871 -16.797 15.977 1 93.38 450 ARG B CA 1
ATOM 7529 C C . ARG B 1 450 ? 3.035 -17.047 17.469 1 93.38 450 ARG B C 1
ATOM 7531 O O . ARG B 1 450 ? 4.016 -16.609 18.078 1 93.38 450 ARG B O 1
ATOM 7538 N N . ASP B 1 451 ? 2.125 -17.844 18.062 1 93.94 451 ASP B N 1
ATOM 7539 C CA . ASP B 1 451 ? 2.119 -18.031 19.516 1 93.94 451 ASP B CA 1
ATOM 7540 C C . ASP B 1 451 ? 2.422 -19.484 19.875 1 93.94 451 ASP B C 1
ATOM 7542 O O . ASP B 1 451 ? 2.166 -19.906 21.016 1 93.94 451 ASP B O 1
ATOM 7546 N N . ILE B 1 452 ? 2.908 -20.219 18.984 1 94.75 452 ILE B N 1
ATOM 7547 C CA . ILE B 1 452 ? 3.229 -21.625 19.234 1 94.75 452 ILE B CA 1
ATOM 7548 C C . ILE B 1 452 ? 4.379 -21.719 20.234 1 94.75 452 ILE B C 1
ATOM 7550 O O . ILE B 1 452 ? 5.387 -21.016 20.094 1 94.75 452 ILE B O 1
ATOM 7554 N N . GLN B 1 453 ? 4.23 -22.469 21.219 1 95.25 453 GLN B N 1
ATOM 7555 C CA . GLN B 1 453 ? 5.219 -22.812 22.234 1 95.25 453 GLN B CA 1
ATOM 7556 C C . GLN B 1 453 ? 5.191 -24.297 22.547 1 95.25 453 GLN B C 1
ATOM 7558 O O . GLN B 1 453 ? 4.297 -25.016 22.094 1 95.25 453 GLN B O 1
ATOM 7563 N N . VAL B 1 454 ? 6.207 -24.734 23.312 1 95.38 454 VAL B N 1
ATOM 7564 C CA . VAL B 1 454 ? 6.336 -26.156 23.625 1 95.38 454 VAL B CA 1
ATOM 7565 C C . VAL B 1 454 ? 5.129 -26.625 24.438 1 95.38 454 VAL B C 1
ATOM 7567 O O . VAL B 1 454 ? 4.684 -27.766 24.297 1 95.38 454 VAL B O 1
ATOM 7570 N N . GLU B 1 455 ? 4.531 -25.688 25.172 1 94.62 455 GLU B N 1
ATOM 7571 C CA . GLU B 1 455 ? 3.455 -26.031 26.094 1 94.62 455 GLU B CA 1
ATOM 7572 C C . GLU B 1 455 ? 2.133 -26.203 25.359 1 94.62 455 GLU B C 1
ATOM 7574 O O . GLU B 1 455 ? 1.235 -26.906 25.828 1 94.62 455 GLU B O 1
ATOM 7579 N N . ASN B 1 456 ? 2.029 -25.594 24.188 1 94.75 456 ASN B N 1
ATOM 7580 C CA . ASN B 1 456 ? 0.699 -25.578 23.594 1 94.75 456 ASN B CA 1
ATOM 7581 C C . ASN B 1 456 ? 0.696 -26.234 22.219 1 94.75 456 ASN B C 1
ATOM 7583 O O . ASN B 1 456 ? -0.365 -26.438 21.625 1 94.75 456 ASN B O 1
ATOM 7587 N N . VAL B 1 457 ? 1.818 -26.656 21.672 1 96.06 457 VAL B N 1
ATOM 7588 C CA . VAL B 1 457 ? 1.96 -27.078 20.281 1 96.06 457 VAL B CA 1
ATOM 7589 C C . VAL B 1 457 ? 1.17 -28.359 20.031 1 96.06 457 VAL B C 1
ATOM 7591 O O . VAL B 1 457 ? 0.598 -28.547 18.953 1 96.06 457 VAL B O 1
ATOM 7594 N N . ILE B 1 458 ? 1.086 -29.219 21 1 94.44 458 ILE B N 1
ATOM 7595 C CA . ILE B 1 458 ? 0.379 -30.484 20.828 1 94.44 458 ILE B CA 1
ATOM 7596 C C . ILE B 1 458 ? -1.117 -30.219 20.672 1 94.44 458 ILE B C 1
ATOM 7598 O O . ILE B 1 458 ? -1.764 -30.781 19.797 1 94.44 458 ILE B O 1
ATOM 7602 N N . GLY B 1 459 ? -1.626 -29.391 21.5 1 92.75 459 GLY B N 1
ATOM 7603 C CA . GLY B 1 459 ? -3.023 -29 21.375 1 92.75 459 GLY B CA 1
ATOM 7604 C C . GLY B 1 459 ? -3.34 -28.312 20.062 1 92.75 459 GLY B C 1
ATOM 7605 O O . GLY B 1 459 ? -4.387 -28.547 19.469 1 92.75 459 GLY B O 1
ATOM 7606 N N . ILE B 1 460 ? -2.436 -27.469 19.641 1 94.88 460 ILE B N 1
ATOM 7607 C CA . ILE B 1 460 ? -2.598 -26.719 18.391 1 94.88 460 ILE B CA 1
ATOM 7608 C C . ILE B 1 460 ? -2.607 -27.703 17.219 1 94.88 460 ILE B C 1
ATOM 7610 O O . ILE B 1 460 ? -3.432 -27.578 16.312 1 94.88 460 ILE B O 1
ATOM 7614 N N . LEU B 1 461 ? -1.698 -28.672 17.297 1 95.25 461 LEU B N 1
ATOM 7615 C CA . LEU B 1 461 ? -1.639 -29.688 16.234 1 95.25 461 LEU B CA 1
ATOM 7616 C C . LEU B 1 461 ? -2.949 -30.453 16.156 1 95.25 461 LEU B C 1
ATOM 7618 O O . LEU B 1 461 ? -3.486 -30.656 15.062 1 95.25 461 LEU B O 1
ATOM 7622 N N . ALA B 1 462 ? -3.461 -30.828 17.266 1 92.69 462 ALA B N 1
ATOM 7623 C CA . ALA B 1 462 ? -4.715 -31.578 17.297 1 92.69 462 ALA B CA 1
ATOM 7624 C C . ALA B 1 462 ? -5.867 -30.75 16.734 1 92.69 462 ALA B C 1
ATOM 7626 O O . ALA B 1 462 ? -6.664 -31.25 15.938 1 92.69 462 ALA B O 1
ATOM 7627 N N . ALA B 1 463 ? -5.91 -29.516 17.062 1 91.94 463 ALA B N 1
ATOM 7628 C CA . ALA B 1 463 ? -6.965 -28.625 16.594 1 91.94 463 ALA B CA 1
ATOM 7629 C C . ALA B 1 463 ? -6.852 -28.406 15.078 1 91.94 463 ALA B C 1
ATOM 7631 O O . ALA B 1 463 ? -7.852 -28.438 14.367 1 91.94 463 ALA B O 1
ATOM 7632 N N . ALA B 1 464 ? -5.637 -28.156 14.648 1 94.5 464 ALA B N 1
ATOM 7633 C CA . ALA B 1 464 ? -5.395 -27.906 13.227 1 94.5 464 ALA B CA 1
ATOM 7634 C C . ALA B 1 464 ? -5.801 -29.125 12.391 1 94.5 464 ALA B C 1
ATOM 7636 O O . ALA B 1 464 ? -6.41 -28.969 11.328 1 94.5 464 ALA B O 1
ATOM 7637 N N . HIS B 1 465 ? -5.504 -30.281 12.945 1 93.69 465 HIS B N 1
ATOM 7638 C CA . HIS B 1 465 ? -5.848 -31.516 12.25 1 93.69 465 HIS B CA 1
ATOM 7639 C C . HIS B 1 465 ? -7.359 -31.719 12.203 1 93.69 465 HIS B C 1
ATOM 7641 O O . HIS B 1 465 ? -7.918 -32 11.141 1 93.69 465 HIS B O 1
ATOM 7647 N N . SER B 1 466 ? -8.023 -31.547 13.242 1 92.5 466 SER B N 1
ATOM 7648 C CA . SER B 1 466 ? -9.453 -31.812 13.367 1 92.5 466 SER B CA 1
ATOM 7649 C C . SER B 1 466 ? -10.273 -30.828 12.555 1 92.5 466 SER B C 1
ATOM 7651 O O . SER B 1 466 ? -11.367 -31.156 12.078 1 92.5 466 SER B O 1
ATOM 7653 N N . HIS B 1 467 ? -9.688 -29.688 12.328 1 93.44 467 HIS B N 1
ATOM 7654 C CA . HIS B 1 467 ? -10.477 -28.656 11.68 1 93.44 467 HIS B CA 1
ATOM 7655 C C . HIS B 1 467 ? -9.867 -28.234 10.344 1 93.44 467 HIS B C 1
ATOM 7657 O O . HIS B 1 467 ? -10.086 -27.125 9.875 1 93.44 467 HIS B O 1
ATOM 7663 N N . HIS B 1 468 ? -9.047 -29 9.812 1 92.88 468 HIS B N 1
ATOM 7664 C CA . HIS B 1 468 ? -8.547 -28.922 8.438 1 92.88 468 HIS B CA 1
ATOM 7665 C C . HIS B 1 468 ? -7.793 -27.625 8.195 1 92.88 468 HIS B C 1
ATOM 7667 O O . HIS B 1 468 ? -8.008 -26.953 7.172 1 92.88 468 HIS B O 1
ATOM 7673 N N . ALA B 1 469 ? -7.062 -27.188 9.172 1 94.69 469 ALA B N 1
ATOM 7674 C CA . ALA B 1 469 ? -6.137 -26.078 9.016 1 94.69 469 ALA B CA 1
ATOM 7675 C C . ALA B 1 469 ? -4.754 -26.562 8.594 1 94.69 469 ALA B C 1
ATOM 7677 O O . ALA B 1 469 ? -3.848 -26.672 9.422 1 94.69 469 ALA B O 1
ATOM 7678 N N . ALA B 1 470 ? -4.613 -26.734 7.352 1 91.62 470 ALA B N 1
ATOM 7679 C CA . ALA B 1 470 ? -3.459 -27.438 6.812 1 91.62 470 ALA B CA 1
ATOM 7680 C C . ALA B 1 470 ? -2.166 -26.672 7.062 1 91.62 470 ALA B C 1
ATOM 7682 O O . ALA B 1 470 ? -1.145 -27.266 7.422 1 91.62 470 ALA B O 1
ATOM 7683 N N . GLY B 1 471 ? -2.186 -25.375 6.859 1 92.75 471 GLY B N 1
ATOM 7684 C CA . GLY B 1 471 ? -0.991 -24.578 7.094 1 92.75 471 GLY B CA 1
ATOM 7685 C C . GLY B 1 471 ? -0.524 -24.609 8.539 1 92.75 471 GLY B C 1
ATOM 7686 O O . GLY B 1 471 ? 0.663 -24.797 8.805 1 92.75 471 GLY B O 1
ATOM 7687 N N . LEU B 1 472 ? -1.429 -24.453 9.359 1 95.56 472 LEU B N 1
ATOM 7688 C CA . LEU B 1 472 ? -1.12 -24.484 10.789 1 95.56 472 LEU B CA 1
ATOM 7689 C C . LEU B 1 472 ? -0.65 -25.875 11.219 1 95.56 472 LEU B C 1
ATOM 7691 O O . LEU B 1 472 ? 0.261 -26 12.039 1 95.56 472 LEU B O 1
ATOM 7695 N N . LYS B 1 473 ? -1.262 -26.891 10.719 1 95 473 LYS B N 1
ATOM 7696 C CA . LYS B 1 473 ? -0.868 -28.266 11.008 1 95 473 LYS B CA 1
ATOM 7697 C C . LYS B 1 473 ? 0.59 -28.516 10.633 1 95 473 LYS B C 1
ATOM 7699 O O . LYS B 1 473 ? 1.362 -29.062 11.43 1 95 473 LYS B O 1
ATOM 7704 N N . ASP B 1 474 ? 0.896 -28.109 9.484 1 92.38 474 ASP B N 1
ATOM 7705 C CA . ASP B 1 474 ? 2.258 -28.281 8.992 1 92.38 474 ASP B CA 1
ATOM 7706 C C . ASP B 1 474 ? 3.268 -27.578 9.891 1 92.38 474 ASP B C 1
ATOM 7708 O O . ASP B 1 474 ? 4.32 -28.141 10.211 1 92.38 474 ASP B O 1
ATOM 7712 N N . ILE B 1 475 ? 2.955 -26.406 10.258 1 93.56 475 ILE B N 1
ATOM 7713 C CA . ILE B 1 475 ? 3.857 -25.609 11.07 1 93.56 475 ILE B CA 1
ATOM 7714 C C . ILE B 1 475 ? 3.996 -26.219 12.461 1 93.56 475 ILE B C 1
ATOM 7716 O O . ILE B 1 475 ? 5.102 -26.297 13 1 93.56 475 ILE B O 1
ATOM 7720 N N . ALA B 1 476 ? 2.908 -26.672 12.977 1 94.94 476 ALA B N 1
ATOM 7721 C CA . ALA B 1 476 ? 2.936 -27.328 14.281 1 94.94 476 ALA B CA 1
ATOM 7722 C C . ALA B 1 476 ? 3.764 -28.609 14.242 1 94.94 476 ALA B C 1
ATOM 7724 O O . ALA B 1 476 ? 4.555 -28.859 15.148 1 94.94 476 ALA B O 1
ATOM 7725 N N . LEU B 1 477 ? 3.613 -29.375 13.203 1 93.12 477 LEU B N 1
ATOM 7726 C CA . LEU B 1 477 ? 4.375 -30.609 13.039 1 93.12 477 LEU B CA 1
ATOM 7727 C C . LEU B 1 477 ? 5.867 -30.312 12.945 1 93.12 477 LEU B C 1
ATOM 7729 O O . LEU B 1 477 ? 6.68 -31.016 13.562 1 93.12 477 LEU B O 1
ATOM 7733 N N . GLU B 1 478 ? 6.172 -29.359 12.211 1 90.44 478 GLU B N 1
ATOM 7734 C CA . GLU B 1 478 ? 7.574 -28.969 12.078 1 90.44 478 GLU B CA 1
ATOM 7735 C C . GLU B 1 478 ? 8.156 -28.562 13.43 1 90.44 478 GLU B C 1
ATOM 7737 O O . GLU B 1 478 ? 9.289 -28.906 13.75 1 90.44 478 GLU B O 1
ATOM 7742 N N . TYR B 1 479 ? 7.383 -27.797 14.148 1 93.31 479 TYR B N 1
ATOM 7743 C CA . TYR B 1 479 ? 7.824 -27.359 15.469 1 93.31 479 TYR B CA 1
ATOM 7744 C C . TYR B 1 479 ? 8.062 -28.547 16.391 1 93.31 479 TYR B C 1
ATOM 7746 O O . TYR B 1 479 ? 9.055 -28.578 17.125 1 93.31 479 TYR B O 1
ATOM 7754 N N . ILE B 1 480 ? 7.234 -29.484 16.328 1 93.94 480 ILE B N 1
ATOM 7755 C CA . ILE B 1 480 ? 7.34 -30.672 17.156 1 93.94 480 ILE B CA 1
ATOM 7756 C C . ILE B 1 480 ? 8.578 -31.469 16.75 1 93.94 480 ILE B C 1
ATOM 7758 O O . ILE B 1 480 ? 9.352 -31.906 17.609 1 93.94 480 ILE B O 1
ATOM 7762 N N . MET B 1 481 ? 8.805 -31.625 15.477 1 90.5 481 MET B N 1
ATOM 7763 C CA . MET B 1 481 ? 9.953 -32.375 14.984 1 90.5 481 MET B CA 1
ATOM 7764 C C . MET B 1 481 ? 11.266 -31.734 15.391 1 90.5 481 MET B C 1
ATOM 7766 O O . MET B 1 481 ? 12.227 -32.406 15.734 1 90.5 481 MET B O 1
ATOM 7770 N N . ARG B 1 482 ? 11.281 -30.469 15.422 1 89.62 482 ARG B N 1
ATOM 7771 C CA . ARG B 1 482 ? 12.484 -29.719 15.781 1 89.62 482 ARG B CA 1
ATOM 7772 C C . ARG B 1 482 ? 12.758 -29.797 17.281 1 89.62 482 ARG B C 1
ATOM 7774 O O . ARG B 1 482 ? 13.898 -29.656 17.719 1 89.62 482 ARG B O 1
ATOM 7781 N N . ASN B 1 483 ? 11.664 -30.078 18.031 1 92.81 483 ASN B N 1
ATOM 7782 C CA . ASN B 1 483 ? 11.789 -30.094 19.484 1 92.81 483 ASN B CA 1
ATOM 7783 C C . ASN B 1 483 ? 11.359 -31.438 20.078 1 92.81 483 ASN B C 1
ATOM 7785 O O . ASN B 1 483 ? 10.781 -31.484 21.156 1 92.81 483 ASN B O 1
ATOM 7789 N N . LEU B 1 484 ? 11.609 -32.406 19.297 1 90.81 484 LEU B N 1
ATOM 7790 C CA . LEU B 1 484 ? 11.086 -33.719 19.656 1 90.81 484 LEU B CA 1
ATOM 7791 C C . LEU B 1 484 ? 11.688 -34.219 20.969 1 90.81 484 LEU B C 1
ATOM 7793 O O . LEU B 1 484 ? 11.047 -34.969 21.703 1 90.81 484 LEU B O 1
ATOM 7797 N N . ASN B 1 485 ? 12.875 -33.719 21.344 1 91.94 485 ASN B N 1
ATOM 7798 C CA . ASN B 1 485 ? 13.555 -34.156 22.562 1 91.94 485 ASN B CA 1
ATOM 7799 C C . ASN B 1 485 ? 13.094 -33.375 23.781 1 91.94 485 ASN B C 1
ATOM 7801 O O . ASN B 1 485 ? 13.469 -33.719 24.906 1 91.94 485 ASN B O 1
ATOM 7805 N N . ASP B 1 486 ? 12.32 -32.438 23.625 1 94.5 486 ASP B N 1
ATOM 7806 C CA . ASP B 1 486 ? 11.789 -31.672 24.734 1 94.5 486 ASP B CA 1
ATOM 7807 C C . ASP B 1 486 ? 10.836 -32.5 25.578 1 94.5 486 ASP B C 1
ATOM 7809 O O . ASP B 1 486 ? 9.922 -33.156 25.047 1 94.5 486 ASP B O 1
ATOM 7813 N N . PRO B 1 487 ? 11.008 -32.531 26.844 1 94.06 487 PRO B N 1
ATOM 7814 C CA . PRO B 1 487 ? 10.203 -33.375 27.719 1 94.06 487 PRO B CA 1
ATOM 7815 C C . PRO B 1 487 ? 8.711 -33.031 27.656 1 94.06 487 PRO B C 1
ATOM 7817 O O . PRO B 1 487 ? 7.871 -33.938 27.766 1 94.06 487 PRO B O 1
ATOM 7820 N N . VAL B 1 488 ? 8.43 -31.797 27.547 1 94.19 488 VAL B N 1
ATOM 7821 C CA . VAL B 1 488 ? 7.031 -31.391 27.516 1 94.19 488 VAL B CA 1
ATOM 7822 C C . VAL B 1 488 ? 6.359 -31.922 26.266 1 94.19 488 VAL B C 1
ATOM 7824 O O . VAL B 1 488 ? 5.238 -32.438 26.312 1 94.19 488 VAL B O 1
ATOM 7827 N N . ILE B 1 489 ? 7.031 -31.859 25.141 1 93.88 489 ILE B N 1
ATOM 7828 C CA . ILE B 1 489 ? 6.508 -32.344 23.875 1 93.88 489 ILE B CA 1
ATOM 7829 C C . ILE B 1 489 ? 6.371 -33.875 23.938 1 93.88 489 ILE B C 1
ATOM 7831 O O . ILE B 1 489 ? 5.332 -34.438 23.547 1 93.88 489 ILE B O 1
ATOM 7835 N N . MET B 1 490 ? 7.344 -34.5 24.484 1 92 490 MET B N 1
ATOM 7836 C CA . MET B 1 490 ? 7.324 -35.969 24.578 1 92 490 MET B CA 1
ATOM 7837 C C . MET B 1 490 ? 6.148 -36.438 25.422 1 92 490 MET B C 1
ATOM 7839 O O . MET B 1 490 ? 5.465 -37.406 25.062 1 92 490 MET B O 1
ATOM 7843 N N . ALA B 1 491 ? 5.973 -35.781 26.484 1 91.94 491 ALA B N 1
ATOM 7844 C CA . ALA B 1 491 ? 4.855 -36.125 27.359 1 91.94 491 ALA B CA 1
ATOM 7845 C C . ALA B 1 491 ? 3.518 -35.875 26.672 1 91.94 491 ALA B C 1
ATOM 7847 O O . ALA B 1 491 ? 2.566 -36.625 26.859 1 91.94 491 ALA B O 1
ATOM 7848 N N . GLY B 1 492 ? 3.51 -34.844 25.875 1 90.88 492 GLY B N 1
ATOM 7849 C CA . GLY B 1 492 ? 2.281 -34.438 25.203 1 90.88 492 GLY B CA 1
ATOM 7850 C C . GLY B 1 492 ? 1.894 -35.344 24.062 1 90.88 492 GLY B C 1
ATOM 7851 O O . GLY B 1 492 ? 0.726 -35.406 23.672 1 90.88 492 GLY B O 1
ATOM 7852 N N . LEU B 1 493 ? 2.844 -36.094 23.5 1 90.56 493 LEU B N 1
ATOM 7853 C CA . LEU B 1 493 ? 2.576 -37 22.391 1 90.56 493 LEU B CA 1
ATOM 7854 C C . LEU B 1 493 ? 1.586 -38.094 22.812 1 90.56 493 LEU B C 1
ATOM 7856 O O . LEU B 1 493 ? 0.846 -38.625 21.969 1 90.56 493 LEU B O 1
ATOM 7860 N N . ALA B 1 494 ? 1.543 -38.312 24.078 1 88.06 494 ALA B N 1
ATOM 7861 C CA . ALA B 1 494 ? 0.609 -39.312 24.594 1 88.06 494 ALA B CA 1
ATOM 7862 C C . ALA B 1 494 ? -0.835 -38.844 24.422 1 88.06 494 ALA B C 1
ATOM 7864 O O . ALA B 1 494 ? -1.745 -39.656 24.297 1 88.06 494 ALA B O 1
ATOM 7865 N N . ASP B 1 495 ? -1.017 -37.562 24.391 1 86.19 495 ASP B N 1
ATOM 7866 C CA . ASP B 1 495 ? -2.354 -37 24.25 1 86.19 495 ASP B CA 1
ATOM 7867 C C . ASP B 1 495 ? -2.893 -37.219 22.828 1 86.19 495 ASP B C 1
ATOM 7869 O O . ASP B 1 495 ? -4.094 -37.094 22.594 1 86.19 495 ASP B O 1
ATOM 7873 N N . LEU B 1 496 ? -1.98 -37.562 21.875 1 87.38 496 LEU B N 1
ATOM 7874 C CA . LEU B 1 496 ? -2.383 -37.75 20.484 1 87.38 496 LEU B CA 1
ATOM 7875 C C . LEU B 1 496 ? -2.805 -39.188 20.234 1 87.38 496 LEU B C 1
ATOM 7877 O O . LEU B 1 496 ? -3.047 -39.562 19.078 1 87.38 496 LEU B O 1
ATOM 7881 N N . LYS B 1 497 ? -2.967 -39.969 21.219 1 83.5 497 LYS B N 1
ATOM 7882 C CA . LYS B 1 497 ? -3.363 -41.375 21.094 1 83.5 497 LYS B CA 1
ATOM 7883 C C . LYS B 1 497 ? -4.723 -41.5 20.406 1 83.5 497 LYS B C 1
ATOM 7885 O O . LYS B 1 497 ? -4.969 -42.438 19.672 1 83.5 497 LYS B O 1
ATOM 7890 N N . SER B 1 498 ? -5.512 -40.438 20.609 1 83.25 498 SER B N 1
ATOM 7891 C CA . SER B 1 498 ? -6.84 -40.469 20 1 83.25 498 SER B CA 1
ATOM 7892 C C . SER B 1 498 ? -6.785 -40.062 18.531 1 83.25 498 SER B C 1
ATOM 7894 O O . SER B 1 498 ? -7.789 -40.188 17.828 1 83.25 498 SER B O 1
ATOM 7896 N N . GLU B 1 499 ? -5.648 -39.719 18.078 1 86.25 499 GLU B N 1
ATOM 7897 C CA . GLU B 1 499 ? -5.418 -39.375 16.672 1 86.25 499 GLU B CA 1
ATOM 7898 C C . GLU B 1 499 ? -4.234 -40.156 16.094 1 86.25 499 GLU B C 1
ATOM 7900 O O . GLU B 1 499 ? -3.199 -39.562 15.773 1 86.25 499 GLU B O 1
ATOM 7905 N N . PRO B 1 500 ? -4.43 -41.375 15.82 1 83.81 500 PRO B N 1
ATOM 7906 C CA . PRO B 1 500 ? -3.305 -42.219 15.445 1 83.81 500 PRO B CA 1
ATOM 7907 C C . PRO B 1 500 ? -2.633 -41.781 14.148 1 83.81 500 PRO B C 1
ATOM 7909 O O . PRO B 1 500 ? -1.421 -41.938 13.984 1 83.81 500 PRO B O 1
ATOM 7912 N N . ASP B 1 501 ? -3.395 -41.188 13.352 1 85.31 501 ASP B N 1
ATOM 7913 C CA . ASP B 1 501 ? -2.83 -40.719 12.078 1 85.31 501 ASP B CA 1
ATOM 7914 C C . ASP B 1 501 ? -1.771 -39.656 12.305 1 85.31 501 ASP B C 1
ATOM 7916 O O . ASP B 1 501 ? -0.757 -39.625 11.609 1 85.31 501 ASP B O 1
ATOM 7920 N N . LEU B 1 502 ? -2.01 -38.875 13.289 1 87.31 502 LEU B N 1
ATOM 7921 C CA . LEU B 1 502 ? -1.062 -37.781 13.594 1 87.31 502 LEU B CA 1
ATOM 7922 C C . LEU B 1 502 ? 0.22 -38.375 14.195 1 87.31 502 LEU B C 1
ATOM 7924 O O . LEU B 1 502 ? 1.317 -37.906 13.883 1 87.31 502 LEU B O 1
ATOM 7928 N N . LEU B 1 503 ? 0 -39.344 15.039 1 85.94 503 LEU B N 1
ATOM 7929 C CA . LEU B 1 503 ? 1.158 -39.969 15.664 1 85.94 503 LEU B CA 1
ATOM 7930 C C . LEU B 1 503 ? 2.039 -40.656 14.609 1 85.94 503 LEU B C 1
ATOM 7932 O O . LEU B 1 503 ? 3.268 -40.562 14.688 1 85.94 503 LEU B O 1
ATOM 7936 N N . LEU B 1 504 ? 1.405 -41.219 13.68 1 84.25 504 LEU B N 1
ATOM 7937 C CA . LEU B 1 504 ? 2.133 -41.875 12.594 1 84.25 504 LEU B CA 1
ATOM 7938 C C . LEU B 1 504 ? 2.918 -40.844 11.781 1 84.25 504 LEU B C 1
ATOM 7940 O O . LEU B 1 504 ? 4.043 -41.094 11.352 1 84.25 504 LEU B O 1
ATOM 7944 N N . GLU B 1 505 ? 2.346 -39.75 11.633 1 85.75 505 GLU B N 1
ATOM 7945 C CA . GLU B 1 505 ? 2.992 -38.688 10.859 1 85.75 505 GLU B CA 1
ATOM 7946 C C . GLU B 1 505 ? 4.23 -38.156 11.57 1 85.75 505 GLU B C 1
ATOM 7948 O O . GLU B 1 505 ? 5.238 -37.844 10.93 1 85.75 505 GLU B O 1
ATOM 7953 N N . ILE B 1 506 ? 4.184 -38.156 12.812 1 83.75 506 ILE B N 1
ATOM 7954 C CA . ILE B 1 506 ? 5.305 -37.656 13.617 1 83.75 506 ILE B CA 1
ATOM 7955 C C . ILE B 1 506 ? 6.414 -38.719 13.633 1 83.75 506 ILE B C 1
ATOM 7957 O O . ILE B 1 506 ? 7.594 -38.375 13.484 1 83.75 506 ILE B O 1
#

Sequence (1012 aa):
MVPPPRSGAASVVVKGRLYVFGGYGGGTGRLDDFFQYSFETGQWDEVKVLSEAKPGRRENNGVVISDSSRSIYLFGGYNGSSWLNDLWKFDIESQRWTCIQESSDPDRADDANAASGDVPAGHQVRGKAPSRRFGYVSVVHEGKFVLFGGFDGSRWLNDMFEFDFSTKTWSEIDAKGSLPSVRSCPAWAKDETHVYIQGGYDGVERKADFFACDLATYTWTELPCYGTPPSPRYFHSCCLYGNKMYCYGGYSGSERLADMFAYDFETNHWVQVDCSSGDAPSGRSSLVAQVYENCLYVFGGYNGATVLNDFYKFRLKPILMPPPTLVNDFSRMINNPDLSDVRFLVEGKDVFAHRSVLAFRSEYFRVMLCGGMRESLARQDAGTSCVPSHDLQAIDLPNVSHLVFLKVLEFLYTDSVKDVSLETGIYLLIASEQFMLDRLKALCEDLIRRDIQVENVIGILAAAHSHHAAGLKDIALEYIMRNLNDPVIMAGLADLKSEPDLLLEIMVPPPRSGAASVVVKGRLYVFGGYGGGTGRLDDFFQYSFETGQWDEVKVLSEAKPGRRENNGVVISDSSRSIYLFGGYNGSSWLNDLWKFDIESQRWTCIQESSDPDRADDANAASGDVPAGHQVRGKAPSRRFGYVSVVHEGKFVLFGGFDGSRWLNDMFEFDFSTKTWSEIDAKGSLPSVRSCPAWAKDETHVYIQGGYDGVERKADFFACDLATYTWTELPCYGTPPSPRYFHSCCLYGNKMYCYGGYSGSERLADMFAYDFETNHWVQVDCSSGDAPSGRSSLVAQVYENCLYVFGGYNGATVLNDFYKFRLKPILMPPPTLVNDFSRMINNPDLSDVRFLVEGKDVFAHRSVLAFRSEYFRVMLCGGMRESLARQDAGTSCVPSHDLQAIDLPNVSHLVFLKVLEFLYTDSVKDVSLETGIYLLIASEQFMLDRLKALCEDLIRRDIQVENVIGILAAAHSHHAAGLKDIALEYIMRNLNDPVIMAGLADLKSEPDLLLEI

pLDDT: mean 89.44, std 14.34, range [27.42, 98.56]

Foldseek 3Di:
DFDAFFFQWEWDDFPQKIKTAWGQAVVVGIGGWIKMAHNVVRDIDTQDAPEPDGDAGFGQWYWEAFPVSQKIKTAWGHRPPATFGWIWIAGNVVRYIATLWATADPPDPQPQQRRQPPRDDPSHAAERGDAGFGQWDWYDAPQKIKIAWGDRPPFTGGWIWIARNVRNYIDTDPAAEDGDDGWGAWAWEDDRFKIKTAWGDGPPAIGGWIWIAGPVRNYIDTADEAADGDAGFGQWYWYDDDQKIKIAWGDRPVFTGGWMWIAHNVVRYIDTDDPPPDDGDARFGRWDWDDDQQKIKIAWGHGPPGTGGDIDIGGNDPDRDDDDCQLVVLLVQWQDQVLFQAWAQAPNDIGTDHLVLLLVQFVQSVCVVPVVCVVVVVPDDPDPDSPRSVPHDYHYDPPAHPVLVSQVSSCSRRVDGPDADLVSLLSNLQVCLVRVPVSSNVVSLVVNLVVDDLQCLLVQLVSCVVRVVVVSNVSSLVVCVVCVVPPSSVVSLVVCPVPVVSNVVD/DFDAFFFQWEWDDFPQKIKTAWGQAVVVGIGGWIKMAHNVVRDIDTQDAPEPDGDDGFGQWYWEAFPVSQKIKIAWGHRPPATFGWIWIAGNVVRYIATLWATADPPDPQPQPRRQPPRDDPSHAAERGDAGFGQWDWYDAPQKIKTAWGDRPPFFGGWIWIARNVRNYIDTDPAAEDGDDGWGAWAWEDDRFKIKTAWGDGPPAIGGWIWIAGPVRNYIDTADEAADGDAGFGQWYWYDDDQKIKIAWGDRPVFTGGWMWIAHNVVRYIDTDDPPPDDGDARFGRWDWDDDQQKIKIAWGHGPPGTGGDIDIGGNDPDRDDDDCQLVVLLVQWQDQVLFQAWAQAPNDIGTDHLVLLLVQFVQSVCVVPVVCVVVVVPDDPDPDSPRSVPHDYHYDPPAHPVLVSQVSSCSRRVDGPDADLVSLLSNLQVCLVRVPVSSNVVSLVVNLVVDDLQCLLVQLVSCVVRVVVVSNVSSLVVCVVCVVPPSSVVSLVVCPVPVVSNVVD

Radius of gyration: 35.12 Å; Cα contacts (8 Å, |Δi|>4): 2424; chains: 2; bounding box: 82×89×87 Å

InterPro domains:
  IPR000210 BTB/POZ domain [PF00651] (333-449)
  IPR000210 BTB/POZ domain [PS50097] (340-421)
  IPR000210 BTB/POZ domain [SM00225] (340-452)
  IPR006652 Kelch repeat type 1 [PF01344] (132-173)
  IPR006652 Kelch repeat type 1 [SM00612] (17-67)
  IPR006652 Kelch repeat type 1 [SM00612] (71-118)
  IPR006652 Kelch repeat type 1 [SM00612] (194-243)
  IPR006652 Kelch repeat type 1 [SM00612] (244-294)
  IPR011333 SKP1/BTB/POZ domain superfamily [G3DSA:3.30.710.10] (316-482)
  IPR011333 SKP1/BTB/POZ domain superfamily [SSF54695] (322-450)
  IPR015915 Kelch-type beta-propeller [G3DSA:2.120.10.80] (1-122)
  IPR015915 Kelch-type beta-propeller [G3DSA:2.120.10.80] (123-315)
  IPR015915 Kelch-type beta-propeller [SSF117281] (3-101)
  IPR015915 Kelch-type beta-propeller [SSF117281] (127-316)
  IPR051568 LZTR1/Attractin [PTHR46376] (2-222)

Solvent-accessible surface area (backbone atoms only — not comparable to full-atom values): 52442 Å² total; per-residue (Å²): 94,76,65,75,40,21,20,24,38,23,54,50,75,55,96,64,26,40,37,39,37,36,4,30,37,58,91,75,36,48,28,54,57,46,34,34,33,34,68,86,77,71,43,43,37,71,57,73,66,74,38,87,56,65,76,70,42,20,24,36,31,42,44,42,57,46,85,82,70,48,38,40,34,40,40,38,6,33,44,88,84,48,58,24,39,23,34,36,40,34,34,65,87,76,23,31,45,43,70,38,30,33,47,47,62,84,89,47,76,90,52,46,74,46,28,65,41,93,49,63,94,87,45,65,62,40,62,56,46,72,71,37,24,26,28,43,49,64,47,61,56,95,54,24,43,36,37,39,38,5,30,47,88,81,52,53,28,57,58,37,36,35,33,33,67,87,76,32,31,29,38,72,50,86,68,38,71,54,64,70,71,45,20,24,23,45,19,46,36,64,64,98,55,36,40,34,40,40,36,6,32,48,88,81,54,57,27,53,56,40,35,38,28,35,69,88,72,39,36,25,38,70,51,73,70,38,79,46,56,68,72,40,18,25,34,31,38,33,41,68,58,90,71,30,40,38,38,39,41,4,31,55,87,82,49,45,29,58,58,36,31,36,34,32,69,53,62,37,30,22,37,70,49,87,58,72,78,70,89,56,69,72,29,20,19,29,47,40,65,49,71,55,94,40,28,39,36,39,37,36,5,30,48,88,82,51,51,28,53,56,77,49,77,42,73,75,40,81,51,65,69,60,76,89,50,60,51,62,40,36,55,63,47,60,61,24,53,78,74,20,78,36,26,32,34,25,84,87,36,83,42,28,36,43,57,53,59,43,32,58,66,21,67,48,44,27,43,69,72,54,58,68,39,70,71,59,37,66,68,41,51,55,25,76,21,79,54,59,40,81,74,45,72,64,43,76,44,80,98,44,52,52,68,46,49,52,47,51,48,40,24,63,52,54,71,45,79,75,93,71,50,67,72,54,29,54,56,36,33,53,47,19,58,73,42,60,32,66,46,56,28,31,53,26,38,50,57,44,60,76,67,63,42,72,89,47,33,61,61,50,31,53,50,19,59,78,62,70,34,61,51,43,25,52,52,33,50,50,54,43,66,76,39,53,83,38,64,64,41,51,63,43,55,62,72,37,65,87,39,55,69,58,57,69,71,102,96,77,64,73,42,21,20,24,38,22,55,49,74,55,96,62,27,40,37,39,39,34,3,29,36,59,91,75,35,47,28,54,57,46,33,34,32,34,69,86,78,71,45,44,36,71,57,74,67,72,38,87,56,64,75,68,43,19,23,36,29,42,44,40,56,45,82,81,70,50,36,40,36,40,40,37,6,34,44,86,84,50,57,24,40,24,31,34,38,33,33,64,86,74,24,30,44,42,71,39,31,33,46,47,60,87,89,47,75,89,51,48,75,46,29,66,42,94,50,63,93,85,47,65,62,39,63,54,48,72,71,38,23,26,29,44,49,64,46,59,56,97,54,23,44,36,38,39,37,4,31,47,88,81,50,54,29,58,55,37,37,35,32,32,68,88,76,33,32,29,38,74,50,84,67,39,73,55,66,69,70,44,19,22,23,44,18,46,35,64,63,98,54,36,41,36,41,39,35,6,32,47,89,80,54,56,28,55,57,42,35,38,28,35,70,88,73,38,36,25,38,70,54,73,70,38,78,47,56,68,71,40,19,24,34,29,38,33,41,66,56,91,69,29,40,37,38,39,41,5,30,55,84,83,49,45,30,57,57,36,30,36,34,31,69,52,62,37,30,22,38,71,50,87,57,74,77,72,89,58,71,72,29,20,20,29,48,40,65,50,72,55,93,42,28,39,36,38,37,36,5,30,48,87,81,50,50,29,52,56,78,46,78,42,72,73,41,83,52,67,68,60,76,90,51,60,52,62,40,37,54,63,47,61,62,24,51,76,76,19,74,36,26,31,32,25,83,86,35,83,43,28,36,43,58,54,60,44,32,58,66,20,66,49,45,26,45,70,72,54,57,69,39,71,70,58,36,67,69,40,52,55,26,75,22,80,54,59,39,82,74,44,72,65,44,73,44,82,98,44,52,52,69,45,49,51,47,51,48,40,24,62,52,55,69,44,79,75,93,73,50,66,72,54,28,56,55,37,34,52,47,20,60,73,42,60,33,65,46,58,28,31,54,27,37,48,58,44,60,77,67,63,41,73,89,47,32,59,61,50,30,53,51,20,59,77,62,72,33,62,50,42,25,53,52,32,49,51,52,44,66,76,39,52,84,38,65,64,42,50,61,43,54,62,72,38,65,87,38,55,70,60,57,69,71,101

Organism: Phaeodactylum tricornutum (strain CCAP 1055/1) (NCBI:txid556484)